Protein AF-0000000083312749 (afdb_homodimer)

Organism: NCBI:txid1204385

Radius of gyration: 30.64 Å; Cα contacts (8 Å, |Δi|>4): 2502; chains: 2; bounding box: 89×80×79 Å

pLDDT: mean 86.88, std 14.64, range [28.78, 98.94]

Solvent-accessible surface area (backbone atoms only — not comparable to full-atom values): 54660 Å² total; per-residue (Å²): 126,91,53,57,68,44,43,41,33,38,29,36,63,34,52,14,42,46,12,88,80,36,56,69,53,53,68,48,45,54,53,48,51,52,51,41,25,70,44,47,34,44,29,37,30,58,18,35,49,83,76,39,72,59,27,39,51,36,39,59,45,40,72,74,68,53,82,68,88,63,32,43,49,22,37,39,49,61,46,32,55,88,95,47,56,37,94,73,23,67,64,46,50,39,54,59,68,47,69,46,63,27,38,35,33,37,41,78,19,20,68,64,47,36,50,68,61,69,61,52,53,73,68,55,51,38,48,29,36,16,47,28,36,30,52,50,38,73,72,70,32,48,32,35,38,38,30,37,33,22,58,64,11,32,76,74,38,49,69,58,22,50,46,40,53,48,25,28,49,75,19,56,35,49,28,47,24,47,17,33,63,44,7,58,68,51,42,68,59,43,31,53,50,45,45,48,47,38,37,74,54,37,45,44,45,87,82,74,48,67,62,77,78,82,71,70,46,92,45,62,79,51,43,38,24,38,34,31,22,14,38,50,53,28,13,40,40,29,47,52,32,32,40,75,56,64,32,39,33,42,39,23,7,68,75,17,34,12,48,26,30,8,26,13,27,40,58,37,42,51,53,45,40,37,76,73,67,55,34,43,60,56,53,70,75,34,37,27,41,46,22,56,52,49,50,54,51,26,54,60,32,72,42,82,71,58,45,38,36,31,60,49,17,73,27,33,46,31,34,38,44,33,69,54,41,54,36,33,74,71,37,58,67,73,66,34,66,61,68,42,59,56,30,41,34,59,81,39,77,33,49,54,79,60,32,38,72,62,37,51,52,51,48,31,57,74,68,67,48,76,85,62,48,72,66,54,47,50,49,46,52,52,49,50,42,52,41,39,72,63,51,36,56,50,64,74,5,57,50,43,50,52,46,52,58,50,63,67,39,87,86,54,69,76,81,58,43,82,71,35,43,26,22,31,28,40,30,44,78,95,76,51,77,45,12,32,9,34,28,29,34,33,43,89,89,42,74,31,77,26,69,22,67,27,80,30,50,67,52,0,39,51,44,5,47,42,64,47,43,29,86,81,39,65,68,55,77,45,60,40,81,71,44,60,44,61,41,74,42,87,44,85,74,88,46,74,39,35,21,30,21,41,33,31,33,28,53,87,84,52,73,50,23,13,47,12,42,26,62,36,50,60,58,5,42,42,48,9,47,52,47,47,51,49,48,46,56,56,52,47,51,50,48,50,49,50,48,49,51,52,46,70,75,88,128,90,53,56,68,43,43,40,34,38,28,37,61,35,52,15,42,45,13,88,79,34,56,67,52,55,68,48,44,54,53,50,50,52,51,41,26,70,44,46,34,45,29,37,32,58,19,34,51,78,78,40,72,60,26,39,51,37,39,57,44,41,71,74,68,54,82,68,87,62,33,44,47,23,36,37,49,59,46,32,55,90,94,49,55,35,92,72,22,67,64,46,48,35,51,59,68,47,67,44,61,26,38,35,33,37,40,78,19,21,71,65,46,35,50,68,60,69,59,52,51,73,66,54,50,36,47,29,36,15,48,29,36,30,51,50,39,74,72,72,30,47,33,36,35,38,30,37,33,22,57,62,10,31,77,75,38,47,70,58,21,52,47,39,53,49,24,27,48,76,18,57,34,50,28,48,24,46,16,32,65,42,8,59,67,52,42,69,58,41,29,55,50,45,46,47,46,38,36,72,53,35,43,45,44,87,79,72,49,66,62,76,77,82,71,71,43,94,44,62,77,50,42,39,23,37,35,30,22,13,39,49,54,28,13,39,41,28,48,53,33,31,39,75,54,62,31,41,34,43,37,25,6,68,76,16,34,11,48,26,30,8,26,13,27,41,60,38,42,51,54,46,40,36,76,73,70,52,34,42,63,57,54,70,75,31,38,27,41,45,20,55,52,47,51,55,51,26,54,61,31,72,40,83,71,58,44,36,37,33,60,47,17,73,27,33,45,28,34,38,44,37,70,54,42,54,35,33,73,71,37,57,67,73,65,34,67,60,69,42,58,58,30,42,35,58,82,39,76,33,50,54,79,59,33,39,71,62,38,49,52,51,49,31,55,73,71,66,48,75,85,61,49,71,65,53,48,51,50,46,54,51,48,50,40,52,39,40,72,65,52,38,57,49,63,75,4,57,48,42,50,52,46,53,58,48,64,67,39,87,85,53,70,74,81,58,42,84,73,37,45,25,22,28,27,39,28,46,73,96,76,49,77,46,14,32,6,34,26,30,34,33,42,89,91,43,75,31,76,25,67,23,64,29,74,30,49,67,50,0,37,51,43,4,46,43,64,46,45,28,86,82,36,63,69,56,76,44,59,40,82,72,44,60,43,63,42,76,42,85,44,85,72,90,46,74,40,35,20,29,21,42,32,32,32,28,53,86,85,51,74,50,23,14,47,13,41,26,65,39,51,60,58,4,41,41,47,8,48,51,47,47,51,51,48,47,55,55,53,48,51,51,48,48,51,51,49,52,49,48,52,74,73,91

Secondary structure (DSSP, 8-state):
----B-EEEE-TTTTGGGSTT----HHHHHHHHHHHHHHT-SEEEEE-TTT-HHHHHHHHHHHHH---SS-EEEEEEEPPPTT--GGG-HHHHHHHHTT-SEEEEEEE-SHHIIIIIS---HHHHHHHHHHHHHHHHHTT-EEEEEEETHHHHHHH-HHHHHHHHHHHHHHT-SEEEEEETT----HHHHHHHHHHHHHHHH---TTS---SSS---TTTTPEEEEEEB-TTS-HHHHHHHHHHTT--EEEEBGGG-SSTT-B-BHHHHHHIIIIIS--B-S-HHHHTTHHHHHHHHHHHTT----TT-TTTSTTTTEE-SHHHHHHHHH-GGGS-SS-GGGGT---EE--STT--HHHHHHHHHHTT-TT--HHHHHHHHHHHHHHHHTT--GGG-HHHHHHHHHHTSTT---S-EEEEEEEEEEEETTTEEEEEEEEEEEETTEEEEEEEEESSHHHHHHHHHHHHHTTT-GGGGG-EEEEEEEEEE---SSS--EEEEEEEEE-SS-EEEEEEEESSHHHHHHHHHHHHHHHHHHHHHHHHHHHHHHHH--/----B-EEEE-TTTTGGGSTT----HHHHHHHHHHHHHHT-SEEEEE-TTT-HHHHHHHHHHHHH---SS-EEEEEEEPPPTT--GGG-HHHHHHHHTT-SEEEEEEE-SHHIIIIIS---HHHHHHHHHHHHHHHHHTT-EEEEEEETHHHHHHH-HHHHHHHHHHHHHHT-SEEEEEETT----HHHHHHHHHHHHHHHH---TTS---SSS---TTTTPEEEEEEB-TTS-HHHHHHHHHHTT--EEEEBGGG--STT-B-BHHHHHHIIIIIS--B-S-HHHHTTHHHHHHHHHHHTT----TT-TTTSTTTTEE-SHHHHHHHHH-GGGS-SS-GGGGT---EE--STT--HHHHHHHHHHTT-TT--HHHHHHHHHHHHHHHHTT--GGG-HHHHHHHHHHTSTT---S-EEEEEEEEEEEETTTEEEEEEEEEEEETTEEEEEEEEESSHHHHHHHHHHHHHTTT-GGGGG-EEEEEEEEEE---SSS--EEEEEEEEE-SS-EEEEEEEESSHHHHHHHHHHHHHHHHHHHHHHHHHHHHHHHH--

Foldseek 3Di:
DPFAAFAEAAECQAQLCQFPLFDFALVRLLVLVQLCLVLFHAEYENYQLPPDVRSLVNLVVCVVPPDRDHYFYEHEEEFAAQPDQLVPGPSSVSRVVSVTQEYEYEAELAVCCCCPPSNHDLVRSLVSLQRSLLVVVVSNHAYEYEHACLLVRCVVPVVSSLSSVVSNVNSPHQAYEDEQNVLPDAQVSLLVSLLVSCCPQQVPDPVNDDSPDPDGRSRNRHAYEYKHACQVPCQLSNRVSSVVNPHRYYYAHDVQGRPDRGIHHCLRNVCCCCVPVPHDYGDLVSQLCSLVSSVSSCVSRVHDDDQCPDLRHLCNQEDEAQVVLVVCVVPVVVPDVDASSSNNYHHHYFQALRHDLSSLVVLCVVLVVVPDDSVLSVVLNVVRHVVVVLVKDCRQFSLQSSVSSQVSDPPDDFQKAWDDKDWDWDADPPPGIWIKMWTWMDGPHDIFIFMATDPDRLRRVLVRVCVRCCVVPVLCVLKAWDDKDKDFADDPPPDQTKIKIKIWIDSPPDIGIFMAIDSDPVRRSVRRSSSSSRSCRVVVVVVVVCVVVVVVVD/DPFAAFAEAAACQAQLCQFPLFDFALVRLLVLVQLCLVLAHAEYENYQLPPDVRSLVNLVCCVVPPDRDHYFYEHEEEFAAQPDQLVPGPSSVSRVVSVTQEYEYEAELAVCCQCPPSNHDLVSSLVSLQRSLLVVVVSNHAYEYEHACLLVRCVVPVVSSLSSQVSNVNSPHQAYEDEQNVLPDAQVSLLVSLLVSCCPQQVPDPVNDDSPDPDGHSRNRHAYEYKHACQVPCQLVNRVSSVVNPHRYYYAHDVQGRPDRGIHHCLRNVCCCCVPVPHDYGDLVSQLCSLVSSVSSCVSRVHDDDQCPDLRHQCNQEDEAQVVLVVCVVPVVVPDVDASSSNNYHHHYFQALRHDLSSLVVLCVVLVVVPDDSVLSVVLNVVRHVVVVLVKDCRQFSLQSSVSSQVSDPPDDFQKAWDDKDWDWDQDPPPGIWIKMWTWMDGPHDIFIFMAIDPDRLRRVLVNVCVRCCVVPVLCVLKAWDDKDKDFADDPPPDQTKIKIKIWIGSPPDIGIFIAIDSDPVRRSCRRSSSSSRSCRVVVVVVVVVVVVVVVVD

Sequence (1108 aa):
MNKRQIQIFDTTLRDGTQGEGVSFSCDDKLRIARRLDEFGVDYIEGGWPGSNPKDMEFFDRAQRELKLRHARIAAFGSTCRAGLDPADDPQIQLLISANTPVVTIFGKSWDLHVREVLRTSMEENLRMIRESVRYIKSQGREVIYDAEHFFDGYKANPEYALATLQAAILGGADVVVLCDTNGGCLPWEIGQIVDAVRRDLLGHSLDGDEPSNGHQPPAADVVLGIHAHNDSETAVANTLEAVRRGCTHVQGTVNGYGERCGNANLMSVIPNLQLKMGYELVSPEQLAQLTELSRFVSELANLSPDTHQPFVGASAFAHKGGTHVNAVVKHAMSYQHIDPALVGNETRVLVSELSGKDNIAVKRREFGLDGLSREEERQVLRQIKELENAGFAFESAEASVELLLRRTRTDYTPPFELIDYTATVEHRAGRGMFSEATVKVRVGDKIFHEVAEGNGPVNAMNRALRKAIQQLYPRLQHHHLKDYKVRILDSESGTAAKVRVLIDSTDGERSWSTVGASTNIIEASWIALADSVEYFLLTDAERQARQQEGAVTAMNKRQIQIFDTTLRDGTQGEGVSFSCDDKLRIARRLDEFGVDYIEGGWPGSNPKDMEFFDRAQRELKLRHARIAAFGSTCRAGLDPADDPQIQLLISANTPVVTIFGKSWDLHVREVLRTSMEENLRMIRESVRYIKSQGREVIYDAEHFFDGYKANPEYALATLQAAILGGADVVVLCDTNGGCLPWEIGQIVDAVRRDLLGHSLDGDEPSNGHQPPAADVVLGIHAHNDSETAVANTLEAVRRGCTHVQGTVNGYGERCGNANLMSVIPNLQLKMGYELVSPEQLAQLTELSRFVSELANLSPDTHQPFVGASAFAHKGGTHVNAVVKHAMSYQHIDPALVGNETRVLVSELSGKDNIAVKRREFGLDGLSREEERQVLRQIKELENAGFAFESAEASVELLLRRTRTDYTPPFELIDYTATVEHRAGRGMFSEATVKVRVGDKIFHEVAEGNGPVNAMNRALRKAIQQLYPRLQHHHLKDYKVRILDSESGTAAKVRVLIDSTDGERSWSTVGASTNIIEASWIALADSVEYFLLTDAERQARQQEGAVTA

InterPro domains:
  IPR000891 Pyruvate carboxyltransferase [PF00682] (5-297)
  IPR000891 Pyruvate carboxyltransferase [PS50991] (6-288)
  IPR002034 Alpha-isopropylmalate/homocitrate synthase, conserved site [PS00815] (13-29)
  IPR005675 Citramalate synthase [PTHR43538] (3-545)
  IPR005675 Citramalate synthase [TIGR00977] (6-542)
  IPR013709 2-isopropylmalate synthase LeuA, allosteric (dimerisation) domain [PF08502] (397-536)
  IPR013709 2-isopropylmalate synthase LeuA, allosteric (dimerisation) domain [SM00917] (395-537)
  IPR013785 Aldolase-type TIM barrel [G3DSA:3.20.20.70] (1-303)
  IPR036230 2-isopropylmalate synthase LeuA, allosteric (dimerisation) domain superfamily [G3DSA:3.30.160.270] (415-536)
  IPR036230 2-isopropylmalate synthase LeuA, allosteric (dimerisation) domain superfamily [SSF110921] (425-533)
  IPR054691 2-isopropylmalate synthase/homocitrate synthase, post-catalytic domain [PF22617] (312-389)

Structure (mmCIF, N/CA/C/O backbone):
data_AF-0000000083312749-model_v1
#
loop_
_entity.id
_entity.type
_entity.pdbx_description
1 polymer 'Citramalate synthase'
#
loop_
_atom_site.group_PDB
_atom_site.id
_atom_site.type_symbol
_atom_site.label_atom_id
_atom_site.label_alt_id
_atom_site.label_comp_id
_atom_site.label_asym_id
_atom_site.label_entity_id
_atom_site.label_seq_id
_atom_site.pdbx_PDB_ins_code
_atom_site.Cartn_x
_atom_site.Cartn_y
_atom_site.Cartn_z
_atom_site.occupancy
_atom_site.B_iso_or_equiv
_atom_site.auth_seq_id
_atom_site.auth_comp_id
_atom_site.auth_asym_id
_atom_site.auth_atom_id
_atom_site.pdbx_PDB_model_num
ATOM 1 N N . MET A 1 1 ? -7.227 -17.125 33.031 1 32.44 1 MET A N 1
ATOM 2 C CA . MET A 1 1 ? -7.977 -17 31.781 1 32.44 1 MET A CA 1
ATOM 3 C C . MET A 1 1 ? -7.426 -17.953 30.719 1 32.44 1 MET A C 1
ATOM 5 O O . MET A 1 1 ? -6.223 -17.953 30.453 1 32.44 1 MET A O 1
ATOM 9 N N . ASN A 1 2 ? -7.777 -19.266 30.734 1 39.44 2 ASN A N 1
ATOM 10 C CA . ASN A 1 2 ? -7.301 -20.312 29.844 1 39.44 2 ASN A CA 1
ATOM 11 C C . ASN A 1 2 ? -7.051 -19.766 28.438 1 39.44 2 ASN A C 1
ATOM 13 O O . ASN A 1 2 ? -7.996 -19.484 27.703 1 39.44 2 ASN A O 1
ATOM 17 N N . LYS A 1 3 ? -5.934 -19.047 28.188 1 63.91 3 LYS A N 1
ATOM 18 C CA . LYS A 1 3 ? -5.641 -18.375 26.922 1 63.91 3 LYS A CA 1
ATOM 19 C C . LYS A 1 3 ? -5.555 -19.375 25.766 1 63.91 3 LYS A C 1
ATOM 21 O O . LYS A 1 3 ? -4.832 -20.359 25.859 1 63.91 3 LYS A O 1
ATOM 26 N N . ARG A 1 4 ? -6.492 -19.422 24.875 1 77.31 4 ARG A N 1
ATOM 27 C CA . ARG A 1 4 ? -6.633 -20.281 23.719 1 77.31 4 ARG A CA 1
ATOM 28 C C . ARG A 1 4 ? -5.391 -20.219 22.828 1 77.31 4 ARG A C 1
ATOM 30 O O . ARG A 1 4 ? -4.867 -19.141 22.562 1 77.31 4 ARG A O 1
ATOM 37 N N . GLN A 1 5 ? -4.898 -21.453 22.578 1 91.69 5 GLN A N 1
ATOM 38 C CA . GLN A 1 5 ? -3.723 -21.578 21.719 1 91.69 5 GLN A CA 1
ATOM 39 C C . GLN A 1 5 ? -4.094 -21.438 20.25 1 91.69 5 GLN A C 1
ATOM 41 O O . GLN A 1 5 ? -5.078 -22.016 19.797 1 91.69 5 GLN A O 1
ATOM 46 N N . ILE A 1 6 ? -3.463 -20.578 19.578 1 97.62 6 ILE A N 1
ATOM 47 C CA . ILE A 1 6 ? -3.627 -20.406 18.141 1 97.62 6 ILE A CA 1
ATOM 48 C C . ILE A 1 6 ? -2.42 -20.984 17.406 1 97.62 6 ILE A C 1
ATOM 50 O O . ILE A 1 6 ? -1.273 -20.703 17.766 1 97.62 6 ILE A O 1
ATOM 54 N N . GLN A 1 7 ? -2.613 -21.844 16.406 1 98.44 7 GLN A N 1
ATOM 55 C CA . GLN A 1 7 ? -1.548 -22.438 15.617 1 98.44 7 GLN A CA 1
ATOM 56 C C . GLN A 1 7 ? -1.126 -21.516 14.477 1 98.44 7 GLN A C 1
ATOM 58 O O . GLN A 1 7 ? -1.973 -20.969 13.766 1 98.44 7 GLN A O 1
ATOM 63 N N . ILE A 1 8 ? 0.181 -21.328 14.383 1 98.75 8 ILE A N 1
ATOM 64 C CA . ILE A 1 8 ? 0.737 -20.5 13.312 1 98.75 8 ILE A CA 1
ATOM 65 C C . ILE A 1 8 ? 1.235 -21.406 12.18 1 98.75 8 ILE A C 1
ATOM 67 O O . ILE A 1 8 ? 2.098 -22.266 12.398 1 98.75 8 ILE A O 1
ATOM 71 N N . PHE A 1 9 ? 0.685 -21.281 11.008 1 98.88 9 PHE A N 1
ATOM 72 C CA . PHE A 1 9 ? 1.109 -21.953 9.781 1 98.88 9 PHE A CA 1
ATOM 73 C C . PHE A 1 9 ? 1.756 -20.953 8.82 1 98.88 9 PHE A C 1
ATOM 75 O O . PHE A 1 9 ? 1.073 -20.109 8.25 1 98.88 9 PHE A O 1
ATOM 82 N N . ASP A 1 10 ? 3.064 -21.031 8.625 1 98.88 10 ASP A N 1
ATOM 83 C CA . ASP A 1 10 ? 3.795 -20.125 7.738 1 98.88 10 ASP A CA 1
ATOM 84 C C . ASP A 1 10 ? 3.947 -20.734 6.344 1 98.88 10 ASP A C 1
ATOM 86 O O . ASP A 1 10 ? 4.449 -21.844 6.195 1 98.88 10 ASP A O 1
ATOM 90 N N . THR A 1 11 ? 3.506 -20.016 5.34 1 98.62 11 THR A N 1
ATOM 91 C CA . THR A 1 11 ? 3.627 -20.484 3.965 1 98.62 11 THR A CA 1
ATOM 92 C C . THR A 1 11 ? 4.547 -19.578 3.16 1 98.62 11 THR A C 1
ATOM 94 O O . THR A 1 11 ? 4.371 -19.422 1.949 1 98.62 11 THR A O 1
ATOM 97 N N . THR A 1 12 ? 5.539 -18.922 3.74 1 98.44 12 THR A N 1
ATOM 98 C CA . THR A 1 12 ? 6.512 -18.047 3.104 1 98.44 12 THR A CA 1
ATOM 99 C C . THR A 1 12 ? 7.281 -18.781 2.014 1 98.44 12 THR A C 1
ATOM 101 O O . THR A 1 12 ? 7.492 -18.25 0.923 1 98.44 12 THR A O 1
ATOM 104 N N . LEU A 1 13 ? 7.664 -20.031 2.232 1 97.12 13 LEU A N 1
ATOM 105 C CA . LEU A 1 13 ? 8.547 -20.797 1.349 1 97.12 13 LEU A CA 1
ATOM 106 C C . LEU A 1 13 ? 7.785 -21.312 0.136 1 97.12 13 LEU A C 1
ATOM 108 O O . LEU A 1 13 ? 8.391 -21.797 -0.821 1 97.12 13 LEU A O 1
ATOM 112 N N . ARG A 1 14 ? 6.473 -21.203 0.157 1 94.69 14 ARG A N 1
ATOM 113 C CA . ARG A 1 14 ? 5.668 -21.688 -0.965 1 94.69 14 ARG A CA 1
ATOM 114 C C . ARG A 1 14 ? 4.836 -20.547 -1.56 1 94.69 14 ARG A C 1
ATOM 116 O O . ARG A 1 14 ? 5.172 -20.016 -2.615 1 94.69 14 ARG A O 1
ATOM 123 N N . ASP A 1 15 ? 3.76 -20.109 -0.824 1 94.62 15 ASP A N 1
ATOM 124 C CA . ASP A 1 15 ? 2.891 -19.031 -1.306 1 94.62 15 ASP A CA 1
ATOM 125 C C . ASP A 1 15 ? 3.641 -17.703 -1.383 1 94.62 15 ASP A C 1
ATOM 127 O O . ASP A 1 15 ? 3.418 -16.922 -2.301 1 94.62 15 ASP A O 1
ATOM 131 N N . GLY A 1 16 ? 4.484 -17.438 -0.385 1 95.44 16 GLY A N 1
ATOM 132 C CA . GLY A 1 16 ? 5.305 -16.234 -0.396 1 95.44 16 GLY A CA 1
ATOM 133 C C . GLY A 1 16 ? 6.137 -16.094 -1.656 1 95.44 16 GLY A C 1
ATOM 134 O O . GLY A 1 16 ? 6.293 -14.984 -2.18 1 95.44 16 GLY A O 1
ATOM 135 N N . THR A 1 17 ? 6.652 -17.234 -2.195 1 90.19 17 THR A N 1
ATOM 136 C CA . THR A 1 17 ? 7.547 -17.219 -3.348 1 90.19 17 THR A CA 1
ATOM 137 C C . THR A 1 17 ? 6.777 -16.906 -4.629 1 90.19 17 THR A C 1
ATOM 1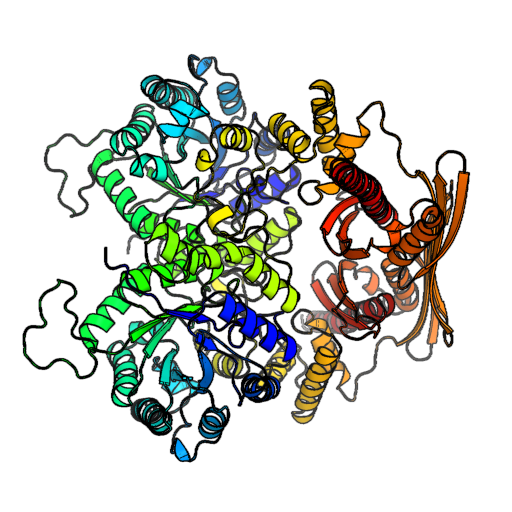39 O O . THR A 1 17 ? 7.375 -16.656 -5.676 1 90.19 17 THR A O 1
ATOM 142 N N . GLN A 1 18 ? 5.449 -16.844 -4.504 1 87.5 18 GLN A N 1
ATOM 143 C CA . GLN A 1 18 ? 4.629 -16.5 -5.656 1 87.5 18 GLN A CA 1
ATOM 144 C C . GLN A 1 18 ? 4.566 -14.984 -5.844 1 87.5 18 GLN A C 1
ATOM 146 O O . GLN A 1 18 ? 4.062 -14.5 -6.859 1 87.5 18 GLN A O 1
ATOM 151 N N . GLY A 1 19 ? 5.004 -14.281 -4.848 1 87.69 19 GLY A N 1
ATOM 152 C CA . GLY A 1 19 ? 5.086 -12.836 -4.984 1 87.69 19 GLY A CA 1
ATOM 153 C C . GLY A 1 19 ? 6.109 -12.391 -6.008 1 87.69 19 GLY A C 1
ATOM 154 O O . GLY A 1 19 ? 7.18 -12.992 -6.129 1 87.69 19 GLY A O 1
ATOM 155 N N . GLU A 1 20 ? 5.824 -11.352 -6.684 1 81.75 20 GLU A N 1
ATOM 156 C CA . GLU A 1 20 ? 6.758 -10.789 -7.652 1 81.75 20 GLU A CA 1
ATOM 157 C C . GLU A 1 20 ? 8.062 -10.359 -6.98 1 81.75 20 GLU A C 1
ATOM 159 O O . GLU A 1 20 ? 8.039 -9.695 -5.941 1 81.75 20 GLU A O 1
ATOM 164 N N . GLY A 1 21 ? 9.141 -10.828 -7.504 1 76 21 GLY A N 1
ATOM 165 C CA . GLY A 1 21 ? 10.453 -10.43 -7.016 1 76 21 GLY A CA 1
ATOM 166 C C . GLY A 1 21 ? 10.984 -11.328 -5.914 1 76 21 GLY A C 1
ATOM 167 O O . GLY A 1 21 ? 12.141 -11.211 -5.504 1 76 21 GLY A O 1
ATOM 168 N N . VAL A 1 22 ? 10.133 -12.297 -5.438 1 83.12 22 VAL A N 1
ATOM 169 C CA . VAL A 1 22 ? 10.547 -13.156 -4.332 1 83.12 22 VAL A CA 1
ATOM 170 C C . VAL A 1 22 ? 11.07 -14.477 -4.871 1 83.12 22 VAL A C 1
ATOM 172 O O . VAL A 1 22 ? 10.383 -15.172 -5.625 1 83.12 22 VAL A O 1
ATOM 175 N N . SER A 1 23 ? 12.289 -14.812 -4.59 1 78.81 23 SER A N 1
ATOM 176 C CA . SER A 1 23 ? 12.898 -16.094 -4.934 1 78.81 23 SER A CA 1
ATOM 177 C C . SER A 1 23 ? 13.891 -16.531 -3.861 1 78.81 23 SER A C 1
ATOM 179 O O . SER A 1 23 ? 14.68 -15.734 -3.363 1 78.81 23 SER A O 1
ATOM 181 N N . PHE A 1 24 ? 13.75 -17.797 -3.418 1 82.38 24 PHE A N 1
ATOM 182 C CA . PHE A 1 24 ? 14.648 -18.375 -2.426 1 82.38 24 PHE A CA 1
ATOM 183 C C . PHE A 1 24 ? 15.406 -19.562 -3.016 1 82.38 24 PHE A C 1
ATOM 185 O O . PHE A 1 24 ? 14.82 -20.406 -3.689 1 82.38 24 PHE A O 1
ATOM 192 N N . SER A 1 25 ? 16.703 -19.609 -2.832 1 79.81 25 SER A N 1
ATOM 193 C CA . SER A 1 25 ? 17.438 -20.844 -3.098 1 79.81 25 SER A CA 1
ATOM 194 C C . SER A 1 25 ? 17.078 -21.922 -2.092 1 79.81 25 SER A C 1
ATOM 196 O O . SER A 1 25 ? 16.422 -21.656 -1.08 1 79.81 25 SER A O 1
ATOM 198 N N . CYS A 1 26 ? 17.406 -23.172 -2.408 1 86.69 26 CYS A N 1
ATOM 199 C CA . CYS A 1 26 ? 17.156 -24.266 -1.465 1 86.69 26 CYS A CA 1
ATOM 200 C C . CYS A 1 26 ? 17.859 -23.984 -0.132 1 86.69 26 CYS A C 1
ATOM 202 O O . CYS A 1 26 ? 17.281 -24.234 0.93 1 86.69 26 CYS A O 1
ATOM 204 N N . ASP A 1 27 ? 19.078 -23.359 -0.233 1 86.94 27 ASP A N 1
ATOM 205 C CA . ASP A 1 27 ? 19.812 -23 0.979 1 86.94 27 ASP A CA 1
ATOM 206 C C . ASP A 1 27 ? 19.047 -21.969 1.79 1 86.94 27 ASP A C 1
ATOM 208 O O . ASP A 1 27 ? 18.922 -22.078 3.012 1 86.94 27 ASP A O 1
ATOM 212 N N . ASP A 1 28 ? 18.547 -21.016 1.083 1 88.69 28 ASP A N 1
ATOM 213 C CA . ASP A 1 28 ? 17.766 -19.969 1.737 1 88.69 28 ASP A CA 1
ATOM 214 C C . ASP A 1 28 ? 16.516 -20.547 2.404 1 88.69 28 ASP A C 1
ATOM 216 O O . ASP A 1 28 ? 16.172 -20.172 3.529 1 88.69 28 ASP A O 1
ATOM 220 N N . LYS A 1 29 ? 15.867 -21.469 1.714 1 94.31 29 LYS A N 1
ATOM 221 C CA . LYS A 1 29 ? 14.672 -22.094 2.26 1 94.31 29 LYS A CA 1
ATOM 222 C C . LYS A 1 29 ? 14.977 -22.844 3.557 1 94.31 29 LYS A C 1
ATOM 224 O O . LYS A 1 29 ? 14.227 -22.75 4.527 1 94.31 29 LYS A O 1
ATOM 229 N N . LEU A 1 30 ? 16.094 -23.562 3.594 1 95.81 30 LEU A N 1
ATOM 230 C CA . LEU A 1 30 ? 16.484 -24.312 4.785 1 95.81 30 LEU A CA 1
ATOM 231 C C . LEU A 1 30 ? 16.812 -23.359 5.938 1 95.81 30 LEU A C 1
ATOM 233 O O . LEU A 1 30 ? 16.422 -23.625 7.078 1 95.81 30 LEU A O 1
ATOM 237 N N . ARG A 1 31 ? 17.453 -22.234 5.609 1 95.12 31 ARG A N 1
ATOM 238 C CA . ARG A 1 31 ? 17.797 -21.25 6.629 1 95.12 31 ARG A CA 1
ATOM 239 C C . ARG A 1 31 ? 16.547 -20.594 7.207 1 95.12 31 ARG A C 1
ATOM 241 O O . ARG A 1 31 ? 16.438 -20.422 8.422 1 95.12 31 ARG A O 1
ATOM 248 N N . ILE A 1 32 ? 15.648 -20.297 6.367 1 97.62 32 ILE A N 1
ATOM 249 C CA . ILE A 1 32 ? 14.406 -19.672 6.801 1 97.62 32 ILE A CA 1
ATOM 250 C C . ILE A 1 32 ? 13.602 -20.672 7.648 1 97.62 32 ILE A C 1
ATOM 252 O O . ILE A 1 32 ? 13.055 -20.297 8.688 1 97.62 32 ILE A O 1
ATOM 256 N N . ALA A 1 33 ? 13.555 -21.953 7.238 1 98.31 33 ALA A N 1
ATOM 257 C CA . ALA A 1 33 ? 12.828 -22.969 7.992 1 98.31 33 ALA A CA 1
ATOM 258 C C . ALA A 1 33 ? 13.375 -23.094 9.414 1 98.31 33 ALA A C 1
ATOM 260 O O . ALA A 1 33 ? 12.609 -23.172 10.375 1 98.31 33 ALA A O 1
ATOM 261 N N . ARG A 1 34 ? 14.695 -23.062 9.516 1 97.69 34 ARG A N 1
ATOM 262 C CA . ARG A 1 34 ? 15.328 -23.141 10.828 1 97.69 34 ARG A CA 1
ATOM 263 C C . ARG A 1 34 ? 14.93 -21.953 11.695 1 97.69 34 ARG A C 1
ATOM 265 O O . ARG A 1 34 ? 14.586 -22.125 12.867 1 97.69 34 ARG A O 1
ATOM 272 N N . ARG A 1 35 ? 14.961 -20.797 11.102 1 97.88 35 ARG A N 1
ATOM 273 C CA . ARG A 1 35 ? 14.648 -19.578 11.836 1 97.88 35 ARG A CA 1
ATOM 274 C C . ARG A 1 35 ? 13.188 -19.547 12.258 1 97.88 35 ARG A C 1
ATOM 276 O O . ARG A 1 35 ? 12.859 -19.078 13.352 1 97.88 35 ARG A O 1
ATOM 283 N N . LEU A 1 36 ? 12.32 -20.016 11.406 1 98.69 36 LEU A N 1
ATOM 284 C CA . LEU A 1 36 ? 10.898 -20.078 11.727 1 98.69 36 LEU A CA 1
ATOM 285 C C . LEU A 1 36 ? 10.656 -21.047 12.891 1 98.69 36 LEU A C 1
ATOM 287 O O . LEU A 1 36 ? 9.828 -20.766 13.766 1 98.69 36 LEU A O 1
ATOM 291 N N . ASP A 1 37 ? 11.336 -22.156 12.898 1 98.5 37 ASP A N 1
ATOM 292 C CA . ASP A 1 37 ? 11.25 -23.109 14 1 98.5 37 ASP A CA 1
ATOM 293 C C . ASP A 1 37 ? 11.695 -22.469 15.312 1 98.5 37 ASP A C 1
ATOM 295 O O . ASP A 1 37 ? 11.008 -22.594 16.328 1 98.5 37 ASP A O 1
ATOM 299 N N . GLU A 1 38 ? 12.82 -21.781 15.25 1 98 38 GLU A N 1
ATOM 300 C CA . GLU A 1 38 ? 13.352 -21.109 16.438 1 98 38 GLU A CA 1
ATOM 301 C C . GLU A 1 38 ? 12.375 -20.047 16.953 1 98 38 GLU A C 1
ATOM 303 O O . GLU A 1 38 ? 12.266 -19.844 18.156 1 98 38 GLU A O 1
ATOM 308 N N . PHE A 1 39 ? 11.664 -19.438 16.062 1 98.44 39 PHE A N 1
ATOM 309 C CA . PHE A 1 39 ? 10.703 -18.406 16.422 1 98.44 39 PHE A CA 1
ATOM 310 C C . PHE A 1 39 ? 9.477 -19 17.094 1 98.44 39 PHE A C 1
ATOM 312 O O . PHE A 1 39 ? 8.828 -18.359 17.922 1 98.44 39 PHE A O 1
ATOM 319 N N . GLY A 1 40 ? 9.102 -20.219 16.688 1 98.12 40 GLY A N 1
ATOM 320 C CA . GLY A 1 40 ? 8.016 -20.906 17.375 1 98.12 40 GLY A CA 1
ATOM 321 C C . GLY A 1 40 ? 6.801 -21.125 16.484 1 98.12 40 GLY A C 1
ATOM 322 O O . GLY A 1 40 ? 5.688 -21.312 16.984 1 98.12 40 GLY A O 1
ATOM 323 N N . VAL A 1 41 ? 6.98 -21.156 15.195 1 98.06 41 VAL A N 1
ATOM 324 C CA . VAL A 1 41 ? 5.883 -21.453 14.281 1 98.06 41 VAL A CA 1
ATOM 325 C C . VAL A 1 41 ? 5.527 -22.938 14.375 1 98.06 41 VAL A C 1
ATOM 327 O O . VAL A 1 41 ? 6.41 -23.781 14.539 1 98.06 41 VAL A O 1
ATOM 330 N N . ASP A 1 42 ? 4.25 -23.266 14.227 1 98.56 42 ASP A N 1
ATOM 331 C CA . ASP A 1 42 ? 3.799 -24.641 14.422 1 98.56 42 ASP A CA 1
ATOM 332 C C . ASP A 1 42 ? 3.959 -25.453 13.141 1 98.56 42 ASP A C 1
ATOM 334 O O . ASP A 1 42 ? 4.273 -26.641 13.188 1 98.56 42 ASP A O 1
ATOM 338 N N . TYR A 1 43 ? 3.729 -24.812 12 1 98.75 43 TYR A N 1
ATOM 339 C CA . TYR A 1 43 ? 3.812 -25.469 10.703 1 98.75 43 TYR A CA 1
ATOM 340 C C . TYR A 1 43 ? 4.609 -24.625 9.711 1 98.75 43 TYR A C 1
ATOM 342 O O . TYR A 1 43 ? 4.48 -23.406 9.695 1 98.75 43 TYR A O 1
ATOM 350 N N . ILE A 1 44 ? 5.395 -25.234 8.875 1 98.75 44 ILE A N 1
ATOM 351 C CA . ILE A 1 44 ? 6.145 -24.594 7.805 1 98.75 44 ILE A CA 1
ATOM 352 C C . ILE A 1 44 ? 5.82 -25.281 6.473 1 98.75 44 ILE A C 1
ATOM 354 O O . ILE A 1 44 ? 6.125 -26.453 6.273 1 98.75 44 ILE A O 1
ATOM 358 N N . GLU A 1 45 ? 5.18 -24.578 5.621 1 98.62 45 GLU A N 1
ATOM 359 C CA . GLU A 1 45 ? 4.914 -25.109 4.285 1 98.62 45 GLU A CA 1
ATOM 360 C C . GLU A 1 45 ? 6.133 -24.953 3.379 1 98.62 45 GLU A C 1
ATOM 362 O O . GLU A 1 45 ? 6.426 -23.844 2.904 1 98.62 45 GLU A O 1
ATOM 367 N N . GLY A 1 46 ? 6.684 -26.062 3.027 1 96.44 46 GLY A N 1
ATOM 368 C CA . GLY A 1 46 ? 8.008 -26.062 2.424 1 96.44 46 GLY A CA 1
ATOM 369 C C . GLY A 1 46 ? 7.977 -25.891 0.917 1 96.44 46 GLY A C 1
ATOM 370 O O . GLY A 1 46 ? 8.984 -25.547 0.305 1 96.44 46 GLY A O 1
ATOM 371 N N . GLY A 1 47 ? 6.867 -26.141 0.334 1 94.19 47 GLY A N 1
ATOM 372 C CA . GLY A 1 47 ? 6.797 -26.047 -1.116 1 94.19 47 GLY A CA 1
ATOM 373 C C . GLY A 1 47 ? 5.805 -27.031 -1.726 1 94.19 47 GLY A C 1
ATOM 374 O O . GLY A 1 47 ? 5.004 -27.641 -1.011 1 94.19 47 GLY A O 1
ATOM 375 N N . TRP A 1 48 ? 5.922 -27.078 -3.105 1 92.75 48 TRP A N 1
ATOM 376 C CA . TRP A 1 48 ? 5.082 -27.953 -3.918 1 92.75 48 TRP A CA 1
ATOM 377 C C . TRP A 1 48 ? 5.934 -28.938 -4.723 1 92.75 48 TRP A C 1
ATOM 379 O O . TRP A 1 48 ? 6.359 -28.625 -5.84 1 92.75 48 TRP A O 1
ATOM 389 N N . PRO A 1 49 ? 6.391 -30.172 -4.129 1 88.25 49 PRO A N 1
ATOM 390 C CA . PRO A 1 49 ? 7.316 -31.125 -4.742 1 88.25 49 PRO A CA 1
ATOM 391 C C . PRO A 1 49 ? 7.004 -31.391 -6.211 1 88.25 49 PRO A C 1
ATOM 393 O O . PRO A 1 49 ? 7.918 -31.609 -7.008 1 88.25 49 PRO A O 1
ATOM 396 N N . GLY A 1 50 ? 5.793 -31.109 -6.887 1 78.19 50 GLY A N 1
ATOM 397 C CA . GLY A 1 50 ? 5.422 -31.375 -8.273 1 78.19 50 GLY A CA 1
ATOM 398 C C . GLY A 1 50 ? 5.469 -30.125 -9.141 1 78.19 50 GLY A C 1
ATOM 399 O O . GLY A 1 50 ? 5.441 -30.219 -10.367 1 78.19 50 GLY A O 1
ATOM 400 N N . SER A 1 51 ? 5.797 -29.062 -8.562 1 75.81 51 SER A N 1
ATOM 401 C CA . SER A 1 51 ? 5.715 -27.797 -9.297 1 75.81 51 SER A CA 1
ATOM 402 C C . SER A 1 51 ? 7.102 -27.281 -9.664 1 75.81 51 SER A C 1
ATOM 404 O O . SER A 1 51 ? 7.285 -26.688 -10.727 1 75.81 51 SER A O 1
ATOM 406 N N . ASN A 1 52 ? 8.086 -27.531 -8.812 1 73.06 52 ASN A N 1
ATOM 407 C CA . ASN A 1 52 ? 9.43 -27 -9 1 73.06 52 ASN A CA 1
ATOM 408 C C . ASN A 1 52 ? 10.492 -27.922 -8.43 1 73.06 52 ASN A C 1
ATOM 410 O O . ASN A 1 52 ? 10.352 -28.422 -7.309 1 73.06 52 ASN A O 1
ATOM 414 N N . PRO A 1 53 ? 11.547 -28.25 -9.164 1 76.31 53 PRO A N 1
ATOM 415 C CA . PRO A 1 53 ? 12.617 -29.125 -8.68 1 76.31 53 PRO A CA 1
ATOM 416 C C . PRO A 1 53 ? 13.25 -28.625 -7.383 1 76.31 53 PRO A C 1
ATOM 418 O O . PRO A 1 53 ? 13.664 -29.422 -6.539 1 76.31 53 PRO A O 1
ATOM 421 N N . LYS A 1 54 ? 13.25 -27.391 -7.23 1 79.44 54 LYS A N 1
ATOM 422 C CA . LYS A 1 54 ? 13.805 -26.797 -6.02 1 79.44 54 LYS A CA 1
ATOM 423 C C . LYS A 1 54 ? 13.031 -27.234 -4.781 1 79.44 54 LYS A C 1
ATOM 425 O O . LYS A 1 54 ? 13.617 -27.422 -3.713 1 79.44 54 LYS A O 1
ATOM 430 N N . ASP A 1 55 ? 11.766 -27.453 -4.914 1 87 55 ASP A N 1
ATOM 431 C CA . ASP A 1 55 ? 10.945 -27.844 -3.775 1 87 55 ASP A CA 1
ATOM 432 C C . ASP A 1 55 ? 11.195 -29.297 -3.398 1 87 55 ASP A C 1
ATOM 434 O O . ASP A 1 55 ? 11.203 -29.641 -2.217 1 87 55 ASP A O 1
ATOM 438 N N . MET A 1 56 ? 11.344 -30.156 -4.395 1 87.56 56 MET A N 1
ATOM 439 C CA . MET A 1 56 ? 11.672 -31.547 -4.09 1 87.56 56 MET A CA 1
ATOM 440 C C . MET A 1 56 ? 13.031 -31.656 -3.406 1 87.56 56 MET A C 1
ATOM 442 O O . MET A 1 56 ? 13.203 -32.438 -2.467 1 87.56 56 MET A O 1
ATOM 446 N N . GLU A 1 57 ? 14.023 -30.812 -3.912 1 89.69 57 GLU A N 1
ATOM 447 C CA . GLU A 1 57 ? 15.336 -30.766 -3.268 1 89.69 57 GLU A CA 1
ATOM 448 C C . GLU A 1 57 ? 15.211 -30.312 -1.816 1 89.69 57 GLU A C 1
ATOM 450 O O . GLU A 1 57 ? 15.875 -30.859 -0.933 1 89.69 57 GLU A O 1
ATOM 455 N N . PHE A 1 58 ? 14.398 -29.375 -1.566 1 94.56 58 PHE A N 1
ATOM 456 C CA . PHE A 1 58 ? 14.188 -28.875 -0.215 1 94.56 58 PHE A CA 1
ATOM 457 C C . PHE A 1 58 ? 13.719 -29.984 0.712 1 94.56 58 PHE A C 1
ATOM 459 O O . PHE A 1 58 ? 14.242 -30.141 1.815 1 94.56 58 PHE A O 1
ATOM 466 N N . PHE A 1 59 ? 12.742 -30.797 0.302 1 96.38 59 PHE A N 1
ATOM 467 C CA . PHE A 1 59 ? 12.188 -31.828 1.157 1 96.38 59 PHE A CA 1
ATOM 468 C C . PHE A 1 59 ? 13.227 -32.906 1.426 1 96.38 59 PHE A C 1
ATOM 470 O O . PHE A 1 59 ? 13.305 -33.438 2.537 1 96.38 59 PHE A O 1
ATOM 477 N N . ASP A 1 60 ? 13.969 -33.219 0.399 1 94.75 60 ASP A N 1
ATOM 478 C CA . ASP A 1 60 ? 15.039 -34.188 0.573 1 94.75 60 ASP A CA 1
ATOM 479 C C . ASP A 1 60 ? 16.078 -33.719 1.58 1 94.75 60 ASP A C 1
ATOM 481 O O . ASP A 1 60 ? 16.422 -34.438 2.518 1 94.75 60 ASP A O 1
ATOM 485 N N . ARG A 1 61 ? 16.469 -32.5 1.419 1 95.25 61 ARG A N 1
ATOM 486 C CA . ARG A 1 61 ? 17.5 -31.922 2.277 1 95.25 61 ARG A CA 1
ATOM 487 C C . ARG A 1 61 ? 16.953 -31.625 3.666 1 95.25 61 ARG A C 1
ATOM 489 O O . ARG A 1 61 ? 17.672 -31.75 4.664 1 95.25 61 ARG A O 1
ATOM 496 N N . ALA A 1 62 ? 15.734 -31.188 3.727 1 95.94 62 ALA A N 1
ATOM 497 C CA . ALA A 1 62 ? 15.117 -30.891 5.016 1 95.94 62 ALA A CA 1
ATOM 498 C C . ALA A 1 62 ? 15.117 -32.125 5.926 1 95.94 62 ALA A C 1
ATOM 500 O O . ALA A 1 62 ? 15.391 -32 7.125 1 95.94 62 ALA A O 1
ATOM 501 N N . GLN A 1 63 ? 14.828 -33.281 5.43 1 94 63 GLN A N 1
ATOM 502 C CA . GLN A 1 63 ? 14.797 -34.531 6.199 1 94 63 GLN A CA 1
ATOM 503 C C . GLN A 1 63 ? 16.172 -34.844 6.77 1 94 63 GLN A C 1
ATOM 505 O O . GLN A 1 63 ? 16.281 -35.344 7.887 1 94 63 GLN A O 1
ATOM 510 N N . ARG A 1 64 ? 17.156 -34.438 6.039 1 93.38 64 ARG A N 1
ATOM 511 C CA . ARG A 1 64 ? 18.531 -34.781 6.41 1 93.38 64 ARG A CA 1
ATOM 512 C C . ARG A 1 64 ? 19.172 -33.719 7.266 1 93.38 64 ARG A C 1
ATOM 514 O O . ARG A 1 64 ? 19.922 -34 8.195 1 93.38 64 ARG A O 1
ATOM 521 N N . GLU A 1 65 ? 18.797 -32.469 6.945 1 94.25 65 GLU A N 1
ATOM 522 C CA . GLU A 1 65 ? 19.609 -31.375 7.461 1 94.25 65 GLU A CA 1
ATOM 523 C C . GLU A 1 65 ? 18.875 -30.625 8.57 1 94.25 65 GLU A C 1
ATOM 525 O O . GLU A 1 65 ? 19.5 -29.969 9.406 1 94.25 65 GLU A O 1
ATOM 530 N N . LEU A 1 66 ? 17.594 -30.656 8.531 1 94.62 66 LEU A N 1
ATOM 531 C CA . LEU A 1 66 ? 16.859 -29.875 9.508 1 94.62 66 LEU A CA 1
ATOM 532 C C . LEU A 1 66 ? 16.547 -30.688 10.75 1 94.62 66 LEU A C 1
ATOM 534 O O . LEU A 1 66 ? 16.141 -31.859 10.648 1 94.62 66 LEU A O 1
ATOM 538 N N . LYS A 1 67 ? 16.891 -30.172 11.922 1 93.31 67 LYS A N 1
ATOM 539 C CA . LYS A 1 67 ? 16.484 -30.719 13.219 1 93.31 67 LYS A CA 1
ATOM 540 C C . LYS A 1 67 ? 15.508 -29.766 13.922 1 93.31 67 LYS A C 1
ATOM 542 O O . LYS A 1 67 ? 15.883 -29.078 14.867 1 93.31 67 LYS A O 1
ATOM 547 N N . LEU A 1 68 ? 14.328 -29.859 13.461 1 95.62 68 LEU A N 1
ATOM 548 C CA . LEU A 1 68 ? 13.297 -28.953 13.969 1 95.62 68 LEU A CA 1
ATOM 549 C C . LEU A 1 68 ? 12.836 -29.391 15.359 1 95.62 68 LEU A C 1
ATOM 551 O O . LEU A 1 68 ? 12.656 -30.594 15.609 1 95.62 68 LEU A O 1
ATOM 555 N N . ARG A 1 69 ? 12.719 -28.484 16.281 1 95.25 69 ARG A N 1
ATOM 556 C CA . ARG A 1 69 ? 12.359 -28.781 17.672 1 95.25 69 ARG A CA 1
ATOM 557 C C . ARG A 1 69 ? 10.867 -28.578 17.906 1 95.25 69 ARG A C 1
ATOM 559 O O . ARG A 1 69 ? 10.305 -29.125 18.844 1 95.25 69 ARG A O 1
ATOM 566 N N . HIS A 1 70 ? 10.242 -27.812 17.047 1 96.81 70 HIS A N 1
ATOM 567 C CA . HIS A 1 70 ? 8.867 -27.422 17.328 1 96.81 70 HIS A CA 1
ATOM 568 C C . HIS A 1 70 ? 8 -27.531 16.078 1 96.81 70 HIS A C 1
ATOM 570 O O . HIS A 1 70 ? 6.965 -28.203 16.094 1 96.81 70 HIS A O 1
ATOM 576 N N . ALA A 1 71 ? 8.414 -27.047 14.977 1 97.94 71 ALA A N 1
ATOM 577 C CA . ALA A 1 71 ? 7.598 -26.906 13.773 1 97.94 71 ALA A CA 1
ATOM 578 C C . ALA A 1 71 ? 7.465 -28.234 13.047 1 97.94 71 ALA A C 1
ATOM 580 O O . ALA A 1 71 ? 8.352 -29.094 13.141 1 97.94 71 ALA A O 1
ATOM 581 N N . ARG A 1 72 ? 6.41 -28.469 12.375 1 98.25 72 ARG A N 1
ATOM 582 C CA . ARG A 1 72 ? 6.191 -29.578 11.461 1 98.25 72 ARG A CA 1
ATOM 583 C C . ARG A 1 72 ? 6.18 -29.109 10.016 1 98.25 72 ARG A C 1
ATOM 585 O O . ARG A 1 72 ? 5.504 -28.125 9.68 1 98.25 72 ARG A O 1
ATOM 592 N N . ILE A 1 73 ? 6.918 -29.75 9.148 1 98.25 73 ILE A N 1
ATOM 593 C CA . ILE A 1 73 ? 7.027 -29.375 7.742 1 98.25 73 ILE A CA 1
ATOM 594 C C . ILE A 1 73 ? 5.84 -29.938 6.965 1 98.25 73 ILE A C 1
ATOM 596 O O . ILE A 1 73 ? 5.441 -31.078 7.172 1 98.25 73 ILE A O 1
ATOM 600 N N . ALA A 1 74 ? 5.285 -29.125 6.117 1 98.5 74 ALA A N 1
ATOM 601 C CA . ALA A 1 74 ? 4.145 -29.531 5.297 1 98.5 74 ALA A CA 1
ATOM 602 C C . ALA A 1 74 ? 4.484 -29.453 3.812 1 98.5 74 ALA A C 1
ATOM 604 O O . ALA A 1 74 ? 5.141 -28.516 3.367 1 98.5 74 ALA A O 1
ATOM 605 N N . ALA A 1 75 ? 4.117 -30.469 3.061 1 98.25 75 ALA A N 1
ATOM 606 C CA . ALA A 1 75 ? 4.145 -30.453 1.602 1 98.25 75 ALA A CA 1
ATOM 607 C C . ALA A 1 75 ? 2.785 -30.031 1.036 1 98.25 75 ALA A C 1
ATOM 609 O O . ALA A 1 75 ? 1.744 -30.469 1.53 1 98.25 75 ALA A O 1
ATOM 610 N N . PHE A 1 76 ? 2.873 -29.188 -0.016 1 97.06 76 PHE A N 1
ATOM 611 C CA . PHE A 1 76 ? 1.663 -28.609 -0.583 1 97.06 76 PHE A CA 1
ATOM 612 C C . PHE A 1 76 ? 1.346 -29.219 -1.939 1 97.06 76 PHE A C 1
ATOM 614 O O . PHE A 1 76 ? 2.25 -29.469 -2.74 1 97.06 76 PHE A O 1
ATOM 621 N N . GLY A 1 77 ? 0.062 -29.438 -2.182 1 96 77 GLY A N 1
ATOM 622 C CA . GLY A 1 77 ? -0.364 -29.891 -3.494 1 96 77 GLY A CA 1
ATOM 623 C C . GLY A 1 77 ? -1.868 -29.844 -3.684 1 96 77 GLY A C 1
ATOM 624 O O . GLY A 1 77 ? -2.578 -29.219 -2.895 1 96 77 GLY A O 1
ATOM 625 N N . SER A 1 78 ? -2.324 -30.422 -4.805 1 95.88 78 SER A N 1
ATOM 626 C CA . SER A 1 78 ? -3.742 -30.422 -5.145 1 95.88 78 SER A CA 1
ATOM 627 C C . SER A 1 78 ? -4.387 -31.766 -4.875 1 95.88 78 SER A C 1
ATOM 629 O O . SER A 1 78 ? -3.693 -32.75 -4.574 1 95.88 78 SER A O 1
ATOM 631 N N . THR A 1 79 ? -5.723 -31.859 -4.898 1 98 79 THR A N 1
ATOM 632 C CA . THR A 1 79 ? -6.434 -33.125 -4.953 1 98 79 THR A CA 1
ATOM 633 C C . THR A 1 79 ? -6.047 -33.906 -6.203 1 98 79 THR A C 1
ATOM 635 O O . THR A 1 79 ? -5.383 -33.375 -7.098 1 98 79 THR A O 1
ATOM 638 N N . CYS A 1 80 ? -6.418 -35.156 -6.188 1 98.06 80 CYS A N 1
ATOM 639 C CA . CYS A 1 80 ? -6.195 -35.969 -7.387 1 98.06 80 CYS A CA 1
ATOM 640 C C . CYS A 1 80 ? -6.93 -35.375 -8.586 1 98.06 80 CYS A C 1
ATOM 642 O O . CYS A 1 80 ? -7.852 -34.562 -8.414 1 98.06 80 CYS A O 1
ATOM 644 N N . ARG A 1 81 ? -6.566 -35.719 -9.789 1 96.44 81 ARG A N 1
ATOM 645 C CA . ARG A 1 81 ? -7.223 -35.281 -11.016 1 96.44 81 ARG A CA 1
ATOM 646 C C . ARG A 1 81 ? -8.586 -35.938 -11.18 1 96.44 81 ARG A C 1
ATOM 648 O O . ARG A 1 81 ? -8.812 -37.031 -10.656 1 96.44 81 ARG A O 1
ATOM 655 N N . ALA A 1 82 ? -9.422 -35.281 -11.93 1 96.94 82 ALA A N 1
ATOM 656 C CA . ALA A 1 82 ? -10.742 -35.844 -12.203 1 96.94 82 ALA A CA 1
ATOM 657 C C . ALA A 1 82 ? -10.633 -37.219 -12.867 1 96.94 82 ALA A C 1
ATOM 659 O O . ALA A 1 82 ? -9.836 -37.406 -13.789 1 96.94 82 ALA A O 1
ATOM 660 N N . GLY A 1 83 ? -11.336 -38.094 -12.312 1 96.62 83 GLY A N 1
ATOM 661 C CA . GLY A 1 83 ? -11.406 -39.438 -12.906 1 96.62 83 GLY A CA 1
ATOM 662 C C . GLY A 1 83 ? -10.281 -40.344 -12.445 1 96.62 83 GLY A C 1
ATOM 663 O O . GLY A 1 83 ? -10.281 -41.531 -12.766 1 96.62 83 GLY A O 1
ATOM 664 N N . LEU A 1 84 ? -9.352 -39.875 -11.68 1 97.44 84 LEU A N 1
ATOM 665 C CA . LEU A 1 84 ? -8.211 -40.656 -11.258 1 97.44 84 LEU A CA 1
ATOM 666 C C . LEU A 1 84 ? -8.336 -41.062 -9.789 1 97.44 84 LEU A C 1
ATOM 668 O O . LEU A 1 84 ? -8.773 -40.25 -8.961 1 97.44 84 LEU A O 1
ATOM 672 N N . ASP A 1 85 ? -7.977 -42.25 -9.531 1 97.62 85 ASP A N 1
ATOM 673 C CA . ASP A 1 85 ? -7.824 -42.688 -8.141 1 97.62 85 ASP A CA 1
ATOM 674 C C . ASP A 1 85 ? -6.617 -42 -7.492 1 97.62 85 ASP A C 1
ATOM 676 O O . ASP A 1 85 ? -5.535 -41.969 -8.078 1 97.62 85 ASP A O 1
ATOM 680 N N . PRO A 1 86 ? -6.781 -41.406 -6.301 1 98 86 PRO A N 1
ATOM 681 C CA . PRO A 1 86 ? -5.664 -40.75 -5.641 1 98 86 PRO A CA 1
ATOM 682 C C . PRO A 1 86 ? -4.406 -41.594 -5.574 1 98 86 PRO A C 1
ATOM 684 O O . PRO A 1 86 ? -3.291 -41.094 -5.691 1 98 86 PRO A O 1
ATOM 687 N N . ALA A 1 87 ? -4.527 -42.938 -5.355 1 97.31 87 ALA A N 1
ATOM 688 C CA . ALA A 1 87 ? -3.393 -43.844 -5.262 1 97.31 87 ALA A CA 1
ATOM 689 C C . ALA A 1 87 ? -2.615 -43.875 -6.574 1 97.31 87 ALA A C 1
ATOM 691 O O . ALA A 1 87 ? -1.434 -44.25 -6.594 1 97.31 87 ALA A O 1
ATOM 692 N N . ASP A 1 88 ? -3.311 -43.531 -7.664 1 97.44 88 ASP A N 1
ATOM 693 C CA . ASP A 1 88 ? -2.705 -43.625 -8.992 1 97.44 88 ASP A CA 1
ATOM 694 C C . ASP A 1 88 ? -2.293 -42.219 -9.484 1 97.44 88 ASP A C 1
ATOM 696 O O . ASP A 1 88 ? -1.729 -42.094 -10.57 1 97.44 88 ASP A O 1
ATOM 700 N N . ASP A 1 89 ? -2.561 -41.219 -8.789 1 97.19 89 ASP A N 1
ATOM 701 C CA . ASP A 1 89 ? -2.279 -39.844 -9.211 1 97.19 89 ASP A CA 1
ATOM 702 C C . ASP A 1 89 ? -0.82 -39.469 -8.945 1 97.19 89 ASP A C 1
ATOM 704 O O . ASP A 1 89 ? -0.361 -39.5 -7.801 1 97.19 89 ASP A O 1
ATOM 708 N N . PRO A 1 90 ? -0.099 -39.125 -9.977 1 95.5 90 PRO A N 1
ATOM 709 C CA . PRO A 1 90 ? 1.328 -38.844 -9.82 1 95.5 90 PRO A CA 1
ATOM 710 C C . PRO A 1 90 ? 1.596 -37.688 -8.852 1 95.5 90 PRO A C 1
ATOM 712 O O . PRO A 1 90 ? 2.586 -37.719 -8.117 1 95.5 90 PRO A O 1
ATOM 715 N N . GLN A 1 91 ? 0.812 -36.688 -8.891 1 93.06 91 GLN A N 1
ATOM 716 C CA . GLN A 1 91 ? 1.012 -35.562 -7.988 1 93.06 91 GLN A CA 1
ATOM 717 C C . GLN A 1 91 ? 0.826 -36 -6.531 1 93.06 91 GLN A C 1
ATOM 719 O O . GLN A 1 91 ? 1.587 -35.562 -5.656 1 93.06 91 GLN A O 1
ATOM 724 N N . ILE A 1 92 ? -0.204 -36.75 -6.238 1 97.38 92 ILE A N 1
ATOM 725 C CA . ILE A 1 92 ? -0.434 -37.281 -4.887 1 97.38 92 ILE A CA 1
ATOM 726 C C . ILE A 1 92 ? 0.744 -38.125 -4.457 1 97.38 92 ILE A C 1
ATOM 728 O O . ILE A 1 92 ? 1.192 -38.062 -3.309 1 97.38 92 ILE A O 1
ATOM 732 N N . GLN A 1 93 ? 1.233 -38.938 -5.379 1 96.88 93 GLN A N 1
ATOM 733 C CA . GLN A 1 93 ? 2.373 -39.781 -5.055 1 96.88 93 GLN A CA 1
ATOM 734 C C . GLN A 1 93 ? 3.605 -38.938 -4.719 1 96.88 93 GLN A C 1
ATOM 736 O O . GLN A 1 93 ? 4.41 -39.312 -3.867 1 96.88 93 GLN A O 1
ATOM 741 N N . LEU A 1 94 ? 3.803 -37.812 -5.363 1 95.5 94 LEU A N 1
ATOM 742 C CA . LEU A 1 94 ? 4.91 -36.938 -5.062 1 95.5 94 LEU A CA 1
ATOM 743 C C . LEU A 1 94 ? 4.766 -36.344 -3.664 1 95.5 94 LEU A C 1
ATOM 745 O O . LEU A 1 94 ? 5.758 -36.125 -2.963 1 95.5 94 LEU A O 1
ATOM 749 N N . LEU A 1 95 ? 3.535 -36 -3.262 1 97.19 95 LEU A N 1
ATOM 750 C CA . LEU A 1 95 ? 3.277 -35.531 -1.91 1 97.19 95 LEU A CA 1
ATOM 751 C C . LEU A 1 95 ? 3.689 -36.562 -0.871 1 97.19 95 LEU A C 1
ATOM 753 O O . LEU A 1 95 ? 4.316 -36.219 0.137 1 97.19 95 LEU A O 1
ATOM 757 N N . ILE A 1 96 ? 3.334 -37.844 -1.132 1 96.88 96 ILE A N 1
ATOM 758 C CA . ILE A 1 96 ? 3.674 -38.938 -0.219 1 96.88 96 ILE A CA 1
ATOM 759 C C . ILE A 1 96 ? 5.188 -39.125 -0.186 1 96.88 96 ILE A C 1
ATOM 761 O O . ILE A 1 96 ? 5.777 -39.281 0.884 1 96.88 96 ILE A O 1
ATOM 765 N N . SER A 1 97 ? 5.816 -38.969 -1.332 1 94.81 97 SER A N 1
ATOM 766 C CA . SER A 1 97 ? 7.25 -39.188 -1.465 1 94.81 97 SER A CA 1
ATOM 767 C C . SER A 1 97 ? 8.062 -38.094 -0.787 1 94.81 97 SER A C 1
ATOM 769 O O . SER A 1 97 ? 9.234 -38.281 -0.46 1 94.81 97 SER A O 1
ATOM 771 N N . ALA A 1 98 ? 7.445 -36.906 -0.616 1 95.19 98 ALA A N 1
ATOM 772 C CA . ALA A 1 98 ? 8.117 -35.812 0.082 1 95.19 98 ALA A CA 1
ATOM 773 C C . ALA A 1 98 ? 8.391 -36.188 1.537 1 95.19 98 ALA A C 1
ATOM 775 O O . ALA A 1 98 ? 9.203 -35.531 2.203 1 95.19 98 ALA A O 1
ATOM 776 N N . ASN A 1 99 ? 7.711 -37.219 2.113 1 95.56 99 ASN A N 1
ATOM 777 C CA . ASN A 1 99 ? 7.93 -37.812 3.428 1 95.56 99 ASN A CA 1
ATOM 778 C C . ASN A 1 99 ? 7.844 -36.781 4.539 1 95.56 99 ASN A C 1
ATOM 780 O O . ASN A 1 99 ? 8.68 -36.75 5.441 1 95.56 99 ASN A O 1
ATOM 784 N N . THR A 1 100 ? 6.918 -35.812 4.426 1 97.62 100 THR A N 1
ATOM 785 C CA . THR A 1 100 ? 6.641 -34.844 5.473 1 97.62 100 THR A CA 1
ATOM 786 C C . THR A 1 100 ? 5.566 -35.375 6.422 1 97.62 100 THR A C 1
ATOM 788 O O . THR A 1 100 ? 4.734 -36.188 6.035 1 97.62 100 THR A O 1
ATOM 791 N N . PRO A 1 101 ? 5.617 -34.969 7.699 1 97.81 101 PRO A N 1
ATOM 792 C CA . PRO A 1 101 ? 4.566 -35.375 8.633 1 97.81 101 PRO A CA 1
ATOM 793 C C . PRO A 1 101 ? 3.203 -34.781 8.297 1 97.81 101 PRO A C 1
ATOM 795 O O . PRO A 1 101 ? 2.17 -35.344 8.672 1 97.81 101 PRO A O 1
ATOM 798 N N . VAL A 1 102 ? 3.18 -33.656 7.59 1 98.56 102 VAL A N 1
ATOM 799 C CA . VAL A 1 102 ? 1.949 -32.938 7.262 1 98.56 102 VAL A CA 1
ATOM 800 C C . VAL A 1 102 ? 1.846 -32.75 5.75 1 98.56 102 VAL A C 1
ATOM 802 O O . VAL A 1 102 ? 2.844 -32.469 5.082 1 98.56 102 VAL A O 1
ATOM 805 N N . VAL A 1 103 ? 0.691 -32.969 5.246 1 98.69 103 VAL A N 1
ATOM 806 C CA . VAL A 1 103 ? 0.382 -32.656 3.852 1 98.69 103 VAL A CA 1
ATOM 807 C C . VAL A 1 103 ? -0.794 -31.688 3.781 1 98.69 103 VAL A C 1
ATOM 809 O O . VAL A 1 103 ? -1.82 -31.906 4.43 1 98.69 103 VAL A O 1
ATOM 812 N N . THR A 1 104 ? -0.571 -30.578 3.1 1 98.75 104 THR A N 1
ATOM 813 C CA . THR A 1 104 ? -1.627 -29.609 2.822 1 98.75 104 THR A CA 1
ATOM 814 C C . THR A 1 104 ? -2.096 -29.719 1.375 1 98.75 104 THR A C 1
ATOM 816 O O . THR A 1 104 ? -1.296 -29.609 0.446 1 98.75 104 THR A O 1
ATOM 819 N N . ILE A 1 105 ? -3.381 -30 1.168 1 98.44 105 ILE A N 1
ATOM 820 C CA . ILE A 1 105 ? -3.902 -30.047 -0.193 1 98.44 105 ILE A CA 1
ATOM 821 C C . ILE A 1 105 ? -5.027 -29.031 -0.36 1 98.44 105 ILE A C 1
ATOM 823 O O . ILE A 1 105 ? -5.809 -28.797 0.567 1 98.44 105 ILE A O 1
ATOM 827 N N . PHE A 1 106 ? -5.043 -28.422 -1.533 1 97.75 106 PHE A N 1
ATOM 828 C CA . PHE A 1 106 ? -6.145 -27.516 -1.826 1 97.75 106 PHE A CA 1
ATOM 829 C C . PHE A 1 106 ? -7.156 -28.172 -2.754 1 97.75 106 PHE A C 1
ATOM 831 O O . PHE A 1 106 ? -6.797 -29.016 -3.58 1 97.75 106 PHE A O 1
ATOM 838 N N . GLY A 1 107 ? -8.414 -27.938 -2.545 1 97.88 107 GLY A N 1
ATOM 839 C CA . GLY A 1 107 ? -9.539 -28.281 -3.398 1 97.88 107 GLY A CA 1
ATOM 840 C C . GLY A 1 107 ? -10.445 -27.109 -3.703 1 97.88 107 GLY A C 1
ATOM 841 O O . GLY A 1 107 ? -10.391 -26.078 -3.016 1 97.88 107 GLY A O 1
ATOM 842 N N . LYS A 1 108 ? -11.188 -27.203 -4.812 1 97.56 108 LYS A N 1
ATOM 843 C CA . LYS A 1 108 ? -12.023 -26.094 -5.258 1 97.56 108 LYS A CA 1
ATOM 844 C C . LYS A 1 108 ? -13.336 -26.047 -4.484 1 97.56 108 LYS A C 1
ATOM 846 O O . LYS A 1 108 ? -14.055 -27.047 -4.414 1 97.56 108 LYS A O 1
ATOM 851 N N . SER A 1 109 ? -13.656 -24.891 -3.898 1 98.25 109 SER A N 1
ATOM 852 C CA . SER A 1 109 ? -14.883 -24.734 -3.113 1 98.25 109 SER A CA 1
ATOM 853 C C . SER A 1 109 ? -15.883 -23.828 -3.812 1 98.25 109 SER A C 1
ATOM 855 O O . SER A 1 109 ? -16.969 -23.578 -3.291 1 98.25 109 SER A O 1
ATOM 857 N N . TRP A 1 110 ? -15.547 -23.281 -4.996 1 96.88 110 TRP A N 1
ATOM 858 C CA . TRP A 1 110 ? -16.391 -22.438 -5.816 1 96.88 110 TRP A CA 1
ATOM 859 C C . TRP A 1 110 ? -16.828 -23.156 -7.086 1 96.88 110 TRP A C 1
ATOM 861 O O . TRP A 1 110 ? -15.984 -23.609 -7.871 1 96.88 110 TRP A O 1
ATOM 871 N N . ASP A 1 111 ? -18.156 -23.266 -7.242 1 96.19 111 ASP A N 1
ATOM 872 C CA . ASP A 1 111 ? -18.688 -24.047 -8.367 1 96.19 111 ASP A CA 1
ATOM 873 C C . ASP A 1 111 ? -18.188 -23.484 -9.695 1 96.19 111 ASP A C 1
ATOM 875 O O . ASP A 1 111 ? -18.016 -24.219 -10.664 1 96.19 111 ASP A O 1
ATOM 879 N N . LEU A 1 112 ? -17.875 -22.188 -9.789 1 94.69 112 LEU A N 1
ATOM 880 C CA . LEU A 1 112 ? -17.266 -21.594 -10.977 1 94.69 112 LEU A CA 1
ATOM 881 C C . LEU A 1 112 ? -15.969 -22.297 -11.344 1 94.69 112 LEU A C 1
ATOM 883 O O . LEU A 1 112 ? -15.75 -22.641 -12.508 1 94.69 112 LEU A O 1
ATOM 887 N N . HIS A 1 113 ? -15.117 -22.547 -10.383 1 95.31 113 HIS A N 1
ATOM 888 C CA . HIS A 1 113 ? -13.836 -23.203 -10.609 1 95.31 113 HIS A CA 1
ATOM 889 C C . HIS A 1 113 ? -14.016 -24.656 -11.016 1 95.31 113 HIS A C 1
ATOM 891 O O . HIS A 1 113 ? -13.242 -25.188 -11.82 1 95.31 113 HIS A O 1
ATOM 897 N N . VAL A 1 114 ? -15.016 -25.312 -10.469 1 96.88 114 VAL A N 1
ATOM 898 C CA . VAL A 1 114 ? -15.281 -26.719 -10.773 1 96.88 114 VAL A CA 1
ATOM 899 C C . VAL A 1 114 ? -15.703 -26.844 -12.234 1 96.88 114 VAL A C 1
ATOM 901 O O . VAL A 1 114 ? -15.148 -27.672 -12.977 1 96.88 114 VAL A O 1
ATOM 904 N N . ARG A 1 115 ? -16.609 -25.953 -12.625 1 95.31 115 ARG A N 1
ATOM 905 C CA . ARG A 1 115 ? -17.219 -26.062 -13.945 1 95.31 115 ARG A CA 1
ATOM 906 C C . ARG A 1 115 ? -16.328 -25.453 -15.008 1 95.31 115 ARG A C 1
ATOM 908 O O . ARG A 1 115 ? -16.141 -26.031 -16.078 1 95.31 115 ARG A O 1
ATOM 915 N N . GLU A 1 116 ? -15.688 -24.297 -14.711 1 93.06 116 GLU A N 1
ATOM 916 C CA . GLU A 1 116 ? -15.039 -23.516 -15.758 1 93.06 116 GLU A CA 1
ATOM 917 C C . GLU A 1 116 ? -13.531 -23.75 -15.766 1 93.06 116 GLU A C 1
ATOM 919 O O . GLU A 1 116 ? -12.875 -23.578 -16.797 1 93.06 116 GLU A O 1
ATOM 924 N N . VAL A 1 117 ? -12.945 -24.078 -14.617 1 91 117 VAL A N 1
ATOM 925 C CA . VAL A 1 117 ? -11.492 -24.203 -14.523 1 91 117 VAL A CA 1
ATOM 926 C C . VAL A 1 117 ? -11.109 -25.688 -14.578 1 91 117 VAL A C 1
ATOM 928 O O . VAL A 1 117 ? -10.344 -26.109 -15.453 1 91 117 VAL A O 1
ATOM 931 N N . LEU A 1 118 ? -11.695 -26.531 -13.727 1 93.44 118 LEU A N 1
ATOM 932 C CA . LEU A 1 118 ? -11.391 -27.953 -13.688 1 93.44 118 LEU A CA 1
ATOM 933 C C . LEU A 1 118 ? -12.133 -28.703 -14.789 1 93.44 118 LEU A C 1
ATOM 935 O O . LEU A 1 118 ? -11.727 -29.797 -15.18 1 93.44 118 LEU A O 1
ATOM 939 N N . ARG A 1 119 ? -13.32 -28.062 -15.203 1 93.94 119 ARG A N 1
ATOM 940 C CA . ARG A 1 119 ? -14.156 -28.656 -16.234 1 93.94 119 ARG A CA 1
ATOM 941 C C . ARG A 1 119 ? -14.578 -30.078 -15.867 1 93.94 119 ARG A C 1
ATOM 943 O O . ARG A 1 119 ? -14.414 -31 -16.656 1 93.94 119 ARG A O 1
ATOM 950 N N . THR A 1 120 ? -15.148 -30.281 -14.672 1 96.81 120 THR A N 1
ATOM 951 C CA . THR A 1 120 ? -15.664 -31.547 -14.156 1 96.81 120 THR A CA 1
ATOM 952 C C . THR A 1 120 ? -16.984 -31.328 -13.422 1 96.81 120 THR A C 1
ATOM 954 O O . THR A 1 120 ? -17.5 -30.203 -13.375 1 96.81 120 THR A O 1
ATOM 957 N N . SER A 1 121 ? -17.625 -32.375 -12.914 1 97.69 121 SER A N 1
ATOM 958 C CA . SER A 1 121 ? -18.922 -32.25 -12.234 1 97.69 121 SER A CA 1
ATOM 959 C C . SER A 1 121 ? -18.734 -31.938 -10.75 1 97.69 121 SER A C 1
ATOM 961 O O . SER A 1 121 ? -17.672 -32.188 -10.18 1 97.69 121 SER A O 1
ATOM 963 N N . MET A 1 122 ? -19.75 -31.375 -10.211 1 98.06 122 MET A N 1
ATOM 964 C CA . MET A 1 122 ? -19.766 -31.047 -8.789 1 98.06 122 MET A CA 1
ATOM 965 C C . MET A 1 122 ? -19.531 -32.312 -7.941 1 98.06 122 MET A C 1
ATOM 967 O O . MET A 1 122 ? -18.766 -32.25 -6.969 1 98.06 122 MET A O 1
ATOM 971 N N . GLU A 1 123 ? -20.172 -33.375 -8.297 1 98.06 123 GLU A N 1
ATOM 972 C CA . GLU A 1 123 ? -20.047 -34.625 -7.582 1 98.06 123 GLU A CA 1
ATOM 973 C C . GLU A 1 123 ? -18.609 -35.188 -7.68 1 98.06 123 GLU A C 1
ATOM 975 O O . GLU A 1 123 ? -18.062 -35.656 -6.691 1 98.06 123 GLU A O 1
ATOM 980 N N . GLU A 1 124 ? -18.062 -35.062 -8.797 1 98.44 124 GLU A N 1
ATOM 981 C CA . GLU A 1 124 ? -16.703 -35.531 -9 1 98.44 124 GLU A CA 1
ATOM 982 C C . GLU A 1 124 ? -15.711 -34.719 -8.156 1 98.44 124 GLU A C 1
ATOM 984 O O . GLU A 1 124 ? -14.773 -35.281 -7.59 1 98.44 124 GLU A O 1
ATOM 989 N N . ASN A 1 125 ? -15.914 -33.438 -8.102 1 98.62 125 ASN A N 1
ATOM 990 C CA . ASN A 1 125 ? -15.047 -32.625 -7.27 1 98.62 125 ASN A CA 1
ATOM 991 C C . ASN A 1 125 ? -15.125 -33.031 -5.801 1 98.62 125 ASN A C 1
ATOM 993 O O . ASN A 1 125 ? -14.094 -33.094 -5.121 1 98.62 125 ASN A O 1
ATOM 997 N N . LEU A 1 126 ? -16.312 -33.312 -5.324 1 98.69 126 LEU A N 1
ATOM 998 C CA . LEU A 1 126 ? -16.484 -33.75 -3.949 1 98.69 126 LEU A CA 1
ATOM 999 C C . LEU A 1 126 ? -15.758 -35.094 -3.727 1 98.69 126 LEU A C 1
ATOM 1001 O O . LEU A 1 126 ? -15.125 -35.281 -2.689 1 98.69 126 LEU A O 1
ATOM 1005 N N . ARG A 1 127 ? -15.891 -35.969 -4.668 1 98.62 127 ARG A N 1
ATOM 1006 C CA . ARG A 1 127 ? -15.172 -37.219 -4.598 1 98.62 127 ARG A CA 1
ATOM 1007 C C . ARG A 1 127 ? -13.664 -37 -4.551 1 98.62 127 ARG A C 1
ATOM 1009 O O . ARG A 1 127 ? -12.961 -37.625 -3.752 1 98.62 127 ARG A O 1
ATOM 1016 N N . MET A 1 128 ? -13.148 -36.156 -5.461 1 98.75 128 MET A N 1
ATOM 1017 C CA . MET A 1 128 ? -11.727 -35.812 -5.512 1 98.75 128 MET A CA 1
ATOM 1018 C C . MET A 1 128 ? -11.227 -35.344 -4.145 1 98.75 128 MET A C 1
ATOM 1020 O O . MET A 1 128 ? -10.195 -35.844 -3.67 1 98.75 128 MET A O 1
ATOM 1024 N N . ILE A 1 129 ? -11.977 -34.438 -3.475 1 98.75 129 ILE A N 1
ATOM 1025 C CA . ILE A 1 129 ? -11.594 -33.906 -2.176 1 98.75 129 ILE A CA 1
ATOM 1026 C C . ILE A 1 129 ? -11.586 -35.031 -1.13 1 98.75 129 ILE A C 1
ATOM 1028 O O . ILE A 1 129 ? -10.578 -35.25 -0.464 1 98.75 129 ILE A O 1
ATOM 1032 N N . ARG A 1 130 ? -12.68 -35.781 -1.015 1 98.62 130 ARG A N 1
ATOM 1033 C CA . ARG A 1 130 ? -12.867 -36.812 0.004 1 98.62 130 ARG A CA 1
ATOM 1034 C C . ARG A 1 130 ? -11.828 -37.906 -0.14 1 98.62 130 ARG A C 1
ATOM 1036 O O . ARG A 1 130 ? -11.148 -38.281 0.828 1 98.62 130 ARG A O 1
ATOM 1043 N N . GLU A 1 131 ? -11.672 -38.375 -1.337 1 98.75 131 GLU A N 1
ATOM 1044 C CA . GLU A 1 131 ? -10.82 -39.562 -1.561 1 98.75 131 GLU A CA 1
ATOM 1045 C C . GLU A 1 131 ? -9.344 -39.188 -1.484 1 98.75 131 GLU A C 1
ATOM 1047 O O . GLU A 1 131 ? -8.516 -40 -1.059 1 98.75 131 GLU A O 1
ATOM 1052 N N . SER A 1 132 ? -8.969 -37.938 -1.978 1 98.88 132 SER A N 1
ATOM 1053 C CA . SER A 1 132 ? -7.586 -37.5 -1.824 1 98.88 132 SER A CA 1
ATOM 1054 C C . SER A 1 132 ? -7.195 -37.406 -0.353 1 98.88 132 SER A C 1
ATOM 1056 O O . SER A 1 132 ? -6.148 -37.906 0.054 1 98.88 132 SER A O 1
ATOM 1058 N N . VAL A 1 133 ? -8.062 -36.75 0.493 1 98.62 133 VAL A N 1
ATOM 1059 C CA . VAL A 1 133 ? -7.809 -36.625 1.922 1 98.62 133 VAL A CA 1
ATOM 1060 C C . VAL A 1 133 ? -7.707 -38 2.572 1 98.62 133 VAL A C 1
ATOM 1062 O O . VAL A 1 133 ? -6.773 -38.281 3.33 1 98.62 133 VAL A O 1
ATOM 1065 N N . ARG A 1 134 ? -8.641 -38.875 2.258 1 98.56 134 ARG A N 1
ATOM 1066 C CA . ARG A 1 134 ? -8.68 -40.188 2.836 1 98.56 134 ARG A CA 1
ATOM 1067 C C . ARG A 1 134 ? -7.41 -40.969 2.516 1 98.56 134 ARG A C 1
ATOM 1069 O O . ARG A 1 134 ? -6.832 -41.625 3.395 1 98.56 134 ARG A O 1
ATOM 1076 N N . TYR A 1 135 ? -7.004 -40.906 1.274 1 98.69 135 TYR A N 1
ATOM 1077 C CA . TYR A 1 135 ? -5.812 -41.656 0.858 1 98.69 135 TYR A CA 1
ATOM 1078 C C . TYR A 1 135 ? -4.578 -41.125 1.596 1 98.69 135 TYR A C 1
ATOM 1080 O O . TYR A 1 135 ? -3.809 -41.938 2.148 1 98.69 135 TYR A O 1
ATOM 1088 N N . ILE A 1 136 ? -4.375 -39.812 1.63 1 98.62 136 ILE A N 1
ATOM 1089 C CA . ILE A 1 136 ? -3.209 -39.219 2.279 1 98.62 136 ILE A CA 1
ATOM 1090 C C . ILE A 1 136 ? -3.223 -39.562 3.768 1 98.62 136 ILE A C 1
ATOM 1092 O O . ILE A 1 136 ? -2.184 -39.875 4.348 1 98.62 136 ILE A O 1
ATOM 1096 N N . LYS A 1 137 ? -4.41 -39.531 4.406 1 97.94 137 LYS A N 1
ATOM 1097 C CA . LYS A 1 137 ? -4.566 -39.906 5.805 1 97.94 137 LYS A CA 1
ATOM 1098 C C . LYS A 1 137 ? -4.16 -41.344 6.023 1 97.94 137 LYS A C 1
ATOM 1100 O O . LYS A 1 137 ? -3.492 -41.688 7.012 1 97.94 137 LYS A O 1
ATOM 1105 N N . SER A 1 138 ? -4.574 -42.188 5.129 1 98.12 138 SER A N 1
ATOM 1106 C CA . SER A 1 138 ? -4.273 -43.625 5.234 1 98.12 138 SER A CA 1
ATOM 1107 C C . SER A 1 138 ? -2.771 -43.875 5.152 1 98.12 138 SER A C 1
ATOM 1109 O O . SER A 1 138 ? -2.297 -44.938 5.559 1 98.12 138 SER A O 1
ATOM 1111 N N . GLN A 1 139 ? -2.059 -42.938 4.594 1 98.06 139 GLN A N 1
ATOM 1112 C CA . GLN A 1 139 ? -0.605 -43.031 4.516 1 98.06 139 GLN A CA 1
ATOM 1113 C C . GLN A 1 139 ? 0.057 -42.531 5.785 1 98.06 139 GLN A C 1
ATOM 1115 O O . GLN A 1 139 ? 1.275 -42.344 5.828 1 98.06 139 GLN A O 1
ATOM 1120 N N . GLY A 1 140 ? -0.709 -42.125 6.848 1 97.44 140 GLY A N 1
ATOM 1121 C CA . GLY A 1 140 ? -0.195 -41.75 8.164 1 97.44 140 GLY A CA 1
ATOM 1122 C C . GLY A 1 140 ? 0.173 -40.312 8.289 1 97.44 140 GLY A C 1
ATOM 1123 O O . GLY A 1 140 ? 0.972 -39.938 9.148 1 97.44 140 GLY A O 1
ATOM 1124 N N . ARG A 1 141 ? -0.349 -39.438 7.445 1 98.06 141 ARG A N 1
ATOM 1125 C CA . ARG A 1 141 ? -0.015 -38.031 7.473 1 98.06 141 ARG A CA 1
ATOM 1126 C C . ARG A 1 141 ? -1.108 -37.219 8.164 1 98.06 141 ARG A C 1
ATOM 1128 O O . ARG A 1 141 ? -2.273 -37.625 8.172 1 98.06 141 ARG A O 1
ATOM 1135 N N . GLU A 1 142 ? -0.718 -36.156 8.867 1 98.12 142 GLU A N 1
ATOM 1136 C CA . GLU A 1 142 ? -1.674 -35.094 9.188 1 98.12 142 GLU A CA 1
ATOM 1137 C C . GLU A 1 142 ? -2.094 -34.344 7.934 1 98.12 142 GLU A C 1
ATOM 1139 O O . GLU A 1 142 ? -1.249 -33.969 7.125 1 98.12 142 GLU A O 1
ATOM 1144 N N . VAL A 1 143 ? -3.412 -34.188 7.754 1 98.56 143 VAL A N 1
ATOM 1145 C CA . VAL A 1 143 ? -3.883 -33.562 6.512 1 98.56 143 VAL A CA 1
ATOM 1146 C C . VAL A 1 143 ? -4.559 -32.25 6.816 1 98.56 143 VAL A C 1
ATOM 1148 O O . VAL A 1 143 ? -5.492 -32.188 7.621 1 98.56 143 VAL A O 1
ATOM 1151 N N . ILE A 1 144 ? -4.062 -31.188 6.23 1 98.81 144 ILE A N 1
ATOM 1152 C CA . ILE A 1 144 ? -4.68 -29.875 6.227 1 98.81 144 ILE A CA 1
ATOM 1153 C C . ILE A 1 144 ? -5.336 -29.609 4.875 1 98.81 144 ILE A C 1
ATOM 1155 O O . ILE A 1 144 ? -4.688 -29.719 3.83 1 98.81 144 ILE A O 1
ATOM 1159 N N . TYR A 1 145 ? -6.664 -29.344 4.906 1 98.75 145 TYR A N 1
ATOM 1160 C CA . TYR A 1 145 ? -7.41 -29.062 3.684 1 98.75 145 TYR A CA 1
ATOM 1161 C C . TYR A 1 145 ? -7.625 -27.562 3.506 1 98.75 145 TYR A C 1
ATOM 1163 O O . TYR A 1 145 ? -8.297 -26.922 4.316 1 98.75 145 TYR A O 1
ATOM 1171 N N . ASP A 1 146 ? -6.949 -26.984 2.49 1 98.81 146 ASP A N 1
ATOM 1172 C CA . ASP A 1 146 ? -7.18 -25.594 2.096 1 98.81 146 ASP A CA 1
ATOM 1173 C C . ASP A 1 146 ? -8.359 -25.484 1.134 1 98.81 146 ASP A C 1
ATOM 1175 O O . ASP A 1 146 ? -8.25 -25.844 -0.042 1 98.81 146 ASP A O 1
ATOM 1179 N N . ALA A 1 147 ? -9.523 -25.016 1.681 1 98.75 147 ALA A N 1
ATOM 1180 C CA . ALA A 1 147 ? -10.711 -24.812 0.849 1 98.75 147 ALA A CA 1
ATOM 1181 C C . ALA A 1 147 ? -10.555 -23.578 -0.033 1 98.75 147 ALA A C 1
ATOM 1183 O O . ALA A 1 147 ? -11.016 -22.484 0.326 1 98.75 147 ALA A O 1
ATOM 1184 N N . GLU A 1 148 ? -9.883 -23.797 -1.199 1 98 148 GLU A N 1
ATOM 1185 C CA . GLU A 1 148 ? -9.57 -22.688 -2.096 1 98 148 GLU A CA 1
ATOM 1186 C C . GLU A 1 148 ? -10.836 -21.984 -2.561 1 98 148 GLU A C 1
ATOM 1188 O O . GLU A 1 148 ? -11.828 -22.625 -2.91 1 98 148 GLU A O 1
ATOM 1193 N N . HIS A 1 149 ? -10.883 -20.641 -2.553 1 97.75 149 HIS A N 1
ATOM 1194 C CA . HIS A 1 149 ? -11.977 -19.766 -2.953 1 97.75 149 HIS A CA 1
ATOM 1195 C C . HIS A 1 149 ? -13.219 -20.016 -2.104 1 97.75 149 HIS A C 1
ATOM 1197 O O . HIS A 1 149 ? -14.344 -19.938 -2.605 1 97.75 149 HIS A O 1
ATOM 1203 N N . PHE A 1 150 ? -13.031 -20.375 -0.889 1 98.69 150 PHE A N 1
ATOM 1204 C CA . PHE A 1 150 ? -14.156 -20.766 -0.051 1 98.69 150 PHE A CA 1
ATOM 1205 C C . PHE A 1 150 ? -15.148 -19.609 0.087 1 98.69 150 PHE A C 1
ATOM 1207 O O . PHE A 1 150 ? -16.344 -19.797 -0.118 1 98.69 150 PHE A O 1
ATOM 1214 N N . PHE A 1 151 ? -14.68 -18.422 0.416 1 98.62 151 PHE A N 1
ATOM 1215 C CA . PHE A 1 151 ? -15.57 -17.312 0.723 1 98.62 151 PHE A CA 1
ATOM 1216 C C . PHE A 1 151 ? -16.312 -16.859 -0.526 1 98.62 151 PHE A C 1
ATOM 1218 O O . PHE A 1 151 ? -17.516 -16.562 -0.469 1 98.62 151 PHE A O 1
ATOM 1225 N N . ASP A 1 152 ? -15.664 -16.797 -1.646 1 97.19 152 ASP A N 1
ATOM 1226 C CA . ASP A 1 152 ? -16.344 -16.531 -2.904 1 97.19 152 ASP A CA 1
ATOM 1227 C C . ASP A 1 152 ? -17.375 -17.609 -3.225 1 97.19 152 ASP A C 1
ATOM 1229 O O . ASP A 1 152 ? -18.5 -17.312 -3.637 1 97.19 152 ASP A O 1
ATOM 1233 N N . GLY A 1 153 ? -16.938 -18.875 -3.07 1 97.94 153 GLY A N 1
ATOM 1234 C CA . GLY A 1 153 ? -17.844 -19.984 -3.297 1 97.94 153 GLY A CA 1
ATOM 1235 C C . GLY A 1 153 ? -19.047 -19.969 -2.387 1 97.94 153 GLY A C 1
ATOM 1236 O O . GLY A 1 153 ? -20.172 -20.266 -2.828 1 97.94 153 GLY A O 1
ATOM 1237 N N . TYR A 1 154 ? -18.812 -19.656 -1.096 1 98.31 154 TYR A N 1
ATOM 1238 C CA . TYR A 1 154 ? -19.922 -19.609 -0.14 1 98.31 154 TYR A CA 1
ATOM 1239 C C . TYR A 1 154 ? -20.922 -18.516 -0.511 1 98.31 154 TYR A C 1
ATOM 1241 O O . TYR A 1 154 ? -22.125 -18.719 -0.418 1 98.31 154 TYR A O 1
ATOM 1249 N N . LYS A 1 155 ? -20.469 -17.328 -0.896 1 97.38 155 LYS A N 1
ATOM 1250 C CA . LYS A 1 155 ? -21.344 -16.234 -1.3 1 97.38 155 LYS A CA 1
ATOM 1251 C C . LYS A 1 155 ? -22.156 -16.609 -2.533 1 97.38 155 LYS A C 1
ATOM 1253 O O . LYS A 1 155 ? -23.312 -16.219 -2.664 1 97.38 155 LYS A O 1
ATOM 1258 N N . ALA A 1 156 ? -21.594 -17.422 -3.439 1 96.94 156 ALA A N 1
ATOM 1259 C CA . ALA A 1 156 ? -22.25 -17.812 -4.684 1 96.94 156 ALA A CA 1
ATOM 1260 C C . ALA A 1 156 ? -23.172 -19 -4.457 1 96.94 156 ALA A C 1
ATOM 1262 O O . ALA A 1 156 ? -24.281 -19.047 -5.008 1 96.94 156 ALA A O 1
ATOM 1263 N N . ASN A 1 157 ? -22.75 -20.047 -3.713 1 97.88 157 ASN A N 1
ATOM 1264 C CA . ASN A 1 157 ? -23.438 -21.312 -3.482 1 97.88 157 ASN A CA 1
ATOM 1265 C C . ASN A 1 157 ? -23.062 -21.906 -2.127 1 97.88 157 ASN A C 1
ATOM 1267 O O . ASN A 1 157 ? -22.234 -22.812 -2.049 1 97.88 157 ASN A O 1
ATOM 1271 N N . PRO A 1 158 ? -23.734 -21.328 -1.052 1 97.69 158 PRO A N 1
ATOM 1272 C CA . PRO A 1 158 ? -23.375 -21.734 0.308 1 97.69 158 PRO A CA 1
ATOM 1273 C C . PRO A 1 158 ? -23.469 -23.25 0.522 1 97.69 158 PRO A C 1
ATOM 1275 O O . PRO A 1 158 ? -22.625 -23.828 1.197 1 97.69 158 PRO A O 1
ATOM 1278 N N . GLU A 1 159 ? -24.469 -23.891 -0.013 1 96.75 159 GLU A N 1
ATOM 1279 C CA . GLU A 1 159 ? -24.672 -25.328 0.176 1 96.75 159 GLU A CA 1
ATOM 1280 C C . GLU A 1 159 ? -23.5 -26.125 -0.385 1 96.75 159 GLU A C 1
ATOM 1282 O O . GLU A 1 159 ? -22.969 -27.016 0.281 1 96.75 159 GLU A O 1
ATOM 1287 N N . TYR A 1 160 ? -23.078 -25.781 -1.529 1 97.94 160 TYR A N 1
ATOM 1288 C CA . TYR A 1 160 ? -22 -26.516 -2.156 1 97.94 160 TYR A CA 1
ATOM 1289 C C . TYR A 1 160 ? -20.672 -26.25 -1.439 1 97.94 160 TYR A C 1
ATOM 1291 O O . TYR A 1 160 ? -19.875 -27.172 -1.248 1 97.94 160 TYR A O 1
ATOM 1299 N N . ALA A 1 161 ? -20.406 -24.938 -1.138 1 98.19 161 ALA A N 1
ATOM 1300 C CA . ALA A 1 161 ? -19.188 -24.594 -0.407 1 98.19 161 ALA A CA 1
ATOM 1301 C C . ALA A 1 161 ? -19.062 -25.422 0.875 1 98.19 161 ALA A C 1
ATOM 1303 O O . ALA A 1 161 ? -18 -25.969 1.173 1 98.19 161 ALA A O 1
ATOM 1304 N N . LEU A 1 162 ? -20.156 -25.562 1.593 1 97.25 162 LEU A N 1
ATOM 1305 C CA . LEU A 1 162 ? -20.172 -26.344 2.826 1 97.25 162 LEU A CA 1
ATOM 1306 C C . LEU A 1 162 ? -19.969 -27.828 2.537 1 97.25 162 LEU A C 1
ATOM 1308 O O . LEU A 1 162 ? -19.312 -28.531 3.305 1 97.25 162 LEU A O 1
ATOM 1312 N N . ALA A 1 163 ? -20.531 -28.281 1.432 1 97.56 163 ALA A N 1
ATOM 1313 C CA . ALA A 1 163 ? -20.375 -29.672 1.042 1 97.56 163 ALA A CA 1
ATOM 1314 C C . ALA A 1 163 ? -18.922 -30.031 0.804 1 97.56 163 ALA A C 1
ATOM 1316 O O . ALA A 1 163 ? -18.484 -31.156 1.067 1 97.56 163 ALA A O 1
ATOM 1317 N N . THR A 1 164 ? -18.125 -29.094 0.277 1 98.31 164 THR A N 1
ATOM 1318 C CA . THR A 1 164 ? -16.703 -29.344 0.043 1 98.31 164 THR A CA 1
ATOM 1319 C C . THR A 1 164 ? -15.969 -29.531 1.363 1 98.31 164 THR A C 1
ATOM 1321 O O . THR A 1 164 ? -15.07 -30.375 1.465 1 98.31 164 THR A O 1
ATOM 1324 N N . LEU A 1 165 ? -16.328 -28.734 2.393 1 97.75 165 LEU A N 1
ATOM 1325 C CA . LEU A 1 165 ? -15.734 -28.906 3.715 1 97.75 165 LEU A CA 1
ATOM 1326 C C . LEU A 1 165 ? -16.109 -30.266 4.305 1 97.75 165 LEU A C 1
ATOM 1328 O O . LEU A 1 165 ? -15.266 -30.953 4.867 1 97.75 165 LEU A O 1
ATOM 1332 N N . GLN A 1 166 ? -17.375 -30.609 4.152 1 96.25 166 GLN A N 1
ATOM 1333 C CA . GLN A 1 166 ? -17.859 -31.891 4.652 1 96.25 166 GLN A CA 1
ATOM 1334 C C . GLN A 1 166 ? -17.125 -33.062 3.992 1 96.25 166 GLN A C 1
ATOM 1336 O O . GLN A 1 166 ? -16.781 -34.031 4.652 1 96.25 166 GLN A O 1
ATOM 1341 N N . ALA A 1 167 ? -16.891 -32.938 2.705 1 97.69 167 ALA A N 1
ATOM 1342 C CA . ALA A 1 167 ? -16.156 -33.969 1.979 1 97.69 167 ALA A CA 1
ATOM 1343 C C . ALA A 1 167 ? -14.758 -34.156 2.561 1 97.69 167 ALA A C 1
ATOM 1345 O O . ALA A 1 167 ? -14.305 -35.281 2.746 1 97.69 167 ALA A O 1
ATOM 1346 N N . ALA A 1 168 ? -14.062 -33.062 2.832 1 98.06 168 ALA A N 1
ATOM 1347 C CA . ALA A 1 168 ? -12.727 -33.125 3.416 1 98.06 168 ALA A CA 1
ATOM 1348 C C . ALA A 1 168 ? -12.766 -33.75 4.801 1 98.06 168 ALA A C 1
ATOM 1350 O O . ALA A 1 168 ? -11.922 -34.594 5.129 1 98.06 168 ALA A O 1
ATOM 1351 N N . ILE A 1 169 ? -13.758 -33.375 5.645 1 96.06 169 ILE A N 1
ATOM 1352 C CA . ILE A 1 169 ? -13.906 -33.906 7 1 96.06 169 ILE A CA 1
ATOM 1353 C C . ILE A 1 169 ? -14.195 -35.406 6.953 1 96.06 169 ILE A C 1
ATOM 1355 O O . ILE A 1 169 ? -13.609 -36.188 7.707 1 96.06 169 ILE A O 1
ATOM 1359 N N . LEU A 1 170 ? -15.109 -35.781 6.031 1 95.5 170 LEU A N 1
ATOM 1360 C CA . LEU A 1 170 ? -15.445 -37.188 5.863 1 95.5 170 LEU A CA 1
ATOM 1361 C C . LEU A 1 170 ? -14.227 -38 5.41 1 95.5 170 LEU A C 1
ATOM 1363 O O . LEU A 1 170 ? -14.102 -39.188 5.742 1 95.5 170 LEU A O 1
ATOM 1367 N N . GLY A 1 171 ? -13.352 -37.312 4.68 1 97.38 171 GLY A N 1
ATOM 1368 C CA . GLY A 1 171 ? -12.109 -37.938 4.266 1 97.38 171 GLY A CA 1
ATOM 1369 C C . GLY A 1 171 ? -11.102 -38.062 5.395 1 97.38 171 GLY A C 1
ATOM 1370 O O . GLY A 1 171 ? -10.141 -38.844 5.285 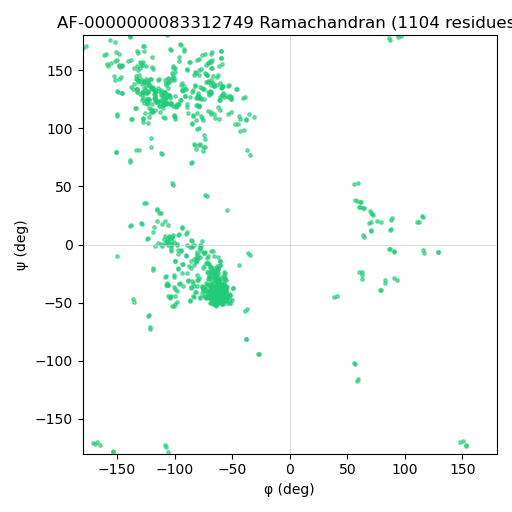1 97.38 171 GLY A O 1
ATOM 1371 N N . GLY A 1 172 ? -11.281 -37.281 6.469 1 96.62 172 GLY A N 1
ATOM 1372 C CA . GLY A 1 172 ? -10.422 -37.406 7.633 1 96.62 172 GLY A CA 1
ATOM 1373 C C . GLY A 1 172 ? -9.5 -36.219 7.828 1 96.62 172 GLY A C 1
ATOM 1374 O O . GLY A 1 172 ? -8.484 -36.344 8.523 1 96.62 172 GLY A O 1
ATOM 1375 N N . ALA A 1 173 ? -9.773 -35.094 7.262 1 97.5 173 ALA A N 1
ATOM 1376 C CA . ALA A 1 173 ? -8.93 -33.906 7.406 1 97.5 173 ALA A CA 1
ATOM 1377 C C . ALA A 1 173 ? -8.789 -33.5 8.875 1 97.5 173 ALA A C 1
ATOM 1379 O O . ALA A 1 173 ? -9.75 -33.562 9.641 1 97.5 173 ALA A O 1
ATOM 1380 N N . ASP A 1 174 ? -7.582 -33.188 9.289 1 97.25 174 ASP A N 1
ATOM 1381 C CA . ASP A 1 174 ? -7.312 -32.75 10.656 1 97.25 174 ASP A CA 1
ATOM 1382 C C . ASP A 1 174 ? -7.645 -31.266 10.836 1 97.25 174 ASP A C 1
ATOM 1384 O O . ASP A 1 174 ? -8.062 -30.844 11.922 1 97.25 174 ASP A O 1
ATOM 1388 N N . VAL A 1 175 ? -7.426 -30.484 9.859 1 97.69 175 VAL A N 1
ATOM 1389 C CA . VAL A 1 175 ? -7.707 -29.062 9.812 1 97.69 175 VAL A CA 1
ATOM 1390 C C . VAL A 1 175 ? -8.414 -28.703 8.508 1 97.69 175 VAL A C 1
ATOM 1392 O O . VAL A 1 175 ? -8.047 -29.203 7.441 1 97.69 175 VAL A O 1
ATOM 1395 N N . VAL A 1 176 ? -9.445 -27.953 8.547 1 98.06 176 VAL A N 1
ATOM 1396 C CA . VAL A 1 176 ? -10.102 -27.375 7.383 1 98.06 176 VAL A CA 1
ATOM 1397 C C . VAL A 1 176 ? -9.922 -25.859 7.387 1 98.06 176 VAL A C 1
ATOM 1399 O O . VAL A 1 176 ? -10.328 -25.172 8.336 1 98.06 176 VAL A O 1
ATOM 1402 N N . VAL A 1 177 ? -9.289 -25.344 6.383 1 98.81 177 VAL A N 1
ATOM 1403 C CA . VAL A 1 177 ? -8.914 -23.938 6.324 1 98.81 177 VAL A CA 1
ATOM 1404 C C . VAL A 1 177 ? -9.789 -23.219 5.309 1 98.81 177 VAL A C 1
ATOM 1406 O O . VAL A 1 177 ? -9.875 -23.609 4.145 1 98.81 177 VAL A O 1
ATOM 1409 N N . LEU A 1 178 ? -10.508 -22.203 5.734 1 98.88 178 LEU A N 1
ATOM 1410 C CA . LEU A 1 178 ? -11.289 -21.328 4.863 1 98.88 178 LEU A CA 1
ATOM 1411 C C . LEU A 1 178 ? -10.398 -20.312 4.172 1 98.88 178 LEU A C 1
ATOM 1413 O O . LEU A 1 178 ? -9.758 -19.484 4.836 1 98.88 178 LEU A O 1
ATOM 1417 N N . CYS A 1 179 ? -10.359 -20.328 2.822 1 98.81 179 CYS A N 1
ATOM 1418 C CA . CYS A 1 179 ? -9.398 -19.5 2.096 1 98.81 179 CYS A CA 1
ATOM 1419 C C . CYS A 1 179 ? -10.102 -18.344 1.401 1 98.81 179 CYS A C 1
ATOM 1421 O O . CYS A 1 179 ? -11.039 -18.547 0.626 1 98.81 179 CYS A O 1
ATOM 1423 N N . ASP A 1 180 ? -9.719 -17.125 1.738 1 98.44 180 ASP A N 1
ATOM 1424 C CA . ASP A 1 180 ? -10.055 -15.945 0.961 1 98.44 180 ASP A CA 1
ATOM 1425 C C . ASP A 1 180 ? -9.062 -15.727 -0.178 1 98.44 180 ASP A C 1
ATOM 1427 O O . ASP A 1 180 ? -8.352 -14.719 -0.205 1 98.44 180 ASP A O 1
ATOM 1431 N N . THR A 1 181 ? -9.133 -16.594 -1.164 1 97.06 181 THR A N 1
ATOM 1432 C CA . THR A 1 181 ? -8.125 -16.75 -2.203 1 97.06 181 THR A CA 1
ATOM 1433 C C . THR A 1 181 ? -8.008 -15.492 -3.055 1 97.06 181 THR A C 1
ATOM 1435 O O . THR A 1 181 ? -6.902 -15.07 -3.398 1 97.06 181 THR A O 1
ATOM 1438 N N . ASN A 1 182 ? -9.117 -14.844 -3.363 1 95.12 182 ASN A N 1
ATOM 1439 C CA . ASN A 1 182 ? -9.102 -13.633 -4.172 1 95.12 182 ASN A CA 1
ATOM 1440 C C . ASN A 1 182 ? -8.758 -12.398 -3.334 1 95.12 182 ASN A C 1
ATOM 1442 O O . ASN A 1 182 ? -8.5 -11.328 -3.877 1 95.12 182 ASN A O 1
ATOM 1446 N N . GLY A 1 183 ? -8.828 -12.539 -1.948 1 97.25 183 GLY A N 1
ATOM 1447 C CA . GLY A 1 183 ? -8.484 -11.445 -1.056 1 97.25 183 GLY A CA 1
ATOM 1448 C C . GLY A 1 183 ? -9.5 -10.312 -1.083 1 97.25 183 GLY A C 1
ATOM 1449 O O . GLY A 1 183 ? -9.18 -9.18 -0.719 1 97.25 183 GLY A O 1
ATOM 1450 N N . GLY A 1 184 ? -10.703 -10.617 -1.564 1 97 184 GLY A N 1
ATOM 1451 C CA . GLY A 1 184 ? -11.688 -9.578 -1.803 1 97 184 GLY A CA 1
ATOM 1452 C C . GLY A 1 184 ? -12.68 -9.422 -0.666 1 97 184 GLY A C 1
ATOM 1453 O O . GLY A 1 184 ? -13.477 -8.477 -0.65 1 97 184 GLY A O 1
ATOM 1454 N N . CYS A 1 185 ? -12.68 -10.242 0.375 1 98.06 185 CYS A N 1
ATOM 1455 C CA . CYS A 1 185 ? -13.672 -10.211 1.444 1 98.06 185 CYS A CA 1
ATOM 1456 C C . CYS A 1 185 ? -13.32 -9.148 2.482 1 98.06 185 CYS A C 1
ATOM 1458 O O . CYS A 1 185 ? -12.148 -8.875 2.719 1 98.06 185 CYS A O 1
ATOM 1460 N N . LEU A 1 186 ? -14.336 -8.57 3.025 1 98.69 186 LEU A N 1
ATOM 1461 C CA . LEU A 1 186 ? -14.172 -7.629 4.125 1 98.69 186 LEU A CA 1
ATOM 1462 C C . LEU A 1 186 ? -14.383 -8.32 5.469 1 98.69 186 LEU A C 1
ATOM 1464 O O . LEU A 1 186 ? -15 -9.383 5.531 1 98.69 186 LEU A O 1
ATOM 1468 N N . PRO A 1 187 ? -13.922 -7.75 6.578 1 98.56 187 PRO A N 1
ATOM 1469 C CA . PRO A 1 187 ? -13.82 -8.453 7.855 1 98.56 187 PRO A CA 1
ATOM 1470 C C . PRO A 1 187 ? -15.172 -8.961 8.359 1 98.56 187 PRO A C 1
ATOM 1472 O O . PRO A 1 187 ? -15.273 -10.086 8.852 1 98.56 187 PRO A O 1
ATOM 1475 N N . TRP A 1 188 ? -16.25 -8.188 8.234 1 98.06 188 TRP A N 1
ATOM 1476 C CA . TRP A 1 188 ? -17.547 -8.633 8.766 1 98.06 188 TRP A CA 1
ATOM 1477 C C . TRP A 1 188 ? -18.094 -9.789 7.945 1 98.06 188 TRP A C 1
ATOM 1479 O O . TRP A 1 188 ? -18.797 -10.656 8.477 1 98.06 188 TRP A O 1
ATOM 1489 N N . GLU A 1 189 ? -17.766 -9.852 6.617 1 98.31 189 GLU A N 1
ATOM 1490 C CA . GLU A 1 189 ? -18.156 -10.992 5.789 1 98.31 189 GLU A CA 1
ATOM 1491 C C . GLU A 1 189 ? -17.469 -12.266 6.258 1 98.31 189 GLU A C 1
ATOM 1493 O O . GLU A 1 189 ? -18.094 -13.32 6.355 1 98.31 189 GLU A O 1
ATOM 1498 N N . ILE A 1 190 ? -16.188 -12.109 6.578 1 98.62 190 ILE A N 1
ATOM 1499 C CA . ILE A 1 190 ? -15.406 -13.227 7.109 1 98.62 190 ILE A CA 1
ATOM 1500 C C . ILE A 1 190 ? -16.062 -13.75 8.391 1 98.62 190 ILE A C 1
ATOM 1502 O O . ILE A 1 190 ? -16.297 -14.953 8.523 1 98.62 190 ILE A O 1
ATOM 1506 N N . GLY A 1 191 ? -16.359 -12.789 9.352 1 98.31 191 GLY A N 1
ATOM 1507 C CA . GLY A 1 191 ? -16.953 -13.18 10.617 1 98.31 191 GLY A CA 1
ATOM 1508 C C . GLY A 1 191 ? -18.266 -13.898 10.461 1 98.31 191 GLY A C 1
ATOM 1509 O O . GLY A 1 191 ? -18.484 -14.953 11.062 1 98.31 191 GLY A O 1
ATOM 1510 N N . GLN A 1 192 ? -19.141 -13.414 9.625 1 98 192 GLN A N 1
ATOM 1511 C CA . GLN A 1 192 ? -20.469 -13.977 9.414 1 98 192 GLN A CA 1
ATOM 1512 C C . GLN A 1 192 ? -20.391 -15.383 8.82 1 98 192 GLN A C 1
ATOM 1514 O O . GLN A 1 192 ? -21.109 -16.281 9.242 1 98 192 GLN A O 1
ATOM 1519 N N . ILE A 1 193 ? -19.484 -15.562 7.883 1 98.5 193 ILE A N 1
ATOM 1520 C CA . ILE A 1 193 ? -19.375 -16.844 7.188 1 98.5 193 ILE A CA 1
ATOM 1521 C C . ILE A 1 193 ? -18.703 -17.875 8.094 1 98.5 193 ILE A C 1
ATOM 1523 O O . ILE A 1 193 ? -19.094 -19.031 8.109 1 98.5 193 ILE A O 1
ATOM 1527 N N . VAL A 1 194 ? -17.688 -17.453 8.898 1 98.06 194 VAL A N 1
ATOM 1528 C CA . VAL A 1 194 ? -17.078 -18.359 9.859 1 98.06 194 VAL A CA 1
ATOM 1529 C C . VAL A 1 194 ? -18.125 -18.828 10.867 1 98.06 194 VAL A C 1
ATOM 1531 O O . VAL A 1 194 ? -18.188 -20.016 11.195 1 98.06 194 VAL A O 1
ATOM 1534 N N . ASP A 1 195 ? -19.016 -17.922 11.359 1 96.88 195 ASP A N 1
ATOM 1535 C CA . ASP A 1 195 ? -20.094 -18.281 12.266 1 96.88 195 ASP A CA 1
ATOM 1536 C C . ASP A 1 195 ? -21.031 -19.297 11.633 1 96.88 195 ASP A C 1
ATOM 1538 O O . ASP A 1 195 ? -21.438 -20.266 12.281 1 96.88 195 ASP A O 1
ATOM 1542 N N . ALA A 1 196 ? -21.281 -19.078 10.398 1 96.06 196 ALA A N 1
ATOM 1543 C CA . ALA A 1 196 ? -22.172 -19.984 9.672 1 96.06 196 ALA A CA 1
ATOM 1544 C C . ALA A 1 196 ? -21.547 -21.375 9.539 1 96.06 196 ALA A C 1
ATOM 1546 O O . ALA A 1 196 ? -22.234 -22.375 9.711 1 96.06 196 ALA A O 1
ATOM 1547 N N . VAL A 1 197 ? -20.281 -21.406 9.211 1 96.19 197 VAL A N 1
ATOM 1548 C CA . VAL A 1 197 ? -19.562 -22.672 9.07 1 96.19 197 VAL A CA 1
ATOM 1549 C C . VAL A 1 197 ? -19.578 -23.422 10.406 1 96.19 197 VAL A C 1
ATOM 1551 O O . VAL A 1 197 ? -19.844 -24.625 10.445 1 96.19 197 VAL A O 1
ATOM 1554 N N . ARG A 1 198 ? -19.297 -22.734 11.516 1 93.69 198 ARG A N 1
ATOM 1555 C CA . ARG A 1 198 ? -19.266 -23.359 12.836 1 93.69 198 ARG A CA 1
ATOM 1556 C C . ARG A 1 198 ? -20.641 -23.891 13.219 1 93.69 198 ARG A C 1
ATOM 1558 O O . ARG A 1 198 ? -20.75 -24.984 13.789 1 93.69 198 ARG A O 1
ATOM 1565 N N . ARG A 1 199 ? -21.656 -23.156 12.875 1 90.12 199 ARG A N 1
ATOM 1566 C CA . ARG A 1 199 ? -23.016 -23.547 13.18 1 90.12 199 ARG A CA 1
ATOM 1567 C C . ARG A 1 199 ? -23.438 -24.766 12.352 1 90.12 199 ARG A C 1
ATOM 1569 O O . ARG A 1 199 ? -23.906 -25.75 12.891 1 90.12 199 ARG A O 1
ATOM 1576 N N . ASP A 1 200 ? -23.141 -24.719 11.117 1 87.56 200 ASP A N 1
ATOM 1577 C CA . ASP A 1 200 ? -23.719 -25.688 10.188 1 87.56 200 ASP A CA 1
ATOM 1578 C C . ASP A 1 200 ? -22.859 -26.953 10.109 1 87.56 200 ASP A C 1
ATOM 1580 O O . ASP A 1 200 ? -23.375 -28.031 9.844 1 87.56 200 ASP A O 1
ATOM 1584 N N . LEU A 1 201 ? -21.641 -26.812 10.289 1 83.19 201 LEU A N 1
ATOM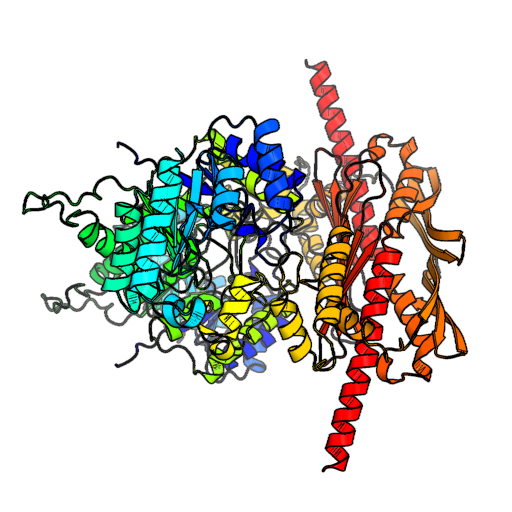 1585 C CA . LEU A 1 201 ? -20.734 -27.953 10.133 1 83.19 201 LEU A CA 1
ATOM 1586 C C . LEU A 1 201 ? -20.359 -28.531 11.492 1 83.19 201 LEU A C 1
ATOM 1588 O O . LEU A 1 201 ? -20.25 -29.75 11.648 1 83.19 201 LEU A O 1
ATOM 1592 N N . LEU A 1 202 ? -20.203 -27.672 12.5 1 74.88 202 LEU A N 1
ATOM 1593 C CA . LEU A 1 202 ? -19.625 -28.141 13.758 1 74.88 202 LEU A CA 1
ATOM 1594 C C . LEU A 1 202 ? -20.703 -28.203 14.844 1 74.88 202 LEU A C 1
ATOM 1596 O O . LEU A 1 202 ? -20.469 -28.781 15.914 1 74.88 202 LEU A O 1
ATOM 1600 N N . GLY A 1 203 ? -21.922 -27.875 14.516 1 69.19 203 GLY A N 1
ATOM 1601 C CA . GLY A 1 203 ? -23.031 -27.922 15.461 1 69.19 203 GLY A CA 1
ATOM 1602 C C . GLY A 1 203 ? -22.859 -26.953 16.625 1 69.19 203 GLY A C 1
ATOM 1603 O O . GLY A 1 203 ? -23.5 -27.109 17.656 1 69.19 203 GLY A O 1
ATOM 1604 N N . HIS A 1 204 ? -21.828 -26.078 16.531 1 59.41 204 HIS A N 1
ATOM 1605 C CA . HIS A 1 204 ? -21.578 -25.141 17.609 1 59.41 204 HIS A CA 1
ATOM 1606 C C . HIS A 1 204 ? -22.609 -24.016 17.625 1 59.41 204 HIS A C 1
ATOM 1608 O O . HIS A 1 204 ? -22.938 -23.453 16.578 1 59.41 204 HIS A O 1
ATOM 1614 N N . SER A 1 205 ? -23.719 -24.156 18.453 1 47.41 205 SER A N 1
ATOM 1615 C CA . SER A 1 205 ? -24.672 -23.062 18.625 1 47.41 205 SER A CA 1
ATOM 1616 C C . SER A 1 205 ? -23.953 -21.781 19.062 1 47.41 205 SER A C 1
ATOM 1618 O O . SER A 1 205 ? -23.031 -21.828 19.875 1 47.41 205 SER A O 1
ATOM 1620 N N . LEU A 1 206 ? -23.906 -20.75 18.234 1 45.28 206 LEU A N 1
ATOM 1621 C CA . LEU A 1 206 ? -23.328 -19.469 18.641 1 45.28 206 LEU A CA 1
ATOM 1622 C C . LEU A 1 206 ? -23.656 -19.156 20.094 1 45.28 206 LEU A C 1
ATOM 1624 O O . LEU A 1 206 ? -22.875 -18.469 20.766 1 45.28 206 LEU A O 1
ATOM 1628 N N . ASP A 1 207 ? -24.875 -19.125 20.547 1 37.84 207 ASP A N 1
ATOM 1629 C CA . ASP A 1 207 ? -25.422 -18.75 21.844 1 37.84 207 ASP A CA 1
ATOM 1630 C C . ASP A 1 207 ? -25.125 -19.812 22.891 1 37.84 207 ASP A C 1
ATOM 1632 O O . ASP A 1 207 ? -25.75 -19.828 23.953 1 37.84 207 ASP A O 1
ATOM 1636 N N . GLY A 1 208 ? -23.984 -20.375 22.969 1 38.34 208 GLY A N 1
ATOM 1637 C CA . GLY A 1 208 ? -23.641 -21.281 24.062 1 38.34 208 GLY A CA 1
ATOM 1638 C C . GLY A 1 208 ? -24.516 -22.531 24.094 1 38.34 208 GLY A C 1
ATOM 1639 O O . GLY A 1 208 ? -24.438 -23.328 25.031 1 38.34 208 GLY A O 1
ATOM 1640 N N . ASP A 1 209 ? -25.688 -22.406 23.641 1 35.88 209 ASP A N 1
ATOM 1641 C CA . ASP A 1 209 ? -26.641 -23.484 23.906 1 35.88 209 ASP A CA 1
ATOM 1642 C C . ASP A 1 209 ? -26.156 -24.797 23.297 1 35.88 209 ASP A C 1
ATOM 1644 O O . ASP A 1 209 ? -25.562 -24.812 22.219 1 35.88 209 ASP A O 1
ATOM 1648 N N . GLU A 1 210 ? -25.891 -25.75 24.188 1 37.41 210 GLU A N 1
ATOM 1649 C CA . GLU A 1 210 ? -25.641 -27.156 23.891 1 37.41 210 GLU A CA 1
ATOM 1650 C C . GLU A 1 210 ? -26.406 -27.609 22.672 1 37.41 210 GLU A C 1
ATOM 1652 O O . GLU A 1 210 ? -27.594 -27.297 22.516 1 37.41 210 GLU A O 1
ATOM 1657 N N . PRO A 1 211 ? -25.766 -27.859 21.625 1 39.78 211 PRO A N 1
ATOM 1658 C CA . PRO A 1 211 ? -26.562 -28.391 20.516 1 39.78 211 PRO A CA 1
ATOM 1659 C C . PRO A 1 211 ? -27.656 -29.359 21 1 39.78 211 PRO A C 1
ATOM 1661 O O . PRO A 1 211 ? -27.438 -30.109 21.953 1 39.78 211 PRO A O 1
ATOM 1664 N N . SER A 1 212 ? -28.875 -28.891 20.922 1 35.44 212 SER A N 1
ATOM 1665 C CA . SER A 1 212 ? -30.016 -29.688 21.406 1 35.44 212 SER A CA 1
ATOM 1666 C C . SER A 1 212 ? -29.828 -31.156 21.094 1 35.44 212 SER A C 1
ATOM 1668 O O . SER A 1 212 ? -30.078 -32.031 21.938 1 35.44 212 SER A O 1
ATOM 1670 N N . ASN A 1 213 ? -30.188 -31.547 19.734 1 33.25 213 ASN A N 1
ATOM 1671 C CA . ASN A 1 213 ? -30.688 -32.875 19.453 1 33.25 213 ASN A CA 1
ATOM 1672 C C . ASN A 1 213 ? -29.531 -33.875 19.281 1 33.25 213 ASN A C 1
ATOM 1674 O O . ASN A 1 213 ? -28.719 -33.719 18.375 1 33.25 213 ASN A O 1
ATOM 1678 N N . GLY A 1 214 ? -28.859 -34.594 20.172 1 37.5 214 GLY A N 1
ATOM 1679 C CA . GLY A 1 214 ? -28.016 -35.75 20.406 1 37.5 214 GLY A CA 1
ATOM 1680 C C . GLY A 1 214 ? -26.953 -35.969 19.328 1 37.5 214 GLY A C 1
ATOM 1681 O O . GLY A 1 214 ? -26.141 -36.875 19.422 1 37.5 214 GLY A O 1
ATOM 1682 N N . HIS A 1 215 ? -27.172 -35.875 18.062 1 36.44 215 HIS A N 1
ATOM 1683 C CA . HIS A 1 215 ? -26.203 -36.375 17.094 1 36.44 215 HIS A CA 1
ATOM 1684 C C . HIS A 1 215 ? -25.078 -35.375 16.859 1 36.44 215 HIS A C 1
ATOM 1686 O O . HIS A 1 215 ? -25.344 -34.25 16.391 1 36.44 215 HIS A O 1
ATOM 1692 N N . GLN A 1 216 ? -24.047 -35.312 17.703 1 42.28 216 GLN A N 1
ATOM 1693 C CA . GLN A 1 216 ? -22.812 -34.562 17.438 1 42.28 216 GLN A CA 1
ATOM 1694 C C . GLN A 1 216 ? -22.328 -34.75 16.016 1 42.28 216 GLN A C 1
ATOM 1696 O O . GLN A 1 216 ? -22.156 -35.906 15.562 1 42.28 216 GLN A O 1
ATOM 1701 N N . PRO A 1 217 ? -22.453 -33.75 15.195 1 50.25 217 PRO A N 1
ATOM 1702 C CA . PRO A 1 217 ? -21.906 -34.062 13.867 1 50.25 217 PRO A CA 1
ATOM 1703 C C . PRO A 1 217 ? -20.484 -34.625 13.922 1 50.25 217 PRO A C 1
ATOM 1705 O O . PRO A 1 217 ? -19.75 -34.344 14.867 1 50.25 217 PRO A O 1
ATOM 1708 N N . PRO A 1 218 ? -20.203 -35.75 13.32 1 49.19 218 PRO A N 1
ATOM 1709 C CA . PRO A 1 218 ? -18.891 -36.375 13.242 1 49.19 218 PRO A CA 1
ATOM 1710 C C . PRO A 1 218 ? -17.75 -35.375 13.156 1 49.19 218 PRO A C 1
ATOM 1712 O O . PRO A 1 218 ? -16.578 -35.719 13.258 1 49.19 218 PRO A O 1
ATOM 1715 N N . ALA A 1 219 ? -18.062 -34.031 12.969 1 57.47 219 ALA A N 1
ATOM 1716 C CA . ALA A 1 219 ? -17.031 -33.062 12.609 1 57.47 219 ALA A CA 1
ATOM 1717 C C . ALA A 1 219 ? -16.688 -32.188 13.797 1 57.47 219 ALA A C 1
ATOM 1719 O O . ALA A 1 219 ? -16.078 -31.109 13.625 1 57.47 219 ALA A O 1
ATOM 1720 N N . ALA A 1 220 ? -17.016 -32.531 15.062 1 57.94 220 ALA A N 1
ATOM 1721 C CA . ALA A 1 220 ? -16.906 -31.609 16.203 1 57.94 220 ALA A CA 1
ATOM 1722 C C . ALA A 1 220 ? -15.453 -31.344 16.562 1 57.94 220 ALA A C 1
ATOM 1724 O O . ALA A 1 220 ? -15.133 -30.312 17.172 1 57.94 220 ALA A O 1
ATOM 1725 N N . ASP A 1 221 ? -14.516 -32.188 16.062 1 75.56 221 ASP A N 1
ATOM 1726 C CA . ASP A 1 221 ? -13.156 -32.031 16.562 1 75.56 221 ASP A CA 1
ATOM 1727 C C . ASP A 1 221 ? -12.234 -31.438 15.5 1 75.56 221 ASP A C 1
ATOM 1729 O O . ASP A 1 221 ? -11.023 -31.344 15.703 1 75.56 221 ASP A O 1
ATOM 1733 N N . VAL A 1 222 ? -12.805 -31.047 14.414 1 88.12 222 VAL A N 1
ATOM 1734 C CA . VAL A 1 222 ? -11.93 -30.547 13.359 1 88.12 222 VAL A CA 1
ATOM 1735 C C . VAL A 1 222 ? -11.484 -29.125 13.688 1 88.12 222 VAL A C 1
ATOM 1737 O O . VAL A 1 222 ? -12.273 -28.328 14.188 1 88.12 222 VAL A O 1
ATOM 1740 N N . VAL A 1 223 ? -10.203 -28.828 13.508 1 95.19 223 VAL A N 1
ATOM 1741 C CA . VAL A 1 223 ? -9.648 -27.5 13.695 1 95.19 223 VAL A CA 1
ATOM 1742 C C . VAL A 1 223 ? -10.008 -26.625 12.5 1 95.19 223 VAL A C 1
ATOM 1744 O O . VAL A 1 223 ? -9.867 -27.031 11.352 1 95.19 223 VAL A O 1
ATOM 1747 N N . LEU A 1 224 ? -10.625 -25.5 12.758 1 97 224 LEU A N 1
ATOM 1748 C CA . LEU A 1 224 ? -10.977 -24.531 11.719 1 97 224 LEU A CA 1
ATOM 1749 C C . LEU A 1 224 ? -9.883 -23.484 11.555 1 97 224 LEU A C 1
ATOM 1751 O O . LEU A 1 224 ? -9.359 -22.969 12.539 1 97 224 LEU A O 1
ATOM 1755 N N . GLY A 1 225 ? -9.5 -23.25 10.289 1 98.56 225 GLY A N 1
ATOM 1756 C CA . GLY A 1 225 ? -8.43 -22.297 10.023 1 98.56 225 GLY A CA 1
ATOM 1757 C C . GLY A 1 225 ? -8.82 -21.219 9.023 1 98.56 225 GLY A C 1
ATOM 1758 O O . GLY A 1 225 ? -9.914 -21.266 8.453 1 98.56 225 GLY A O 1
ATOM 1759 N N . ILE A 1 226 ? -7.984 -20.219 8.875 1 98.94 226 ILE A N 1
ATOM 1760 C CA . ILE A 1 226 ? -8.188 -19.078 7.977 1 98.94 226 ILE A CA 1
ATOM 1761 C C . ILE A 1 226 ? -6.922 -18.828 7.16 1 98.94 226 ILE A C 1
ATOM 1763 O O . ILE A 1 226 ? -5.809 -18.922 7.688 1 98.94 226 ILE A O 1
ATOM 1767 N N . HIS A 1 227 ? -7.02 -18.656 5.898 1 98.94 227 HIS A N 1
ATOM 1768 C CA . HIS A 1 227 ? -6.012 -18.234 4.934 1 98.94 227 HIS A CA 1
ATOM 1769 C C . HIS A 1 227 ? -6.508 -17.047 4.109 1 98.94 227 HIS A C 1
ATOM 1771 O O . HIS A 1 227 ? -7.348 -17.219 3.225 1 98.94 227 HIS A O 1
ATOM 1777 N N . ALA A 1 228 ? -5.953 -15.867 4.375 1 98.81 228 ALA A N 1
ATOM 1778 C CA . ALA A 1 228 ? -6.492 -14.672 3.732 1 98.81 228 ALA A CA 1
ATOM 1779 C C . ALA A 1 228 ? -5.438 -14 2.861 1 98.81 228 ALA A C 1
ATOM 1781 O O . ALA A 1 228 ? -4.27 -13.898 3.252 1 98.81 228 ALA A O 1
ATOM 1782 N N . HIS A 1 229 ? -5.777 -13.609 1.649 1 98.56 229 HIS A N 1
ATOM 1783 C CA . HIS A 1 229 ? -4.973 -12.734 0.806 1 98.56 229 HIS A CA 1
ATOM 1784 C C . HIS A 1 229 ? -5.363 -11.273 0.999 1 98.56 229 HIS A C 1
ATOM 1786 O O . HIS A 1 229 ? -6.406 -10.977 1.583 1 98.56 229 HIS A O 1
ATOM 1792 N N . ASN A 1 230 ? -4.551 -10.352 0.522 1 98.69 230 ASN A N 1
ATOM 1793 C CA . ASN A 1 230 ? -4.609 -8.969 0.98 1 98.69 230 ASN A CA 1
ATOM 1794 C C . ASN A 1 230 ? -5.105 -8.031 -0.12 1 98.69 230 ASN A C 1
ATOM 1796 O O . ASN A 1 230 ? -4.867 -6.828 -0.07 1 98.69 230 ASN A O 1
ATOM 1800 N N . ASP A 1 231 ? -5.895 -8.477 -1.083 1 98.38 231 ASP A N 1
ATOM 1801 C CA . ASP A 1 231 ? -6.277 -7.715 -2.268 1 98.38 231 ASP A CA 1
ATOM 1802 C C . ASP A 1 231 ? -7.188 -6.547 -1.898 1 98.38 231 ASP A C 1
ATOM 1804 O O . ASP A 1 231 ? -7.246 -5.547 -2.619 1 98.38 231 ASP A O 1
ATOM 1808 N N . SER A 1 232 ? -7.875 -6.625 -0.771 1 98.69 232 SER A N 1
ATOM 1809 C CA . SER A 1 232 ? -8.695 -5.52 -0.281 1 98.69 232 SER A CA 1
ATOM 1810 C C . SER A 1 232 ? -7.992 -4.77 0.846 1 98.69 232 SER A C 1
ATOM 1812 O O . SER A 1 232 ? -8.602 -3.932 1.516 1 98.69 232 SER A O 1
ATOM 1814 N N . GLU A 1 233 ? -6.738 -5.082 1.164 1 98.75 233 GLU A N 1
ATOM 1815 C CA . GLU A 1 233 ? -5.91 -4.523 2.227 1 98.75 233 GLU A CA 1
ATOM 1816 C C . GLU A 1 233 ? -6.5 -4.816 3.602 1 98.75 233 GLU A C 1
ATOM 1818 O O . GLU A 1 233 ? -6.453 -3.971 4.5 1 98.75 233 GLU A O 1
ATOM 1823 N N . THR A 1 234 ? -7.219 -6.008 3.758 1 98.81 234 THR A N 1
ATOM 1824 C CA . THR A 1 234 ? -7.848 -6.348 5.027 1 98.81 234 THR A CA 1
ATOM 1825 C C . THR A 1 234 ? -7.461 -7.758 5.465 1 98.81 234 THR A C 1
ATOM 1827 O O . THR A 1 234 ? -8.141 -8.367 6.297 1 98.81 234 THR A O 1
ATOM 1830 N N . ALA A 1 235 ? -6.359 -8.32 4.898 1 98.88 235 ALA A N 1
ATOM 1831 C CA . ALA A 1 235 ? -5.992 -9.703 5.191 1 98.88 235 ALA A CA 1
ATOM 1832 C C . ALA A 1 235 ? -5.723 -9.891 6.684 1 98.88 235 ALA A C 1
ATOM 1834 O O . ALA A 1 235 ? -6.117 -10.898 7.27 1 98.88 235 ALA A O 1
ATOM 1835 N N . VAL A 1 236 ? -5 -8.898 7.316 1 98.94 236 VAL A N 1
ATOM 1836 C CA . VAL A 1 236 ? -4.707 -8.984 8.742 1 98.94 236 VAL A CA 1
ATOM 1837 C C . VAL A 1 236 ? -6.004 -8.906 9.547 1 98.94 236 VAL A C 1
ATOM 1839 O O . VAL A 1 236 ? -6.27 -9.773 10.383 1 98.94 236 VAL A O 1
ATOM 1842 N N . ALA A 1 237 ? -6.867 -7.938 9.227 1 98.94 237 ALA A N 1
ATOM 1843 C CA . ALA A 1 237 ? -8.141 -7.777 9.922 1 98.94 237 ALA A CA 1
ATOM 1844 C C . ALA A 1 237 ? -9.039 -9 9.711 1 98.94 237 ALA A C 1
ATOM 1846 O O . ALA A 1 237 ? -9.727 -9.43 10.641 1 98.94 237 ALA A O 1
ATOM 1847 N N . ASN A 1 238 ? -9.031 -9.539 8.461 1 98.94 238 ASN A N 1
ATOM 1848 C CA . ASN A 1 238 ? -9.797 -10.75 8.164 1 98.94 238 ASN A CA 1
ATOM 1849 C C . ASN A 1 238 ? -9.352 -11.93 9.016 1 98.94 238 ASN A C 1
ATOM 1851 O O . ASN A 1 238 ? -10.18 -12.656 9.562 1 98.94 238 ASN A O 1
ATOM 1855 N N . THR A 1 239 ? -8.078 -12.07 9.148 1 98.94 239 THR A N 1
ATOM 1856 C CA . THR A 1 239 ? -7.504 -13.148 9.938 1 98.94 239 THR A CA 1
ATOM 1857 C C . THR A 1 239 ? -7.859 -12.992 11.414 1 98.94 239 THR A C 1
ATOM 1859 O O . THR A 1 239 ? -8.289 -13.953 12.062 1 98.94 239 THR A O 1
ATOM 1862 N N . LEU A 1 240 ? -7.715 -11.75 11.961 1 98.88 240 LEU A N 1
ATOM 1863 C CA . LEU A 1 240 ? -8.047 -11.484 13.359 1 98.88 240 LEU A CA 1
ATOM 1864 C C . LEU A 1 240 ? -9.531 -11.75 13.625 1 98.88 240 LEU A C 1
ATOM 1866 O O . LEU A 1 240 ? -9.883 -12.32 14.656 1 98.88 240 LEU A O 1
ATOM 1870 N N . GLU A 1 241 ? -10.391 -11.344 12.688 1 98.75 241 GLU A N 1
ATOM 1871 C CA . GLU A 1 241 ? -11.828 -11.555 12.828 1 98.75 241 GLU A CA 1
ATOM 1872 C C . GLU A 1 241 ? -12.172 -13.039 12.812 1 98.75 241 GLU A C 1
ATOM 1874 O O . GLU A 1 241 ? -13.016 -13.5 13.578 1 98.75 241 GLU A O 1
ATOM 1879 N N . ALA A 1 242 ? -11.523 -13.789 11.898 1 98.75 242 ALA A N 1
ATOM 1880 C CA . ALA A 1 242 ? -11.75 -15.234 11.844 1 98.75 242 ALA A CA 1
ATOM 1881 C C . ALA A 1 242 ? -11.398 -15.898 13.172 1 98.75 242 ALA A C 1
ATOM 1883 O O . ALA A 1 242 ? -12.125 -16.766 13.656 1 98.75 242 ALA A O 1
ATOM 1884 N N . VAL A 1 243 ? -10.273 -15.484 13.781 1 98.56 243 VAL A N 1
ATOM 1885 C CA . VAL A 1 243 ? -9.844 -16.031 15.062 1 98.56 243 VAL A CA 1
ATOM 1886 C C . VAL A 1 243 ? -10.844 -15.656 16.156 1 98.56 243 VAL A C 1
ATOM 1888 O O . VAL A 1 243 ? -11.227 -16.5 16.969 1 98.56 243 VAL A O 1
ATOM 1891 N N . ARG A 1 244 ? -11.266 -14.375 16.109 1 97.5 244 ARG A N 1
ATOM 1892 C CA . ARG A 1 244 ? -12.273 -13.914 17.062 1 97.5 244 ARG A CA 1
ATOM 1893 C C . ARG A 1 244 ? -13.531 -14.766 17 1 97.5 244 ARG A C 1
ATOM 1895 O O . ARG A 1 244 ? -14.211 -14.969 18 1 97.5 244 ARG A O 1
ATOM 1902 N N . ARG A 1 245 ? -13.82 -15.344 15.828 1 97.06 245 ARG A N 1
ATOM 1903 C CA . ARG A 1 245 ? -15.047 -16.094 15.602 1 97.06 245 ARG A CA 1
ATOM 1904 C C . ARG A 1 245 ? -14.805 -17.594 15.75 1 97.06 245 ARG A C 1
ATOM 1906 O O . ARG A 1 245 ? -15.711 -18.406 15.531 1 97.06 245 ARG A O 1
ATOM 1913 N N . GLY A 1 246 ? -13.594 -18.016 16.047 1 95 246 GLY A N 1
ATOM 1914 C CA . GLY A 1 246 ? -13.445 -19.391 16.453 1 95 246 GLY A CA 1
ATOM 1915 C C . GLY A 1 246 ? -12.367 -20.141 15.688 1 95 246 GLY A C 1
ATOM 1916 O O . GLY A 1 246 ? -12.039 -21.281 16.016 1 95 246 GLY A O 1
ATOM 1917 N N . CYS A 1 247 ? -11.734 -19.578 14.633 1 97.56 247 CYS A N 1
ATOM 1918 C CA . CYS A 1 247 ? -10.602 -20.219 13.969 1 97.56 247 CYS A CA 1
ATOM 1919 C C . CYS A 1 247 ? -9.398 -20.297 14.906 1 97.56 247 CYS A C 1
ATOM 1921 O O . CYS A 1 247 ? -9.102 -19.328 15.617 1 97.56 247 CYS A O 1
ATOM 1923 N N . THR A 1 248 ? -8.75 -21.406 14.922 1 97.5 248 THR A N 1
ATOM 1924 C CA . THR A 1 248 ? -7.605 -21.562 15.812 1 97.5 248 THR A CA 1
ATOM 1925 C C . THR A 1 248 ? -6.352 -21.938 15.023 1 97.5 248 THR A C 1
ATOM 1927 O O . THR A 1 248 ? -5.309 -22.234 15.609 1 97.5 248 THR A O 1
ATOM 1930 N N . HIS A 1 249 ? -6.406 -21.969 13.711 1 98.56 249 HIS A N 1
ATOM 1931 C CA . HIS A 1 249 ? -5.309 -22.172 12.773 1 98.56 249 HIS A CA 1
ATOM 1932 C C . HIS A 1 249 ? -5.18 -21.016 11.805 1 98.56 249 HIS A C 1
ATOM 1934 O O . HIS A 1 249 ? -6.105 -20.719 11.039 1 98.56 249 HIS A O 1
ATOM 1940 N N . VAL A 1 250 ? -4.031 -20.328 11.867 1 98.81 250 VAL A N 1
ATOM 1941 C CA . VAL A 1 250 ? -3.844 -19.141 11.062 1 98.81 250 VAL A CA 1
ATOM 1942 C C . VAL A 1 250 ? -2.705 -19.344 10.062 1 98.81 250 VAL A C 1
ATOM 1944 O O . VAL A 1 250 ? -1.604 -19.75 10.453 1 98.81 250 VAL A O 1
ATOM 1947 N N . GLN A 1 251 ? -3.018 -19.141 8.797 1 98.94 251 GLN A N 1
ATOM 1948 C CA . GLN A 1 251 ? -1.997 -19.234 7.758 1 98.94 251 GLN A CA 1
ATOM 1949 C C . GLN A 1 251 ? -1.602 -17.859 7.234 1 98.94 251 GLN A C 1
ATOM 1951 O O . GLN A 1 251 ? -2.459 -17 7.023 1 98.94 251 GLN A O 1
ATOM 1956 N N . GLY A 1 252 ? -0.373 -17.578 7.086 1 98.75 252 GLY A N 1
ATOM 1957 C CA . GLY A 1 252 ? 0.169 -16.344 6.551 1 98.75 252 GLY A CA 1
ATOM 1958 C C . GLY A 1 252 ? 1.633 -16.438 6.164 1 98.75 252 GLY A C 1
ATOM 1959 O O . GLY A 1 252 ? 2.178 -17.547 6.078 1 98.75 252 GLY A O 1
ATOM 1960 N N . THR A 1 253 ? 2.242 -15.344 5.824 1 98.81 253 THR A N 1
ATOM 1961 C CA . THR A 1 253 ? 3.648 -15.312 5.438 1 98.81 253 THR A CA 1
ATOM 1962 C C . THR A 1 253 ? 4.395 -14.219 6.199 1 98.81 253 THR A C 1
ATOM 1964 O O . THR A 1 253 ? 3.787 -13.242 6.648 1 98.81 253 THR A O 1
ATOM 1967 N N . VAL A 1 254 ? 5.664 -14.453 6.375 1 98.69 254 VAL A N 1
ATOM 1968 C CA . VAL A 1 254 ? 6.527 -13.391 6.883 1 98.69 254 VAL A CA 1
ATOM 1969 C C . VAL A 1 254 ? 6.504 -12.203 5.922 1 98.69 254 VAL A C 1
ATOM 1971 O O . VAL A 1 254 ? 6.672 -12.367 4.715 1 98.69 254 VAL A O 1
ATOM 1974 N N . ASN A 1 255 ? 6.156 -11.039 6.469 1 97.94 255 ASN A N 1
ATOM 1975 C CA . ASN A 1 255 ? 6.145 -9.766 5.762 1 97.94 255 ASN A CA 1
ATOM 1976 C C . ASN A 1 255 ? 5.016 -9.703 4.738 1 97.94 255 ASN A C 1
ATOM 1978 O O . ASN A 1 255 ? 5.012 -8.836 3.859 1 97.94 255 ASN A O 1
ATOM 1982 N N . G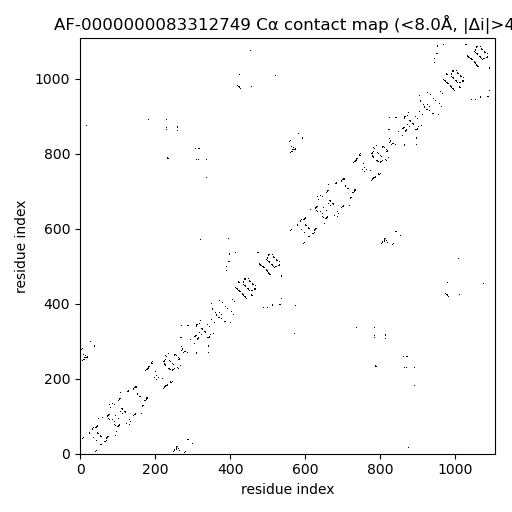LY A 1 256 ? 4.09 -10.633 4.781 1 98.25 256 GLY A N 1
ATOM 1983 C CA . GLY A 1 256 ? 2.91 -10.594 3.93 1 98.25 256 GLY A CA 1
ATOM 1984 C C . GLY A 1 256 ? 3.217 -10.906 2.477 1 98.25 256 GLY A C 1
ATOM 1985 O O . GLY A 1 256 ? 2.492 -10.469 1.578 1 98.25 256 GLY A O 1
ATOM 1986 N N . TYR A 1 257 ? 4.289 -11.656 2.152 1 96.88 257 TYR A N 1
ATOM 1987 C CA . TYR A 1 257 ? 4.66 -11.977 0.778 1 96.88 257 TYR A CA 1
ATOM 1988 C C . TYR A 1 257 ? 3.633 -12.891 0.13 1 96.88 257 TYR A C 1
ATOM 1990 O O . TYR A 1 257 ? 2.967 -13.672 0.815 1 96.88 257 TYR A O 1
ATOM 1998 N N . GLY A 1 258 ? 3.523 -12.797 -1.176 1 95.25 258 GLY A N 1
ATOM 1999 C CA . GLY A 1 258 ? 2.662 -13.711 -1.905 1 95.25 258 GLY A CA 1
ATOM 2000 C C . GLY A 1 258 ? 2.137 -13.133 -3.205 1 95.25 258 GLY A C 1
ATOM 2001 O O . GLY A 1 258 ? 2.557 -12.055 -3.623 1 95.25 258 GLY A O 1
ATOM 2002 N N . GLU A 1 259 ? 1.294 -13.828 -3.799 1 91.31 259 GLU A N 1
ATOM 2003 C CA . GLU A 1 259 ? 0.722 -13.445 -5.086 1 91.31 259 GLU A CA 1
ATOM 2004 C C . GLU A 1 259 ? -0.06 -12.141 -4.977 1 91.31 259 GLU A C 1
ATOM 2006 O O . GLU A 1 259 ? -0.709 -11.883 -3.961 1 91.31 259 GLU A O 1
ATOM 2011 N N . ARG A 1 260 ? 0.018 -11.32 -6.168 1 94.75 260 ARG A N 1
ATOM 2012 C CA . ARG A 1 260 ? -0.737 -10.078 -6.262 1 94.75 260 ARG A CA 1
ATOM 2013 C C . ARG A 1 260 ? -0.412 -9.148 -5.098 1 94.75 260 ARG A C 1
ATOM 2015 O O . ARG A 1 260 ? 0.65 -8.523 -5.07 1 94.75 260 ARG A O 1
ATOM 2022 N N . CYS A 1 261 ? -1.283 -9.031 -4.047 1 97.06 261 CYS A N 1
ATOM 2023 C CA . CYS A 1 261 ? -1.095 -8.094 -2.945 1 97.06 261 CYS A CA 1
ATOM 2024 C C . CYS A 1 261 ? -0.558 -8.812 -1.711 1 97.06 261 CYS A C 1
ATOM 2026 O O . CYS A 1 261 ? -0.394 -8.195 -0.655 1 97.06 261 CYS A O 1
ATOM 2028 N N . GLY A 1 262 ? -0.35 -10.156 -1.842 1 96.94 262 GLY A N 1
ATOM 2029 C CA . GLY A 1 262 ? 0.273 -10.906 -0.764 1 96.94 262 GLY A CA 1
ATOM 2030 C C . GLY A 1 262 ? -0.731 -11.586 0.146 1 96.94 262 GLY A C 1
ATOM 2031 O O . GLY A 1 262 ? -1.932 -11.594 -0.136 1 96.94 262 GLY A O 1
ATOM 2032 N N . ASN A 1 263 ? -0.188 -12.336 1.21 1 98.44 263 ASN A N 1
ATOM 2033 C CA . ASN A 1 263 ? -0.941 -13.07 2.227 1 98.44 263 ASN A CA 1
ATOM 2034 C C . ASN A 1 263 ? -1.133 -12.234 3.488 1 98.44 263 ASN A C 1
ATOM 2036 O O . ASN A 1 263 ? -0.627 -11.109 3.578 1 98.44 263 ASN A O 1
ATOM 2040 N N . ALA A 1 264 ? -1.919 -12.711 4.406 1 98.81 264 ALA A N 1
ATOM 2041 C CA . ALA A 1 264 ? -1.945 -12.141 5.746 1 98.81 264 ALA A CA 1
ATOM 2042 C C . ALA A 1 264 ? -0.537 -12.031 6.324 1 98.81 264 ALA A C 1
ATOM 2044 O O . ALA A 1 264 ? 0.201 -13.016 6.363 1 98.81 264 ALA A O 1
ATOM 2045 N N . ASN A 1 265 ? -0.177 -10.859 6.738 1 98.81 265 ASN A N 1
ATOM 2046 C CA . ASN A 1 265 ? 1.149 -10.555 7.266 1 98.81 265 ASN A CA 1
ATOM 2047 C C . ASN A 1 265 ? 1.318 -11.078 8.688 1 98.81 265 ASN A C 1
ATOM 2049 O O . ASN A 1 265 ? 0.754 -10.523 9.633 1 98.81 265 ASN A O 1
ATOM 2053 N N . LEU A 1 266 ? 2.143 -12.141 8.859 1 98.94 266 LEU A N 1
ATOM 2054 C CA . LEU A 1 266 ? 2.324 -12.766 10.172 1 98.94 266 LEU A CA 1
ATOM 2055 C C . LEU A 1 266 ? 3.018 -11.812 11.133 1 98.94 266 LEU A C 1
ATOM 2057 O O . LEU A 1 266 ? 2.865 -11.93 12.352 1 98.94 266 LEU A O 1
ATOM 2061 N N . MET A 1 267 ? 3.766 -10.781 10.555 1 98.81 267 MET A N 1
ATOM 2062 C CA . MET A 1 267 ? 4.465 -9.82 11.406 1 98.81 267 MET A CA 1
ATOM 2063 C C . MET A 1 267 ? 3.477 -8.875 12.086 1 98.81 267 MET A C 1
ATOM 2065 O O . MET A 1 267 ? 3.83 -8.188 13.039 1 98.81 267 MET A O 1
ATOM 2069 N N . SER A 1 268 ? 2.281 -8.805 11.633 1 98.88 268 SER A N 1
ATOM 2070 C CA . SER A 1 268 ? 1.228 -8.008 12.258 1 98.88 268 SER A CA 1
ATOM 2071 C C . SER A 1 268 ? 0.218 -8.906 12.969 1 98.88 268 SER A C 1
ATOM 2073 O O . SER A 1 268 ? -0.27 -8.562 14.047 1 98.88 268 SER A O 1
ATOM 2075 N N . VAL A 1 269 ? -0.061 -10.109 12.406 1 98.94 269 VAL A N 1
ATOM 2076 C CA . VAL A 1 269 ? -1.064 -11.016 12.945 1 98.94 269 VAL A CA 1
ATOM 2077 C C . VAL A 1 269 ? -0.625 -11.516 14.32 1 98.94 269 VAL A C 1
ATOM 2079 O O . VAL A 1 269 ? -1.398 -11.469 15.281 1 98.94 269 VAL A O 1
ATOM 2082 N N . ILE A 1 270 ? 0.637 -11.906 14.477 1 98.88 270 ILE A N 1
ATOM 2083 C CA . ILE A 1 270 ? 1.121 -12.562 15.688 1 98.88 270 ILE A CA 1
ATOM 2084 C C . ILE A 1 270 ? 1.099 -11.57 16.859 1 98.88 270 ILE A C 1
ATOM 2086 O O . ILE A 1 270 ? 0.502 -11.844 17.891 1 98.88 270 ILE A O 1
ATOM 2090 N N . PRO A 1 271 ? 1.68 -10.344 16.672 1 98.81 271 PRO A N 1
ATOM 2091 C CA . PRO A 1 271 ? 1.632 -9.43 17.828 1 98.81 271 PRO A CA 1
ATOM 2092 C C . PRO A 1 271 ? 0.216 -8.953 18.141 1 98.81 271 PRO A C 1
ATOM 2094 O O . PRO A 1 271 ? -0.116 -8.703 19.297 1 98.81 271 PRO A O 1
ATOM 2097 N N . ASN A 1 272 ? -0.666 -8.773 17.156 1 98.81 272 ASN A N 1
ATOM 2098 C CA . ASN A 1 272 ? -2.045 -8.398 17.453 1 98.81 272 ASN A CA 1
ATOM 2099 C C . ASN A 1 272 ? -2.764 -9.484 18.25 1 98.81 272 ASN A C 1
ATOM 2101 O O . ASN A 1 272 ? -3.453 -9.18 19.219 1 98.81 272 ASN A O 1
ATOM 2105 N N . LEU A 1 273 ? -2.611 -10.75 17.875 1 98.69 273 LEU A N 1
ATOM 2106 C CA . LEU A 1 273 ? -3.256 -11.859 18.562 1 98.69 273 LEU A CA 1
ATOM 2107 C C . LEU A 1 273 ? -2.715 -12 19.984 1 98.69 273 LEU A C 1
ATOM 2109 O O . LEU A 1 273 ? -3.48 -12.234 20.922 1 98.69 273 LEU A O 1
ATOM 2113 N N . GLN A 1 274 ? -1.382 -11.852 20.141 1 98.25 274 GLN A N 1
ATOM 2114 C CA . GLN A 1 274 ? -0.749 -12.172 21.406 1 98.25 274 GLN A CA 1
ATOM 2115 C C . GLN A 1 274 ? -0.776 -10.977 22.359 1 98.25 274 GLN A C 1
ATOM 2117 O O . GLN A 1 274 ? -1.166 -11.102 23.516 1 98.25 274 GLN A O 1
ATOM 2122 N N . LEU A 1 275 ? -0.404 -9.789 21.922 1 98.12 275 LEU A N 1
ATOM 2123 C CA . LEU A 1 275 ? -0.253 -8.625 22.797 1 98.12 275 LEU A CA 1
ATOM 2124 C C . LEU A 1 275 ? -1.591 -7.926 23 1 98.12 275 LEU A C 1
ATOM 2126 O O . LEU A 1 275 ? -1.85 -7.383 24.078 1 98.12 275 LEU A O 1
ATOM 2130 N N . LYS A 1 276 ? -2.514 -7.949 22.016 1 97.62 276 LYS A N 1
ATOM 2131 C CA . LYS A 1 276 ? -3.723 -7.133 22.094 1 97.62 276 LYS A CA 1
ATOM 2132 C C . LYS A 1 276 ? -4.949 -7.996 22.375 1 97.62 276 LYS A C 1
ATOM 2134 O O . LYS A 1 276 ? -5.852 -7.582 23.109 1 97.62 276 LYS A O 1
ATOM 2139 N N . MET A 1 277 ? -4.977 -9.242 21.828 1 97.75 277 MET A N 1
ATOM 2140 C CA . MET A 1 277 ? -6.156 -10.086 22 1 97.75 277 MET A CA 1
ATOM 2141 C C . MET A 1 277 ? -5.934 -11.109 23.109 1 97.75 277 MET A C 1
ATOM 2143 O O . MET A 1 277 ? -6.879 -11.758 23.562 1 97.75 277 MET A O 1
ATOM 2147 N N . GLY A 1 278 ? -4.676 -11.328 23.562 1 96.62 278 GLY A N 1
ATOM 2148 C CA . GLY A 1 278 ? -4.398 -12.117 24.75 1 96.62 278 GLY A CA 1
ATOM 2149 C C . GLY A 1 278 ? -4.258 -13.602 24.453 1 96.62 278 GLY A C 1
ATOM 2150 O O . GLY A 1 278 ? -4.266 -14.422 25.375 1 96.62 278 GLY A O 1
ATOM 2151 N N . TYR A 1 279 ? -4.121 -14.008 23.141 1 97.44 279 TYR A N 1
ATOM 2152 C CA . TYR A 1 279 ? -3.936 -15.406 22.797 1 97.44 279 TYR A CA 1
ATOM 2153 C C . TYR A 1 279 ? -2.486 -15.836 22.984 1 97.44 279 TYR A C 1
ATOM 2155 O O . TYR A 1 279 ? -1.599 -14.984 23.125 1 97.44 279 TYR A O 1
ATOM 2163 N N . GLU A 1 280 ? -2.291 -17.078 23.125 1 96.19 280 GLU A N 1
ATOM 2164 C CA . GLU A 1 280 ? -0.948 -17.641 23.219 1 96.19 280 GLU A CA 1
ATOM 2165 C C . GLU A 1 280 ? -0.477 -18.188 21.875 1 96.19 280 GLU A C 1
ATOM 2167 O O . GLU A 1 280 ? -1.133 -19.062 21.281 1 96.19 280 GLU A O 1
ATOM 2172 N N . LEU A 1 281 ? 0.561 -17.656 21.391 1 97.5 281 LEU A N 1
ATOM 2173 C CA . LEU A 1 281 ? 1.144 -18.125 20.141 1 97.5 281 LEU A CA 1
ATOM 2174 C C . LEU A 1 281 ? 2.598 -18.547 20.344 1 97.5 281 LEU A C 1
ATOM 2176 O O . LEU A 1 281 ? 2.93 -19.719 20.234 1 97.5 281 LEU A O 1
ATOM 2180 N N . VAL A 1 282 ? 3.475 -17.609 20.781 1 98 282 VAL A N 1
ATOM 2181 C CA . VAL A 1 282 ? 4.891 -17.859 21.031 1 98 282 VAL A CA 1
ATOM 2182 C C . VAL A 1 282 ? 5.285 -17.281 22.391 1 98 282 VAL A C 1
ATOM 2184 O O . VAL A 1 282 ? 4.52 -16.516 23 1 98 282 VAL A O 1
ATOM 2187 N N . SER A 1 283 ? 6.5 -17.656 22.938 1 97.5 283 SER A N 1
ATOM 2188 C CA . SER A 1 283 ? 6.969 -17.078 24.188 1 97.5 283 SER A CA 1
ATOM 2189 C C . SER A 1 283 ? 7.324 -15.602 24.031 1 97.5 283 SER A C 1
ATOM 2191 O O . SER A 1 283 ? 7.547 -15.133 22.906 1 97.5 283 SER A O 1
ATOM 2193 N N . PRO A 1 284 ? 7.312 -14.852 25.078 1 97.69 284 PRO A N 1
ATOM 2194 C CA . PRO A 1 284 ? 7.711 -13.445 25 1 97.69 284 PRO A CA 1
ATOM 2195 C C . PRO A 1 284 ? 9.109 -13.25 24.422 1 97.69 284 PRO A C 1
ATOM 2197 O O . PRO A 1 284 ? 9.359 -12.289 23.703 1 97.69 284 PRO A O 1
ATOM 2200 N N . GLU A 1 285 ? 10.047 -14.172 24.75 1 97.56 285 GLU A N 1
ATOM 2201 C CA . GLU A 1 285 ? 11.406 -14.094 24.219 1 97.56 285 GLU A CA 1
ATOM 2202 C C . GLU A 1 285 ? 11.43 -14.297 22.719 1 97.56 285 GLU A C 1
ATOM 2204 O O . GLU A 1 285 ? 12.195 -13.641 22 1 97.56 285 GLU A O 1
ATOM 2209 N N . GLN A 1 286 ? 10.57 -15.172 22.344 1 98.38 286 GLN A N 1
ATOM 2210 C CA . GLN A 1 286 ? 10.453 -15.43 20.906 1 98.38 286 GLN A CA 1
ATOM 2211 C C . GLN A 1 286 ? 9.812 -14.242 20.188 1 98.38 286 GLN A C 1
ATOM 2213 O O . GLN A 1 286 ? 10.273 -13.836 19.109 1 98.38 286 GLN A O 1
ATOM 2218 N N . LEU A 1 287 ? 8.797 -13.688 20.766 1 98.62 287 LEU A N 1
ATOM 2219 C CA . LEU A 1 287 ? 8.125 -12.539 20.172 1 98.62 287 LEU A CA 1
ATOM 2220 C C . LEU A 1 287 ? 9.094 -11.375 20 1 98.62 287 LEU A C 1
ATOM 2222 O O . LEU A 1 287 ? 9.008 -10.633 19.016 1 98.62 287 LEU A O 1
ATOM 2226 N N . ALA A 1 288 ? 10.031 -11.211 20.891 1 98.38 288 ALA A N 1
ATOM 2227 C CA . ALA A 1 288 ? 11.023 -10.133 20.859 1 98.38 288 ALA A CA 1
ATOM 2228 C C . ALA A 1 288 ? 11.984 -10.312 19.688 1 98.38 288 ALA A C 1
ATOM 2230 O O . ALA A 1 288 ? 12.797 -9.43 19.406 1 98.38 288 ALA A O 1
ATOM 2231 N N . GLN A 1 289 ? 11.883 -11.461 18.938 1 98.06 289 GLN A N 1
ATOM 2232 C CA . GLN A 1 289 ? 12.719 -11.711 17.781 1 98.06 289 GLN A CA 1
ATOM 2233 C C . GLN A 1 289 ? 11.961 -11.445 16.484 1 98.06 289 GLN A C 1
ATOM 2235 O O . GLN A 1 289 ? 12.461 -11.727 15.391 1 98.06 289 GLN A O 1
ATOM 2240 N N . LEU A 1 290 ? 10.781 -10.883 16.609 1 98.75 290 LEU A N 1
ATOM 2241 C CA . LEU A 1 290 ? 9.898 -10.688 15.469 1 98.75 290 LEU A CA 1
ATOM 2242 C C . LEU A 1 290 ? 10.555 -9.797 14.414 1 98.75 290 LEU A C 1
ATOM 2244 O O . LEU A 1 290 ? 10.539 -10.125 13.227 1 98.75 290 LEU A O 1
ATOM 2248 N N . THR A 1 291 ? 11.133 -8.672 14.859 1 97.94 291 THR A N 1
ATOM 2249 C CA . THR A 1 291 ? 11.766 -7.715 13.953 1 97.94 291 THR A CA 1
ATOM 2250 C C . THR A 1 291 ? 12.953 -8.352 13.242 1 97.94 291 THR A C 1
ATOM 2252 O O . THR A 1 291 ? 13.125 -8.195 12.031 1 97.94 291 THR A O 1
ATOM 2255 N N . GLU A 1 292 ? 13.766 -9.086 13.969 1 95 292 GLU A N 1
ATOM 2256 C CA . GLU A 1 292 ? 14.914 -9.766 13.391 1 95 292 GLU A CA 1
ATOM 2257 C C . GLU A 1 292 ? 14.484 -10.805 12.352 1 95 292 GLU A C 1
ATOM 2259 O O . GLU A 1 292 ? 15.109 -10.938 11.297 1 95 292 GLU A O 1
ATOM 2264 N N . LEU A 1 293 ? 13.406 -11.57 12.641 1 98.12 293 LEU A N 1
ATOM 2265 C CA . LEU A 1 293 ? 12.883 -12.555 11.703 1 98.12 293 LEU A CA 1
ATOM 2266 C C . LEU A 1 293 ? 12.445 -11.883 10.406 1 98.12 293 LEU A C 1
ATOM 2268 O O . LEU A 1 293 ? 12.758 -12.359 9.312 1 98.12 293 LEU A O 1
ATOM 2272 N N . SER A 1 294 ? 11.734 -10.75 10.523 1 97.94 294 SER A N 1
ATOM 2273 C CA . SER A 1 294 ? 11.266 -9.984 9.367 1 97.94 294 SER A CA 1
ATOM 2274 C C . SER A 1 294 ? 12.438 -9.562 8.477 1 97.94 294 SER A C 1
ATOM 2276 O O . SER A 1 294 ? 12.414 -9.789 7.27 1 97.94 294 SER A O 1
ATOM 2278 N N . ARG A 1 295 ? 13.469 -9.023 9.086 1 91.25 295 ARG A N 1
ATOM 2279 C CA . ARG A 1 295 ? 14.633 -8.523 8.359 1 91.25 295 ARG A CA 1
ATOM 2280 C C . ARG A 1 295 ? 15.414 -9.68 7.734 1 91.25 295 ARG A C 1
ATOM 2282 O O . ARG A 1 295 ? 15.898 -9.57 6.605 1 91.25 295 ARG A O 1
ATOM 2289 N N . PHE A 1 296 ? 15.57 -10.773 8.516 1 91.5 296 PHE A N 1
ATOM 2290 C CA . PHE A 1 296 ? 16.281 -11.961 8.055 1 91.5 296 PHE A CA 1
ATOM 2291 C C . PHE A 1 296 ? 15.672 -12.492 6.766 1 91.5 296 PHE A C 1
ATOM 2293 O O . PHE A 1 296 ? 16.391 -12.734 5.793 1 91.5 296 PHE A O 1
ATOM 2300 N N . VAL A 1 297 ? 14.32 -12.609 6.652 1 95.88 297 VAL A N 1
ATOM 2301 C CA . VAL A 1 297 ? 13.625 -13.156 5.492 1 95.88 297 VAL A CA 1
ATOM 2302 C C . VAL A 1 297 ? 13.711 -12.18 4.324 1 95.88 297 VAL A C 1
ATOM 2304 O O . VAL A 1 297 ? 13.906 -12.586 3.178 1 95.88 297 VAL A O 1
ATOM 2307 N N . SER A 1 298 ? 13.539 -10.836 4.617 1 90.25 298 SER A N 1
ATOM 2308 C CA . SER A 1 298 ? 13.664 -9.828 3.564 1 90.25 298 SER A CA 1
ATOM 2309 C C . SER A 1 298 ? 15.039 -9.891 2.914 1 90.25 298 SER A C 1
ATOM 2311 O O . SER A 1 298 ? 15.164 -9.789 1.691 1 90.25 298 SER A O 1
ATOM 2313 N N . GLU A 1 299 ? 16.047 -10.055 3.715 1 81.31 299 GLU A N 1
ATOM 2314 C CA . GLU A 1 299 ? 17.406 -10.133 3.213 1 81.31 299 GLU A CA 1
ATOM 2315 C C . GLU A 1 299 ? 17.594 -11.336 2.295 1 81.31 299 GLU A C 1
ATOM 2317 O O . GLU A 1 299 ? 18.141 -11.219 1.201 1 81.31 299 GLU A O 1
ATOM 2322 N N . LEU A 1 300 ? 17.094 -12.477 2.73 1 84.44 300 LEU A N 1
ATOM 2323 C CA . LEU A 1 300 ? 17.25 -13.703 1.947 1 84.44 300 LEU A CA 1
ATOM 2324 C C . LEU A 1 300 ? 16.406 -13.641 0.68 1 84.44 300 LEU A C 1
ATOM 2326 O O . LEU A 1 300 ? 16.734 -14.266 -0.328 1 84.44 300 LEU A O 1
ATOM 2330 N N . ALA A 1 301 ? 15.266 -12.859 0.715 1 86.19 301 ALA A N 1
ATOM 2331 C CA . ALA A 1 301 ? 14.414 -12.672 -0.456 1 86.19 301 ALA A CA 1
ATOM 2332 C C . ALA A 1 301 ? 14.992 -11.617 -1.393 1 86.19 301 ALA A C 1
ATOM 2334 O O . ALA A 1 301 ? 14.445 -11.359 -2.465 1 86.19 301 ALA A O 1
ATOM 2335 N N . ASN A 1 302 ? 16.094 -10.906 -0.929 1 74.19 302 ASN A N 1
ATOM 2336 C CA . ASN A 1 302 ? 16.719 -9.812 -1.662 1 74.19 302 ASN A CA 1
ATOM 2337 C C . ASN A 1 302 ? 15.75 -8.656 -1.881 1 74.19 302 ASN A C 1
ATOM 2339 O O . ASN A 1 302 ? 15.68 -8.102 -2.979 1 74.19 302 ASN A O 1
ATOM 2343 N N . LEU A 1 303 ? 14.984 -8.461 -0.936 1 78.19 303 LEU A N 1
ATOM 2344 C CA . LEU A 1 303 ? 14.055 -7.336 -0.922 1 78.19 303 LEU A CA 1
ATOM 2345 C C . LEU A 1 303 ? 14.422 -6.34 0.17 1 78.19 303 LEU A C 1
ATOM 2347 O O . LEU A 1 303 ? 14.891 -6.73 1.242 1 78.19 303 LEU A O 1
ATOM 2351 N N . SER A 1 304 ? 14.25 -5.066 -0.146 1 74.62 304 SER A N 1
ATOM 2352 C CA . SER A 1 304 ? 14.391 -4.062 0.903 1 74.62 304 SER A CA 1
ATOM 2353 C C . SER A 1 304 ? 13.227 -4.121 1.884 1 74.62 304 SER A C 1
ATOM 2355 O O . SER A 1 304 ? 12.062 -4.172 1.474 1 74.62 304 SER A O 1
ATOM 2357 N N . PRO A 1 305 ? 13.547 -4.145 3.113 1 84.88 305 PRO A N 1
ATOM 2358 C CA . PRO A 1 305 ? 12.461 -4.133 4.102 1 84.88 305 PRO A CA 1
ATOM 2359 C C . PRO A 1 305 ? 11.586 -2.887 4.004 1 84.88 305 PRO A C 1
ATOM 2361 O O . PRO A 1 305 ? 12.086 -1.799 3.703 1 84.88 305 PRO A O 1
ATOM 2364 N N . ASP A 1 306 ? 10.344 -3.076 4.125 1 90.06 306 ASP A N 1
ATOM 2365 C CA . ASP A 1 306 ? 9.43 -1.943 4.25 1 90.06 306 ASP A CA 1
ATOM 2366 C C . ASP A 1 306 ? 9.625 -1.222 5.578 1 90.06 306 ASP A C 1
ATOM 2368 O O . ASP A 1 306 ? 9.273 -1.752 6.637 1 90.06 306 ASP A O 1
ATOM 2372 N N . THR A 1 307 ? 10.117 -0.011 5.535 1 88.38 307 THR A N 1
ATOM 2373 C CA . THR A 1 307 ? 10.492 0.714 6.746 1 88.38 307 THR A CA 1
ATOM 2374 C C . THR A 1 307 ? 9.25 1.086 7.555 1 88.38 307 THR A C 1
ATOM 2376 O O . THR A 1 307 ? 9.344 1.369 8.75 1 88.38 307 THR A O 1
ATOM 2379 N N . HIS A 1 308 ? 8.094 1.1 6.938 1 94.56 308 HIS A N 1
ATOM 2380 C CA . HIS A 1 308 ? 6.883 1.542 7.613 1 94.56 308 HIS A CA 1
ATOM 2381 C C . HIS A 1 308 ? 5.996 0.359 7.988 1 94.56 308 HIS A C 1
ATOM 2383 O O . HIS A 1 308 ? 4.863 0.543 8.438 1 94.56 308 HIS A O 1
ATOM 2389 N N . GLN A 1 309 ? 6.535 -0.848 7.773 1 96.88 309 GLN A N 1
ATOM 2390 C CA . GLN A 1 309 ? 5.738 -2.025 8.109 1 96.88 309 GLN A CA 1
ATOM 2391 C C . GLN A 1 309 ? 5.355 -2.027 9.586 1 96.88 309 GLN A C 1
ATOM 2393 O O . GLN A 1 309 ? 6.219 -1.893 10.461 1 96.88 309 GLN A O 1
ATOM 2398 N N . PRO A 1 310 ? 4.102 -2.188 9.945 1 98.56 310 PRO A N 1
ATOM 2399 C CA . PRO A 1 310 ? 3.666 -2.191 11.344 1 98.56 310 PRO A CA 1
ATOM 2400 C C . PRO A 1 310 ? 4.449 -3.184 12.203 1 98.56 310 PRO A C 1
ATOM 2402 O O . PRO A 1 310 ? 4.746 -4.293 11.75 1 98.56 310 PRO A O 1
ATOM 2405 N N . PHE A 1 311 ? 4.852 -2.791 13.422 1 98.56 311 PHE A N 1
ATOM 2406 C CA . PHE A 1 311 ? 5.523 -3.549 14.469 1 98.56 311 PHE A CA 1
ATOM 2407 C C . PHE A 1 311 ? 7.012 -3.691 14.164 1 98.56 311 PHE A C 1
ATOM 2409 O O . PHE A 1 311 ? 7.852 -3.482 15.047 1 98.56 311 PHE A O 1
ATOM 2416 N N . VAL A 1 312 ? 7.391 -3.92 12.844 1 98.12 312 VAL A N 1
ATOM 2417 C CA . VAL A 1 312 ? 8.75 -4.406 12.625 1 98.12 312 VAL A CA 1
ATOM 2418 C C . VAL A 1 312 ? 9.523 -3.4 11.781 1 98.12 312 VAL A C 1
ATOM 2420 O O . VAL A 1 312 ? 10.758 -3.453 11.719 1 98.12 312 VAL A O 1
ATOM 2423 N N . GLY A 1 313 ? 8.828 -2.514 11.055 1 95.75 313 GLY A N 1
ATOM 2424 C CA . GLY A 1 313 ? 9.539 -1.536 10.25 1 95.75 313 GLY A CA 1
ATOM 2425 C C . GLY A 1 313 ? 10.422 -0.608 11.07 1 95.75 313 GLY A C 1
ATOM 2426 O O . GLY A 1 313 ? 10.086 -0.274 12.203 1 95.75 313 GLY A O 1
ATOM 2427 N N . ALA A 1 314 ? 11.461 -0.113 10.406 1 89.56 314 ALA A N 1
ATOM 2428 C CA . ALA A 1 314 ? 12.398 0.783 11.086 1 89.56 314 ALA A CA 1
ATOM 2429 C C . ALA A 1 314 ? 11.703 2.07 11.516 1 89.56 314 ALA A C 1
ATOM 2431 O O . ALA A 1 314 ? 12.094 2.693 12.508 1 89.56 314 ALA A O 1
ATOM 2432 N N . SER A 1 315 ? 10.586 2.408 10.859 1 92.5 315 SER A N 1
ATOM 2433 C CA . SER A 1 315 ? 9.891 3.656 11.148 1 92.5 315 SER A CA 1
ATOM 2434 C C . SER A 1 315 ? 8.617 3.402 11.945 1 92.5 315 SER A C 1
ATOM 2436 O O . SER A 1 315 ? 7.871 4.336 12.25 1 92.5 315 SER A O 1
ATOM 2438 N N . ALA A 1 316 ? 8.391 2.145 12.297 1 96 316 ALA A N 1
ATOM 2439 C CA . ALA A 1 316 ? 7.137 1.802 12.969 1 96 316 ALA A CA 1
ATOM 2440 C C . ALA A 1 316 ? 7.004 2.543 14.297 1 96 316 ALA A C 1
ATOM 2442 O O . ALA A 1 316 ? 5.895 2.83 14.742 1 96 316 ALA A O 1
ATOM 2443 N N . PHE A 1 317 ? 8.133 2.834 14.953 1 94.38 317 PHE A N 1
ATOM 2444 C CA . PHE A 1 317 ? 8.172 3.557 16.219 1 94.38 317 PHE A CA 1
ATOM 2445 C C . PHE A 1 317 ? 9.078 4.777 16.125 1 94.38 317 PHE A C 1
ATOM 2447 O O . PHE A 1 317 ? 9.805 5.098 17.062 1 94.38 317 PHE A O 1
ATOM 2454 N N . ALA A 1 318 ? 9.016 5.398 14.852 1 89.31 318 ALA A N 1
ATOM 2455 C CA . ALA A 1 318 ? 9.82 6.594 14.602 1 89.31 318 ALA A CA 1
ATOM 2456 C C . ALA A 1 318 ? 8.969 7.859 14.711 1 89.31 318 ALA A C 1
ATOM 2458 O O . ALA A 1 318 ? 7.816 7.879 14.273 1 89.31 318 ALA A O 1
ATOM 2459 N N . HIS A 1 319 ? 9.531 8.844 15.242 1 86.38 319 HIS A N 1
ATOM 2460 C CA . HIS A 1 319 ? 8.844 10.125 15.406 1 86.38 319 HIS A CA 1
ATOM 2461 C C . HIS A 1 319 ? 9.633 11.258 14.766 1 86.38 319 HIS A C 1
ATOM 2463 O O . HIS A 1 319 ? 10.805 11.461 15.086 1 86.38 319 HIS A O 1
ATOM 2469 N N . LYS A 1 320 ? 9.008 11.93 13.883 1 81.25 320 LYS A N 1
ATOM 2470 C CA . LYS A 1 320 ? 9.633 12.969 13.07 1 81.25 320 LYS A CA 1
ATOM 2471 C C . LYS A 1 320 ? 9.203 14.359 13.523 1 81.25 320 LYS A C 1
ATOM 2473 O O . LYS A 1 320 ? 10.039 15.266 13.648 1 81.25 320 LYS A O 1
ATOM 2478 N N . GLY A 1 321 ? 7.965 14.562 13.773 1 78.88 321 GLY A N 1
ATOM 2479 C CA . GLY A 1 321 ? 7.426 15.867 14.141 1 78.88 321 GLY A CA 1
ATOM 2480 C C . GLY A 1 321 ? 7.855 16.328 15.516 1 78.88 321 GLY A C 1
ATOM 2481 O O . GLY A 1 321 ? 7.918 15.523 16.453 1 78.88 321 GLY A O 1
ATOM 2482 N N . GLY A 1 322 ? 8.148 17.562 15.602 1 77.75 322 GLY A N 1
ATOM 2483 C CA . GLY A 1 322 ? 8.625 18.141 16.859 1 77.75 322 GLY A CA 1
ATOM 2484 C C . GLY A 1 322 ? 7.664 17.938 18.016 1 77.75 322 GLY A C 1
ATOM 2485 O O . GLY A 1 322 ? 8.078 17.547 19.109 1 77.75 322 GLY A O 1
ATOM 2486 N N . THR A 1 323 ? 6.402 18.078 17.812 1 77.88 323 THR A N 1
ATOM 2487 C CA . THR A 1 323 ? 5.387 17.906 18.844 1 77.88 323 THR A CA 1
ATOM 2488 C C . THR A 1 323 ? 5.324 16.453 19.312 1 77.88 323 THR A C 1
ATOM 2490 O O . THR A 1 323 ? 5.188 16.203 20.516 1 77.88 323 THR A O 1
ATOM 2493 N N . HIS A 1 324 ? 5.484 15.594 18.359 1 82.62 324 HIS A N 1
ATOM 2494 C CA . HIS A 1 324 ? 5.457 14.172 18.703 1 82.62 324 HIS A CA 1
ATOM 2495 C C . HIS A 1 324 ? 6.688 13.781 19.516 1 82.62 324 HIS A C 1
ATOM 2497 O O . HIS A 1 324 ? 6.574 13.07 20.531 1 82.62 324 HIS A O 1
ATOM 2503 N N . VAL A 1 325 ? 7.781 14.273 19.156 1 82.19 325 VAL A N 1
ATOM 2504 C CA . VAL A 1 325 ? 9.023 13.969 19.859 1 82.19 325 VAL A CA 1
ATOM 2505 C C . VAL A 1 325 ? 8.969 14.555 21.266 1 82.19 325 VAL A C 1
ATOM 2507 O O . VAL A 1 325 ? 9.367 13.891 22.234 1 82.19 325 VAL A O 1
ATOM 2510 N N . ASN A 1 326 ? 8.492 15.742 21.344 1 82.25 326 ASN A N 1
ATOM 2511 C CA . ASN A 1 326 ? 8.312 16.359 22.656 1 82.25 326 ASN A CA 1
ATOM 2512 C C . ASN A 1 326 ? 7.441 15.5 23.578 1 82.25 326 ASN A C 1
ATOM 2514 O O . ASN A 1 326 ? 7.77 15.305 24.75 1 82.25 326 ASN A O 1
ATOM 2518 N N . ALA A 1 327 ? 6.41 14.938 23.047 1 85.88 327 ALA A N 1
ATOM 2519 C CA . ALA A 1 327 ? 5.484 14.109 23.812 1 85.88 327 ALA A CA 1
ATOM 2520 C C . ALA A 1 327 ? 6.125 12.773 24.203 1 85.88 327 ALA A C 1
ATOM 2522 O O . ALA A 1 327 ? 6.012 12.336 25.344 1 85.88 327 ALA A O 1
ATOM 2523 N N . VAL A 1 328 ? 6.793 12.164 23.297 1 84.56 328 VAL A N 1
ATOM 2524 C CA . VAL A 1 328 ? 7.383 10.844 23.5 1 84.56 328 VAL A CA 1
ATOM 2525 C C . VAL A 1 328 ? 8.5 10.93 24.547 1 84.56 328 VAL A C 1
ATOM 2527 O O . VAL A 1 328 ? 8.688 10.008 25.344 1 84.56 328 VAL A O 1
ATOM 2530 N N . VAL A 1 329 ? 9.25 12.031 24.5 1 79.88 329 VAL A N 1
ATOM 2531 C CA . VAL A 1 329 ? 10.312 12.25 25.469 1 79.88 329 VAL A CA 1
ATOM 2532 C C . VAL A 1 329 ? 9.711 12.336 26.875 1 79.88 329 VAL A C 1
ATOM 2534 O O . VAL A 1 329 ? 10.305 11.852 27.844 1 79.88 329 VAL A O 1
ATOM 2537 N N . LYS A 1 330 ? 8.523 12.891 26.969 1 81.56 330 LYS A N 1
ATOM 2538 C CA . LYS A 1 330 ? 7.836 13.031 28.25 1 81.56 330 LYS A CA 1
ATOM 2539 C C . LYS A 1 330 ? 7.203 11.711 28.688 1 81.56 330 LYS A C 1
ATOM 2541 O O . LYS A 1 330 ? 7.277 11.336 29.859 1 81.56 330 LYS A O 1
ATOM 2546 N N . HIS A 1 331 ? 6.547 11.086 27.734 1 86.81 331 HIS A N 1
ATOM 2547 C CA . HIS A 1 331 ? 5.875 9.812 27.969 1 86.81 331 HIS A CA 1
ATOM 2548 C C . HIS A 1 331 ? 5.836 8.961 26.703 1 86.81 331 HIS A C 1
ATOM 2550 O O . HIS A 1 331 ? 5.02 9.211 25.812 1 86.81 331 HIS A O 1
ATOM 2556 N N . ALA A 1 332 ? 6.551 7.867 26.703 1 80.38 332 ALA A N 1
ATOM 2557 C CA . ALA A 1 332 ? 6.723 7.066 25.484 1 80.38 332 ALA A CA 1
ATOM 2558 C C . ALA A 1 332 ? 5.379 6.562 24.969 1 80.38 332 ALA A C 1
ATOM 2560 O O . ALA A 1 332 ? 5.145 6.535 23.766 1 80.38 332 ALA A O 1
ATOM 2561 N N . MET A 1 333 ? 4.484 6.262 25.859 1 84.44 333 MET A N 1
ATOM 2562 C CA . MET A 1 333 ? 3.207 5.66 25.469 1 84.44 333 MET A CA 1
ATOM 2563 C C . MET A 1 333 ? 2.262 6.711 24.906 1 84.44 333 MET A C 1
ATOM 2565 O O . MET A 1 333 ? 1.18 6.375 24.422 1 84.44 333 MET A O 1
ATOM 2569 N N . SER A 1 334 ? 2.689 7.93 24.906 1 88.56 334 SER A N 1
ATOM 2570 C CA . SER A 1 334 ? 1.86 8.984 24.328 1 88.56 334 SER A CA 1
ATOM 2571 C C . SER A 1 334 ? 1.671 8.797 22.828 1 88.56 334 SER A C 1
ATOM 2573 O O . SER A 1 334 ? 0.639 9.18 22.281 1 88.56 334 SER A O 1
ATOM 2575 N N . TYR A 1 335 ? 2.619 8.195 22.156 1 90.44 335 TYR A N 1
ATOM 2576 C CA . TYR A 1 335 ? 2.465 8.047 20.719 1 90.44 335 TYR A CA 1
ATOM 2577 C C . TYR A 1 335 ? 2.9 6.66 20.266 1 90.44 335 TYR A C 1
ATOM 2579 O O . TYR A 1 335 ? 3.213 6.457 19.094 1 90.44 335 TYR A O 1
ATOM 2587 N N . GLN A 1 336 ? 3.025 5.719 21.141 1 92.31 336 GLN A N 1
ATOM 2588 C CA . GLN A 1 336 ? 3.326 4.324 20.828 1 92.31 336 GLN A CA 1
ATOM 2589 C C . GLN A 1 336 ? 2.258 3.391 21.391 1 92.31 336 GLN A C 1
ATOM 2591 O O . GLN A 1 336 ? 1.917 3.467 22.562 1 92.31 336 GLN A O 1
ATOM 2596 N N . HIS A 1 337 ? 1.789 2.498 20.531 1 94.62 337 HIS A N 1
ATOM 2597 C CA . HIS A 1 337 ? 0.667 1.651 20.922 1 94.62 337 HIS A CA 1
ATOM 2598 C C . HIS A 1 337 ? 1.143 0.44 21.719 1 94.62 337 HIS A C 1
ATOM 2600 O O . HIS A 1 337 ? 0.343 -0.227 22.375 1 94.62 337 HIS A O 1
ATOM 2606 N N . ILE A 1 338 ? 2.408 0.124 21.656 1 96.69 338 ILE A N 1
ATOM 2607 C CA . ILE A 1 338 ? 3.061 -0.897 22.469 1 96.69 338 ILE A CA 1
ATOM 2608 C C . ILE A 1 338 ? 4.508 -0.489 22.734 1 96.69 338 ILE A C 1
ATOM 2610 O O . ILE A 1 338 ? 5.016 0.46 22.141 1 96.69 338 ILE A O 1
ATOM 2614 N N . ASP A 1 339 ? 5.082 -1.173 23.734 1 96 339 ASP A N 1
ATOM 2615 C CA . ASP A 1 339 ? 6.531 -1.103 23.891 1 96 339 ASP A CA 1
ATOM 2616 C C . ASP A 1 339 ? 7.25 -1.811 22.75 1 96 339 ASP A C 1
ATOM 2618 O O . ASP A 1 339 ? 7.129 -3.027 22.594 1 96 339 ASP A O 1
ATOM 2622 N N . PRO A 1 340 ? 8.008 -1.02 21.906 1 96.5 340 PRO A N 1
ATOM 2623 C CA . PRO A 1 340 ? 8.641 -1.63 20.734 1 96.5 340 PRO A CA 1
ATOM 2624 C C . PRO A 1 340 ? 9.555 -2.799 21.109 1 96.5 340 PRO A C 1
ATOM 2626 O O . PRO A 1 340 ? 9.758 -3.703 20.297 1 96.5 340 PRO A O 1
ATOM 2629 N N . ALA A 1 341 ? 10.102 -2.9 22.297 1 96.06 341 ALA A N 1
ATOM 2630 C CA . ALA A 1 341 ? 11 -3.967 22.734 1 96.06 341 ALA A CA 1
ATOM 2631 C C . ALA A 1 341 ? 10.289 -5.316 22.734 1 96.06 341 ALA A C 1
ATOM 2633 O O . ALA A 1 341 ? 10.922 -6.359 22.594 1 96.06 341 ALA A O 1
ATOM 2634 N N . LEU A 1 342 ? 8.992 -5.289 22.891 1 98.06 342 LEU A N 1
ATOM 2635 C CA . LEU A 1 342 ? 8.203 -6.516 22.953 1 98.06 342 LEU A CA 1
ATOM 2636 C C . LEU A 1 342 ? 8.273 -7.273 21.641 1 98.06 342 LEU A C 1
ATOM 2638 O O . LEU A 1 342 ? 8.062 -8.484 21.609 1 98.06 342 LEU A O 1
ATOM 2642 N N . VAL A 1 343 ? 8.562 -6.555 20.531 1 98.62 343 VAL A N 1
ATOM 2643 C CA . VAL A 1 343 ? 8.625 -7.191 19.219 1 98.62 343 VAL A CA 1
ATOM 2644 C C . VAL A 1 343 ? 10.031 -7.059 18.641 1 98.62 343 VAL A C 1
ATOM 2646 O O . VAL A 1 343 ? 10.234 -7.215 17.438 1 98.62 343 VAL A O 1
ATOM 2649 N N . GLY A 1 344 ? 10.969 -6.707 19.469 1 97.75 344 GLY A N 1
ATOM 2650 C CA . GLY A 1 344 ? 12.367 -6.621 19.062 1 97.75 344 GLY A CA 1
ATOM 2651 C C . GLY A 1 344 ? 12.672 -5.383 18.234 1 97.75 344 GLY A C 1
ATOM 2652 O O . GLY A 1 344 ? 13.609 -5.375 17.438 1 97.75 344 GLY A O 1
ATOM 2653 N N . ASN A 1 345 ? 11.828 -4.355 18.312 1 96.62 345 ASN A N 1
ATOM 2654 C CA . ASN A 1 345 ? 12.039 -3.064 17.672 1 96.62 345 ASN A CA 1
ATOM 2655 C C . ASN A 1 345 ? 12.406 -1.986 18.688 1 96.62 345 ASN A C 1
ATOM 2657 O O . ASN A 1 345 ? 12.609 -2.281 19.859 1 96.62 345 ASN A O 1
ATOM 2661 N N . GLU A 1 346 ? 12.633 -0.731 18.234 1 92.31 346 GLU A N 1
ATOM 2662 C CA . GLU A 1 346 ? 13.039 0.335 19.156 1 92.31 346 GLU A CA 1
ATOM 2663 C C . GLU A 1 346 ? 12.453 1.678 18.734 1 92.31 346 GLU A C 1
ATOM 2665 O O . GLU A 1 346 ? 12.078 1.858 17.562 1 92.31 346 GLU A O 1
ATOM 2670 N N . THR A 1 347 ? 12.258 2.588 19.703 1 91.19 347 THR A N 1
ATOM 2671 C CA . THR A 1 347 ? 11.852 3.963 19.438 1 91.19 347 THR A CA 1
ATOM 2672 C C . THR A 1 347 ? 12.969 4.73 18.75 1 91.19 347 THR A C 1
ATOM 2674 O O . THR A 1 347 ? 14.141 4.609 19.125 1 91.19 347 THR A O 1
ATOM 2677 N N . ARG A 1 348 ? 12.578 5.438 17.641 1 86.88 348 ARG A N 1
ATOM 2678 C CA . ARG A 1 348 ? 13.555 6.234 16.906 1 86.88 348 ARG A CA 1
ATOM 2679 C C . ARG A 1 348 ? 13.078 7.672 16.75 1 86.88 348 ARG A C 1
ATOM 2681 O O . ARG A 1 348 ? 11.883 7.918 16.547 1 86.88 348 ARG A O 1
ATOM 2688 N N . VAL A 1 349 ? 13.992 8.555 16.891 1 86.06 349 VAL A N 1
ATOM 2689 C CA . VAL A 1 349 ? 13.734 9.969 16.609 1 86.06 349 VAL A CA 1
ATOM 2690 C C . VAL A 1 349 ? 14.414 10.367 15.297 1 86.06 349 VAL A C 1
ATOM 2692 O O . VAL A 1 349 ? 15.594 10.07 15.094 1 86.06 349 VAL A O 1
ATOM 2695 N N . LEU A 1 350 ? 13.664 10.961 14.391 1 81.69 350 LEU A N 1
ATOM 2696 C CA . LEU A 1 350 ? 14.188 11.367 13.086 1 81.69 350 LEU A CA 1
ATOM 2697 C C . LEU A 1 350 ? 14.477 12.867 13.055 1 81.69 350 LEU A C 1
ATOM 2699 O O . LEU A 1 350 ? 13.875 13.633 13.812 1 81.69 350 LEU A O 1
ATOM 2703 N N . VAL A 1 351 ? 15.453 13.125 12.188 1 82.12 351 VAL A N 1
ATOM 2704 C CA . VAL A 1 351 ? 15.797 14.531 11.992 1 82.12 351 VAL A CA 1
ATOM 2705 C C . VAL A 1 351 ? 15.461 14.953 10.562 1 82.12 351 VAL A C 1
ATOM 2707 O O . VAL A 1 351 ? 15.828 14.266 9.602 1 82.12 351 VAL A O 1
ATOM 2710 N N . SER A 1 352 ? 14.672 15.953 10.43 1 80.62 352 SER A N 1
ATOM 2711 C CA . SER A 1 352 ? 14.25 16.516 9.148 1 80.62 352 SER A CA 1
ATOM 2712 C C . SER A 1 352 ? 13.891 17.984 9.273 1 80.62 352 SER A C 1
ATOM 2714 O O . SER A 1 352 ? 14.086 18.594 10.328 1 80.62 352 SER A O 1
ATOM 2716 N N . GLU A 1 353 ? 13.453 18.531 8.141 1 75.69 353 GLU A N 1
ATOM 2717 C CA . GLU A 1 353 ? 13.023 19.922 8.133 1 75.69 353 GLU A CA 1
ATOM 2718 C C . GLU A 1 353 ? 11.852 20.156 9.078 1 75.69 353 GLU A C 1
ATOM 2720 O O . GLU A 1 353 ? 11.578 21.281 9.477 1 75.69 353 GLU A O 1
ATOM 2725 N N . LEU A 1 354 ? 11.258 19.109 9.5 1 71.06 354 LEU A N 1
ATOM 2726 C CA . LEU A 1 354 ? 10.109 19.188 10.398 1 71.06 354 LEU A CA 1
ATOM 2727 C C . LEU A 1 354 ? 10.547 19.062 11.852 1 71.06 354 LEU A C 1
ATOM 2729 O O . LEU A 1 354 ? 9.719 19.172 12.766 1 71.06 354 LEU A O 1
ATOM 2733 N N . SER A 1 355 ? 11.852 18.797 11.984 1 79.81 355 SER A N 1
ATOM 2734 C CA . SER A 1 355 ? 12.398 18.562 13.312 1 79.81 355 SER A CA 1
ATOM 2735 C C . SER A 1 355 ? 12.477 19.859 14.117 1 79.81 355 SER A C 1
ATOM 2737 O O . SER A 1 355 ? 12.578 20.938 13.547 1 79.81 355 SER A O 1
ATOM 2739 N N . GLY A 1 356 ? 12.289 19.734 15.383 1 78.5 356 GLY A N 1
ATOM 2740 C CA . GLY A 1 356 ? 12.539 20.812 16.328 1 78.5 356 GLY A CA 1
ATOM 2741 C C . GLY A 1 356 ? 13.781 20.594 17.172 1 78.5 356 GLY A C 1
ATOM 2742 O O . GLY A 1 356 ? 14.586 19.703 16.891 1 78.5 356 GLY A O 1
ATOM 2743 N N . LYS A 1 357 ? 13.93 21.469 18.078 1 82.19 357 LYS A N 1
ATOM 2744 C CA . LYS A 1 357 ? 15.094 21.453 18.969 1 82.19 357 LYS A CA 1
ATOM 2745 C C . LYS A 1 357 ? 15.203 20.125 19.719 1 82.19 357 LYS A C 1
ATOM 2747 O O . LYS A 1 357 ? 16.297 19.609 19.938 1 82.19 357 LYS A O 1
ATOM 2752 N N . ASP A 1 358 ? 14.023 19.578 20.016 1 82.12 358 ASP A N 1
ATOM 2753 C CA . ASP A 1 358 ? 14.023 18.328 20.797 1 82.12 358 ASP A CA 1
ATOM 2754 C C . ASP A 1 358 ? 14.539 17.172 19.953 1 82.12 358 ASP A C 1
ATOM 2756 O O . ASP A 1 358 ? 15.156 16.234 20.484 1 82.12 358 ASP A O 1
ATOM 2760 N N . ASN A 1 359 ? 14.367 17.172 18.641 1 85.94 359 ASN A N 1
ATOM 2761 C CA . ASN A 1 359 ? 14.906 16.156 17.75 1 85.94 359 ASN A CA 1
ATOM 2762 C C . ASN A 1 359 ? 16.438 16.109 17.812 1 85.94 359 ASN A C 1
ATOM 2764 O O . ASN A 1 359 ? 17.016 15.031 17.953 1 85.94 359 ASN A O 1
ATOM 2768 N N . ILE A 1 360 ? 16.984 17.266 17.781 1 85.81 360 ILE A N 1
ATOM 2769 C CA . ILE A 1 360 ? 18.438 17.391 17.781 1 85.81 360 ILE A CA 1
ATOM 2770 C C . ILE A 1 360 ? 19 17 19.156 1 85.81 360 ILE A C 1
ATOM 2772 O O . ILE A 1 360 ? 20.016 16.312 19.234 1 85.81 360 ILE A O 1
ATOM 2776 N N . ALA A 1 361 ? 18.297 17.406 20.188 1 85.38 361 ALA A N 1
ATOM 2777 C CA . ALA A 1 361 ? 18.734 17.094 21.547 1 85.38 361 ALA A CA 1
ATOM 2778 C C . ALA A 1 361 ? 18.75 15.594 21.797 1 85.38 361 ALA A C 1
ATOM 2780 O O . ALA A 1 361 ? 19.703 15.062 22.391 1 85.38 361 ALA A O 1
ATOM 2781 N N . VAL A 1 362 ? 17.734 14.977 21.359 1 84.12 362 VAL A N 1
ATOM 2782 C CA . VAL A 1 362 ? 17.656 13.531 21.516 1 84.12 362 VAL A CA 1
ATOM 2783 C C . VAL A 1 362 ? 18.781 12.852 20.75 1 84.12 362 VAL A C 1
ATOM 2785 O O . VAL A 1 362 ? 19.453 11.953 21.266 1 84.12 362 VAL A O 1
ATOM 2788 N N . LYS A 1 363 ? 18.969 13.281 19.531 1 86.5 363 LYS A N 1
ATOM 2789 C CA . LYS A 1 363 ? 20.016 12.688 18.719 1 86.5 363 LYS A CA 1
ATOM 2790 C C . LYS A 1 363 ? 21.391 12.938 19.344 1 86.5 363 LYS A C 1
ATOM 2792 O O . LYS A 1 363 ? 22.25 12.047 19.344 1 86.5 363 LYS A O 1
ATOM 2797 N N . ARG A 1 364 ? 21.609 14.086 19.797 1 85.94 364 ARG A N 1
ATOM 2798 C CA . ARG A 1 364 ? 22.859 14.422 20.469 1 85.94 364 ARG A CA 1
ATOM 2799 C C . ARG A 1 364 ? 23.125 13.461 21.625 1 85.94 364 ARG A C 1
ATOM 2801 O O . ARG A 1 364 ? 24.25 12.961 21.766 1 85.94 364 ARG A O 1
ATOM 2808 N N . ARG A 1 365 ? 22.062 13.227 22.453 1 84.12 365 ARG A N 1
ATOM 2809 C CA . ARG A 1 365 ? 22.188 12.312 23.578 1 84.12 365 ARG A CA 1
ATOM 2810 C C . ARG A 1 365 ? 22.453 10.883 23.094 1 84.12 365 ARG A C 1
ATOM 2812 O O . ARG A 1 365 ? 23.312 10.188 23.625 1 84.12 365 ARG A O 1
ATOM 2819 N N . GLU A 1 366 ? 21.781 10.562 22.047 1 84.5 366 GLU A N 1
ATOM 2820 C CA . GLU A 1 366 ? 21.922 9.234 21.469 1 84.5 366 GLU A CA 1
ATOM 2821 C C . GLU A 1 366 ? 23.359 9 20.984 1 84.5 366 GLU A C 1
ATOM 2823 O O . GLU A 1 366 ? 23.891 7.895 21.109 1 84.5 366 GLU A O 1
ATOM 2828 N N . PHE A 1 367 ? 23.891 10.07 20.438 1 85 367 PHE A N 1
ATOM 2829 C CA . PHE A 1 367 ? 25.219 9.953 19.844 1 85 367 PHE A CA 1
ATOM 2830 C C . PHE A 1 367 ? 26.297 10.172 20.891 1 85 367 PHE A C 1
ATOM 2832 O O . PHE A 1 367 ? 27.5 10.07 20.609 1 85 367 PHE A O 1
ATOM 2839 N N . GLY A 1 368 ? 25.969 10.469 22.125 1 83.12 368 GLY A N 1
ATOM 2840 C CA . GLY A 1 368 ? 26.922 10.727 23.188 1 83.12 368 GLY A CA 1
ATOM 2841 C C . GLY A 1 368 ? 27.688 12.031 23.016 1 83.12 368 GLY A C 1
ATOM 2842 O O . GLY A 1 368 ? 28.859 12.117 23.344 1 83.12 368 GLY A O 1
ATOM 2843 N N . LEU A 1 369 ? 27.016 12.977 22.359 1 84.19 369 LEU A N 1
ATOM 2844 C CA . LEU A 1 369 ? 27.641 14.266 22.094 1 84.19 369 LEU A CA 1
ATOM 2845 C C . LEU A 1 369 ? 27.141 15.328 23.062 1 84.19 369 LEU A C 1
ATOM 2847 O O . LEU A 1 369 ? 26.688 16.391 22.641 1 84.19 369 LEU A O 1
ATOM 2851 N N . ASP A 1 370 ? 27.188 15.148 24.344 1 77.88 370 ASP A N 1
ATOM 2852 C CA . ASP A 1 370 ? 26.609 15.977 25.391 1 77.88 370 ASP A CA 1
ATOM 2853 C C . ASP A 1 370 ? 27.281 17.344 25.438 1 77.88 370 ASP A C 1
ATOM 2855 O O . ASP A 1 370 ? 26.703 18.312 25.953 1 77.88 370 ASP A O 1
ATOM 2859 N N . GLY A 1 371 ? 28.328 17.672 24.797 1 75.31 371 GLY A N 1
ATOM 2860 C CA . GLY A 1 371 ? 29.047 18.922 24.938 1 75.31 371 GLY A CA 1
ATOM 2861 C C . GLY A 1 371 ? 28.562 20.016 24 1 75.31 371 GLY A C 1
ATOM 2862 O O . GLY A 1 371 ? 29.047 21.141 24.047 1 75.31 371 GLY A O 1
ATOM 2863 N N . LEU A 1 372 ? 27.469 19.766 23.344 1 80.94 372 LEU A N 1
ATOM 2864 C CA . LEU A 1 372 ? 27.016 20.781 22.391 1 80.94 372 LEU A CA 1
ATOM 2865 C C . LEU A 1 372 ? 26.062 21.766 23.062 1 80.94 372 LEU A C 1
ATOM 2867 O O . LEU A 1 372 ? 25.203 21.375 23.859 1 80.94 372 LEU A O 1
ATOM 2871 N N . SER A 1 373 ? 26.281 23.031 22.828 1 82.06 373 SER A N 1
ATOM 2872 C CA . SER A 1 373 ? 25.406 24.094 23.344 1 82.06 373 SER A CA 1
ATOM 2873 C C . SER A 1 373 ? 24.094 24.141 22.578 1 82.06 373 SER A C 1
ATOM 2875 O O . SER A 1 373 ? 23.969 23.547 21.5 1 82.06 373 SER A O 1
ATOM 2877 N N . ARG A 1 374 ? 23.141 24.797 23.141 1 82.38 374 ARG A N 1
ATOM 2878 C CA . ARG A 1 374 ? 21.844 25 22.484 1 82.38 374 ARG A CA 1
ATOM 2879 C C . ARG A 1 374 ? 22.016 25.75 21.172 1 82.38 374 ARG A C 1
ATOM 2881 O O . ARG A 1 374 ? 21.281 25.484 20.203 1 82.38 374 ARG A O 1
ATOM 2888 N N . GLU A 1 375 ? 22.844 26.625 21.203 1 84.19 375 GLU A N 1
ATOM 2889 C CA . GLU A 1 375 ? 23.109 27.391 20 1 84.19 375 GLU A CA 1
ATOM 2890 C C . GLU A 1 375 ? 23.688 26.516 18.906 1 84.19 375 GLU A C 1
ATOM 2892 O O . GLU A 1 375 ? 23.328 26.656 17.734 1 84.19 375 GLU A O 1
ATOM 2897 N N . GLU A 1 376 ? 24.547 25.656 19.344 1 85.5 376 GLU A N 1
ATOM 2898 C CA . GLU A 1 376 ? 25.141 24.734 18.375 1 85.5 376 GLU A CA 1
ATOM 2899 C C . GLU A 1 376 ? 24.078 23.797 17.797 1 85.5 376 GLU A C 1
ATOM 2901 O O . GLU A 1 376 ? 24.094 23.5 16.609 1 85.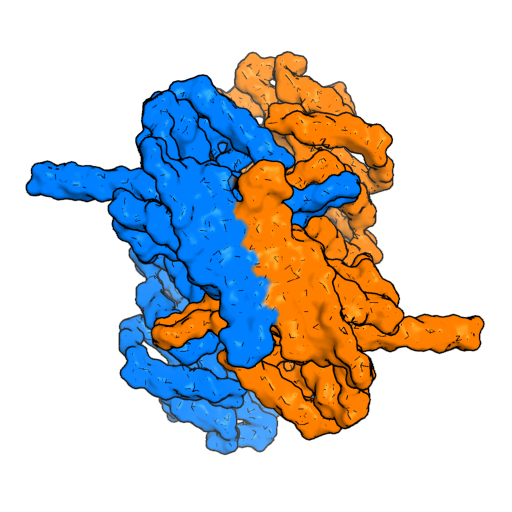5 376 GLU A O 1
ATOM 2906 N N . GLU A 1 377 ? 23.203 23.438 18.688 1 86.06 377 GLU A N 1
ATOM 2907 C CA . GLU A 1 377 ? 22.094 22.594 18.234 1 86.06 377 GLU A CA 1
ATOM 2908 C C . GLU A 1 377 ? 21.234 23.312 17.219 1 86.06 377 GLU A C 1
ATOM 2910 O O . GLU A 1 377 ? 20.812 22.734 16.219 1 86.06 377 GLU A O 1
ATOM 2915 N N . ARG A 1 378 ? 21 24.578 17.469 1 86.31 378 ARG A N 1
ATOM 2916 C CA . ARG A 1 378 ? 20.219 25.391 16.547 1 86.31 378 ARG A CA 1
ATOM 2917 C C . ARG A 1 378 ? 20.922 25.531 15.195 1 86.31 378 ARG A C 1
ATOM 2919 O O . ARG A 1 378 ? 20.281 25.547 14.148 1 86.31 378 ARG A O 1
ATOM 2926 N N . GLN A 1 379 ? 22.141 25.656 15.273 1 87.31 379 GLN A N 1
ATOM 2927 C CA . GLN A 1 379 ? 22.938 25.781 14.055 1 87.31 379 GLN A CA 1
ATOM 2928 C C . GLN A 1 379 ? 22.844 24.516 13.203 1 87.31 379 GLN A C 1
ATOM 2930 O O . GLN A 1 379 ? 22.703 24.594 11.977 1 87.31 379 GLN A O 1
ATOM 2935 N N . VAL A 1 380 ? 22.922 23.453 13.852 1 88.56 380 VAL A N 1
ATOM 2936 C CA . VAL A 1 380 ? 22.828 22.188 13.148 1 88.56 380 VAL A CA 1
ATOM 2937 C C . VAL A 1 380 ? 21.453 22.047 12.508 1 88.56 380 VAL A C 1
ATOM 2939 O O . VAL A 1 380 ? 21.328 21.609 11.359 1 88.56 380 VAL A O 1
ATOM 2942 N N . LEU A 1 381 ? 20.453 22.422 13.32 1 86.38 381 LEU A N 1
ATOM 2943 C CA . LEU A 1 381 ? 19.094 22.359 12.797 1 86.38 381 LEU A CA 1
ATOM 2944 C C . LEU A 1 381 ? 18.953 23.219 11.539 1 86.38 381 LEU A C 1
ATOM 2946 O O . LEU A 1 381 ? 18.359 22.797 10.555 1 86.38 381 LEU A O 1
ATOM 2950 N N . ARG A 1 382 ? 19.531 24.375 11.539 1 85.12 382 ARG A N 1
ATOM 2951 C CA . ARG A 1 382 ? 19.516 25.25 10.383 1 85.12 382 ARG A CA 1
ATOM 2952 C C . ARG A 1 382 ? 20.25 24.625 9.203 1 85.12 382 ARG A C 1
ATOM 2954 O O . ARG A 1 382 ? 19.781 24.703 8.062 1 85.12 382 ARG A O 1
ATOM 2961 N N . GLN A 1 383 ? 21.328 24.078 9.453 1 88.12 383 GLN A N 1
ATOM 2962 C CA . GLN A 1 383 ? 22.125 23.438 8.414 1 88.12 383 GLN A CA 1
ATOM 2963 C C . GLN A 1 383 ? 21.359 22.297 7.762 1 88.12 383 GLN A C 1
ATOM 2965 O O . GLN A 1 383 ? 21.391 22.141 6.539 1 88.12 383 GLN A O 1
ATOM 2970 N N . ILE A 1 384 ? 20.766 21.531 8.594 1 86 384 ILE A N 1
ATOM 2971 C CA . ILE A 1 384 ? 19.984 20.406 8.094 1 86 384 ILE A CA 1
ATOM 2972 C C . ILE A 1 384 ? 18.891 20.906 7.156 1 86 384 ILE A C 1
ATOM 2974 O O . ILE A 1 384 ? 18.688 20.359 6.07 1 86 384 ILE A O 1
ATOM 2978 N N . LYS A 1 385 ? 18.188 21.922 7.574 1 79.62 385 LYS A N 1
ATOM 2979 C CA . LYS A 1 385 ? 17.125 22.484 6.746 1 79.62 385 LYS A CA 1
ATOM 2980 C C . LYS A 1 385 ? 17.672 22.984 5.414 1 79.62 385 LYS A C 1
ATOM 2982 O O . LYS A 1 385 ? 17.078 22.766 4.363 1 79.62 385 LYS A O 1
ATOM 2987 N N . GLU A 1 386 ? 18.844 23.578 5.398 1 82.62 386 GLU A N 1
ATOM 2988 C CA . GLU A 1 386 ? 19.484 24.078 4.191 1 82.62 386 GLU A CA 1
ATOM 2989 C C . GLU A 1 386 ? 19.906 22.938 3.271 1 82.62 386 GLU A C 1
ATOM 2991 O O . GLU A 1 386 ? 19.688 22.984 2.061 1 82.62 386 GLU A O 1
ATOM 2996 N N . LEU A 1 387 ? 20.469 22 3.791 1 85.62 387 LEU A N 1
ATOM 2997 C CA . LEU A 1 387 ? 20.953 20.875 3.006 1 85.62 387 LEU A CA 1
ATOM 2998 C C . LEU A 1 387 ? 19.797 20.078 2.418 1 85.62 387 LEU A C 1
ATOM 3000 O O . LEU A 1 387 ? 19.891 19.578 1.288 1 85.62 387 LEU A O 1
ATOM 3004 N N . GLU A 1 388 ? 18.797 19.891 3.17 1 81 388 GLU A N 1
ATOM 3005 C CA . GLU A 1 388 ? 17.641 19.203 2.627 1 81 388 GLU A CA 1
ATOM 3006 C C . GLU A 1 388 ? 17.031 19.984 1.465 1 81 388 GLU A C 1
ATOM 3008 O O . GLU A 1 388 ? 16.547 19.391 0.497 1 81 388 GLU A O 1
ATOM 3013 N N . ASN A 1 389 ? 17.109 21.234 1.65 1 75.62 389 ASN A N 1
ATOM 3014 C CA . ASN A 1 389 ? 16.688 22.062 0.521 1 75.62 389 ASN A CA 1
ATOM 3015 C C . ASN A 1 389 ? 17.578 21.828 -0.698 1 75.62 389 ASN A C 1
ATOM 3017 O O . ASN A 1 389 ? 17.109 21.922 -1.836 1 75.62 389 ASN A O 1
ATOM 3021 N N . ALA A 1 390 ? 18.844 21.469 -0.499 1 78.5 390 ALA A N 1
ATOM 3022 C CA . ALA A 1 390 ? 19.812 21.234 -1.568 1 78.5 390 ALA A CA 1
ATOM 3023 C C . ALA A 1 390 ? 19.703 19.797 -2.088 1 78.5 390 ALA A C 1
ATOM 3025 O O . ALA A 1 390 ? 20.469 19.391 -2.969 1 78.5 390 ALA A O 1
ATOM 3026 N N . GLY A 1 391 ? 18.797 19.078 -1.467 1 76.25 391 GLY A N 1
ATOM 3027 C CA . GLY A 1 391 ? 18.531 17.766 -2.037 1 76.25 391 GLY A CA 1
ATOM 3028 C C . GLY A 1 391 ? 18.891 16.625 -1.104 1 76.25 391 GLY A C 1
ATOM 3029 O O . GLY A 1 391 ? 18.625 15.461 -1.411 1 76.25 391 GLY A O 1
ATOM 3030 N N . PHE A 1 392 ? 19.516 17.016 -0.015 1 83.75 392 PHE A N 1
ATOM 3031 C CA . PHE A 1 392 ? 19.859 15.984 0.965 1 83.75 392 PHE A CA 1
ATOM 3032 C C . PHE A 1 392 ? 18.594 15.438 1.634 1 83.75 392 PHE A C 1
ATOM 3034 O O . PHE A 1 392 ? 17.531 16.062 1.575 1 83.75 392 PHE A O 1
ATOM 3041 N N . ALA A 1 393 ? 18.766 14.297 2.133 1 79.19 393 ALA A N 1
ATOM 3042 C CA . ALA A 1 393 ? 17.734 13.664 2.947 1 79.19 393 ALA A CA 1
ATOM 3043 C C . ALA A 1 393 ? 18.344 12.977 4.168 1 79.19 393 ALA A C 1
ATOM 3045 O O . ALA A 1 393 ? 18.875 11.875 4.062 1 79.19 393 ALA A O 1
ATOM 3046 N N . PHE A 1 394 ? 18.125 13.547 5.281 1 85.5 394 PHE A N 1
ATOM 3047 C CA . PHE A 1 394 ? 18.875 13.109 6.445 1 85.5 394 PHE A CA 1
ATOM 3048 C C . PHE A 1 394 ? 18.109 12.047 7.219 1 85.5 394 PHE A C 1
ATOM 3050 O O . PHE A 1 394 ? 18.703 11.32 8.031 1 85.5 394 PHE A O 1
ATOM 3057 N N . GLU A 1 395 ? 16.906 11.977 6.957 1 78.81 395 GLU A N 1
ATOM 3058 C CA . GLU A 1 395 ? 16.109 11 7.676 1 78.81 395 GLU A CA 1
ATOM 3059 C C . GLU A 1 395 ? 16.625 9.586 7.461 1 78.81 395 GLU A C 1
ATOM 3061 O O . GLU A 1 395 ? 16.5 8.727 8.344 1 78.81 395 GLU A O 1
ATOM 3066 N N . SER A 1 396 ? 17.125 9.344 6.309 1 74.69 396 SER A N 1
ATOM 3067 C CA . SER A 1 396 ? 17.625 8.008 5.977 1 74.69 396 SER A CA 1
ATOM 3068 C C . SER A 1 396 ? 19.125 7.914 6.168 1 74.69 396 SER A C 1
ATOM 3070 O O . SER A 1 396 ? 19.75 6.918 5.781 1 74.69 396 SER A O 1
ATOM 3072 N N . ALA A 1 397 ? 19.734 8.898 6.719 1 86 397 ALA A N 1
ATOM 3073 C CA . ALA A 1 397 ? 21.188 8.953 6.824 1 86 397 ALA A CA 1
ATOM 3074 C C . ALA A 1 397 ? 21.609 9.477 8.195 1 86 397 ALA A C 1
ATOM 3076 O O . ALA A 1 397 ? 22.234 10.539 8.289 1 86 397 ALA A O 1
ATOM 3077 N N . GLU A 1 398 ? 21.406 8.602 9.117 1 86.25 398 GLU A N 1
ATOM 3078 C CA . GLU A 1 398 ? 21.656 8.992 10.508 1 86.25 398 GLU A CA 1
ATOM 3079 C C . GLU A 1 398 ? 23.141 9.305 10.719 1 86.25 398 GLU A C 1
ATOM 3081 O O . GLU A 1 398 ? 23.484 10.195 11.508 1 86.25 398 GLU A O 1
ATOM 3086 N N . ALA A 1 399 ? 23.938 8.547 10.023 1 91.06 399 ALA A N 1
ATOM 3087 C CA . ALA A 1 399 ? 25.375 8.797 10.156 1 91.06 399 ALA A CA 1
ATOM 3088 C C . ALA A 1 399 ? 25.75 10.195 9.672 1 91.06 399 ALA A C 1
ATOM 3090 O O . ALA A 1 399 ? 26.625 10.852 10.242 1 91.06 399 ALA A O 1
ATOM 3091 N N . SER A 1 400 ? 25.078 10.625 8.648 1 92.31 400 SER A N 1
ATOM 3092 C CA . SER A 1 400 ? 25.328 11.984 8.172 1 92.31 400 SER A CA 1
ATOM 3093 C C . SER A 1 400 ? 24.891 13.016 9.211 1 92.31 400 SER A C 1
ATOM 3095 O O . SER A 1 400 ? 25.562 14.039 9.391 1 92.31 400 SER A O 1
ATOM 3097 N N . VAL A 1 401 ? 23.875 12.773 9.906 1 90.06 401 VAL A N 1
ATOM 3098 C CA . VAL A 1 401 ? 23.406 13.672 10.953 1 90.06 401 VAL A CA 1
ATOM 3099 C C . VAL A 1 401 ? 24.422 13.727 12.094 1 90.06 401 VAL A C 1
ATOM 3101 O O . VAL A 1 401 ? 24.766 14.805 12.586 1 90.06 401 VAL A O 1
ATOM 3104 N N . GLU A 1 402 ? 24.781 12.531 12.492 1 91.5 402 GLU A N 1
ATOM 3105 C CA . GLU A 1 402 ? 25.781 12.477 13.555 1 91.5 402 GLU A CA 1
ATOM 3106 C C . GLU A 1 402 ? 27.031 13.258 13.172 1 91.5 402 GLU A C 1
ATOM 3108 O O . GLU A 1 402 ? 27.609 13.977 14 1 91.5 402 GLU A O 1
ATOM 3113 N N . LEU A 1 403 ? 27.438 13.125 11.969 1 92.12 403 LEU A N 1
ATOM 3114 C CA . LEU A 1 403 ? 28.625 13.836 11.508 1 92.12 403 LEU A CA 1
ATOM 3115 C C . LEU A 1 403 ? 28.406 15.344 11.547 1 92.12 403 LEU A C 1
ATOM 3117 O O . LEU A 1 403 ? 29.328 16.109 11.898 1 92.12 403 LEU A O 1
ATOM 3121 N N . LEU A 1 404 ? 27.281 15.758 11.156 1 91.25 404 LEU A N 1
ATOM 3122 C CA . LEU A 1 404 ? 26.969 17.188 11.227 1 91.25 404 LEU A CA 1
ATOM 3123 C C . LEU A 1 404 ? 27.109 17.703 12.656 1 91.25 404 LEU A C 1
ATOM 3125 O O . LEU A 1 404 ? 27.641 18.781 12.875 1 91.25 404 LEU A O 1
ATOM 3129 N N . LEU A 1 405 ? 26.609 16.938 13.594 1 90 405 LEU A N 1
ATOM 3130 C CA . LEU A 1 405 ? 26.688 17.312 15 1 90 405 LEU A CA 1
ATOM 3131 C C . LEU A 1 405 ? 28.141 17.312 15.477 1 90 405 LEU A C 1
ATOM 3133 O O . LEU A 1 405 ? 28.578 18.234 16.156 1 90 405 LEU A O 1
ATOM 3137 N N . ARG A 1 406 ? 28.906 16.328 15.078 1 90.06 406 ARG A N 1
ATOM 3138 C CA . ARG A 1 406 ? 30.312 16.234 15.469 1 90.06 406 ARG A CA 1
ATOM 3139 C C . ARG A 1 406 ? 31.125 17.391 14.891 1 90.06 406 ARG A C 1
ATOM 3141 O O . ARG A 1 406 ? 31.984 17.938 15.57 1 90.06 406 ARG A O 1
ATOM 3148 N N . ARG A 1 407 ? 30.828 17.75 13.664 1 90.94 407 ARG A N 1
ATOM 3149 C CA . ARG A 1 407 ? 31.594 18.766 12.953 1 90.94 407 ARG A CA 1
ATOM 3150 C C . ARG A 1 407 ? 31.359 20.156 13.562 1 90.94 407 ARG A C 1
ATOM 3152 O O . ARG A 1 407 ? 32.125 21.078 13.328 1 90.94 407 ARG A O 1
ATOM 3159 N N . THR A 1 408 ? 30.375 20.297 14.258 1 87 408 THR A N 1
ATOM 3160 C CA . THR A 1 408 ? 30.062 21.594 14.867 1 87 408 THR A CA 1
ATOM 3161 C C . THR A 1 408 ? 30.875 21.797 16.141 1 87 408 THR A C 1
ATOM 3163 O O . THR A 1 408 ? 30.969 22.906 16.656 1 87 408 THR A O 1
ATOM 3166 N N . ARG A 1 409 ? 31.422 20.75 16.578 1 83.06 409 ARG A N 1
ATOM 3167 C CA . ARG A 1 409 ? 32.281 20.859 17.766 1 83.06 409 ARG A CA 1
ATOM 3168 C C . ARG A 1 409 ? 33.531 21.672 17.469 1 83.06 409 ARG A C 1
ATOM 3170 O O . ARG A 1 409 ? 34.094 21.547 16.391 1 83.06 409 ARG A O 1
ATOM 3177 N N . THR A 1 410 ? 33.906 22.5 18.359 1 81.31 410 THR A N 1
ATOM 3178 C CA . THR A 1 410 ? 35.062 23.359 18.203 1 81.31 410 THR A CA 1
ATOM 3179 C C . THR A 1 410 ? 36.344 22.531 18.109 1 81.31 410 THR A C 1
ATOM 3181 O O . THR A 1 410 ? 37.312 22.938 17.453 1 81.31 410 THR A O 1
ATOM 3184 N N . ASP A 1 411 ? 36.375 21.406 18.766 1 82.56 411 ASP A N 1
ATOM 3185 C CA . ASP A 1 411 ? 37.562 20.594 18.797 1 82.56 411 ASP A CA 1
ATOM 3186 C C . ASP A 1 411 ? 37.531 19.531 17.703 1 82.56 411 ASP A C 1
ATOM 3188 O O . ASP A 1 411 ? 38.375 18.609 17.688 1 82.56 411 ASP A O 1
ATOM 3192 N N . TYR A 1 412 ? 36.625 19.75 16.766 1 87.5 412 TYR A N 1
ATOM 3193 C CA . TYR A 1 412 ? 36.531 18.734 15.727 1 87.5 412 TYR A CA 1
ATOM 3194 C C . TYR A 1 412 ? 37.625 18.891 14.68 1 87.5 412 TYR A C 1
ATOM 3196 O O . TYR A 1 412 ? 37.906 20 14.227 1 87.5 412 TYR A O 1
ATOM 3204 N N . THR A 1 413 ? 38.312 17.781 14.422 1 87.62 413 THR A N 1
ATOM 3205 C CA . THR A 1 413 ? 39.281 17.672 13.328 1 87.62 413 THR A CA 1
ATOM 3206 C C . THR A 1 413 ? 38.938 16.516 12.406 1 87.62 413 THR A C 1
ATOM 3208 O O . THR A 1 413 ? 38.812 15.367 12.859 1 87.62 413 THR A O 1
ATOM 3211 N N . PRO A 1 414 ? 38.719 16.781 11.195 1 88.75 414 PRO A N 1
ATOM 3212 C CA . PRO A 1 414 ? 38.406 15.672 10.281 1 88.75 414 PRO A CA 1
ATOM 3213 C C . PRO A 1 414 ? 39.562 14.68 10.156 1 88.75 414 PRO A C 1
ATOM 3215 O O . PRO A 1 414 ? 40.75 15.094 10.148 1 88.75 414 PRO A O 1
ATOM 3218 N N . PRO A 1 415 ? 39.312 13.414 10.164 1 90.56 415 PRO A N 1
ATOM 3219 C CA . PRO A 1 415 ? 40.375 12.414 10.008 1 90.56 415 PRO A CA 1
ATOM 3220 C C . PRO A 1 415 ? 41.094 12.516 8.656 1 90.56 415 PRO A C 1
ATOM 3222 O O . PRO A 1 415 ? 42.25 12.109 8.539 1 90.56 415 PRO A O 1
ATOM 3225 N N . PHE A 1 416 ? 40.406 12.961 7.684 1 89.94 416 PHE A N 1
ATOM 3226 C CA . PHE A 1 416 ? 41 13.227 6.379 1 89.94 416 PHE A CA 1
ATOM 3227 C C . PHE A 1 416 ? 40.25 14.32 5.645 1 89.94 416 PHE A C 1
ATOM 3229 O O . PHE A 1 416 ? 39.094 14.625 5.988 1 89.94 416 PHE A O 1
ATOM 3236 N N . GLU A 1 417 ? 40.906 14.906 4.742 1 86.56 417 GLU A N 1
ATOM 3237 C CA . GLU A 1 417 ? 40.344 15.938 3.875 1 86.56 417 GLU A CA 1
ATOM 3238 C C . GLU A 1 417 ? 40.594 15.609 2.402 1 86.56 417 GLU A C 1
ATOM 3240 O O . GLU A 1 417 ? 41.719 15.336 1.997 1 86.56 417 GLU A O 1
ATOM 3245 N N . LEU A 1 418 ? 39.625 15.688 1.684 1 77.75 418 LEU A N 1
ATOM 3246 C CA . LEU A 1 418 ? 39.75 15.445 0.251 1 77.75 418 LEU A CA 1
ATOM 3247 C C . LEU A 1 418 ? 40.312 16.672 -0.461 1 77.75 418 LEU A C 1
ATOM 3249 O O . LEU A 1 418 ? 39.781 17.781 -0.306 1 77.75 418 LEU A O 1
ATOM 3253 N N . ILE A 1 419 ? 41.312 16.391 -1.186 1 78.56 419 ILE A N 1
ATOM 3254 C CA . ILE A 1 419 ? 41.938 17.453 -1.989 1 78.56 419 ILE A CA 1
ATOM 3255 C C . ILE A 1 419 ? 41.438 17.344 -3.436 1 78.56 419 ILE A C 1
ATOM 3257 O O . ILE A 1 419 ? 40.938 18.297 -4 1 78.56 419 ILE A O 1
ATOM 3261 N N . ASP A 1 420 ? 41.562 16.078 -3.965 1 76.81 420 ASP A N 1
ATOM 3262 C CA . ASP A 1 420 ? 41.188 15.844 -5.363 1 76.81 420 ASP A CA 1
ATOM 3263 C C . ASP A 1 420 ? 40.875 14.375 -5.609 1 76.81 420 ASP A C 1
ATOM 3265 O O . ASP A 1 420 ? 41.344 13.5 -4.863 1 76.81 420 ASP A O 1
ATOM 3269 N N . TYR A 1 421 ? 40.062 14.18 -6.594 1 73.94 421 TYR A N 1
ATOM 3270 C CA . TYR A 1 421 ? 39.844 12.805 -7.027 1 73.94 421 TYR A CA 1
ATOM 3271 C C . TYR A 1 421 ? 39.562 12.742 -8.523 1 73.94 421 TYR A C 1
ATOM 3273 O O . TYR A 1 421 ? 39.125 13.727 -9.125 1 73.94 421 TYR A O 1
ATOM 3281 N N . THR A 1 422 ? 40.156 11.594 -9.164 1 70.69 422 THR A N 1
ATOM 3282 C CA . THR A 1 422 ? 39.844 11.258 -10.547 1 70.69 422 THR A CA 1
ATOM 3283 C C . THR A 1 422 ? 39.406 9.805 -10.664 1 70.69 422 THR A C 1
ATOM 3285 O O . THR A 1 422 ? 39.906 8.93 -9.969 1 70.69 422 THR A O 1
ATOM 3288 N N . ALA A 1 423 ? 38.344 9.531 -11.305 1 70.94 423 ALA A N 1
ATOM 3289 C CA . ALA A 1 423 ? 37.938 8.156 -11.562 1 70.94 423 ALA A CA 1
ATOM 3290 C C . ALA A 1 423 ? 37.75 7.91 -13.055 1 70.94 423 ALA A C 1
ATOM 3292 O O . ALA A 1 423 ? 37.188 8.758 -13.758 1 70.94 423 ALA A O 1
ATOM 3293 N N . THR A 1 424 ? 38.5 6.82 -13.594 1 64.94 424 THR A N 1
ATOM 3294 C CA . THR A 1 424 ? 38.438 6.422 -15 1 64.94 424 THR A CA 1
ATOM 3295 C C . THR A 1 424 ? 37.875 5.008 -15.133 1 64.94 424 THR A C 1
ATOM 3297 O O . THR A 1 424 ? 38.188 4.137 -14.312 1 64.94 424 THR A O 1
ATOM 3300 N N . VAL A 1 425 ? 36.938 4.734 -15.891 1 61.28 425 VAL A N 1
ATOM 3301 C CA . VAL A 1 425 ? 36.438 3.41 -16.234 1 61.28 425 VAL A CA 1
ATOM 3302 C C . VAL A 1 425 ? 36.719 3.111 -17.703 1 61.28 425 VAL A C 1
ATOM 3304 O O . VAL A 1 425 ? 36.438 3.928 -18.578 1 61.28 425 VAL A O 1
ATOM 3307 N N . GLU A 1 426 ? 37.688 1.991 -18.016 1 57.34 426 GLU A N 1
ATOM 3308 C CA . GLU A 1 426 ? 38.062 1.658 -19.375 1 57.34 426 GLU A CA 1
ATOM 3309 C C . GLU A 1 426 ? 37.688 0.213 -19.719 1 57.34 426 GLU A C 1
ATOM 3311 O O . GLU A 1 426 ? 37.812 -0.675 -18.875 1 57.34 426 GLU A O 1
ATOM 3316 N N . HIS A 1 427 ? 36.938 -0.098 -20.641 1 56.66 427 HIS A N 1
ATOM 3317 C CA . HIS A 1 427 ? 36.75 -1.431 -21.219 1 56.66 427 HIS A CA 1
ATOM 3318 C C . HIS A 1 427 ? 37.562 -1.573 -22.516 1 56.66 427 HIS A C 1
ATOM 3320 O O . HIS A 1 427 ? 37.375 -0.783 -23.438 1 56.66 427 HIS A O 1
ATOM 3326 N N . ARG A 1 428 ? 38.656 -2.301 -22.688 1 51.66 428 ARG A N 1
ATOM 3327 C CA . ARG A 1 428 ? 39.406 -2.582 -23.922 1 51.66 428 ARG A CA 1
ATOM 3328 C C . ARG A 1 428 ? 39.125 -3.996 -24.422 1 51.66 428 ARG A C 1
ATOM 3330 O O . ARG A 1 428 ? 39.094 -4.941 -23.625 1 51.66 428 ARG A O 1
ATOM 3337 N N . ALA A 1 429 ? 38.75 -3.922 -25.609 1 49.19 429 ALA A N 1
ATOM 3338 C CA . ALA A 1 429 ? 38.594 -5.219 -26.266 1 49.19 429 ALA A CA 1
ATOM 3339 C C . ALA A 1 429 ? 39.781 -6.133 -25.984 1 49.19 429 ALA A C 1
ATOM 3341 O O . ALA A 1 429 ? 40.938 -5.73 -26.156 1 49.19 429 ALA A O 1
ATOM 3342 N N . GLY A 1 430 ? 39.594 -7.332 -25.641 1 48.53 430 GLY A N 1
ATOM 3343 C CA . GLY A 1 430 ? 40.562 -8.375 -25.359 1 48.53 430 GLY A CA 1
ATOM 3344 C C . GLY A 1 430 ? 41.125 -8.32 -23.953 1 48.53 430 GLY A C 1
ATOM 3345 O O . GLY A 1 430 ? 41.688 -9.297 -23.469 1 48.53 430 GLY A O 1
ATOM 3346 N N . ARG A 1 431 ? 41.25 -7.008 -23.266 1 48.41 431 ARG A N 1
ATOM 3347 C CA . ARG A 1 431 ? 41.938 -6.973 -21.984 1 48.41 431 ARG A CA 1
ATOM 3348 C C . ARG A 1 431 ? 40.969 -6.805 -20.844 1 48.41 431 ARG A C 1
ATOM 3350 O O . ARG A 1 431 ? 41.344 -6.828 -19.672 1 48.41 431 ARG A O 1
ATOM 3357 N N . GLY A 1 432 ? 39.594 -6.684 -21.047 1 53.94 432 GLY A N 1
ATOM 3358 C CA . GLY A 1 432 ? 38.625 -6.645 -19.984 1 53.94 432 GLY A CA 1
ATOM 3359 C C . GLY A 1 432 ? 38.375 -5.254 -19.438 1 53.94 432 GLY A C 1
ATOM 3360 O O . GLY A 1 432 ? 38.781 -4.262 -20.047 1 53.94 432 GLY A O 1
ATOM 3361 N N . MET A 1 433 ? 37.406 -5.008 -18.469 1 49.97 433 MET A N 1
ATOM 3362 C CA . MET A 1 433 ? 36.906 -3.752 -17.906 1 49.97 433 MET A CA 1
ATOM 3363 C C . MET A 1 433 ? 37.75 -3.361 -16.688 1 49.97 433 MET A C 1
ATOM 3365 O O . MET A 1 433 ? 38.031 -4.199 -15.82 1 49.97 433 MET A O 1
ATOM 3369 N N . PHE A 1 434 ? 38.406 -2.182 -16.812 1 61.97 434 PHE A N 1
ATOM 3370 C CA . PHE A 1 434 ? 39.219 -1.72 -15.703 1 61.97 434 PHE A CA 1
ATOM 3371 C C . PHE A 1 434 ? 38.719 -0.394 -15.156 1 61.97 434 PHE A C 1
ATOM 3373 O O . PHE A 1 434 ? 38.312 0.489 -15.922 1 61.97 434 PHE A O 1
ATOM 3380 N N . SER A 1 435 ? 38.188 -0.165 -13.945 1 69.81 435 SER A N 1
ATOM 3381 C CA . SER A 1 435 ? 37.969 1.105 -13.266 1 69.81 435 SER A CA 1
ATOM 3382 C C . SER A 1 435 ? 39.156 1.506 -12.422 1 69.81 435 SER A C 1
ATOM 3384 O O . SER A 1 435 ? 39.75 0.665 -11.75 1 69.81 435 SER A O 1
ATOM 3386 N N . GLU A 1 436 ? 39.438 2.689 -12.617 1 76.56 436 GLU A N 1
ATOM 3387 C CA . GLU A 1 436 ? 40.594 3.207 -11.844 1 76.56 436 GLU A CA 1
ATOM 3388 C C . GLU A 1 436 ? 40.25 4.574 -11.25 1 76.56 436 GLU A C 1
ATOM 3390 O O . GLU A 1 436 ? 39.594 5.398 -11.891 1 76.56 436 GLU A O 1
ATOM 3395 N N . ALA A 1 437 ? 40.594 4.836 -10.102 1 80.44 437 ALA A N 1
ATOM 3396 C CA . ALA A 1 437 ? 40.406 6.121 -9.43 1 80.44 437 ALA A CA 1
ATOM 3397 C C . ALA A 1 437 ? 41.656 6.586 -8.734 1 80.44 437 ALA A C 1
ATOM 3399 O O . ALA A 1 437 ? 42.469 5.766 -8.273 1 80.44 437 ALA A O 1
ATOM 3400 N N . THR A 1 438 ? 41.812 7.871 -8.82 1 81.81 438 THR A N 1
ATOM 3401 C CA . THR A 1 438 ? 42.875 8.531 -8.078 1 81.81 438 THR A CA 1
ATOM 3402 C C . THR A 1 438 ? 42.281 9.469 -7.016 1 81.81 438 THR A C 1
ATOM 3404 O O . THR A 1 438 ? 41.375 10.25 -7.297 1 81.81 438 THR A O 1
ATOM 3407 N N . VAL A 1 439 ? 42.812 9.375 -5.926 1 84.62 439 VAL A N 1
ATOM 3408 C CA . VAL A 1 439 ? 42.344 10.203 -4.812 1 84.62 439 VAL A CA 1
ATOM 3409 C C . VAL A 1 439 ? 43.531 10.883 -4.148 1 84.62 439 VAL A C 1
ATOM 3411 O O . VAL A 1 439 ? 44.562 10.25 -3.885 1 84.62 439 VAL A O 1
ATOM 3414 N N . LYS A 1 440 ? 43.406 12.156 -3.982 1 85.94 440 LYS A N 1
ATOM 3415 C CA . LYS A 1 440 ? 44.344 12.953 -3.207 1 85.94 440 LYS A CA 1
ATOM 3416 C C . LYS A 1 440 ? 43.719 13.438 -1.903 1 85.94 440 LYS A C 1
ATOM 3418 O O . LYS A 1 440 ? 42.719 14.156 -1.921 1 85.94 440 LYS A O 1
ATOM 3423 N N . VAL A 1 441 ? 44.344 13.039 -0.847 1 89.94 441 VAL A N 1
ATOM 3424 C CA . VAL A 1 441 ? 43.75 13.367 0.452 1 89.94 441 VAL A CA 1
ATOM 3425 C C . VAL A 1 441 ? 44.844 13.867 1.396 1 89.94 441 VAL A C 1
ATOM 3427 O O . VAL A 1 441 ? 46.031 13.484 1.263 1 89.94 441 VAL A O 1
ATOM 3430 N N . ARG A 1 442 ? 44.406 14.711 2.314 1 88.69 442 ARG A N 1
ATOM 3431 C CA . ARG A 1 442 ? 45.281 15.234 3.361 1 88.69 442 ARG A CA 1
ATOM 3432 C C . ARG A 1 442 ? 44.906 14.633 4.719 1 88.69 442 ARG A C 1
ATOM 3434 O O . ARG A 1 442 ? 43.75 14.555 5.078 1 88.69 442 ARG A O 1
ATOM 3441 N N . VAL A 1 443 ? 45.938 14.102 5.273 1 89.06 443 VAL A N 1
ATOM 3442 C CA . VAL A 1 443 ? 45.844 13.648 6.656 1 89.06 443 VAL A CA 1
ATOM 3443 C C . VAL A 1 443 ? 46.875 14.367 7.52 1 89.06 443 VAL A C 1
ATOM 3445 O O . VAL A 1 443 ? 48.062 14.133 7.387 1 89.06 443 VAL A O 1
ATOM 3448 N N . GLY A 1 444 ? 46.312 15.203 8.445 1 83.62 444 GLY A N 1
ATOM 3449 C CA . GLY A 1 444 ? 47.25 16.062 9.133 1 83.62 444 GLY A CA 1
ATOM 3450 C C . GLY A 1 444 ? 48.031 16.969 8.188 1 83.62 444 GLY A C 1
ATOM 3451 O O . GLY A 1 444 ? 47.438 17.734 7.426 1 83.62 444 GLY A O 1
ATOM 3452 N N . ASP A 1 445 ? 49.25 16.719 8.188 1 84.88 445 ASP A N 1
ATOM 3453 C CA . ASP A 1 445 ? 50.125 17.547 7.344 1 84.88 445 ASP A CA 1
ATOM 3454 C C . ASP A 1 445 ? 50.594 16.766 6.129 1 84.88 445 ASP A C 1
ATOM 3456 O O . ASP A 1 445 ? 51.344 17.297 5.297 1 84.88 445 ASP A O 1
ATOM 3460 N N . LYS A 1 446 ? 50.125 15.562 5.973 1 86.69 446 LYS A N 1
ATOM 3461 C CA . LYS A 1 446 ? 50.594 14.695 4.883 1 86.69 446 LYS A CA 1
ATOM 3462 C C . LYS A 1 446 ? 49.53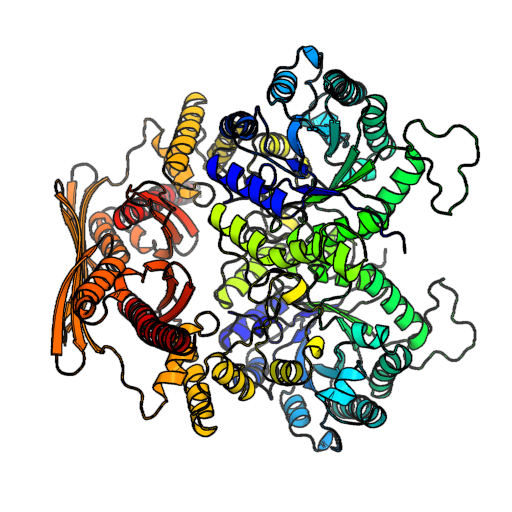1 14.602 3.781 1 86.69 446 LYS A C 1
ATOM 3464 O O . LYS A 1 446 ? 48.312 14.555 4.062 1 86.69 446 LYS A O 1
ATOM 3469 N N . ILE A 1 447 ? 50.031 14.625 2.625 1 87.88 447 ILE A N 1
ATOM 3470 C CA . ILE A 1 447 ? 49.188 14.477 1.448 1 87.88 447 ILE A CA 1
ATOM 3471 C C . ILE A 1 447 ? 49.406 13.109 0.816 1 87.88 447 ILE A C 1
ATOM 3473 O O . ILE A 1 447 ? 50.562 12.711 0.581 1 87.88 447 ILE A O 1
ATOM 3477 N N . PHE A 1 448 ? 48.438 12.375 0.603 1 89.25 448 PHE A N 1
ATOM 3478 C CA . PHE A 1 448 ? 48.469 11.055 -0.029 1 89.25 448 PHE A CA 1
ATOM 3479 C C . PHE A 1 448 ? 47.781 11.102 -1.393 1 89.25 448 PHE A C 1
ATOM 3481 O O . PHE A 1 448 ? 46.719 11.719 -1.546 1 89.25 448 PHE A O 1
ATOM 3488 N N . HIS A 1 449 ? 48.438 10.633 -2.33 1 83.56 449 HIS A N 1
ATOM 3489 C CA . HIS A 1 449 ? 47.938 10.516 -3.693 1 83.56 449 HIS A CA 1
ATOM 3490 C C . HIS A 1 449 ? 48 9.078 -4.188 1 83.56 449 HIS A C 1
ATOM 3492 O O . HIS A 1 449 ? 49.062 8.562 -4.484 1 83.56 449 HIS A O 1
ATOM 3498 N N . GLU A 1 450 ? 46.844 8.391 -4.238 1 87.88 450 GLU A N 1
ATOM 3499 C CA . GLU A 1 450 ? 46.781 6.965 -4.531 1 87.88 450 GLU A CA 1
ATOM 3500 C C . GLU A 1 450 ? 45.812 6.664 -5.668 1 87.88 450 GLU A C 1
ATOM 3502 O O . GLU A 1 450 ? 44.906 7.441 -5.934 1 87.88 450 GLU A O 1
ATOM 3507 N N . VAL A 1 451 ? 46.094 5.602 -6.281 1 83.56 451 VAL A N 1
ATOM 3508 C CA . VAL A 1 451 ? 45.281 5.105 -7.387 1 83.56 451 VAL A CA 1
ATOM 3509 C C . VAL A 1 451 ? 44.875 3.668 -7.109 1 83.56 451 VAL A C 1
ATOM 3511 O O . VAL A 1 451 ? 45.656 2.875 -6.574 1 83.56 451 VAL A O 1
ATOM 3514 N N . ALA A 1 452 ? 43.719 3.422 -7.445 1 83.69 452 ALA A N 1
ATOM 3515 C CA . ALA A 1 452 ? 43.25 2.045 -7.297 1 83.69 452 ALA A CA 1
ATOM 3516 C C . ALA A 1 452 ? 42.281 1.674 -8.414 1 83.69 452 ALA A C 1
ATOM 3518 O O . ALA A 1 452 ? 41.625 2.547 -9 1 83.69 452 ALA A O 1
ATOM 3519 N N . GLU A 1 453 ? 42.312 0.287 -8.602 1 75.38 453 GLU A N 1
ATOM 3520 C CA . GLU A 1 453 ? 41.344 -0.283 -9.539 1 75.38 453 GLU A CA 1
ATOM 3521 C C . GLU A 1 453 ? 40.125 -0.881 -8.805 1 75.38 453 GLU A C 1
ATOM 3523 O O . GLU A 1 453 ? 40.25 -1.229 -7.629 1 75.38 453 GLU A O 1
ATOM 3528 N N . GLY A 1 454 ? 39.125 -0.791 -9.438 1 72.31 454 GLY A N 1
ATOM 3529 C CA . GLY A 1 454 ? 37.938 -1.361 -8.844 1 72.31 454 GLY A CA 1
ATOM 3530 C C . GLY A 1 454 ? 36.906 -1.829 -9.867 1 72.31 454 GLY A C 1
ATOM 3531 O O . GLY A 1 454 ? 37.125 -1.671 -11.07 1 72.31 454 GLY A O 1
ATOM 3532 N N . ASN A 1 455 ? 35.812 -2.502 -9.297 1 65.38 455 ASN A N 1
ATOM 3533 C CA . ASN A 1 455 ? 34.75 -3.027 -10.125 1 65.38 455 ASN A CA 1
ATOM 3534 C C . ASN A 1 455 ? 33.812 -1.919 -10.609 1 65.38 455 ASN A C 1
ATOM 3536 O O . ASN A 1 455 ? 32.906 -2.164 -11.414 1 65.38 455 ASN A O 1
ATOM 3540 N N . GLY A 1 456 ? 34.156 -0.602 -10.234 1 68.88 456 GLY A N 1
ATOM 3541 C CA . GLY A 1 456 ? 33.438 0.623 -10.586 1 68.88 456 GLY A CA 1
ATOM 3542 C C . GLY A 1 456 ? 34.094 1.868 -10.016 1 68.88 456 GLY A C 1
ATOM 3543 O O . GLY A 1 456 ? 35 1.775 -9.18 1 68.88 456 GLY A O 1
ATOM 3544 N N . PRO A 1 457 ? 33.562 3.004 -10.531 1 67.94 457 PRO A N 1
ATOM 3545 C CA . PRO A 1 457 ? 34.219 4.238 -10.086 1 67.94 457 PRO A CA 1
ATOM 3546 C C . PRO A 1 457 ? 34.125 4.441 -8.578 1 67.94 457 PRO A C 1
ATOM 3548 O O . PRO A 1 457 ? 35.094 4.848 -7.953 1 67.94 457 PRO A O 1
ATOM 3551 N N . VAL A 1 458 ? 32.938 4.18 -8.047 1 74.88 458 VAL A N 1
ATOM 3552 C CA . VAL A 1 458 ? 32.781 4.391 -6.613 1 74.88 458 VAL A CA 1
ATOM 3553 C C . VAL A 1 458 ? 33.625 3.381 -5.848 1 74.88 458 VAL A C 1
ATOM 3555 O O . VAL A 1 458 ? 34.25 3.725 -4.844 1 74.88 458 VAL A O 1
ATOM 3558 N N . ASN A 1 459 ? 33.594 2.146 -6.289 1 75.44 459 ASN A N 1
ATOM 3559 C CA . ASN A 1 459 ? 34.469 1.137 -5.695 1 75.44 459 ASN A CA 1
ATOM 3560 C C . ASN A 1 459 ? 35.938 1.517 -5.828 1 75.44 459 ASN A C 1
ATOM 3562 O O . ASN A 1 459 ? 36.719 1.366 -4.879 1 75.44 459 ASN A O 1
ATOM 3566 N N . ALA A 1 460 ? 36.344 1.953 -7.012 1 78.62 460 ALA A N 1
ATOM 3567 C CA . ALA A 1 460 ? 37.719 2.396 -7.242 1 78.62 460 ALA A CA 1
ATOM 3568 C C . ALA A 1 460 ? 38.094 3.555 -6.316 1 78.62 460 ALA A C 1
ATOM 3570 O O . ALA A 1 460 ? 39.188 3.586 -5.75 1 78.62 460 ALA A O 1
ATOM 3571 N N . MET A 1 461 ? 37.156 4.469 -6.16 1 81.69 461 MET A N 1
ATOM 3572 C CA . MET A 1 461 ? 37.375 5.605 -5.273 1 81.69 461 MET A CA 1
ATOM 3573 C C . MET A 1 461 ? 37.531 5.145 -3.828 1 81.69 461 MET A C 1
ATOM 3575 O O . MET A 1 461 ? 38.438 5.609 -3.119 1 81.69 461 MET A O 1
ATOM 3579 N N . ASN A 1 462 ? 36.625 4.309 -3.471 1 83 462 ASN A N 1
ATOM 3580 C CA . ASN A 1 462 ? 36.719 3.756 -2.123 1 83 462 ASN A CA 1
ATOM 3581 C C . ASN A 1 462 ? 38.062 3.057 -1.882 1 83 462 ASN A C 1
ATOM 3583 O O . ASN A 1 462 ? 38.688 3.258 -0.845 1 83 462 ASN A O 1
ATOM 3587 N N . ARG A 1 463 ? 38.469 2.316 -2.828 1 83.44 463 ARG A N 1
ATOM 3588 C CA . ARG A 1 463 ? 39.75 1.611 -2.713 1 83.44 463 ARG A CA 1
ATOM 3589 C C . ARG A 1 463 ? 40.906 2.59 -2.682 1 83.44 463 ARG A C 1
ATOM 3591 O O . ARG A 1 463 ? 41.875 2.4 -1.928 1 83.44 463 ARG A O 1
ATOM 3598 N N . ALA A 1 464 ? 40.844 3.555 -3.508 1 86.44 464 ALA A N 1
ATOM 3599 C CA . ALA A 1 464 ? 41.906 4.559 -3.535 1 86.44 464 ALA A CA 1
ATOM 3600 C C . ALA A 1 464 ? 41.969 5.312 -2.209 1 86.44 464 ALA A C 1
ATOM 3602 O O . ALA A 1 464 ? 43.062 5.535 -1.677 1 86.44 464 ALA A O 1
ATOM 3603 N N . LEU A 1 465 ? 40.844 5.703 -1.793 1 88.56 465 LEU A N 1
ATOM 3604 C CA . LEU A 1 465 ? 40.812 6.391 -0.507 1 88.56 465 LEU A CA 1
ATOM 3605 C C . LEU A 1 465 ? 41.375 5.504 0.603 1 88.56 465 LEU A C 1
ATOM 3607 O O . LEU A 1 465 ? 42.188 5.953 1.404 1 88.56 465 LEU A O 1
ATOM 3611 N N . ARG A 1 466 ? 40.906 4.348 0.649 1 87.81 466 ARG A N 1
ATOM 3612 C CA . ARG A 1 466 ? 41.406 3.398 1.648 1 87.81 466 ARG A CA 1
ATOM 3613 C C . ARG A 1 466 ? 42.906 3.223 1.561 1 87.81 466 ARG A C 1
ATOM 3615 O O . ARG A 1 466 ? 43.594 3.215 2.582 1 87.81 466 ARG A O 1
ATOM 3622 N N . LYS A 1 467 ? 43.344 3.006 0.332 1 86 467 LYS A N 1
ATOM 3623 C CA . LYS A 1 467 ? 44.781 2.869 0.111 1 86 467 LYS A CA 1
ATOM 3624 C C . LYS A 1 467 ? 45.562 4.082 0.647 1 86 467 LYS A C 1
ATOM 3626 O O . LYS A 1 467 ? 46.625 3.938 1.228 1 86 467 LYS A O 1
ATOM 3631 N N . ALA A 1 468 ? 45.031 5.148 0.476 1 87.56 468 ALA A N 1
ATOM 3632 C CA . ALA A 1 468 ? 45.688 6.395 0.87 1 87.56 468 ALA A CA 1
ATOM 3633 C C . ALA A 1 468 ? 45.781 6.5 2.389 1 87.56 468 ALA A C 1
ATOM 3635 O O . ALA A 1 468 ? 46.812 6.93 2.918 1 87.56 468 ALA A O 1
ATOM 3636 N N . ILE A 1 469 ? 44.781 6.051 3.037 1 88.06 469 ILE A N 1
ATOM 3637 C CA . ILE A 1 469 ? 44.75 6.418 4.449 1 88.06 469 ILE A CA 1
ATOM 3638 C C . ILE A 1 469 ? 44.844 5.16 5.309 1 88.06 469 ILE A C 1
ATOM 3640 O O . ILE A 1 469 ? 44.938 5.242 6.535 1 88.06 469 ILE A O 1
ATOM 3644 N N . GLN A 1 470 ? 44.906 4.047 4.789 1 85.19 470 GLN A N 1
ATOM 3645 C CA . GLN A 1 470 ? 44.875 2.787 5.523 1 85.19 470 GLN A CA 1
ATOM 3646 C C . GLN A 1 470 ? 46.062 2.658 6.465 1 85.19 470 GLN A C 1
ATOM 3648 O O . GLN A 1 470 ? 45.938 2.072 7.547 1 85.19 470 GLN A O 1
ATOM 3653 N N . GLN A 1 471 ? 47.188 3.189 5.977 1 82.38 471 GLN A N 1
ATOM 3654 C CA . GLN A 1 471 ? 48.344 3.088 6.82 1 82.38 471 GLN A CA 1
ATOM 3655 C C . GLN A 1 471 ? 48.156 3.834 8.141 1 82.38 471 GLN A C 1
ATOM 3657 O O . GLN A 1 471 ? 48.656 3.414 9.18 1 82.38 471 GLN A O 1
ATOM 3662 N N . LEU A 1 472 ? 47.406 4.719 8.062 1 84.81 472 LEU A N 1
ATOM 3663 C CA . LEU A 1 472 ? 47.188 5.523 9.258 1 84.81 472 LEU A CA 1
ATOM 3664 C C . LEU A 1 472 ? 45.969 4.996 10.039 1 84.81 472 LEU A C 1
ATOM 3666 O O . LEU A 1 472 ? 45.906 5.18 11.258 1 84.81 472 LEU A O 1
ATOM 3670 N N . TYR A 1 473 ? 45.094 4.324 9.297 1 88.69 473 TYR A N 1
ATOM 3671 C CA . TYR A 1 473 ? 43.875 3.781 9.898 1 88.69 473 TYR A CA 1
ATOM 3672 C C . TYR A 1 473 ? 43.688 2.324 9.5 1 88.69 473 TYR A C 1
ATOM 3674 O O . TYR A 1 473 ? 42.812 2.016 8.672 1 88.69 473 TYR A O 1
ATOM 3682 N N . PRO A 1 474 ? 44.25 1.481 10.047 1 84.44 474 PRO A N 1
ATOM 3683 C CA . PRO A 1 474 ? 44.25 0.081 9.617 1 84.44 474 PRO A CA 1
ATOM 3684 C C . PRO A 1 474 ? 42.875 -0.574 9.719 1 84.44 474 PRO A C 1
ATOM 3686 O O . PRO A 1 474 ? 42.562 -1.506 8.969 1 84.44 474 PRO A O 1
ATOM 3689 N N . ARG A 1 475 ? 42.062 -0.068 10.5 1 85 475 ARG A N 1
ATOM 3690 C CA . ARG A 1 475 ? 40.75 -0.688 10.719 1 85 475 ARG A CA 1
ATOM 3691 C C . ARG A 1 475 ? 39.812 -0.389 9.562 1 85 475 ARG A C 1
ATOM 3693 O O . ARG A 1 475 ? 38.719 -0.963 9.477 1 85 475 ARG A O 1
ATOM 3700 N N . LEU A 1 476 ? 40.188 0.375 8.695 1 87.31 476 LEU A N 1
ATOM 3701 C CA . LEU A 1 476 ? 39.406 0.696 7.516 1 87.31 476 LEU A CA 1
ATOM 3702 C C . LEU A 1 476 ? 39.125 -0.551 6.676 1 87.31 476 LEU A C 1
ATOM 3704 O O . LEU A 1 476 ? 38.25 -0.56 5.82 1 87.31 476 LEU A O 1
ATOM 3708 N N . GLN A 1 477 ? 39.906 -1.553 6.938 1 82.88 477 GLN A N 1
ATOM 3709 C CA . GLN A 1 477 ? 39.75 -2.811 6.215 1 82.88 477 GLN A CA 1
ATOM 3710 C C . GLN A 1 477 ? 38.375 -3.447 6.496 1 82.88 477 GLN A C 1
ATOM 3712 O O . GLN A 1 477 ? 37.906 -4.254 5.699 1 82.88 477 GLN A O 1
ATOM 3717 N N . HIS A 1 478 ? 37.812 -3.035 7.559 1 82.38 478 HIS A N 1
ATOM 3718 C CA . HIS A 1 478 ? 36.531 -3.625 7.957 1 82.38 478 HIS A CA 1
ATOM 3719 C C . HIS A 1 478 ? 35.344 -2.857 7.363 1 82.38 478 HIS A C 1
ATOM 3721 O O . HIS A 1 478 ? 34.219 -3.299 7.457 1 82.38 478 HIS A O 1
ATOM 3727 N N . HIS A 1 479 ? 35.625 -1.755 6.785 1 87 479 HIS A N 1
ATOM 3728 C CA . HIS A 1 479 ? 34.594 -0.925 6.18 1 87 479 HIS A CA 1
ATOM 3729 C C . HIS A 1 479 ? 34.188 -1.455 4.805 1 87 479 HIS A C 1
ATOM 3731 O O . HIS A 1 479 ? 35.031 -1.617 3.928 1 87 479 HIS A O 1
ATOM 3737 N N . HIS A 1 480 ? 32.938 -1.804 4.621 1 81.75 480 HIS A N 1
ATOM 3738 C CA . HIS A 1 480 ? 32.438 -2.307 3.346 1 81.75 480 HIS A CA 1
ATOM 3739 C C . HIS A 1 480 ? 31.156 -1.578 2.926 1 81.75 480 HIS A C 1
ATOM 3741 O O . HIS A 1 480 ? 30.312 -1.263 3.768 1 81.75 480 HIS A O 1
ATOM 3747 N N . LEU A 1 481 ? 31.047 -1.415 1.627 1 79.88 481 LEU A N 1
ATOM 3748 C CA . LEU A 1 481 ? 29.844 -0.837 1.054 1 79.88 481 LEU A CA 1
ATOM 3749 C C . LEU A 1 481 ? 28.781 -1.913 0.807 1 79.88 481 LEU A C 1
ATOM 3751 O O . LEU A 1 481 ? 29.078 -2.938 0.185 1 79.88 481 LEU A O 1
ATOM 3755 N N . LYS A 1 482 ? 27.609 -1.722 1.307 1 73.06 482 LYS A N 1
ATOM 3756 C CA . LYS A 1 482 ? 26.531 -2.693 1.192 1 73.06 482 LYS A CA 1
ATOM 3757 C C . LYS A 1 482 ? 25.562 -2.318 0.065 1 73.06 482 LYS A C 1
ATOM 3759 O O . LYS A 1 482 ? 25.094 -3.188 -0.674 1 73.06 482 LYS A O 1
ATOM 3764 N N . ASP A 1 483 ? 25.203 -1.068 -0.016 1 72.62 483 ASP A N 1
ATOM 3765 C CA . ASP A 1 483 ? 24.219 -0.61 -0.993 1 72.62 483 ASP A CA 1
ATOM 3766 C C . ASP A 1 483 ? 24.531 0.807 -1.466 1 72.62 483 ASP A C 1
ATOM 3768 O O . ASP A 1 483 ? 25.125 1.599 -0.724 1 72.62 483 ASP A O 1
ATOM 3772 N N . TYR A 1 484 ? 24.266 1.049 -2.715 1 76.5 484 TYR A N 1
ATOM 3773 C CA . TYR A 1 484 ? 24.453 2.322 -3.404 1 76.5 484 TYR A CA 1
ATOM 3774 C C . TYR A 1 484 ? 23.219 2.674 -4.234 1 76.5 484 TYR A C 1
ATOM 3776 O O . TYR A 1 484 ? 22.875 1.956 -5.176 1 76.5 484 TYR A O 1
ATOM 3784 N N . LYS A 1 485 ? 22.656 3.744 -3.855 1 72.62 485 LYS A N 1
ATOM 3785 C CA . LYS A 1 485 ? 21.422 4.172 -4.523 1 72.62 485 LYS A CA 1
ATOM 3786 C C . LYS A 1 485 ? 21.562 5.602 -5.043 1 72.62 485 LYS A C 1
ATOM 3788 O O . LYS A 1 485 ? 22.016 6.488 -4.324 1 72.62 485 LYS A O 1
ATOM 3793 N N . VAL A 1 486 ? 21.156 5.77 -6.266 1 73.31 486 VAL A N 1
ATOM 3794 C CA . VAL A 1 486 ? 21.172 7.09 -6.883 1 73.31 486 VAL A CA 1
ATOM 3795 C C . VAL A 1 486 ? 19.766 7.492 -7.297 1 73.31 486 VAL A C 1
ATOM 3797 O O . VAL A 1 486 ? 19.047 6.699 -7.906 1 73.31 486 VAL A O 1
ATOM 3800 N N . ARG A 1 487 ? 19.5 8.633 -6.973 1 69.94 487 ARG A N 1
ATOM 3801 C CA . ARG A 1 487 ? 18.203 9.195 -7.359 1 69.94 487 ARG A CA 1
ATOM 3802 C C . ARG A 1 487 ? 18.375 10.539 -8.055 1 69.94 487 ARG A C 1
ATOM 3804 O O . ARG A 1 487 ? 19.078 11.414 -7.547 1 69.94 487 ARG A O 1
ATOM 3811 N N . ILE A 1 488 ? 17.734 10.648 -9.242 1 62.06 488 ILE A N 1
ATOM 3812 C CA . ILE A 1 488 ? 17.719 11.93 -9.945 1 62.06 488 ILE A CA 1
ATOM 3813 C C . ILE A 1 488 ? 16.531 12.773 -9.484 1 62.06 488 ILE A C 1
ATOM 3815 O O . ILE A 1 488 ? 15.383 12.328 -9.57 1 62.06 488 ILE A O 1
ATOM 3819 N N . LEU A 1 489 ? 17 13.875 -8.805 1 65.06 489 LEU A N 1
ATOM 3820 C CA . LEU A 1 489 ? 15.984 14.766 -8.266 1 65.06 489 LEU A CA 1
ATOM 3821 C C . LEU A 1 489 ? 15.508 15.75 -9.328 1 65.06 489 LEU A C 1
ATOM 3823 O O . LEU A 1 489 ? 16.297 16.203 -10.148 1 65.06 489 LEU A O 1
ATOM 3827 N N . ASP A 1 490 ? 14.141 15.633 -9.883 1 55.31 490 ASP A N 1
ATOM 3828 C CA . ASP A 1 490 ? 13.547 16.391 -10.969 1 55.31 490 ASP A CA 1
ATOM 3829 C C . ASP A 1 490 ? 13.891 17.875 -10.852 1 55.31 490 ASP A C 1
ATOM 3831 O O . ASP A 1 490 ? 13.797 18.453 -9.766 1 55.31 490 ASP A O 1
ATOM 3835 N N . SER A 1 491 ? 15.055 18.344 -11.711 1 49.03 491 SER A N 1
ATOM 3836 C CA . SER A 1 491 ? 15.211 19.797 -11.805 1 49.03 491 SER A CA 1
ATOM 3837 C C . SER A 1 491 ? 14.25 20.391 -12.828 1 49.03 491 SER A C 1
ATOM 3839 O O . SER A 1 491 ? 14.008 19.797 -13.883 1 49.03 491 SER A O 1
ATOM 3841 N N . GLU A 1 492 ? 13.086 20.953 -12.281 1 40.88 492 GLU A N 1
ATOM 3842 C CA . GLU A 1 492 ? 12.367 21.672 -13.328 1 40.88 492 GLU A CA 1
ATOM 3843 C C . GLU A 1 492 ? 13.312 22.156 -14.43 1 40.88 492 GLU A C 1
ATOM 3845 O O . GLU A 1 492 ? 13.039 21.969 -15.617 1 40.88 492 GLU A O 1
ATOM 3850 N N . SER A 1 493 ? 13.727 23.469 -14.203 1 36.41 493 SER A N 1
ATOM 3851 C CA . SER A 1 493 ? 14.195 24.594 -15 1 36.41 493 SER A CA 1
ATOM 3852 C C . SER A 1 493 ? 15.641 24.391 -15.445 1 36.41 493 SER A C 1
ATOM 3854 O O . SER A 1 493 ? 16.562 24.906 -14.797 1 36.41 493 SER A O 1
ATOM 3856 N N . GLY A 1 494 ? 15.789 23.656 -16.438 1 42.34 494 GLY A N 1
ATOM 3857 C CA . GLY A 1 494 ? 16.984 23.828 -17.25 1 42.34 494 GLY A CA 1
ATOM 3858 C C . GLY A 1 494 ? 18.266 23.531 -16.5 1 42.34 494 GLY A C 1
ATOM 3859 O O . GLY A 1 494 ? 19.359 23.625 -17.078 1 42.34 494 GLY A O 1
ATOM 3860 N N . THR A 1 495 ? 18.141 23.656 -15.148 1 43.97 495 THR A N 1
ATOM 3861 C CA . THR A 1 495 ? 19.391 23.484 -14.43 1 43.97 495 THR A CA 1
ATOM 3862 C C . THR A 1 495 ? 19.703 22.016 -14.219 1 43.97 495 THR A C 1
ATOM 3864 O O . THR A 1 495 ? 18.812 21.156 -14.297 1 43.97 495 THR A O 1
ATOM 3867 N N . ALA A 1 496 ? 20.75 21.703 -14.188 1 53.09 496 ALA A N 1
ATOM 3868 C CA . ALA A 1 496 ? 21.328 20.359 -14.008 1 53.09 496 ALA A CA 1
ATOM 3869 C C . ALA A 1 496 ? 20.672 19.641 -12.828 1 53.09 496 ALA A C 1
ATOM 3871 O O . ALA A 1 496 ? 20.594 20.188 -11.727 1 53.09 496 ALA A O 1
ATOM 3872 N N . ALA A 1 497 ? 19.75 18.656 -13.109 1 63.16 497 ALA A N 1
ATOM 3873 C CA . ALA A 1 497 ? 19.094 17.812 -12.117 1 63.16 497 ALA A CA 1
ATOM 3874 C C . ALA A 1 497 ? 20.047 17.406 -11 1 63.16 497 ALA A C 1
ATOM 3876 O O . ALA A 1 497 ? 21.219 17.109 -11.258 1 63.16 497 ALA A O 1
ATOM 3877 N N . LYS A 1 498 ? 19.516 17.719 -9.75 1 73.5 498 LYS A N 1
ATOM 3878 C CA . LYS A 1 498 ? 20.281 17.25 -8.594 1 73.5 498 LYS A CA 1
ATOM 3879 C C . LYS A 1 498 ? 20.156 15.742 -8.43 1 73.5 498 LYS A C 1
ATOM 3881 O O . LYS A 1 498 ? 19.156 15.148 -8.852 1 73.5 498 LYS A O 1
ATOM 3886 N N . VAL A 1 499 ? 21.203 15.195 -8.117 1 74.69 499 VAL A N 1
ATOM 3887 C CA . VAL A 1 499 ? 21.266 13.766 -7.871 1 74.69 499 VAL A CA 1
ATOM 3888 C C . VAL A 1 499 ? 21.531 13.508 -6.391 1 74.69 499 VAL A C 1
ATOM 3890 O O . VAL A 1 499 ? 22.359 14.195 -5.777 1 74.69 499 VAL A O 1
ATOM 3893 N N . ARG A 1 500 ? 20.781 12.641 -5.77 1 82.19 500 ARG A N 1
ATOM 3894 C CA . ARG A 1 500 ? 21 12.211 -4.391 1 82.19 500 ARG A CA 1
ATOM 3895 C C . ARG A 1 500 ? 21.516 10.773 -4.34 1 82.19 500 ARG A C 1
ATOM 3897 O O . ARG A 1 500 ? 21 9.898 -5.043 1 82.19 500 ARG A O 1
ATOM 3904 N N . VAL A 1 501 ? 22.547 10.602 -3.584 1 83.25 501 VAL A N 1
ATOM 3905 C CA . VAL A 1 501 ? 23.172 9.297 -3.432 1 83.25 501 VAL A CA 1
ATOM 3906 C C . VAL A 1 501 ? 23.062 8.836 -1.98 1 83.25 501 VAL A C 1
ATOM 3908 O O . VAL A 1 501 ? 23.359 9.602 -1.057 1 83.25 501 VAL A O 1
ATOM 3911 N N . LEU A 1 502 ? 22.516 7.672 -1.759 1 84.5 502 LEU A N 1
ATOM 3912 C CA . LEU A 1 502 ? 22.516 7.016 -0.456 1 84.5 502 LEU A CA 1
ATOM 3913 C C . LEU A 1 502 ? 23.438 5.805 -0.449 1 84.5 502 LEU A C 1
ATOM 3915 O O . LEU A 1 502 ? 23.359 4.949 -1.334 1 84.5 502 LEU A O 1
ATOM 3919 N N . ILE A 1 503 ? 24.406 5.812 0.469 1 86.44 503 ILE A N 1
ATOM 3920 C CA . ILE A 1 503 ? 25.328 4.695 0.608 1 86.44 503 ILE A CA 1
ATOM 3921 C C . ILE A 1 503 ? 25.078 3.979 1.933 1 86.44 503 ILE A C 1
ATOM 3923 O O . ILE A 1 503 ? 24.984 4.617 2.984 1 86.44 503 ILE A O 1
ATOM 3927 N N . ASP A 1 504 ? 24.812 2.729 1.87 1 85.12 504 ASP A N 1
ATOM 3928 C CA . ASP A 1 504 ? 24.781 1.871 3.051 1 85.12 504 ASP A CA 1
ATOM 3929 C C . ASP A 1 504 ? 26.094 1.112 3.219 1 85.12 504 ASP A C 1
ATOM 3931 O O . ASP A 1 504 ? 26.562 0.446 2.289 1 85.12 504 ASP A O 1
ATOM 3935 N N . SER A 1 505 ? 26.797 1.284 4.367 1 87 505 SER A N 1
ATOM 3936 C CA . SER A 1 505 ? 28.062 0.652 4.672 1 87 505 SER A CA 1
ATOM 3937 C C . SER A 1 505 ? 27.969 -0.215 5.926 1 87 505 SER A C 1
ATOM 3939 O O . SER A 1 505 ? 26.984 -0.141 6.664 1 87 505 SER A O 1
ATOM 3941 N N . THR A 1 506 ? 28.891 -1.088 6.066 1 83.75 506 THR A N 1
ATOM 3942 C CA . THR A 1 506 ? 28.938 -1.971 7.227 1 83.75 506 THR A CA 1
ATOM 3943 C C . THR A 1 506 ? 30.375 -2.324 7.578 1 83.75 506 THR A C 1
ATOM 3945 O O . THR A 1 506 ? 31.266 -2.232 6.73 1 83.75 506 THR A O 1
ATOM 3948 N N . ASP A 1 507 ? 30.656 -2.633 8.836 1 83.94 507 ASP A N 1
ATOM 3949 C CA . ASP A 1 507 ? 31.922 -3.197 9.281 1 83.94 507 ASP A CA 1
ATOM 3950 C C . ASP A 1 507 ? 31.75 -4.641 9.742 1 83.94 507 ASP A C 1
ATOM 3952 O O . ASP A 1 507 ? 32.594 -5.172 10.469 1 83.94 507 ASP A O 1
ATOM 3956 N N . GLY A 1 508 ? 30.609 -5.133 9.273 1 71.69 508 GLY A N 1
ATOM 3957 C CA . GLY A 1 508 ? 30.328 -6.508 9.656 1 71.69 508 GLY A CA 1
ATOM 3958 C C . GLY A 1 508 ? 29.484 -6.617 10.906 1 71.69 508 GLY A C 1
ATOM 3959 O O . GLY A 1 508 ? 28.797 -7.621 11.117 1 71.69 508 GLY A O 1
ATOM 3960 N N . GLU A 1 509 ? 29.641 -5.605 11.828 1 69.75 509 GLU A N 1
ATOM 3961 C CA . GLU A 1 509 ? 28.891 -5.578 13.078 1 69.75 509 GLU A CA 1
ATOM 3962 C C . GLU A 1 509 ? 27.75 -4.574 13.023 1 69.75 509 GLU A C 1
ATOM 3964 O O . GLU A 1 509 ? 26.609 -4.895 13.383 1 69.75 509 GLU A O 1
ATOM 3969 N N . ARG A 1 510 ? 28.141 -3.439 12.484 1 79.69 510 ARG A N 1
ATOM 3970 C CA . ARG A 1 510 ? 27.188 -2.34 12.367 1 79.69 510 ARG A CA 1
ATOM 3971 C C . ARG A 1 510 ? 26.984 -1.942 10.906 1 79.69 510 ARG A C 1
ATOM 3973 O O . ARG A 1 510 ? 27.828 -2.217 10.062 1 79.69 510 ARG A O 1
ATOM 3980 N N . SER A 1 511 ? 25.766 -1.388 10.664 1 83.88 511 SER A N 1
ATOM 3981 C CA . SER A 1 511 ? 25.469 -0.77 9.375 1 83.88 511 SER A CA 1
ATOM 3982 C C . SER A 1 511 ? 25.031 0.681 9.547 1 83.88 511 SER A C 1
ATOM 3984 O O . SER A 1 511 ? 24.391 1.029 10.539 1 83.88 511 SER A O 1
ATOM 3986 N N . TRP A 1 512 ? 25.469 1.562 8.68 1 87.38 512 TRP A N 1
ATOM 3987 C CA . TRP A 1 512 ? 25.078 2.971 8.711 1 87.38 512 TRP A CA 1
ATOM 3988 C C . TRP A 1 512 ? 24.859 3.51 7.305 1 87.38 512 TRP A C 1
ATOM 3990 O O . TRP A 1 512 ? 25.312 2.916 6.324 1 87.38 512 TRP A O 1
ATOM 4000 N N . SER A 1 513 ? 24.094 4.559 7.285 1 88.88 513 SER A N 1
ATOM 4001 C CA . SER A 1 513 ? 23.75 5.176 6.008 1 88.88 513 SER A CA 1
ATOM 4002 C C . SER A 1 513 ? 24.188 6.637 5.969 1 88.88 513 SER A C 1
ATOM 4004 O O . SER A 1 513 ? 24.047 7.352 6.965 1 88.88 513 SER A O 1
ATOM 4006 N N . THR A 1 514 ? 24.781 7.039 4.84 1 92.88 514 THR A N 1
ATOM 4007 C CA . THR A 1 514 ? 25.156 8.422 4.578 1 92.88 514 THR A CA 1
ATOM 4008 C C . THR A 1 514 ? 24.547 8.914 3.264 1 92.88 514 THR A C 1
ATOM 4010 O O . THR A 1 514 ? 24.203 8.109 2.4 1 92.88 514 THR A O 1
ATOM 4013 N N . VAL A 1 515 ? 24.375 10.172 3.238 1 91.19 515 VAL A N 1
ATOM 4014 C CA . VAL A 1 515 ? 23.688 10.734 2.08 1 91.19 515 VAL A CA 1
ATOM 4015 C C . VAL A 1 515 ? 24.516 11.883 1.499 1 91.19 515 VAL A C 1
ATOM 4017 O O . VAL A 1 515 ? 25.188 12.609 2.236 1 91.19 515 VAL A O 1
ATOM 4020 N N . GLY A 1 516 ? 24.609 11.961 0.13 1 90.81 516 GLY A N 1
ATOM 4021 C CA . GLY A 1 516 ? 25.172 13.062 -0.631 1 90.81 516 GLY A CA 1
ATOM 4022 C C . GLY A 1 516 ? 24.25 13.555 -1.74 1 90.81 516 GLY A C 1
ATOM 4023 O O . GLY A 1 516 ? 23.5 12.766 -2.314 1 90.81 516 GLY A O 1
ATOM 4024 N N . ALA A 1 517 ? 24.266 14.797 -1.907 1 86.56 517 ALA A N 1
ATOM 4025 C CA . ALA A 1 517 ? 23.5 15.375 -2.998 1 86.56 517 ALA A CA 1
ATOM 4026 C C . ALA A 1 517 ? 24.297 16.438 -3.75 1 86.56 517 ALA A C 1
ATOM 4028 O O . ALA A 1 517 ? 25.078 17.172 -3.146 1 86.56 517 ALA A O 1
ATOM 4029 N N . SER A 1 518 ? 24.266 16.359 -5.086 1 82.81 518 SER A N 1
ATOM 4030 C CA . SER A 1 518 ? 24.953 17.297 -5.977 1 82.81 518 SER A CA 1
ATOM 4031 C C . SER A 1 518 ? 24.344 17.266 -7.379 1 82.81 518 SER A C 1
ATOM 4033 O O . SER A 1 518 ? 23.516 16.391 -7.684 1 82.81 518 SER A O 1
ATOM 4035 N N . THR A 1 519 ? 24.609 18.125 -8.047 1 75.06 519 THR A N 1
ATOM 4036 C CA . THR A 1 519 ? 24.234 18.094 -9.461 1 75.06 519 THR A CA 1
ATOM 4037 C C . THR A 1 519 ? 25.094 17.094 -10.234 1 75.06 519 THR A C 1
ATOM 4039 O O . THR A 1 519 ? 24.766 16.766 -11.375 1 75.06 519 THR A O 1
ATOM 4042 N N . ASN A 1 520 ? 26.078 16.672 -9.578 1 71.81 520 ASN A N 1
ATOM 4043 C CA . ASN A 1 520 ? 26.969 15.672 -10.133 1 71.81 520 ASN A CA 1
ATOM 4044 C C . ASN A 1 520 ? 26.953 14.375 -9.32 1 71.81 520 ASN A C 1
ATOM 4046 O O . ASN A 1 520 ? 27.172 14.398 -8.109 1 71.81 520 ASN A O 1
ATOM 4050 N N . ILE A 1 521 ? 26.719 13.203 -10.062 1 73.06 521 ILE A N 1
ATOM 4051 C CA . ILE A 1 521 ? 26.531 11.922 -9.398 1 73.06 521 ILE A CA 1
ATOM 4052 C C . ILE A 1 521 ? 27.812 11.508 -8.672 1 73.06 521 ILE A C 1
ATOM 4054 O O . ILE A 1 521 ? 27.75 10.898 -7.609 1 73.06 521 ILE A O 1
ATOM 4058 N N . ILE A 1 522 ? 28.906 11.758 -9.203 1 73.69 522 ILE A N 1
ATOM 4059 C CA . ILE A 1 522 ? 30.172 11.344 -8.594 1 73.69 522 ILE A CA 1
ATOM 4060 C C . ILE A 1 522 ? 30.422 12.156 -7.324 1 73.69 522 ILE A C 1
ATOM 4062 O O . ILE A 1 522 ? 30.875 11.617 -6.312 1 73.69 522 ILE A O 1
ATOM 4066 N N . GLU A 1 523 ? 30.141 13.469 -7.457 1 76.5 523 GLU A N 1
ATOM 4067 C CA . GLU A 1 523 ? 30.281 14.312 -6.27 1 76.5 523 GLU A CA 1
ATOM 4068 C C . GLU A 1 523 ? 29.328 13.867 -5.16 1 76.5 523 GLU A C 1
ATOM 4070 O O . GLU A 1 523 ? 29.734 13.758 -4 1 76.5 523 GLU A O 1
ATOM 4075 N N . ALA A 1 524 ? 28.172 13.703 -5.57 1 83.69 524 ALA A N 1
ATOM 4076 C CA . ALA A 1 524 ? 27.203 13.195 -4.602 1 83.69 524 ALA A CA 1
ATOM 4077 C C . ALA A 1 524 ? 27.688 11.891 -3.98 1 83.69 524 ALA A C 1
ATOM 4079 O O . ALA A 1 524 ? 27.562 11.688 -2.77 1 83.69 524 ALA A O 1
ATOM 4080 N N . SER A 1 525 ? 28.188 10.984 -4.828 1 82.94 525 SER A N 1
ATOM 4081 C CA . SER A 1 525 ? 28.719 9.711 -4.371 1 82.94 525 SER A CA 1
ATOM 4082 C C . SER A 1 525 ? 29.891 9.906 -3.414 1 82.94 525 SER A C 1
ATOM 4084 O O . SER A 1 525 ? 30 9.211 -2.4 1 82.94 525 SER A O 1
ATOM 4086 N N . TRP A 1 526 ? 30.672 10.844 -3.764 1 82.38 526 TRP A N 1
ATOM 4087 C CA . TRP A 1 526 ? 31.844 11.109 -2.922 1 82.38 526 TRP A CA 1
ATOM 4088 C C . TRP A 1 526 ? 31.406 11.609 -1.545 1 82.38 526 TRP A C 1
ATOM 4090 O O . TRP A 1 526 ? 31.938 11.164 -0.524 1 82.38 526 TRP A O 1
ATOM 4100 N N . ILE A 1 527 ? 30.594 12.555 -1.547 1 88.06 527 ILE A N 1
ATOM 4101 C CA . ILE A 1 527 ? 30.125 13.109 -0.283 1 88.06 527 ILE A CA 1
ATOM 4102 C C . ILE A 1 527 ? 29.609 11.992 0.615 1 88.06 527 ILE A C 1
ATOM 4104 O O . ILE A 1 527 ? 30 11.883 1.776 1 88.06 527 ILE A O 1
ATOM 4108 N N . ALA A 1 528 ? 28.734 11.148 0.042 1 90.88 528 ALA A N 1
ATOM 4109 C CA . ALA A 1 528 ? 28.172 10.039 0.804 1 90.88 528 ALA A CA 1
ATOM 4110 C C . ALA A 1 528 ? 29.266 9.07 1.246 1 90.88 528 ALA A C 1
ATOM 4112 O O . ALA A 1 528 ? 29.25 8.578 2.379 1 90.88 528 ALA A O 1
ATOM 4113 N N . LEU A 1 529 ? 30.234 8.828 0.372 1 89.44 529 LEU A N 1
ATOM 4114 C CA . LEU A 1 529 ? 31.328 7.895 0.655 1 89.44 529 LEU A CA 1
ATOM 4115 C C . LEU A 1 529 ? 32.25 8.453 1.729 1 89.44 529 LEU A C 1
ATOM 4117 O O . LEU A 1 529 ? 32.594 7.746 2.678 1 89.44 529 LEU A O 1
ATOM 4121 N N . ALA A 1 530 ? 32.656 9.664 1.509 1 89.69 530 ALA A N 1
ATOM 4122 C CA . ALA A 1 530 ? 33.562 10.305 2.471 1 89.69 530 ALA A CA 1
ATOM 4123 C C . ALA A 1 530 ? 32.938 10.336 3.863 1 89.69 530 ALA A C 1
ATOM 4125 O O . ALA A 1 530 ? 33.594 10.055 4.855 1 89.69 530 ALA A O 1
ATOM 4126 N N . ASP A 1 531 ? 31.688 10.695 3.908 1 92.56 531 ASP A N 1
ATOM 4127 C CA . ASP A 1 531 ? 30.969 10.695 5.184 1 92.56 531 ASP A CA 1
ATOM 4128 C C . ASP A 1 531 ? 30.953 9.297 5.801 1 92.56 531 ASP A C 1
ATOM 4130 O O . ASP A 1 531 ? 31.094 9.141 7.016 1 92.56 531 ASP A O 1
ATOM 4134 N N . SER A 1 532 ? 30.719 8.297 4.93 1 92.56 532 SER A N 1
ATOM 4135 C CA . SER A 1 532 ? 30.656 6.922 5.41 1 92.56 532 SER A CA 1
ATOM 4136 C C . SER A 1 532 ? 31.969 6.504 6.055 1 92.56 532 SER A C 1
ATOM 4138 O O . SER A 1 532 ? 31.984 5.934 7.145 1 92.56 532 SER A O 1
ATOM 4140 N N . VAL A 1 533 ? 33.094 6.852 5.453 1 91.31 533 VAL A N 1
ATOM 4141 C CA . VAL A 1 533 ? 34.406 6.508 5.945 1 91.31 533 VAL A CA 1
ATOM 4142 C C . VAL A 1 533 ? 34.75 7.332 7.188 1 91.31 533 VAL A C 1
ATOM 4144 O O . VAL A 1 533 ? 35.25 6.805 8.18 1 91.31 533 VAL A O 1
ATOM 4147 N N . GLU A 1 534 ? 34.469 8.594 7.09 1 91.88 534 GLU A N 1
ATOM 4148 C CA . GLU A 1 534 ? 34.719 9.461 8.234 1 91.88 534 GLU A CA 1
ATOM 4149 C C . GLU A 1 534 ? 33.938 8.984 9.469 1 91.88 534 GLU A C 1
ATOM 4151 O O . GLU A 1 534 ? 34.5 8.93 10.57 1 91.88 534 GLU A O 1
ATOM 4156 N N . TYR A 1 535 ? 32.719 8.719 9.227 1 92.94 535 TYR A N 1
ATOM 4157 C CA . TYR A 1 535 ? 31.906 8.203 10.312 1 92.94 535 TYR A CA 1
ATOM 4158 C C . TYR A 1 535 ? 32.5 6.949 10.922 1 92.94 535 TYR A C 1
ATOM 4160 O O . TYR A 1 535 ? 32.594 6.832 12.148 1 92.94 535 TYR A O 1
ATOM 4168 N N . PHE A 1 536 ? 32.906 6.047 10.109 1 91.5 536 PHE A N 1
ATOM 4169 C CA . PHE A 1 536 ? 33.531 4.812 10.578 1 91.5 536 PHE A CA 1
ATOM 4170 C C . PHE A 1 536 ? 34.781 5.113 11.414 1 91.5 536 PHE A C 1
ATOM 4172 O O . PHE A 1 536 ? 34.938 4.57 12.508 1 91.5 536 PHE A O 1
ATOM 4179 N N . LEU A 1 537 ? 35.656 5.984 10.969 1 91.19 537 LEU A N 1
ATOM 4180 C CA . LEU A 1 537 ? 36.906 6.277 11.633 1 91.19 537 LEU A CA 1
ATOM 4181 C C . LEU A 1 537 ? 36.656 6.918 13 1 91.19 537 LEU A C 1
ATOM 4183 O O . LEU A 1 537 ? 37.344 6.578 13.977 1 91.19 537 LEU A O 1
ATOM 4187 N N . LEU A 1 538 ? 35.719 7.719 13.023 1 89.56 538 LEU A N 1
ATOM 4188 C CA . LEU A 1 538 ? 35.438 8.43 14.266 1 89.56 538 LEU A CA 1
ATOM 4189 C C . LEU A 1 538 ? 34.781 7.496 15.289 1 89.56 538 LEU A C 1
ATOM 4191 O O . LEU A 1 538 ? 35.188 7.477 16.453 1 89.56 538 LEU A O 1
ATOM 4195 N N . THR A 1 539 ? 33.844 6.77 14.805 1 89 539 THR A N 1
ATOM 4196 C CA . THR A 1 539 ? 33.094 5.953 15.742 1 89 539 THR A CA 1
ATOM 4197 C C . THR A 1 539 ? 33.844 4.688 16.109 1 89 539 THR A C 1
ATOM 4199 O O . THR A 1 539 ? 33.688 4.16 17.203 1 89 539 THR A O 1
ATOM 4202 N N . ASP A 1 540 ? 34.656 4.207 15.148 1 84.62 540 ASP A N 1
ATOM 4203 C CA . ASP A 1 540 ? 35.5 3.057 15.438 1 84.62 540 ASP A CA 1
ATOM 4204 C C . ASP A 1 540 ? 36.531 3.396 16.5 1 84.62 540 ASP A C 1
ATOM 4206 O O . ASP A 1 540 ? 36.812 2.592 17.391 1 84.62 540 ASP A O 1
ATOM 4210 N N . ALA A 1 541 ? 37.188 4.535 16.391 1 81.5 541 ALA A N 1
ATOM 4211 C CA . ALA A 1 541 ? 38.156 4.996 17.359 1 81.5 541 ALA A CA 1
ATOM 4212 C C . ALA A 1 541 ? 37.531 5.105 18.75 1 81.5 541 ALA A C 1
ATOM 4214 O O . ALA A 1 541 ? 38.156 4.738 19.75 1 81.5 541 ALA A O 1
ATOM 4215 N N . GLU A 1 542 ? 36.406 5.578 18.75 1 82.44 542 GLU A N 1
ATOM 4216 C CA . GLU A 1 542 ? 35.719 5.734 20.031 1 82.44 542 GLU A CA 1
ATOM 4217 C C . GLU A 1 542 ? 35.375 4.379 20.641 1 82.44 542 GLU A C 1
ATOM 4219 O O . GLU A 1 542 ? 35.469 4.191 21.859 1 82.44 542 GLU A O 1
ATOM 4224 N N . ARG A 1 543 ? 34.969 3.547 19.766 1 79.69 543 ARG A N 1
ATOM 4225 C CA . ARG A 1 543 ? 34.656 2.201 20.234 1 79.69 543 ARG A CA 1
ATOM 4226 C C . ARG A 1 543 ? 35.875 1.493 20.781 1 79.69 543 ARG A C 1
ATOM 4228 O O . ARG A 1 543 ? 35.812 0.796 21.781 1 79.69 543 ARG A O 1
ATOM 4235 N N . GLN A 1 544 ? 37.031 1.646 20.078 1 76.19 544 GLN A N 1
ATOM 4236 C CA . GLN A 1 544 ? 38.281 1.062 20.547 1 76.19 544 GLN A CA 1
ATOM 4237 C C . GLN A 1 544 ? 38.719 1.679 21.859 1 76.19 544 GLN A C 1
ATOM 4239 O O . GLN A 1 544 ? 39.219 0.976 22.75 1 76.19 544 GLN A O 1
ATOM 4244 N N . ALA A 1 545 ? 38.562 2.941 21.938 1 72.5 545 ALA A N 1
ATOM 4245 C CA . ALA A 1 545 ? 38.938 3.613 23.188 1 72.5 545 ALA A CA 1
ATOM 4246 C C . ALA A 1 545 ? 38.062 3.129 24.344 1 72.5 545 ALA A C 1
ATOM 4248 O O . ALA A 1 545 ? 38.562 2.916 25.453 1 72.5 545 ALA A O 1
ATOM 4249 N N . ARG A 1 546 ? 36.812 2.908 24.031 1 69.44 546 ARG A N 1
ATOM 4250 C CA . ARG A 1 546 ? 35.906 2.428 25.078 1 69.44 546 ARG A CA 1
ATOM 4251 C C . ARG A 1 546 ? 36.219 0.993 25.469 1 69.44 546 ARG A C 1
ATOM 4253 O O . ARG A 1 546 ? 36.125 0.628 26.641 1 69.44 546 ARG A O 1
ATOM 4260 N N . GLN A 1 547 ? 36.594 0.286 24.453 1 65.5 547 GLN A N 1
ATOM 4261 C CA . GLN A 1 547 ? 36.969 -1.096 24.734 1 65.5 547 GLN A CA 1
ATOM 4262 C C . GLN A 1 547 ? 38.281 -1.162 25.531 1 65.5 547 GLN A C 1
ATOM 4264 O O . GLN A 1 547 ? 38.438 -2 26.422 1 65.5 547 GLN A O 1
ATOM 4269 N N . GLN A 1 548 ? 39.281 -0.291 25.125 1 67.44 548 GLN A N 1
ATOM 4270 C CA . GLN A 1 548 ? 40.562 -0.238 25.844 1 67.44 548 GLN A CA 1
ATOM 4271 C C . GLN A 1 548 ? 40.375 0.256 27.266 1 67.44 548 GLN A C 1
ATOM 4273 O O . GLN A 1 548 ? 41.031 -0.224 28.203 1 67.44 548 GLN A O 1
ATOM 4278 N N . GLU A 1 549 ? 39.594 1.344 27.281 1 58.69 549 GLU A N 1
ATOM 4279 C CA . GLU A 1 549 ? 39.344 1.812 28.641 1 58.69 549 GLU A CA 1
ATOM 4280 C C . GLU A 1 549 ? 38.594 0.753 29.453 1 58.69 549 GLU A C 1
ATOM 4282 O O . GLU A 1 549 ? 38.812 0.599 30.656 1 58.69 549 GLU A O 1
ATOM 4287 N N . GLY A 1 550 ? 37.719 0.248 28.766 1 48.62 550 GLY A N 1
ATOM 4288 C CA . GLY A 1 550 ? 37.031 -0.822 29.453 1 48.62 550 GLY A CA 1
ATOM 4289 C C . GLY A 1 550 ? 37.906 -2.008 29.781 1 48.62 550 GLY A C 1
ATOM 4290 O O . GLY A 1 550 ? 37.719 -2.688 30.797 1 48.62 550 GLY A O 1
ATOM 4291 N N . ALA A 1 551 ? 38.875 -2.213 28.953 1 47.25 551 ALA A N 1
ATOM 4292 C CA . ALA A 1 551 ? 39.781 -3.299 29.25 1 47.25 551 ALA A CA 1
ATOM 4293 C C . ALA A 1 551 ? 40.719 -2.924 30.391 1 47.25 551 ALA A C 1
ATOM 4295 O O . ALA A 1 551 ? 41.156 -3.789 31.141 1 47.25 551 ALA A O 1
ATOM 4296 N N . VAL A 1 552 ? 41.281 -1.659 30.547 1 45.69 552 VAL A N 1
ATOM 4297 C CA . VAL A 1 552 ? 42.125 -1.222 31.641 1 45.69 552 VAL A CA 1
ATOM 4298 C C . VAL A 1 552 ? 41.344 -1.226 32.938 1 45.69 552 VAL A C 1
ATOM 4300 O O . VAL A 1 552 ? 41.906 -1.334 34.031 1 45.69 552 VAL A O 1
ATOM 4303 N N . THR A 1 553 ? 40.156 -0.896 32.875 1 29.77 553 THR A N 1
ATOM 4304 C CA . THR A 1 553 ? 39.406 -0.962 34.125 1 29.77 553 THR A CA 1
ATOM 4305 C C . THR A 1 553 ? 39.031 -2.402 34.469 1 29.77 553 THR A C 1
ATOM 4307 O O . THR A 1 553 ? 38.562 -2.693 35.562 1 29.77 553 THR A O 1
ATOM 4310 N N . ALA A 1 554 ? 39.469 -3.117 33.531 1 29.81 554 ALA A N 1
ATOM 4311 C CA . ALA A 1 554 ? 39.188 -4.492 33.906 1 29.81 554 ALA A CA 1
ATOM 4312 C C . ALA A 1 554 ? 40.438 -5.227 34.375 1 29.81 554 ALA A C 1
ATOM 4314 O O . ALA A 1 554 ? 41.5 -5.09 33.75 1 29.81 554 ALA A O 1
ATOM 4315 N N . MET B 1 1 ? -31.797 2.135 -3.986 1 32.38 1 MET B N 1
ATOM 4316 C CA . MET B 1 1 ? -31.109 1.992 -2.703 1 32.38 1 MET B CA 1
ATOM 4317 C C . MET B 1 1 ? -30.312 3.244 -2.369 1 32.38 1 MET B C 1
ATOM 4319 O O . MET B 1 1 ? -29.5 3.701 -3.18 1 32.38 1 MET B O 1
ATOM 4323 N N . ASN B 1 2 ? -30.953 4.363 -1.807 1 39 2 ASN B N 1
ATOM 4324 C CA . ASN B 1 2 ? -30.359 5.664 -1.491 1 39 2 ASN B CA 1
ATOM 4325 C C . ASN B 1 2 ? -28.938 5.523 -0.97 1 39 2 ASN B C 1
ATOM 4327 O O . ASN B 1 2 ? -28.719 5.109 0.171 1 39 2 ASN B O 1
ATOM 4331 N N . LYS B 1 3 ? -27.938 5.371 -1.787 1 64.69 3 LYS B N 1
ATOM 4332 C CA . LYS B 1 3 ? -26.547 5.117 -1.391 1 64.69 3 LYS B CA 1
ATOM 4333 C C . LYS B 1 3 ? -25.969 6.301 -0.619 1 64.69 3 LYS B C 1
ATOM 4335 O O . LYS B 1 3 ? -26.047 7.445 -1.08 1 64.69 3 LYS B O 1
ATOM 4340 N N . ARG B 1 4 ? -25.734 6.211 0.681 1 79.06 4 ARG B N 1
ATOM 4341 C CA . ARG B 1 4 ? -25.172 7.195 1.609 1 79.06 4 ARG B CA 1
ATOM 4342 C C . ARG B 1 4 ? -23.859 7.75 1.099 1 79.06 4 ARG B C 1
ATOM 4344 O O . ARG B 1 4 ? -23 7 0.61 1 79.06 4 ARG B O 1
ATOM 4351 N N . GLN B 1 5 ? -23.828 9.094 1.071 1 92 5 GLN B N 1
ATOM 4352 C CA . GLN B 1 5 ? -22.625 9.789 0.635 1 92 5 GLN B CA 1
ATOM 4353 C C . GLN B 1 5 ? -21.562 9.805 1.735 1 92 5 GLN B C 1
ATOM 4355 O O . GLN B 1 5 ? -21.875 10.078 2.898 1 92 5 GLN B O 1
ATOM 4360 N N . ILE B 1 6 ? -20.453 9.391 1.48 1 97.69 6 ILE B N 1
ATOM 4361 C CA . ILE B 1 6 ? -19.297 9.445 2.387 1 97.69 6 ILE B CA 1
ATOM 4362 C C . ILE B 1 6 ? -18.344 10.539 1.936 1 97.69 6 ILE B C 1
ATOM 4364 O O . ILE B 1 6 ? -17.984 10.609 0.758 1 97.69 6 ILE B O 1
ATOM 4368 N N . GLN B 1 7 ? -17.938 11.414 2.779 1 98.44 7 GLN B N 1
ATOM 4369 C CA . GLN B 1 7 ? -16.984 12.484 2.49 1 98.44 7 GLN B CA 1
ATOM 4370 C C . GLN B 1 7 ? -15.547 12 2.607 1 98.44 7 GLN B C 1
ATOM 4372 O O . GLN B 1 7 ? -15.188 11.336 3.586 1 98.44 7 GLN B O 1
ATOM 4377 N N . ILE B 1 8 ? -14.781 12.352 1.608 1 98.75 8 ILE B N 1
ATOM 4378 C CA . ILE B 1 8 ? -13.367 12 1.605 1 98.75 8 ILE B CA 1
ATOM 4379 C C . ILE B 1 8 ? -12.531 13.219 2.012 1 98.75 8 ILE B C 1
ATOM 4381 O O . ILE B 1 8 ? -12.594 14.266 1.362 1 98.75 8 ILE B O 1
ATOM 4385 N N . PHE B 1 9 ? -11.812 13.102 3.064 1 98.88 9 PHE B N 1
ATOM 4386 C CA . PHE B 1 9 ? -10.859 14.094 3.541 1 98.88 9 PHE B CA 1
ATOM 4387 C C . PHE B 1 9 ? -9.43 13.602 3.369 1 98.88 9 PHE B C 1
ATOM 4389 O O . PHE B 1 9 ? -8.992 12.688 4.074 1 98.88 9 PHE B O 1
ATOM 4396 N N . ASP B 1 10 ? -8.688 14.18 2.451 1 98.88 10 ASP B N 1
ATOM 4397 C CA . ASP B 1 10 ? -7.305 13.781 2.188 1 98.88 10 ASP B CA 1
ATOM 4398 C C . ASP B 1 10 ? -6.32 14.656 2.961 1 98.88 10 ASP B C 1
ATOM 4400 O O . ASP B 1 10 ? -6.352 15.883 2.85 1 98.88 10 ASP B O 1
ATOM 4404 N N . THR B 1 11 ? -5.449 14.039 3.77 1 98.69 11 THR B N 1
ATOM 4405 C CA . THR B 1 11 ? -4.449 14.773 4.535 1 98.69 11 THR B CA 1
ATOM 4406 C C . THR B 1 11 ? -3.041 14.414 4.07 1 98.69 11 THR B C 1
ATOM 4408 O O . THR B 1 11 ? -2.094 14.445 4.859 1 98.69 11 THR B O 1
ATOM 4411 N N . THR B 1 12 ? -2.844 14.062 2.791 1 98.44 12 THR B N 1
ATOM 4412 C CA . THR B 1 12 ? -1.556 13.719 2.197 1 98.44 12 THR B CA 1
ATOM 4413 C C . THR B 1 12 ? -0.572 14.875 2.326 1 98.44 12 THR B C 1
ATOM 4415 O O . THR B 1 12 ? 0.596 14.672 2.662 1 98.44 12 THR B O 1
ATOM 4418 N N . LEU B 1 13 ? -0.978 16.094 2.17 1 97.12 13 LEU B N 1
ATOM 4419 C CA . LEU B 1 13 ? -0.114 17.266 2.102 1 97.12 13 LEU B CA 1
ATOM 4420 C C . LEU B 1 13 ? 0.303 17.719 3.498 1 97.12 13 LEU B C 1
ATOM 4422 O O . LEU B 1 13 ? 1.183 18.578 3.643 1 97.12 13 LEU B O 1
ATOM 4426 N N . ARG B 1 14 ? -0.299 17.156 4.512 1 94.62 14 ARG B N 1
ATOM 4427 C CA . ARG B 1 14 ? 0.05 17.531 5.879 1 94.62 14 ARG B CA 1
ATOM 4428 C C . ARG B 1 14 ? 0.524 16.312 6.672 1 94.62 14 ARG B C 1
ATOM 4430 O O . ARG B 1 14 ? 1.725 16.141 6.891 1 94.62 14 ARG B O 1
ATOM 4437 N N . ASP B 1 15 ? -0.458 15.375 7.008 1 94.62 15 ASP B N 1
ATOM 4438 C CA . ASP B 1 15 ? -0.114 14.188 7.773 1 94.62 15 ASP B CA 1
ATOM 4439 C C . ASP B 1 15 ? 0.775 13.25 6.957 1 94.62 15 ASP B C 1
ATOM 4441 O O . ASP B 1 15 ? 1.688 12.617 7.5 1 94.62 15 ASP B O 1
ATOM 4445 N N . GLY B 1 16 ? 0.511 13.117 5.676 1 95.44 16 GLY B N 1
ATOM 4446 C CA . GLY B 1 16 ? 1.334 12.312 4.789 1 95.44 16 GLY B CA 1
ATOM 4447 C C . GLY B 1 16 ? 2.795 12.719 4.801 1 95.44 16 GLY B C 1
ATOM 4448 O O . GLY B 1 16 ? 3.682 11.859 4.746 1 95.44 16 GLY B O 1
ATOM 4449 N N . THR B 1 17 ? 3.082 14.031 4.91 1 90.38 17 THR B N 1
ATOM 4450 C CA . THR B 1 17 ? 4.438 14.555 4.828 1 90.38 17 THR B CA 1
ATOM 4451 C C . THR B 1 17 ? 5.215 14.25 6.105 1 90.38 17 THR B C 1
ATOM 4453 O O . THR B 1 17 ? 6.434 14.43 6.156 1 90.38 17 THR B O 1
ATOM 4456 N N . GLN B 1 18 ? 4.492 13.711 7.121 1 87.38 18 GLN B N 1
ATOM 4457 C CA . GLN B 1 18 ? 5.148 13.32 8.367 1 87.38 18 GLN B CA 1
ATOM 4458 C C . GLN B 1 18 ? 5.812 11.953 8.242 1 87.38 18 GLN B C 1
ATOM 4460 O O . GLN B 1 18 ? 6.559 11.539 9.125 1 87.38 18 GLN B O 1
ATOM 4465 N N . GLY B 1 19 ? 5.461 11.266 7.109 1 87.69 19 GLY B N 1
ATOM 4466 C CA . GLY B 1 19 ? 6.121 10 6.848 1 87.69 19 GLY B CA 1
ATOM 4467 C C . GLY B 1 19 ? 7.594 10.148 6.508 1 87.69 19 GLY B C 1
ATOM 4468 O O . GLY B 1 19 ? 7.984 11.109 5.836 1 87.69 19 GLY B O 1
ATOM 4469 N N . GLU B 1 20 ? 8.367 9.219 7.008 1 81.75 20 GLU B N 1
ATOM 4470 C CA . GLU B 1 20 ? 9.789 9.219 6.688 1 81.75 20 GLU B CA 1
ATOM 4471 C C . GLU B 1 20 ? 10.016 9.164 5.18 1 81.75 20 GLU B C 1
ATOM 4473 O O . GLU B 1 20 ? 9.406 8.344 4.484 1 81.75 20 GLU B O 1
ATOM 4478 N N . GLY B 1 21 ? 10.781 10.086 4.691 1 76.06 21 GLY B N 1
ATOM 4479 C CA . GLY B 1 21 ? 11.164 10.086 3.289 1 76.06 21 GLY B CA 1
ATOM 4480 C C . GLY B 1 21 ? 10.203 10.875 2.416 1 76.06 21 GLY B C 1
ATOM 4481 O O . GLY B 1 21 ? 10.477 11.102 1.233 1 76.06 21 GLY B O 1
ATOM 4482 N N . VAL B 1 22 ? 9.078 11.359 2.98 1 83.38 22 VAL B N 1
ATOM 4483 C CA . VAL B 1 22 ? 8.078 12.078 2.191 1 83.38 22 VAL B CA 1
ATOM 4484 C C . VAL B 1 22 ? 8.305 13.586 2.32 1 83.38 22 VAL B C 1
ATOM 4486 O O . VAL B 1 22 ? 8.344 14.117 3.43 1 83.38 22 VAL B O 1
ATOM 4489 N N . SER B 1 23 ? 8.531 14.258 1.289 1 78.62 23 SER B N 1
ATOM 4490 C CA . SER B 1 23 ? 8.656 15.711 1.226 1 78.62 23 SER B CA 1
ATOM 4491 C C . SER B 1 23 ? 8.109 16.25 -0.09 1 78.62 23 SER B C 1
ATOM 4493 O O . SER B 1 23 ? 8.367 15.695 -1.155 1 78.62 23 SER B O 1
ATOM 4495 N N . PHE B 1 24 ? 7.25 17.266 -0.001 1 82.56 24 PHE B N 1
ATOM 4496 C CA . PHE B 1 24 ? 6.664 17.922 -1.158 1 82.56 24 PHE B CA 1
ATOM 4497 C C . PHE B 1 24 ? 7.094 19.391 -1.213 1 82.56 24 PHE B C 1
ATOM 4499 O O . PHE B 1 24 ? 7.062 20.094 -0.198 1 82.56 24 PHE B O 1
ATOM 4506 N N . SER B 1 25 ? 7.551 19.859 -2.326 1 80.06 25 SER B N 1
ATOM 4507 C CA . SER B 1 25 ? 7.68 21.297 -2.541 1 80.06 25 SER B CA 1
ATOM 4508 C C . SER B 1 25 ? 6.312 21.969 -2.602 1 80.06 25 SER B C 1
ATOM 4510 O O . SER B 1 25 ? 5.285 21.297 -2.689 1 80.06 25 SER B O 1
ATOM 4512 N N . CYS B 1 26 ? 6.305 23.266 -2.496 1 86.81 26 CYS B N 1
ATOM 4513 C CA . CYS B 1 26 ? 5.051 23.984 -2.625 1 86.81 26 CYS B CA 1
ATOM 4514 C C . CYS B 1 26 ? 4.402 23.734 -3.979 1 86.81 26 CYS B C 1
ATOM 4516 O O . CYS B 1 26 ? 3.186 23.562 -4.066 1 86.81 26 CYS B O 1
ATOM 4518 N N . ASP B 1 27 ? 5.281 23.625 -5.004 1 87.12 27 ASP B N 1
ATOM 4519 C CA . ASP B 1 27 ? 4.781 23.312 -6.34 1 87.12 27 ASP B CA 1
ATOM 4520 C C . ASP B 1 27 ? 4.133 21.938 -6.375 1 87.12 27 ASP B C 1
ATOM 4522 O O . ASP B 1 27 ? 3.049 21.766 -6.941 1 87.12 27 ASP B O 1
ATOM 4526 N N . ASP B 1 28 ? 4.789 21.047 -5.781 1 88.75 28 ASP B N 1
ATOM 4527 C CA . ASP B 1 28 ? 4.258 19.688 -5.723 1 88.75 28 ASP B CA 1
ATOM 4528 C C . ASP B 1 28 ? 2.924 19.641 -4.98 1 88.75 28 ASP B C 1
ATOM 4530 O O . ASP B 1 28 ? 1.986 18.969 -5.41 1 88.75 28 ASP B O 1
ATOM 4534 N N . LYS B 1 29 ? 2.85 20.375 -3.904 1 94.31 29 LYS B N 1
ATOM 4535 C CA . LYS B 1 29 ? 1.616 20.422 -3.127 1 94.31 29 LYS B CA 1
ATOM 4536 C C . LYS B 1 29 ? 0.459 20.953 -3.963 1 94.31 29 LYS B C 1
ATOM 4538 O O . LYS B 1 29 ? -0.649 20.422 -3.92 1 94.31 29 LYS B O 1
ATOM 4543 N N . LEU B 1 30 ? 0.706 22.016 -4.723 1 95.94 30 LEU B N 1
ATOM 4544 C CA . LEU B 1 30 ? -0.325 22.609 -5.566 1 95.94 30 LEU B CA 1
ATOM 4545 C C . LEU B 1 30 ? -0.77 21.625 -6.648 1 95.94 30 LEU B C 1
ATOM 4547 O O . LEU B 1 30 ? -1.965 21.516 -6.93 1 95.94 30 LEU B O 1
ATOM 4551 N N . ARG B 1 31 ? 0.209 20.891 -7.203 1 95.12 31 ARG B N 1
ATOM 4552 C CA . ARG B 1 31 ? -0.098 19.906 -8.234 1 95.12 31 ARG B CA 1
ATOM 4553 C C . ARG B 1 31 ? -0.938 18.766 -7.672 1 95.12 31 ARG B C 1
ATOM 4555 O O . ARG B 1 31 ? -1.906 18.328 -8.297 1 95.12 31 ARG B O 1
ATOM 4562 N N . ILE B 1 32 ? -0.6 18.344 -6.547 1 97.69 32 ILE B N 1
ATOM 4563 C CA . ILE B 1 32 ? -1.327 17.266 -5.902 1 97.69 32 ILE B CA 1
ATOM 4564 C C . ILE B 1 32 ? -2.738 17.719 -5.543 1 97.69 32 ILE B C 1
ATOM 4566 O O . ILE B 1 32 ? -3.709 17 -5.758 1 97.69 32 ILE B O 1
ATOM 4570 N N . ALA B 1 33 ? -2.844 18.953 -5.059 1 98.25 33 ALA B N 1
ATOM 4571 C CA . ALA B 1 33 ? -4.156 19.484 -4.703 1 98.25 33 ALA B CA 1
ATOM 4572 C C . ALA B 1 33 ? -5.082 19.516 -5.914 1 98.25 33 ALA B C 1
ATOM 4574 O O . ALA B 1 33 ? -6.25 19.125 -5.82 1 98.25 33 ALA B O 1
ATOM 4575 N N . ARG B 1 34 ? -4.586 19.922 -6.992 1 97.81 34 ARG B N 1
ATOM 4576 C CA . ARG B 1 34 ? -5.363 19.969 -8.227 1 97.81 34 ARG B CA 1
ATOM 4577 C C . ARG B 1 34 ? -5.832 18.578 -8.625 1 97.81 34 ARG B C 1
ATOM 4579 O O . ARG B 1 34 ? -7 18.375 -8.969 1 97.81 34 ARG B O 1
ATOM 4586 N N . ARG B 1 35 ? -4.906 17.672 -8.555 1 97.88 35 ARG B N 1
ATOM 4587 C CA . ARG B 1 35 ? -5.219 16.297 -8.945 1 97.88 35 ARG B CA 1
ATOM 4588 C C . ARG B 1 35 ? -6.254 15.68 -8.008 1 97.88 35 ARG B C 1
ATOM 4590 O O . ARG B 1 35 ? -7.125 14.93 -8.453 1 97.88 35 ARG B O 1
ATOM 4597 N N . LEU B 1 36 ? -6.141 15.953 -6.746 1 98.75 36 LEU B N 1
ATOM 4598 C CA . LEU B 1 36 ? -7.105 15.469 -5.766 1 98.75 36 LEU B CA 1
ATOM 4599 C C . LEU B 1 36 ? -8.492 16.031 -6.039 1 98.75 36 LEU B C 1
ATOM 4601 O O . LEU B 1 36 ? -9.492 15.32 -5.918 1 98.75 36 LEU B O 1
ATOM 4605 N N . ASP B 1 37 ? -8.547 17.297 -6.391 1 98.5 37 ASP B N 1
ATOM 4606 C CA . ASP B 1 37 ? -9.812 17.922 -6.758 1 98.5 37 ASP B CA 1
ATOM 4607 C C . ASP B 1 37 ? -10.438 17.234 -7.973 1 98.5 37 ASP B C 1
ATOM 4609 O O . ASP B 1 37 ? -11.625 16.906 -7.965 1 98.5 37 ASP B O 1
ATOM 4613 N N . GLU B 1 38 ? -9.617 17.016 -8.953 1 98.06 38 GLU B N 1
ATOM 4614 C CA . GLU B 1 38 ? -10.07 16.344 -10.172 1 98.06 38 GLU B CA 1
ATOM 4615 C C . GLU B 1 38 ? -10.578 14.938 -9.875 1 98.06 38 GLU B C 1
ATOM 4617 O O . GLU B 1 38 ? -11.531 14.477 -10.508 1 98.06 38 GLU B O 1
ATOM 4622 N N . PHE B 1 39 ? -9.984 14.305 -8.945 1 98.38 39 PHE B N 1
ATOM 4623 C CA . PHE B 1 39 ? -10.367 12.945 -8.57 1 98.38 39 PHE B CA 1
ATOM 4624 C C . PHE B 1 39 ? -11.711 12.945 -7.844 1 98.38 39 PHE B C 1
ATOM 4626 O O . PHE B 1 39 ? -12.453 11.969 -7.902 1 98.38 39 PHE B O 1
ATOM 4633 N N . GLY B 1 40 ? -11.977 14.008 -7.066 1 98.12 40 GLY B N 1
ATOM 4634 C CA . GLY B 1 40 ? -13.281 14.125 -6.441 1 98.12 40 GLY B CA 1
ATOM 4635 C C . GLY B 1 40 ? -13.234 14.07 -4.93 1 98.12 40 GLY B C 1
ATOM 4636 O O . GLY B 1 40 ? -14.234 13.758 -4.277 1 98.12 40 GLY B O 1
ATOM 4637 N N . VAL B 1 41 ? -12.141 14.398 -4.359 1 98.12 41 VAL B N 1
ATOM 4638 C CA . VAL B 1 41 ? -12.031 14.477 -2.906 1 98.12 41 VAL B CA 1
ATOM 4639 C C . VAL B 1 41 ? -12.797 15.688 -2.393 1 98.12 41 VAL B C 1
ATOM 4641 O O . VAL B 1 41 ? -12.805 16.75 -3.031 1 98.12 41 VAL B O 1
ATOM 4644 N N . ASP B 1 42 ? -13.391 15.57 -1.225 1 98.56 42 ASP B N 1
ATOM 4645 C CA . ASP B 1 42 ? -14.242 16.625 -0.705 1 98.56 42 ASP B CA 1
ATOM 4646 C C . ASP B 1 42 ? -13.422 17.672 0.041 1 98.56 42 ASP B C 1
ATOM 4648 O O . ASP B 1 42 ? -13.734 18.875 -0.008 1 98.56 42 ASP B O 1
ATOM 4652 N N . TYR B 1 43 ? -12.406 17.234 0.758 1 98.81 43 TYR B N 1
ATOM 4653 C CA . TYR B 1 43 ? -11.547 18.109 1.547 1 98.81 43 TYR B CA 1
ATOM 4654 C C . TYR B 1 43 ? -10.078 17.812 1.298 1 98.81 43 TYR B C 1
ATOM 4656 O O . TYR B 1 43 ? -9.688 16.656 1.179 1 98.81 43 TYR B O 1
ATOM 4664 N N . ILE B 1 44 ? -9.227 18.797 1.205 1 98.69 44 ILE B N 1
ATOM 4665 C CA . ILE B 1 44 ? -7.781 18.688 1.086 1 98.69 44 ILE B CA 1
ATOM 4666 C C . ILE B 1 44 ? -7.102 19.438 2.223 1 98.69 44 ILE B C 1
ATOM 4668 O O . ILE B 1 44 ? -7.211 20.672 2.307 1 98.69 44 ILE B O 1
ATOM 4672 N N . GLU B 1 45 ? -6.508 18.766 3.141 1 98.62 45 GLU B N 1
ATOM 4673 C CA . GLU B 1 45 ? -5.746 19.406 4.203 1 98.62 45 GLU B CA 1
ATOM 4674 C C . GLU B 1 45 ? -4.379 19.875 3.699 1 98.62 45 GLU B C 1
ATOM 4676 O O . GLU B 1 45 ? -3.469 19.062 3.527 1 98.62 45 GLU B O 1
ATOM 4681 N N . GLY B 1 46 ? -4.211 21.109 3.611 1 96.5 46 GLY B N 1
ATOM 4682 C CA . GLY B 1 46 ? -3.092 21.688 2.887 1 96.5 46 GLY B CA 1
ATOM 4683 C C . GLY B 1 46 ? -1.834 21.812 3.727 1 96.5 46 GLY B C 1
ATOM 4684 O O . GLY B 1 46 ? -0.735 21.969 3.189 1 96.5 46 GLY B O 1
ATOM 4685 N N . GLY B 1 47 ? -2.004 21.797 5.02 1 94.25 47 GLY B N 1
ATOM 4686 C CA . GLY B 1 47 ? -0.841 21.969 5.875 1 94.25 47 GLY B CA 1
ATOM 4687 C C . GLY B 1 47 ? -1.172 22.625 7.203 1 94.25 47 GLY B C 1
ATOM 4688 O O . GLY B 1 47 ? -2.344 22.75 7.562 1 94.25 47 GLY B O 1
ATOM 4689 N N . TRP B 1 48 ? -0.107 22.984 7.887 1 92.81 48 TRP B N 1
ATOM 4690 C CA . TRP B 1 48 ? -0.172 23.656 9.188 1 92.81 48 TRP B CA 1
ATOM 4691 C C . TRP B 1 48 ? 0.523 25 9.141 1 92.81 48 TRP B C 1
ATOM 4693 O O . TRP B 1 48 ? 1.729 25.109 9.375 1 92.81 48 TRP B O 1
ATOM 4703 N N . PRO B 1 49 ? -0.309 26.234 8.797 1 88.69 49 PRO B N 1
ATOM 4704 C CA . PRO B 1 49 ? 0.239 27.578 8.625 1 88.69 49 PRO B CA 1
ATOM 4705 C C . PRO B 1 49 ? 1.062 28.047 9.828 1 88.69 49 PRO B C 1
ATOM 4707 O O . PRO B 1 49 ? 1.947 28.891 9.688 1 88.69 49 PRO B O 1
ATOM 4710 N N . GLY B 1 50 ? 1.777 27.406 10.711 1 78.31 50 GLY B N 1
ATOM 4711 C CA . GLY B 1 50 ? 2.605 27.766 11.852 1 78.31 50 GLY B CA 1
ATOM 4712 C C . GLY B 1 50 ? 3.746 26.797 12.094 1 78.31 50 GLY B C 1
ATOM 4713 O O . GLY B 1 50 ? 4.691 27.109 12.82 1 78.31 50 GLY B O 1
ATOM 4714 N N . SER B 1 51 ? 3.635 25.766 11.391 1 75.19 51 SER B N 1
ATOM 4715 C CA . SER B 1 51 ? 4.629 24.719 11.633 1 75.19 51 SER B CA 1
ATOM 4716 C C . SER B 1 51 ? 5.777 24.812 10.633 1 75.19 51 SER B C 1
ATOM 4718 O O . SER B 1 51 ? 6.93 24.547 10.977 1 75.19 51 SER B O 1
ATOM 4720 N N . ASN B 1 52 ? 5.473 25.219 9.422 1 72.69 52 ASN B N 1
ATOM 4721 C CA . ASN B 1 52 ? 6.469 25.25 8.352 1 72.69 52 ASN B CA 1
ATOM 4722 C C . ASN B 1 52 ? 6.172 26.359 7.348 1 72.69 52 ASN B C 1
ATOM 4724 O O . ASN B 1 52 ? 5.023 26.547 6.938 1 72.69 52 ASN B O 1
ATOM 4728 N N . PRO B 1 53 ? 7.145 27.188 6.965 1 76.12 53 PRO B N 1
ATOM 4729 C CA . PRO B 1 53 ? 6.953 28.281 5.992 1 76.12 53 PRO B CA 1
ATOM 4730 C C . PRO B 1 53 ? 6.387 27.781 4.664 1 76.12 53 PRO B C 1
ATOM 4732 O O . PRO B 1 53 ? 5.617 28.484 4.012 1 76.12 53 PRO B O 1
ATOM 4735 N N . LYS B 1 54 ? 6.711 26.609 4.355 1 79.38 54 LYS B N 1
ATOM 4736 C CA . LYS B 1 54 ? 6.215 26.016 3.115 1 79.38 54 LYS B CA 1
ATOM 4737 C C . LYS B 1 54 ? 4.695 25.906 3.125 1 79.38 54 LYS B C 1
ATOM 4739 O O . LYS B 1 54 ? 4.047 26.078 2.09 1 79.38 54 LYS B O 1
ATOM 4744 N N . ASP B 1 55 ? 4.086 25.703 4.25 1 86.88 55 ASP B N 1
ATOM 4745 C CA . ASP B 1 55 ? 2.637 25.562 4.348 1 86.88 55 ASP B CA 1
ATOM 4746 C C . ASP B 1 55 ? 1.938 26.906 4.207 1 86.88 55 ASP B C 1
ATOM 4748 O O . ASP B 1 55 ? 0.875 27 3.59 1 86.88 55 ASP B O 1
ATOM 4752 N N . MET B 1 56 ? 2.557 27.922 4.816 1 87.5 56 MET B N 1
ATOM 4753 C CA . MET B 1 56 ? 1.978 29.25 4.641 1 87.5 56 MET B CA 1
ATOM 4754 C C . MET B 1 56 ? 2.041 29.688 3.178 1 87.5 56 MET B C 1
ATOM 4756 O O . MET B 1 56 ? 1.092 30.266 2.658 1 87.5 56 MET B O 1
ATOM 4760 N N . GLU B 1 57 ? 3.184 29.406 2.547 1 89.81 57 GLU B N 1
ATOM 4761 C CA . GLU B 1 57 ? 3.312 29.688 1.12 1 89.81 57 GLU B CA 1
ATOM 4762 C C . GLU B 1 57 ? 2.248 28.938 0.316 1 89.81 57 GLU B C 1
ATOM 4764 O O . GLU B 1 57 ? 1.664 29.5 -0.614 1 89.81 57 GLU B O 1
ATOM 4769 N N . PHE B 1 58 ? 1.997 27.75 0.605 1 94.19 58 PHE B N 1
ATOM 4770 C CA . PHE B 1 58 ? 0.983 26.953 -0.073 1 94.19 58 PHE B CA 1
ATOM 4771 C C . PHE B 1 58 ? -0.379 27.625 -0.004 1 94.19 58 PHE B C 1
ATOM 4773 O O . PHE B 1 58 ? -1.072 27.75 -1.017 1 94.19 58 PHE B O 1
ATOM 4780 N N . PHE B 1 59 ? -0.826 28.109 1.206 1 96.31 59 PHE B N 1
ATOM 4781 C CA . PHE B 1 59 ? -2.145 28.703 1.369 1 96.31 59 PHE B CA 1
ATOM 4782 C C . PHE B 1 59 ? -2.246 30.016 0.582 1 96.31 59 PHE B C 1
ATOM 4784 O O . PHE B 1 59 ? -3.285 30.297 -0.013 1 96.31 59 PHE B O 1
ATOM 4791 N N . ASP B 1 60 ? -1.126 30.734 0.596 1 94.69 60 ASP B N 1
ATOM 4792 C CA . ASP B 1 60 ? -1.104 31.969 -0.181 1 94.69 60 ASP B CA 1
ATOM 4793 C C . ASP B 1 60 ? -1.249 31.688 -1.674 1 94.69 60 ASP B C 1
ATOM 4795 O O . ASP B 1 60 ? -2.092 32.281 -2.348 1 94.69 60 ASP B O 1
ATOM 4799 N N . ARG B 1 61 ? -0.542 30.75 -2.111 1 95.56 61 ARG B N 1
ATOM 4800 C CA . ARG B 1 61 ? -0.537 30.422 -3.531 1 95.56 61 ARG B CA 1
ATOM 4801 C C . ARG B 1 61 ? -1.812 29.688 -3.924 1 95.56 61 ARG B C 1
ATOM 4803 O O . ARG B 1 61 ? -2.314 29.844 -5.039 1 95.56 61 ARG B O 1
ATOM 4810 N N . ALA B 1 62 ? -2.277 28.859 -3.09 1 96.06 62 ALA B N 1
ATOM 4811 C CA . ALA B 1 62 ? -3.502 28.109 -3.367 1 96.06 62 ALA B CA 1
ATOM 4812 C C . ALA B 1 62 ? -4.668 29.047 -3.65 1 96.06 62 ALA B C 1
ATOM 4814 O O . ALA B 1 62 ? -5.461 28.812 -4.562 1 96.06 62 ALA B O 1
ATOM 4815 N N . GLN B 1 63 ? -4.816 30.141 -2.873 1 94 63 GLN B N 1
ATOM 4816 C CA . GLN B 1 63 ? -5.883 31.109 -3.049 1 94 63 GLN B CA 1
ATOM 4817 C C . GLN B 1 63 ? -5.793 31.781 -4.418 1 94 63 GLN B C 1
ATOM 4819 O O . GLN B 1 63 ? -6.816 32.062 -5.039 1 94 63 GLN B O 1
ATOM 4824 N N . ARG B 1 64 ? -4.562 31.875 -4.91 1 93.69 64 ARG B N 1
ATOM 4825 C CA . ARG B 1 64 ? -4.34 32.625 -6.148 1 93.69 64 ARG B CA 1
ATOM 4826 C C . ARG B 1 64 ? -4.348 31.688 -7.352 1 93.69 64 ARG B C 1
ATOM 4828 O O . ARG B 1 64 ? -4.84 32.031 -8.422 1 93.69 64 ARG B O 1
ATOM 4835 N N . GLU B 1 65 ? -3.867 30.5 -7.09 1 94.56 65 GLU B N 1
ATOM 4836 C CA . GLU B 1 65 ? -3.512 29.672 -8.242 1 94.56 65 GLU B CA 1
ATOM 4837 C C . GLU B 1 65 ? -4.492 28.516 -8.414 1 94.56 65 GLU B C 1
ATOM 4839 O O . GLU B 1 65 ? -4.637 27.969 -9.516 1 94.56 65 GLU B O 1
ATOM 4844 N N . LEU B 1 66 ? -5.059 28.109 -7.379 1 94.56 66 LEU B N 1
ATOM 4845 C CA . LEU B 1 66 ? -5.922 26.938 -7.469 1 94.56 66 LEU B CA 1
ATOM 4846 C C . LEU B 1 66 ? -7.363 27.344 -7.758 1 94.56 66 LEU B C 1
ATOM 4848 O O . LEU B 1 66 ? -7.879 28.281 -7.156 1 94.56 66 LEU B O 1
ATOM 4852 N N . LYS B 1 67 ? -7.965 26.766 -8.773 1 93.75 67 LYS B N 1
ATOM 4853 C CA . LYS B 1 67 ? -9.391 26.859 -9.07 1 93.75 67 LYS B CA 1
ATOM 4854 C C . LYS B 1 67 ? -10.086 25.516 -8.852 1 93.75 67 LYS B C 1
ATOM 4856 O O . LYS B 1 67 ? -10.438 24.828 -9.82 1 93.75 67 LYS B O 1
ATOM 4861 N N . LEU B 1 68 ? -10.297 25.266 -7.629 1 95.62 68 LEU B N 1
ATOM 4862 C CA . LEU B 1 68 ? -10.883 23.984 -7.258 1 95.62 68 LEU B CA 1
ATOM 4863 C C . LEU B 1 68 ? -12.375 23.953 -7.578 1 95.62 68 LEU B C 1
ATOM 4865 O O . LEU B 1 68 ? -13.078 24.953 -7.352 1 95.62 68 LEU B O 1
ATOM 4869 N N . ARG B 1 69 ? -12.883 22.938 -8.164 1 95.31 69 ARG B N 1
ATOM 4870 C CA . ARG B 1 69 ? -14.273 22.812 -8.594 1 95.31 69 ARG B CA 1
ATOM 4871 C C . ARG B 1 69 ? -15.102 22.047 -7.562 1 95.31 69 ARG B C 1
ATOM 4873 O O . ARG B 1 69 ? -16.328 22.172 -7.527 1 95.31 69 ARG B O 1
ATOM 4880 N N . HIS B 1 70 ? -14.398 21.297 -6.75 1 96.81 70 HIS B N 1
ATOM 4881 C CA . HIS B 1 70 ? -15.133 20.391 -5.871 1 96.81 70 HIS B CA 1
ATOM 4882 C C . HIS B 1 70 ? -14.586 20.438 -4.449 1 96.81 70 HIS B C 1
ATOM 4884 O O . HIS B 1 70 ? -15.336 20.656 -3.496 1 96.81 70 HIS B O 1
ATOM 4890 N N . ALA B 1 71 ? -13.359 20.328 -4.254 1 98.12 71 ALA B N 1
ATOM 4891 C CA . ALA B 1 71 ? -12.727 20.156 -2.949 1 98.12 71 ALA B CA 1
ATOM 4892 C C . ALA B 1 71 ? -12.672 21.469 -2.18 1 98.12 71 ALA B C 1
ATOM 4894 O O . ALA B 1 71 ? -12.633 22.547 -2.781 1 98.12 71 ALA B O 1
ATOM 4895 N N . ARG B 1 72 ? -12.695 21.453 -0.928 1 98.19 72 ARG B N 1
ATOM 4896 C CA . ARG B 1 72 ? -12.453 22.578 -0.02 1 98.19 72 ARG B CA 1
ATOM 4897 C C . ARG B 1 72 ? -11.125 22.406 0.711 1 98.19 72 ARG B C 1
ATOM 4899 O O . ARG B 1 72 ? -10.836 21.344 1.247 1 98.19 72 ARG B O 1
ATOM 4906 N N . ILE B 1 73 ? -10.336 23.406 0.725 1 98.19 73 ILE B N 1
ATOM 4907 C CA . ILE B 1 73 ? -9.023 23.375 1.354 1 98.19 73 ILE B CA 1
ATOM 4908 C C . ILE B 1 73 ? -9.164 23.609 2.855 1 98.19 73 ILE B C 1
ATOM 4910 O O . ILE B 1 73 ? -9.922 24.484 3.279 1 98.19 73 ILE B O 1
ATOM 4914 N N . ALA B 1 74 ? -8.453 22.859 3.619 1 98.5 74 ALA B N 1
ATOM 4915 C CA . ALA B 1 74 ? -8.477 22.984 5.074 1 98.5 74 ALA B CA 1
ATOM 4916 C C . ALA B 1 74 ? -7.094 23.312 5.621 1 98.5 74 ALA B C 1
ATOM 4918 O O . ALA B 1 74 ? -6.09 22.781 5.156 1 98.5 74 ALA B O 1
ATOM 4919 N N . ALA B 1 75 ? -7.012 24.25 6.527 1 98.19 75 ALA B N 1
ATOM 4920 C CA . ALA B 1 75 ? -5.812 24.516 7.324 1 98.19 75 ALA B CA 1
ATOM 4921 C C . ALA B 1 75 ? -5.867 23.781 8.656 1 98.19 75 ALA B C 1
ATOM 4923 O O . ALA B 1 75 ? -6.918 23.719 9.297 1 98.19 75 ALA B O 1
ATOM 4924 N N . PHE B 1 76 ? -4.703 23.219 8.984 1 97.38 76 PHE B N 1
ATOM 4925 C CA . PHE B 1 76 ? -4.617 22.375 10.164 1 97.38 76 PHE B CA 1
ATOM 4926 C C . PHE B 1 76 ? -3.896 23.094 11.297 1 97.38 76 PHE B C 1
ATOM 4928 O O . PHE B 1 76 ? -2.924 23.812 11.07 1 97.38 76 PHE B O 1
ATOM 4935 N N . GLY B 1 77 ? -4.367 22.875 12.516 1 96 77 GLY B N 1
ATOM 4936 C CA . GLY B 1 77 ? -3.676 23.406 13.68 1 96 77 GLY B CA 1
ATOM 4937 C C . GLY B 1 77 ? -4.223 22.875 14.992 1 96 77 GLY B C 1
ATOM 4938 O O . GLY B 1 77 ? -4.965 21.891 15.008 1 96 77 GLY B O 1
ATOM 4939 N N . SER B 1 78 ? -3.771 23.453 16.078 1 96 78 SER B N 1
ATOM 4940 C CA . SER B 1 78 ? -4.168 23.031 17.406 1 96 78 SER B CA 1
ATOM 4941 C C . SER B 1 78 ? -5.172 23.984 18.031 1 96 78 SER B C 1
ATOM 4943 O O . SER B 1 78 ? -5.438 25.062 17.484 1 96 78 SER B O 1
ATOM 4945 N N . THR B 1 79 ? -5.812 23.625 19.125 1 98 79 THR B N 1
ATOM 4946 C CA . THR B 1 79 ? -6.555 24.547 19.969 1 98 79 THR B CA 1
ATOM 4947 C C . THR B 1 79 ? -5.641 25.641 20.516 1 98 79 THR B C 1
ATOM 4949 O O . THR B 1 79 ? -4.418 25.562 20.375 1 98 79 THR B O 1
ATOM 4952 N N . CYS B 1 80 ? -6.258 26.641 21.047 1 98.06 80 CYS B N 1
ATOM 4953 C CA . CYS B 1 80 ? -5.473 27.672 21.703 1 98.06 80 CYS B CA 1
ATOM 4954 C C . CYS B 1 80 ? -4.648 27.109 22.844 1 98.06 80 CYS B C 1
ATOM 4956 O O . CYS B 1 80 ? -4.941 26.016 23.344 1 98.06 80 CYS B O 1
ATOM 4958 N N . ARG B 1 81 ? -3.637 27.797 23.266 1 96.38 81 ARG B N 1
ATOM 4959 C CA . ARG B 1 81 ? -2.809 27.391 24.406 1 96.38 81 ARG B CA 1
ATOM 4960 C C . ARG B 1 81 ? -3.559 27.578 25.719 1 96.38 81 ARG B C 1
ATOM 4962 O O . ARG B 1 81 ? -4.465 28.406 25.812 1 96.38 81 ARG B O 1
ATOM 4969 N N . ALA B 1 82 ? -3.129 26.781 26.672 1 96.94 82 ALA B N 1
ATOM 4970 C CA . ALA B 1 82 ? -3.729 26.891 28 1 96.94 82 ALA B CA 1
ATOM 4971 C C . ALA B 1 82 ? -3.623 28.312 28.547 1 96.94 82 ALA B C 1
ATOM 4973 O O . ALA B 1 82 ? -2.568 28.953 28.453 1 96.94 82 ALA B O 1
ATOM 4974 N N . GLY B 1 83 ? -4.695 28.781 28.953 1 96.56 83 GLY B N 1
ATOM 4975 C CA . GLY B 1 83 ? -4.715 30.094 29.594 1 96.56 83 GLY B CA 1
ATOM 4976 C C . GLY B 1 83 ? -4.867 31.234 28.594 1 96.56 83 GLY B C 1
ATOM 4977 O O . GLY B 1 83 ? -5.031 32.406 29 1 96.56 83 GLY B O 1
ATOM 4978 N N . LEU B 1 84 ? -4.891 30.984 27.359 1 97.44 84 LEU B N 1
ATOM 4979 C CA . LEU B 1 84 ? -4.969 32.031 26.344 1 97.44 84 LEU B CA 1
ATOM 4980 C C . LEU B 1 84 ? -6.348 32.062 25.688 1 97.44 84 LEU B C 1
ATOM 4982 O O . LEU B 1 84 ? -6.941 31 25.438 1 97.44 84 LEU B O 1
ATOM 4986 N N . ASP B 1 85 ? -6.816 33.25 25.484 1 97.62 85 ASP B N 1
ATOM 4987 C CA . ASP B 1 85 ? -8.008 33.406 24.656 1 97.62 85 ASP B CA 1
ATOM 4988 C C . ASP B 1 85 ? -7.719 33.094 23.188 1 97.62 85 ASP B C 1
ATOM 4990 O O . ASP B 1 85 ? -6.707 33.531 22.641 1 97.62 85 ASP B O 1
ATOM 4994 N N . PRO B 1 86 ? -8.57 32.25 22.578 1 98.06 86 PRO B N 1
ATOM 4995 C CA . PRO B 1 86 ? -8.336 31.906 21.172 1 98.06 86 PRO B CA 1
ATOM 4996 C C . PRO B 1 86 ? -8.094 33.125 20.281 1 98.06 86 PRO B C 1
ATOM 4998 O O . PRO B 1 86 ? -7.285 33.062 19.359 1 98.06 86 PRO B O 1
ATOM 5001 N N . ALA B 1 87 ? -8.781 34.25 20.516 1 97.31 87 ALA B N 1
ATOM 5002 C CA . ALA B 1 87 ? -8.641 35.469 19.719 1 97.31 87 ALA B CA 1
ATOM 5003 C C . ALA B 1 87 ? -7.223 36.031 19.828 1 97.31 87 ALA B C 1
ATOM 5005 O O . ALA B 1 87 ? -6.766 36.75 18.953 1 97.31 87 ALA B O 1
ATOM 5006 N N . ASP B 1 88 ? -6.559 35.656 20.922 1 97.5 88 ASP B N 1
ATOM 5007 C CA . ASP B 1 88 ? -5.227 36.188 21.188 1 97.5 88 ASP B CA 1
ATOM 5008 C C . ASP B 1 88 ? -4.148 35.156 20.859 1 97.5 88 ASP B C 1
ATOM 5010 O O . ASP B 1 88 ? -2.955 35.438 21 1 97.5 88 ASP B O 1
ATOM 5014 N N . ASP B 1 89 ? -4.496 34 20.531 1 97.19 89 ASP B N 1
ATOM 5015 C CA . ASP B 1 89 ? -3.539 32.938 20.266 1 97.19 89 ASP B CA 1
ATOM 5016 C C . ASP B 1 89 ? -2.926 33.062 18.875 1 97.19 89 ASP B C 1
ATOM 5018 O O . ASP B 1 89 ? -3.645 33.031 17.875 1 97.19 89 ASP B O 1
ATOM 5022 N N . PRO B 1 90 ? -1.603 33.219 18.828 1 95.56 90 PRO B N 1
ATOM 5023 C CA . PRO B 1 90 ? -0.944 33.406 17.531 1 95.56 90 PRO B CA 1
ATOM 5024 C C . PRO B 1 90 ? -1.195 32.281 16.562 1 95.56 90 PRO B C 1
ATOM 5026 O O . PRO B 1 90 ? -1.32 32.5 15.352 1 95.56 90 PRO B O 1
ATOM 5029 N N . GLN B 1 91 ? -1.173 31.078 17.016 1 92.94 91 GLN B N 1
ATOM 5030 C CA . GLN B 1 91 ? -1.41 29.938 16.141 1 92.94 91 GLN B CA 1
ATOM 5031 C C . GLN B 1 91 ? -2.818 29.984 15.555 1 92.94 91 GLN B C 1
ATOM 5033 O O . GLN B 1 91 ? -3.014 29.688 14.375 1 92.94 91 GLN B O 1
ATOM 5038 N N . ILE B 1 92 ? -3.844 30.266 16.375 1 97.38 92 ILE B N 1
ATOM 5039 C CA . ILE B 1 92 ? -5.215 30.406 15.898 1 97.38 92 ILE B CA 1
ATOM 5040 C C . ILE B 1 92 ? -5.301 31.531 14.867 1 97.38 92 ILE B C 1
ATOM 5042 O O . ILE B 1 92 ? -5.977 31.391 13.852 1 97.38 92 ILE B O 1
ATOM 5046 N N . GLN B 1 93 ? -4.59 32.594 15.148 1 96.94 93 GLN B N 1
ATOM 5047 C CA . GLN B 1 93 ? -4.602 33.719 14.211 1 96.94 93 GLN B CA 1
ATOM 5048 C C . GLN B 1 93 ? -3.992 33.312 12.867 1 96.94 93 GLN B C 1
ATOM 5050 O O . GLN B 1 93 ? -4.43 33.781 11.812 1 96.94 93 GLN B O 1
ATOM 5055 N N . LEU B 1 94 ? -3.002 32.5 12.859 1 95.75 94 LEU B N 1
ATOM 5056 C CA . LEU B 1 94 ? -2.398 32 11.633 1 95.75 94 LEU B CA 1
ATOM 5057 C C . LEU B 1 94 ? -3.387 31.125 10.852 1 95.75 94 LEU B C 1
ATOM 5059 O O . LEU B 1 94 ? -3.404 31.156 9.625 1 95.75 94 LEU B O 1
ATOM 5063 N N . LEU B 1 95 ? -4.18 30.328 11.555 1 97.19 95 LEU B N 1
ATOM 5064 C CA . LEU B 1 95 ? -5.219 29.531 10.906 1 97.19 95 LEU B CA 1
ATOM 5065 C C . LEU B 1 95 ? -6.219 30.422 10.188 1 97.19 95 LEU B C 1
ATOM 5067 O O . LEU B 1 95 ? -6.605 30.141 9.055 1 97.19 95 LEU B O 1
ATOM 5071 N N . ILE B 1 96 ? -6.621 31.547 10.883 1 96.81 96 ILE B N 1
ATOM 5072 C CA . ILE B 1 96 ? -7.57 32.469 10.305 1 96.81 96 ILE B CA 1
ATOM 5073 C C . ILE B 1 96 ? -6.934 33.156 9.094 1 96.81 96 ILE B C 1
ATOM 5075 O O . ILE B 1 96 ? -7.574 33.312 8.055 1 96.81 96 ILE B O 1
ATOM 5079 N N . SER B 1 97 ? -5.676 33.469 9.219 1 95.06 97 SER B N 1
ATOM 5080 C CA . SER B 1 97 ? -4.965 34.219 8.188 1 95.06 97 SER B CA 1
ATOM 5081 C C . SER B 1 97 ? -4.738 33.344 6.945 1 95.06 97 SER B C 1
ATOM 5083 O O . SER B 1 97 ? -4.496 33.875 5.855 1 95.06 97 SER B O 1
ATOM 5085 N N . ALA B 1 98 ? -4.742 32.031 7.098 1 94.88 98 ALA B N 1
ATOM 5086 C CA . ALA B 1 98 ? -4.602 31.109 5.957 1 94.88 98 ALA B CA 1
ATOM 5087 C C . ALA B 1 98 ? -5.766 31.281 4.988 1 94.88 98 ALA B C 1
ATOM 5089 O O . ALA B 1 98 ? -5.688 30.844 3.836 1 94.88 98 ALA B O 1
ATOM 5090 N N . ASN B 1 99 ? -6.93 31.844 5.434 1 95.56 99 ASN B N 1
ATOM 5091 C CA . ASN B 1 99 ? -8.086 32.219 4.629 1 95.56 99 ASN B CA 1
ATOM 5092 C C . ASN B 1 99 ? -8.656 31.016 3.879 1 95.56 99 ASN B C 1
ATOM 5094 O O . ASN B 1 99 ? -8.977 31.109 2.693 1 95.56 99 ASN B O 1
ATOM 5098 N N . THR B 1 100 ? -8.672 29.875 4.465 1 97.5 100 THR B N 1
ATOM 5099 C CA . THR B 1 100 ? -9.312 28.688 3.926 1 97.5 100 THR B CA 1
ATOM 5100 C C . THR B 1 100 ? -10.773 28.594 4.363 1 97.5 100 THR B C 1
ATOM 5102 O O . THR B 1 100 ? -11.141 29.141 5.402 1 97.5 100 THR B O 1
ATOM 5105 N N . PRO B 1 101 ? -11.609 28 3.586 1 97.75 101 PRO B N 1
ATOM 5106 C CA . PRO B 1 101 ? -13.008 27.844 3.986 1 97.75 101 PRO B CA 1
ATOM 5107 C C . PRO B 1 101 ? -13.18 26.875 5.16 1 97.75 101 PRO B C 1
ATOM 5109 O O . PRO B 1 101 ? -14.18 26.953 5.883 1 97.75 101 PRO B O 1
ATOM 5112 N N . VAL B 1 102 ? -12.242 25.953 5.32 1 98.62 102 VAL B N 1
ATOM 5113 C CA . VAL B 1 102 ? -12.312 24.938 6.355 1 98.62 102 VAL B CA 1
ATOM 5114 C C . VAL B 1 102 ? -11.078 25.016 7.254 1 98.62 102 VAL B C 1
ATOM 5116 O O . VAL B 1 102 ? -9.969 25.25 6.773 1 98.62 102 VAL B O 1
ATOM 5119 N N . VAL B 1 103 ? -11.289 24.906 8.531 1 98.69 103 VAL B N 1
ATOM 5120 C CA . VAL B 1 103 ? -10.211 24.797 9.5 1 98.69 103 VAL B CA 1
ATOM 5121 C C . VAL B 1 103 ? -10.375 23.5 10.305 1 98.69 103 VAL B C 1
ATOM 5123 O O . VAL B 1 103 ? -11.461 23.203 10.805 1 98.69 103 VAL B O 1
ATOM 5126 N N . THR B 1 104 ? -9.336 22.703 10.281 1 98.75 104 THR B N 1
ATOM 5127 C CA . THR B 1 104 ? -9.273 21.484 11.102 1 98.75 104 THR B CA 1
ATOM 5128 C C . THR B 1 104 ? -8.375 21.703 12.312 1 98.75 104 THR B C 1
ATOM 5130 O O . THR B 1 104 ? -7.203 22.062 12.172 1 98.75 104 THR B O 1
ATOM 5133 N N . ILE B 1 105 ? -8.906 21.547 13.508 1 98.44 105 ILE B N 1
ATOM 5134 C CA . ILE B 1 105 ? -8.078 21.688 14.711 1 98.44 105 ILE B CA 1
ATOM 5135 C C . ILE B 1 105 ? -8.125 20.391 15.508 1 98.44 105 ILE B C 1
ATOM 5137 O O . ILE B 1 105 ? -9.156 19.719 15.57 1 98.44 105 ILE B O 1
ATOM 5141 N N . PHE B 1 106 ? -7.004 20.031 16.078 1 97.81 106 PHE B N 1
ATOM 5142 C CA . PHE B 1 106 ? -6.973 18.875 16.953 1 97.81 106 PHE B CA 1
ATOM 5143 C C . PHE B 1 106 ? -6.949 19.297 18.406 1 97.81 106 PHE B C 1
ATOM 5145 O O . PHE B 1 106 ? -6.406 20.359 18.75 1 97.81 106 PHE B O 1
ATOM 5152 N N . GLY B 1 107 ? -7.605 18.594 19.25 1 97.88 107 GLY B N 1
ATOM 5153 C CA . GLY B 1 107 ? -7.582 18.688 20.703 1 97.88 107 GLY B CA 1
ATOM 5154 C C . GLY B 1 107 ? -7.348 17.344 21.375 1 97.88 107 GLY B C 1
ATOM 5155 O O . GLY B 1 107 ? -7.523 16.297 20.75 1 97.88 107 GLY B O 1
ATOM 5156 N N . LYS B 1 108 ? -6.84 17.406 22.578 1 97.5 108 LYS B N 1
ATOM 5157 C CA . LYS B 1 108 ? -6.488 16.188 23.297 1 97.5 108 LYS B CA 1
ATOM 5158 C C . LYS B 1 108 ? -7.723 15.539 23.906 1 97.5 108 LYS B C 1
ATOM 5160 O O . LYS B 1 108 ? -8.469 16.188 24.656 1 97.5 108 LYS B O 1
ATOM 5165 N N . SER B 1 109 ? -7.934 14.219 23.625 1 98.25 109 SER B N 1
ATOM 5166 C CA . SER B 1 109 ? -9.094 13.508 24.141 1 98.25 109 SER B CA 1
ATOM 5167 C C . SER B 1 109 ? -8.688 12.453 25.172 1 98.25 109 SER B C 1
ATOM 5169 O O . SER B 1 109 ? -9.531 11.75 25.703 1 98.25 109 SER B O 1
ATOM 5171 N N . TRP B 1 110 ? -7.387 12.328 25.453 1 96.88 110 TRP B N 1
ATOM 5172 C CA . TRP B 1 110 ? -6.828 11.414 26.438 1 96.88 110 TRP B CA 1
ATOM 5173 C C . TRP B 1 110 ? -6.27 12.172 27.641 1 96.88 110 TRP B C 1
ATOM 5175 O O . TRP B 1 110 ? -5.395 13.031 27.484 1 96.88 110 TRP B O 1
ATOM 5185 N N . ASP B 1 111 ? -6.832 11.844 28.828 1 96 111 ASP B N 1
ATOM 5186 C CA . ASP B 1 111 ? -6.445 12.578 30.031 1 96 111 ASP B CA 1
ATOM 5187 C C . ASP B 1 111 ? -4.941 12.492 30.266 1 96 111 ASP B C 1
ATOM 5189 O O . ASP B 1 111 ? -4.34 13.414 30.812 1 96 111 ASP B O 1
ATOM 5193 N N . LEU B 1 112 ? -4.242 11.438 29.797 1 94.69 112 LEU B N 1
ATOM 5194 C CA . LEU B 1 112 ? -2.789 11.328 29.875 1 94.69 112 LEU B CA 1
ATOM 5195 C C . LEU B 1 112 ? -2.123 12.5 29.156 1 94.69 112 LEU B C 1
ATOM 5197 O O . LEU B 1 112 ? -1.201 13.117 29.703 1 94.69 112 LEU B O 1
ATOM 5201 N N . HIS B 1 113 ? -2.617 12.844 27.984 1 95.38 113 HIS B N 1
ATOM 5202 C CA . HIS B 1 113 ? -2.045 13.938 27.203 1 95.38 113 HIS B CA 1
ATOM 5203 C C . HIS B 1 113 ? -2.322 15.289 27.859 1 95.38 113 HIS B C 1
ATOM 5205 O O . HIS B 1 113 ? -1.493 16.203 27.781 1 95.38 113 HIS B O 1
ATOM 5211 N N . VAL B 1 114 ? -3.426 15.445 28.469 1 96.88 114 VAL B N 1
ATOM 5212 C CA . VAL B 1 114 ? -3.797 16.703 29.125 1 96.88 114 VAL B CA 1
ATOM 5213 C C . VAL B 1 114 ? -2.877 16.953 30.312 1 96.88 114 VAL B C 1
ATOM 5215 O O . VAL B 1 114 ? -2.307 18.047 30.438 1 96.88 114 VAL B O 1
ATOM 5218 N N . ARG B 1 115 ? -2.711 15.867 31.109 1 95.25 115 ARG B N 1
ATOM 5219 C CA . ARG B 1 115 ? -1.972 16.016 32.344 1 95.25 115 ARG B CA 1
ATOM 5220 C C . ARG B 1 115 ? -0.467 15.969 32.094 1 95.25 115 ARG B C 1
ATOM 5222 O O . ARG B 1 115 ? 0.279 16.781 32.656 1 95.25 115 ARG B O 1
ATOM 5229 N N . GLU B 1 116 ? 0.043 15.078 31.203 1 93.06 116 GLU B N 1
ATOM 5230 C CA . GLU B 1 116 ? 1.472 14.797 31.109 1 93.06 116 GLU B CA 1
ATOM 5231 C C . GLU B 1 116 ? 2.113 15.531 29.938 1 93.06 116 GLU B C 1
ATOM 5233 O O . GLU B 1 116 ? 3.311 15.82 29.969 1 93.06 116 GLU B O 1
ATOM 5238 N N . VAL B 1 117 ? 1.296 15.828 28.906 1 91 117 VAL B N 1
ATOM 5239 C CA . VAL B 1 117 ? 1.867 16.438 27.703 1 91 117 VAL B CA 1
ATOM 5240 C C . VAL B 1 117 ? 1.573 17.938 27.703 1 91 117 VAL B C 1
ATOM 5242 O O . VAL B 1 117 ? 2.494 18.766 27.656 1 91 117 VAL B O 1
ATOM 5245 N N . LEU B 1 118 ? 0.377 18.328 27.844 1 93.5 118 LEU B N 1
ATOM 5246 C CA . LEU B 1 118 ? -0.016 19.734 27.859 1 93.5 118 LEU B CA 1
ATOM 5247 C C . LEU B 1 118 ? 0.263 20.375 29.219 1 93.5 118 LEU B C 1
ATOM 5249 O O . LEU B 1 118 ? 0.383 21.594 29.328 1 93.5 118 LEU B O 1
ATOM 5253 N N . ARG B 1 119 ? 0.199 19.484 30.281 1 93.88 119 ARG B N 1
ATOM 5254 C CA . ARG B 1 119 ? 0.421 19.938 31.641 1 93.88 119 ARG B CA 1
ATOM 5255 C C . ARG B 1 119 ? -0.583 21.016 32.031 1 93.88 119 ARG B C 1
ATOM 5257 O O . ARG B 1 119 ? -0.199 22.078 32.531 1 93.88 119 ARG B O 1
ATOM 5264 N N . THR B 1 120 ? -1.856 20.734 31.859 1 96.81 120 THR B N 1
ATOM 5265 C CA . THR B 1 120 ? -2.965 21.609 32.219 1 96.81 120 THR B CA 1
ATOM 5266 C C . THR B 1 120 ? -4.109 20.812 32.844 1 96.81 120 THR B C 1
ATOM 5268 O O . THR B 1 120 ? -3.994 19.594 33.031 1 96.81 120 THR B O 1
ATOM 5271 N N . SER B 1 121 ? -5.199 21.438 33.25 1 97.62 121 SER B N 1
ATOM 5272 C CA . SER B 1 121 ? -6.316 20.766 33.906 1 97.62 121 SER B CA 1
ATOM 5273 C C . SER B 1 121 ? -7.312 20.234 32.875 1 97.62 121 SER B C 1
ATOM 5275 O O . SER B 1 121 ? -7.352 20.734 31.734 1 97.62 121 SER B O 1
ATOM 5277 N N . MET B 1 122 ? -8.047 19.266 33.281 1 98 122 MET B N 1
ATOM 5278 C CA . MET B 1 122 ? -9.086 18.688 32.438 1 98 122 MET B CA 1
ATOM 5279 C C . MET B 1 122 ? -10.094 19.75 32 1 98 122 MET B C 1
ATOM 5281 O O . MET B 1 122 ? -10.5 19.797 30.844 1 98 122 MET B O 1
ATOM 5285 N N . GLU B 1 123 ? -10.492 20.578 32.938 1 98 123 GLU B N 1
ATOM 5286 C CA . GLU B 1 123 ? -11.438 21.656 32.656 1 98 123 GLU B CA 1
ATOM 5287 C C . GLU B 1 123 ? -10.867 22.656 31.672 1 98 123 GLU B C 1
ATOM 5289 O O . GLU B 1 123 ? -11.57 23.109 30.766 1 98 123 GLU B O 1
ATOM 5294 N N . GLU B 1 124 ? -9.672 22.969 31.828 1 98.44 124 GLU B N 1
ATOM 5295 C CA . GLU B 1 124 ? -9.016 23.906 30.938 1 98.44 124 GLU B CA 1
ATOM 5296 C C . GLU B 1 124 ? -8.945 23.359 29.516 1 98.44 124 GLU B C 1
ATOM 5298 O O . GLU B 1 124 ? -9.156 24.094 28.547 1 98.44 124 GLU B O 1
ATOM 5303 N N . ASN B 1 125 ? -8.633 22.094 29.406 1 98.56 125 ASN B N 1
ATOM 5304 C CA . ASN B 1 125 ? -8.602 21.469 28.094 1 98.56 125 ASN B CA 1
ATOM 5305 C C . ASN B 1 125 ? -9.969 21.547 27.406 1 98.56 125 ASN B C 1
ATOM 5307 O O . ASN B 1 125 ? -10.047 21.844 26.203 1 98.56 125 ASN B O 1
ATOM 5311 N N . LEU B 1 126 ? -11.023 21.281 28.156 1 98.69 126 LEU B N 1
ATOM 5312 C CA . LEU B 1 126 ? -12.367 21.391 27.594 1 98.69 126 LEU B CA 1
ATOM 5313 C C . LEU B 1 126 ? -12.664 22.812 27.141 1 98.69 126 LEU B C 1
ATOM 5315 O O . LEU B 1 126 ? -13.266 23.016 26.078 1 98.69 126 LEU B O 1
ATOM 5319 N N . ARG B 1 127 ? -12.289 23.766 27.953 1 98.62 127 ARG B N 1
ATOM 5320 C CA . ARG B 1 127 ? -12.445 25.156 27.562 1 98.62 127 ARG B CA 1
ATOM 5321 C C . ARG B 1 127 ? -11.68 25.453 26.281 1 98.62 127 ARG B C 1
ATOM 5323 O O . ARG B 1 127 ? -12.203 26.109 25.375 1 98.62 127 ARG B O 1
ATOM 5330 N N . MET B 1 128 ? -10.391 25.047 26.219 1 98.81 128 MET B N 1
ATOM 5331 C CA . MET B 1 128 ? -9.555 25.234 25.031 1 98.81 128 MET B CA 1
ATOM 5332 C C . MET B 1 128 ? -10.266 24.734 23.781 1 98.81 128 MET B C 1
ATOM 5334 O O . MET B 1 128 ? -10.32 25.438 22.766 1 98.81 128 MET B O 1
ATOM 5338 N N . ILE B 1 129 ? -10.836 23.5 23.844 1 98.75 129 ILE B N 1
ATOM 5339 C CA . ILE B 1 129 ? -11.516 22.875 22.703 1 98.75 129 ILE B CA 1
ATOM 5340 C C . ILE B 1 129 ? -12.742 23.703 22.328 1 98.75 129 ILE B C 1
ATOM 5342 O O . ILE B 1 129 ? -12.883 24.141 21.188 1 98.75 129 ILE B O 1
ATOM 5346 N N . ARG B 1 130 ? -13.625 24.016 23.297 1 98.62 130 ARG B N 1
ATOM 5347 C CA . ARG B 1 130 ? -14.891 24.703 23.062 1 98.62 130 ARG B CA 1
ATOM 5348 C C . ARG B 1 130 ? -14.664 26.109 22.516 1 98.62 130 ARG B C 1
ATOM 5350 O O . ARG B 1 130 ? -15.242 26.484 21.5 1 98.62 130 ARG B O 1
ATOM 5357 N N . GLU B 1 131 ? -13.797 26.828 23.156 1 98.81 131 GLU B N 1
ATOM 5358 C CA . GLU B 1 131 ? -13.617 28.234 22.812 1 98.81 131 GLU B CA 1
ATOM 5359 C C . GLU B 1 131 ? -12.844 28.391 21.5 1 98.81 131 GLU B C 1
ATOM 5361 O O . GLU B 1 131 ? -13.078 29.328 20.75 1 98.81 131 GLU B O 1
ATOM 5366 N N . SER B 1 132 ? -11.828 27.484 21.25 1 98.88 132 SER B N 1
ATOM 5367 C CA . SER B 1 132 ? -11.141 27.531 19.969 1 98.88 132 SER B CA 1
ATOM 5368 C C . SER B 1 132 ? -12.109 27.297 18.812 1 98.88 132 SER B C 1
ATOM 5370 O O . SER B 1 132 ? -12.117 28.047 17.828 1 98.88 132 SER B O 1
ATOM 5372 N N . VAL B 1 133 ? -12.992 26.234 18.922 1 98.62 133 VAL B N 1
ATOM 5373 C CA . VAL B 1 133 ? -13.969 25.906 17.891 1 98.62 133 VAL B CA 1
ATOM 5374 C C . VAL B 1 133 ? -14.922 27.094 17.703 1 98.62 133 VAL B C 1
ATOM 5376 O O . VAL B 1 133 ? -15.18 27.516 16.578 1 98.62 133 VAL B O 1
ATOM 5379 N N . ARG B 1 134 ? -15.438 27.625 18.797 1 98.56 134 ARG B N 1
ATOM 5380 C CA . ARG B 1 134 ? -16.391 28.734 18.766 1 98.56 134 ARG B CA 1
ATOM 5381 C C . ARG B 1 134 ? -15.789 29.953 18.062 1 98.56 134 ARG B C 1
ATOM 5383 O O . ARG B 1 134 ? -16.438 30.562 17.219 1 98.56 134 ARG B O 1
ATOM 5390 N N . TYR B 1 135 ? -14.57 30.266 18.406 1 98.75 135 TYR B N 1
ATOM 5391 C CA . TYR B 1 135 ? -13.914 31.422 17.812 1 98.75 135 TYR B CA 1
ATOM 5392 C C . TYR B 1 135 ? -13.75 31.25 16.312 1 98.75 135 TYR B C 1
ATOM 5394 O O . TYR B 1 135 ? -14.102 32.125 15.531 1 98.75 135 TYR B O 1
ATOM 5402 N N . ILE B 1 136 ? -13.203 30.109 15.883 1 98.62 136 ILE B N 1
ATOM 5403 C CA . ILE B 1 136 ? -12.969 29.844 14.469 1 98.62 136 ILE B CA 1
ATOM 5404 C C . ILE B 1 136 ? -14.289 29.859 13.711 1 98.62 136 ILE B C 1
ATOM 5406 O O . ILE B 1 136 ? -14.375 30.406 12.602 1 98.62 136 ILE B O 1
ATOM 5410 N N . LYS B 1 137 ? -15.367 29.281 14.32 1 98 137 LYS B N 1
ATOM 5411 C CA . LYS B 1 137 ? -16.703 29.312 13.734 1 98 137 LYS B CA 1
ATOM 5412 C C . LYS B 1 137 ? -17.188 30.75 13.555 1 98 137 LYS B C 1
ATOM 5414 O O . LYS B 1 137 ? -17.781 31.078 12.523 1 98 137 LYS B O 1
ATOM 5419 N N . SER B 1 138 ? -16.969 31.562 14.555 1 98.12 138 SER B N 1
ATOM 5420 C CA . SER B 1 138 ? -17.406 32.938 14.523 1 98.12 138 SER B CA 1
ATOM 5421 C C .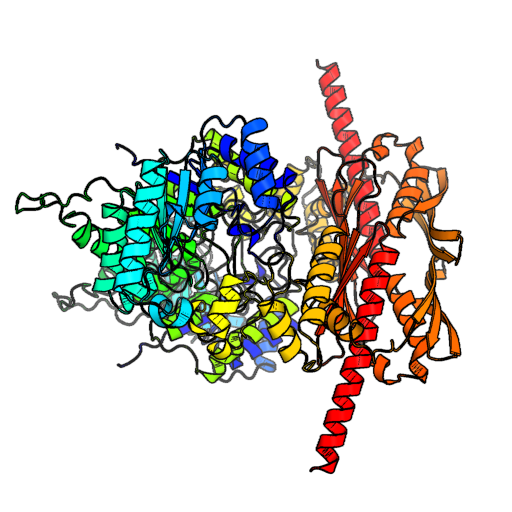 SER B 1 138 ? -16.719 33.719 13.398 1 98.12 138 SER B C 1
ATOM 5423 O O . SER B 1 138 ? -17.188 34.781 12.992 1 98.12 138 SER B O 1
ATOM 5425 N N . GLN B 1 139 ? -15.586 33.219 12.953 1 98.06 139 GLN B N 1
ATOM 5426 C CA . GLN B 1 139 ? -14.867 33.844 11.852 1 98.06 139 GLN B CA 1
ATOM 5427 C C . GLN B 1 139 ? -15.398 33.344 10.508 1 98.06 139 GLN B C 1
ATOM 5429 O O . GLN B 1 139 ? -14.789 33.594 9.461 1 98.06 139 GLN B O 1
ATOM 5434 N N . GLY B 1 140 ? -16.469 32.5 10.445 1 97.5 140 GLY B N 1
ATOM 5435 C CA . GLY B 1 140 ? -17.156 32.094 9.227 1 97.5 140 GLY B CA 1
ATOM 5436 C C . GLY B 1 140 ? -16.562 30.859 8.578 1 97.5 140 GLY B C 1
ATOM 5437 O O . GLY B 1 140 ? -16.75 30.625 7.387 1 97.5 140 GLY B O 1
ATOM 5438 N N . ARG B 1 141 ? -15.867 30.062 9.328 1 98.06 141 ARG B N 1
ATOM 5439 C CA . ARG B 1 141 ? -15.227 28.875 8.773 1 98.06 141 ARG B CA 1
ATOM 5440 C C . ARG B 1 141 ? -16.031 27.609 9.109 1 98.06 141 ARG B C 1
ATOM 5442 O O . ARG B 1 141 ? -16.734 27.578 10.117 1 98.06 141 ARG B O 1
ATOM 5449 N N . GLU B 1 142 ? -16 26.641 8.203 1 98.12 142 GLU B N 1
ATOM 5450 C CA . GLU B 1 142 ? -16.344 25.281 8.594 1 98.12 142 GLU B CA 1
ATOM 5451 C C . GLU B 1 142 ? -15.266 24.672 9.492 1 98.12 142 GLU B C 1
ATOM 5453 O O . GLU B 1 142 ? -14.07 24.781 9.195 1 98.12 142 GLU B O 1
ATOM 5458 N N . VAL B 1 143 ? -15.719 24.109 10.625 1 98.62 143 VAL B N 1
ATOM 5459 C CA . VAL B 1 143 ? -14.727 23.625 11.586 1 98.62 143 VAL B CA 1
ATOM 5460 C C . VAL B 1 143 ? -14.82 22.109 11.703 1 98.62 143 VAL B C 1
ATOM 5462 O O . VAL B 1 143 ? -15.891 21.562 11.992 1 98.62 143 VAL B O 1
ATOM 5465 N N . ILE B 1 144 ? -13.734 21.422 11.445 1 98.81 144 ILE B N 1
ATOM 5466 C CA . ILE B 1 144 ? -13.562 19.984 11.688 1 98.81 144 ILE B CA 1
ATOM 5467 C C . ILE B 1 144 ? -12.695 19.781 12.93 1 98.81 144 ILE B C 1
ATOM 5469 O O . ILE B 1 144 ? -11.586 20.312 13.016 1 98.81 144 ILE B O 1
ATOM 5473 N N . TYR B 1 145 ? -13.242 19.078 13.922 1 98.75 145 TYR B N 1
ATOM 5474 C CA . TYR B 1 145 ? -12.516 18.797 15.148 1 98.75 145 TYR B CA 1
ATOM 5475 C C . TYR B 1 145 ? -11.945 17.391 15.141 1 98.75 145 TYR B C 1
ATOM 5477 O O . TYR B 1 145 ? -12.695 16.406 15.117 1 98.75 145 TYR B O 1
ATOM 5485 N N . ASP B 1 146 ? -10.648 17.25 15.07 1 98.81 146 ASP B N 1
ATOM 5486 C CA . ASP B 1 146 ? -9.953 15.977 15.211 1 98.81 146 ASP B CA 1
ATOM 5487 C C . ASP B 1 146 ? -9.711 15.648 16.688 1 98.81 146 ASP B C 1
ATOM 5489 O O . ASP B 1 146 ? -8.828 16.234 17.312 1 98.81 146 ASP B O 1
ATOM 5493 N N . ALA B 1 147 ? -10.477 14.734 17.203 1 98.75 147 ALA B N 1
ATOM 5494 C CA . ALA B 1 147 ? -10.305 14.297 18.594 1 98.75 147 ALA B CA 1
ATOM 5495 C C . ALA B 1 147 ? -9.086 13.391 18.734 1 98.75 147 ALA B C 1
ATOM 5497 O O . ALA B 1 147 ? -9.211 12.164 18.703 1 98.75 147 ALA B O 1
ATOM 5498 N N . GLU B 1 148 ? -7.926 14.031 18.875 1 98 148 GLU B N 1
ATOM 5499 C CA . GLU B 1 148 ? -6.664 13.297 18.922 1 98 148 GLU B CA 1
ATOM 5500 C C . GLU B 1 148 ? -6.645 12.289 20.062 1 98 148 GLU B C 1
ATOM 5502 O O . GLU B 1 148 ? -7.062 12.602 21.188 1 98 148 GLU B O 1
ATOM 5507 N N . HIS B 1 149 ? -6.199 11.078 19.859 1 97.75 149 HIS B N 1
ATOM 5508 C CA . HIS B 1 149 ? -6.094 9.969 20.797 1 97.75 149 HIS B CA 1
ATOM 5509 C C . HIS B 1 149 ? -7.457 9.594 21.359 1 97.75 149 HIS B C 1
ATOM 5511 O O . HIS B 1 149 ? -7.574 9.234 22.531 1 97.75 149 HIS B O 1
ATOM 5517 N N . PHE B 1 150 ? -8.469 9.758 20.594 1 98.69 150 PHE B N 1
ATOM 5518 C CA . PHE B 1 150 ? -9.812 9.547 21.109 1 98.69 150 PHE B CA 1
ATOM 5519 C C . PHE B 1 150 ? -9.992 8.117 21.594 1 98.69 150 PHE B C 1
ATOM 5521 O O . PHE B 1 150 ? -10.461 7.895 22.719 1 98.69 150 PHE B O 1
ATOM 5528 N N . PHE B 1 151 ? -9.625 7.137 20.828 1 98.62 151 PHE B N 1
ATOM 5529 C CA . PHE B 1 151 ? -9.906 5.746 21.156 1 98.62 151 PHE B CA 1
ATOM 5530 C C . PHE B 1 151 ? -9.094 5.305 22.375 1 98.62 151 PHE B C 1
ATOM 5532 O O . PHE B 1 151 ? -9.602 4.602 23.25 1 98.62 151 PHE B O 1
ATOM 5539 N N . ASP B 1 152 ? -7.863 5.711 22.453 1 97.25 152 ASP B N 1
ATOM 5540 C CA . ASP B 1 152 ? -7.078 5.465 23.656 1 97.25 152 ASP B CA 1
ATOM 5541 C C . ASP B 1 152 ? -7.695 6.16 24.859 1 97.25 152 ASP B C 1
ATOM 5543 O O . ASP B 1 152 ? -7.793 5.57 25.938 1 97.25 152 ASP B O 1
ATOM 5547 N N . GLY B 1 153 ? -8.047 7.398 24.688 1 97.94 153 GLY B N 1
ATOM 5548 C CA . GLY B 1 153 ? -8.695 8.156 25.75 1 97.94 153 GLY B CA 1
ATOM 5549 C C . GLY B 1 153 ? -10 7.539 26.203 1 97.94 153 GLY B C 1
ATOM 5550 O O . GLY B 1 153 ? -10.289 7.5 27.406 1 97.94 153 GLY B O 1
ATOM 5551 N N . TYR B 1 154 ? -10.797 7.094 25.219 1 98.31 154 TYR B N 1
ATOM 5552 C CA . TYR B 1 154 ? -12.07 6.477 25.562 1 98.31 154 TYR B CA 1
ATOM 5553 C C . TYR B 1 154 ? -11.867 5.199 26.359 1 98.31 154 TYR B C 1
ATOM 5555 O O . TYR B 1 154 ? -12.594 4.938 27.328 1 98.31 154 TYR B O 1
ATOM 5563 N N . LYS B 1 155 ? -10.945 4.355 25.984 1 97.38 155 LYS B N 1
ATOM 5564 C CA . LYS B 1 155 ? -10.656 3.125 26.719 1 97.38 155 LYS B CA 1
ATOM 5565 C C . LYS B 1 155 ? -10.18 3.424 28.141 1 97.38 155 LYS B C 1
ATOM 5567 O O . LYS B 1 155 ? -10.492 2.678 29.062 1 97.38 155 LYS B O 1
ATOM 5572 N N . ALA B 1 156 ? -9.461 4.516 28.328 1 96.94 156 ALA B N 1
ATOM 5573 C CA . ALA B 1 156 ? -8.914 4.891 29.625 1 96.94 156 ALA B CA 1
ATOM 5574 C C . ALA B 1 156 ? -9.953 5.609 30.469 1 96.94 156 ALA B C 1
ATOM 5576 O O . ALA B 1 156 ? -10.055 5.371 31.672 1 96.94 156 ALA B O 1
ATOM 5577 N N . ASN B 1 157 ? -10.703 6.559 29.938 1 97.94 157 ASN B N 1
ATOM 5578 C CA . ASN B 1 157 ? -11.664 7.438 30.594 1 97.94 157 ASN B CA 1
ATOM 5579 C C . ASN B 1 157 ? -12.789 7.852 29.641 1 97.94 157 ASN B C 1
ATOM 5581 O O . ASN B 1 157 ? -12.773 8.961 29.109 1 97.94 157 ASN B O 1
ATOM 5585 N N . PRO B 1 158 ? -13.766 6.91 29.469 1 97.56 158 PRO B N 1
ATOM 5586 C CA . PRO B 1 158 ? -14.828 7.145 28.484 1 97.56 158 PRO B CA 1
ATOM 5587 C C . PRO B 1 158 ? -15.578 8.453 28.734 1 97.56 158 PRO B C 1
ATOM 5589 O O . PRO B 1 158 ? -15.922 9.156 27.781 1 97.56 158 PRO B O 1
ATOM 5592 N N . GLU B 1 159 ? -15.867 8.789 29.969 1 96.69 159 GLU B N 1
ATOM 5593 C CA . GLU B 1 159 ? -16.609 10 30.297 1 96.69 159 GLU B CA 1
ATOM 5594 C C . GLU B 1 159 ? -15.883 11.25 29.812 1 96.69 159 GLU B C 1
ATOM 5596 O O . GLU B 1 159 ? -16.484 12.125 29.188 1 96.69 159 GLU B O 1
ATOM 5601 N N . TYR B 1 160 ? -14.648 11.297 30.062 1 97.94 160 TYR B N 1
ATOM 5602 C CA . TYR B 1 160 ? -13.883 12.477 29.672 1 97.94 160 TYR B CA 1
ATOM 5603 C C . TYR B 1 160 ? -13.742 12.555 28.156 1 97.94 160 TYR B C 1
ATOM 5605 O O . TYR B 1 160 ? -13.836 13.641 27.578 1 97.94 160 TYR B O 1
ATOM 5613 N N . ALA B 1 161 ? -13.391 11.391 27.516 1 98.19 161 ALA B N 1
ATOM 5614 C CA . ALA B 1 161 ? -13.281 11.367 26.047 1 98.19 161 ALA B CA 1
ATOM 5615 C C . ALA B 1 161 ? -14.547 11.922 25.406 1 98.19 161 ALA B C 1
ATOM 5617 O O . ALA B 1 161 ? -14.477 12.734 24.484 1 98.19 161 ALA B O 1
ATOM 5618 N N . LEU B 1 162 ? -15.695 11.516 25.922 1 97.06 162 LEU B N 1
ATOM 5619 C CA . LEU B 1 162 ? -16.969 11.984 25.391 1 97.06 162 LEU B CA 1
ATOM 5620 C C . LEU B 1 162 ? -17.156 13.477 25.672 1 97.06 162 LEU B C 1
ATOM 5622 O O . LEU B 1 162 ? -17.703 14.203 24.828 1 97.06 162 LEU B O 1
ATOM 5626 N N . ALA B 1 163 ? -16.703 13.914 26.812 1 97.5 163 ALA B N 1
ATOM 5627 C CA . ALA B 1 163 ? -16.812 15.328 27.188 1 97.5 163 ALA B CA 1
ATOM 5628 C C . ALA B 1 163 ? -16.047 16.203 26.188 1 97.5 163 ALA B C 1
ATOM 5630 O O . ALA B 1 163 ? -16.438 17.328 25.906 1 97.5 163 ALA B O 1
ATOM 5631 N N . THR B 1 164 ? -14.906 15.734 25.688 1 98.31 164 THR B N 1
ATOM 5632 C CA . THR B 1 164 ? -14.133 16.5 24.734 1 98.31 164 THR B CA 1
ATOM 5633 C C . THR B 1 164 ? -14.906 16.672 23.422 1 98.31 164 THR B C 1
ATOM 5635 O O . THR B 1 164 ? -14.852 17.734 22.797 1 98.31 164 THR B O 1
ATOM 5638 N N . LEU B 1 165 ? -15.625 15.609 22.969 1 97.75 165 LEU B N 1
ATOM 5639 C CA . LEU B 1 165 ? -16.469 15.719 21.781 1 97.75 165 LEU B CA 1
ATOM 5640 C C . LEU B 1 165 ? -17.594 16.719 22.016 1 97.75 165 LEU B C 1
ATOM 5642 O O . LEU B 1 165 ? -17.891 17.547 21.156 1 97.75 165 LEU B O 1
ATOM 5646 N N . GLN B 1 166 ? -18.203 16.625 23.188 1 96.12 166 GLN B N 1
ATOM 5647 C CA . GLN B 1 166 ? -19.281 17.531 23.547 1 96.12 166 GLN B CA 1
ATOM 5648 C C . GLN B 1 166 ? -18.812 18.984 23.547 1 96.12 166 GLN B C 1
ATOM 5650 O O . GLN B 1 166 ? -19.516 19.875 23.078 1 96.12 166 GLN B O 1
ATOM 5655 N N . ALA B 1 167 ? -17.609 19.234 24.062 1 97.75 167 ALA B N 1
ATOM 5656 C CA . ALA B 1 167 ? -17.031 20.578 24.062 1 97.75 167 ALA B CA 1
ATOM 5657 C C . ALA B 1 167 ? -16.906 21.125 22.656 1 97.75 167 ALA B C 1
ATOM 5659 O O . ALA B 1 167 ? -17.234 22.281 22.391 1 97.75 167 ALA B O 1
ATOM 5660 N N . ALA B 1 168 ? -16.422 20.281 21.719 1 98.06 168 ALA B N 1
ATOM 5661 C CA . ALA B 1 168 ? -16.281 20.688 20.328 1 98.06 168 ALA B CA 1
ATOM 5662 C C . ALA B 1 168 ? -17.641 21 19.703 1 98.06 168 ALA B C 1
ATOM 5664 O O . ALA B 1 168 ? -17.781 22 19 1 98.06 168 ALA B O 1
ATOM 5665 N N . ILE B 1 169 ? -18.641 20.172 19.969 1 96.06 169 ILE B N 1
ATOM 5666 C CA . ILE B 1 169 ? -20 20.328 19.438 1 96.06 169 ILE B CA 1
ATOM 5667 C C . ILE B 1 169 ? -20.609 21.609 19.984 1 96.06 169 ILE B C 1
ATOM 5669 O O . ILE B 1 169 ? -21.219 22.391 19.234 1 96.06 169 ILE B O 1
ATOM 5673 N N . LEU B 1 170 ? -20.469 21.812 21.297 1 95.5 170 LEU B N 1
ATOM 5674 C CA . LEU B 1 170 ? -20.984 23.031 21.938 1 95.5 170 LEU B CA 1
ATOM 5675 C C . LEU B 1 170 ? -20.312 24.266 21.359 1 95.5 170 LEU B C 1
ATOM 5677 O O . LEU B 1 170 ? -20.938 25.328 21.281 1 95.5 170 LEU B O 1
ATOM 5681 N N . GLY B 1 171 ? -19.078 24.078 20.938 1 97.38 171 GLY B N 1
ATOM 5682 C CA . GLY B 1 171 ? -18.375 25.172 20.297 1 97.38 171 GLY B CA 1
ATOM 5683 C C . GLY B 1 171 ? -18.844 25.438 18.875 1 97.38 171 GLY B C 1
ATOM 5684 O O . GLY B 1 171 ? -18.562 26.484 18.297 1 97.38 171 GLY B O 1
ATOM 5685 N N . GLY B 1 172 ? -19.5 24.438 18.25 1 96.69 172 GLY B N 1
ATOM 5686 C CA . GLY B 1 172 ? -20.078 24.641 16.938 1 96.69 172 GLY B CA 1
ATOM 5687 C C . GLY B 1 172 ? -19.375 23.828 15.852 1 96.69 172 GLY B C 1
ATOM 5688 O O . GLY B 1 172 ? -19.484 24.141 14.664 1 96.69 172 GLY B O 1
ATOM 5689 N N . ALA B 1 173 ? -18.656 22.812 16.172 1 97.5 173 ALA B N 1
ATOM 5690 C CA . ALA B 1 173 ? -17.969 21.984 15.195 1 97.5 173 ALA B CA 1
ATOM 5691 C C . ALA B 1 173 ? -18.938 21.391 14.18 1 97.5 173 ALA B C 1
ATOM 5693 O O . ALA B 1 173 ? -20.031 20.969 14.539 1 97.5 173 ALA B O 1
ATOM 5694 N N . ASP B 1 174 ? -18.578 21.406 12.938 1 97.31 174 ASP B N 1
ATOM 5695 C CA . ASP B 1 174 ? -19.391 20.844 11.867 1 97.31 174 ASP B CA 1
ATOM 5696 C C . ASP B 1 174 ? -19.172 19.328 11.75 1 97.31 174 ASP B C 1
ATOM 5698 O O . ASP B 1 174 ? -20.094 18.594 11.406 1 97.31 174 ASP B O 1
ATOM 5702 N N . VAL B 1 175 ? -18 18.922 11.969 1 97.75 175 VAL B N 1
ATOM 5703 C CA . VAL B 1 175 ? -17.594 17.516 11.938 1 97.75 175 VAL B CA 1
ATOM 5704 C C . VAL B 1 175 ? -16.766 17.203 13.18 1 97.75 175 VAL B C 1
ATOM 5706 O O . VAL B 1 175 ? -15.898 17.984 13.578 1 97.75 175 VAL B O 1
ATOM 5709 N N . VAL B 1 176 ? -17.016 16.125 13.859 1 98.06 176 VAL B N 1
ATOM 5710 C CA . VAL B 1 176 ? -16.188 15.594 14.93 1 98.06 176 VAL B CA 1
ATOM 5711 C C . VAL B 1 176 ? -15.578 14.266 14.492 1 98.06 176 VAL B C 1
ATOM 5713 O O . VAL B 1 176 ? -16.297 13.32 14.156 1 98.06 176 VAL B O 1
ATOM 5716 N N . VAL B 1 177 ? -14.289 14.219 14.453 1 98.81 177 VAL B N 1
ATOM 5717 C CA . VAL B 1 177 ? -13.562 13.078 13.914 1 98.81 177 VAL B CA 1
ATOM 5718 C C . VAL B 1 177 ? -12.914 12.297 15.047 1 98.81 177 VAL B C 1
ATOM 5720 O O . VAL B 1 177 ? -12.156 12.859 15.852 1 98.81 177 VAL B O 1
ATOM 5723 N N . LEU B 1 178 ? -13.234 11.031 15.211 1 98.88 178 LEU B N 1
ATOM 5724 C CA . LEU B 1 178 ? -12.602 10.133 16.172 1 98.88 178 LEU B CA 1
ATOM 5725 C C . LEU B 1 178 ? -11.258 9.633 15.641 1 98.88 178 LEU B C 1
ATOM 5727 O O . LEU B 1 178 ? -11.203 8.977 14.602 1 98.88 178 LEU B O 1
ATOM 5731 N N . CYS B 1 179 ? -10.188 9.93 16.344 1 98.81 179 CYS B N 1
ATOM 5732 C CA . CYS B 1 179 ? -8.852 9.648 15.82 1 98.81 179 CYS B CA 1
ATOM 5733 C C . CYS B 1 179 ? -8.219 8.461 16.547 1 98.81 179 CYS B C 1
ATOM 5735 O O . CYS B 1 179 ? -8.125 8.469 17.781 1 98.81 179 CYS B O 1
ATOM 5737 N N . ASP B 1 180 ? -7.848 7.43 15.859 1 98.5 180 ASP B N 1
ATOM 5738 C CA . ASP B 1 180 ? -6.969 6.371 16.344 1 98.5 180 ASP B CA 1
ATOM 5739 C C . ASP B 1 180 ? -5.5 6.738 16.141 1 98.5 180 ASP B C 1
ATOM 5741 O O . ASP B 1 180 ? -4.785 6.066 15.398 1 98.5 180 ASP B O 1
ATOM 5745 N N . THR B 1 181 ? -5.059 7.699 16.906 1 97.12 181 THR B N 1
ATOM 5746 C CA . THR B 1 181 ? -3.799 8.406 16.703 1 97.12 181 THR B CA 1
ATOM 5747 C C . THR B 1 181 ? -2.615 7.457 16.844 1 97.12 181 THR B C 1
ATOM 5749 O O . THR B 1 181 ? -1.664 7.516 16.062 1 97.12 181 THR B O 1
ATOM 5752 N N . ASN B 1 182 ? -2.672 6.527 17.812 1 95.25 182 ASN B N 1
ATOM 5753 C CA . ASN B 1 182 ? -1.583 5.578 18.031 1 95.25 182 ASN B CA 1
ATOM 5754 C C . ASN B 1 182 ? -1.66 4.414 17.047 1 95.25 182 ASN B C 1
ATOM 5756 O O . ASN B 1 182 ? -0.717 3.629 16.938 1 95.25 182 ASN B O 1
ATOM 5760 N N . GLY B 1 183 ? -2.846 4.262 16.328 1 97.31 183 GLY B N 1
ATOM 5761 C CA . GLY B 1 183 ? -3.008 3.207 15.336 1 97.31 183 GLY B CA 1
ATOM 5762 C C . GLY B 1 183 ? -3.072 1.82 15.953 1 97.31 183 GLY B C 1
ATOM 5763 O O . GLY B 1 183 ? -2.816 0.825 15.266 1 97.31 183 GLY B O 1
ATOM 5764 N N . GLY B 1 184 ? -3.352 1.699 17.234 1 97.06 184 GLY B N 1
ATOM 5765 C CA . GLY B 1 184 ? -3.27 0.441 17.953 1 97.06 184 GLY B CA 1
ATOM 5766 C C . GLY B 1 184 ? -4.605 -0.264 18.078 1 97.06 184 GLY B C 1
ATOM 5767 O O . GLY B 1 184 ? -4.668 -1.412 18.531 1 97.06 184 GLY B O 1
ATOM 5768 N N . CYS B 1 185 ? -5.738 0.376 17.688 1 98.12 185 CYS B N 1
ATOM 5769 C CA . CYS B 1 185 ? -7.059 -0.212 17.875 1 98.12 185 CYS B CA 1
ATOM 5770 C C . CYS B 1 185 ? -7.348 -1.262 16.812 1 98.12 185 CYS B C 1
ATOM 5772 O O . CYS B 1 185 ? -6.871 -1.151 15.68 1 98.12 185 CYS B O 1
ATOM 5774 N N . LEU B 1 186 ? -8.086 -2.312 17.219 1 98.69 186 LEU B N 1
ATOM 5775 C CA . LEU B 1 186 ? -8.562 -3.334 16.297 1 98.69 186 LEU B CA 1
ATOM 5776 C C . LEU B 1 186 ? -9.992 -3.035 15.852 1 98.69 186 LEU B C 1
ATOM 5778 O O . LEU B 1 186 ? -10.703 -2.277 16.5 1 98.69 186 LEU B O 1
ATOM 5782 N N . PRO B 1 187 ? -10.445 -3.551 14.734 1 98.56 187 PRO B N 1
ATOM 5783 C CA . PRO B 1 187 ? -11.68 -3.115 14.07 1 98.56 187 PRO B CA 1
ATOM 5784 C C . PRO B 1 187 ? -12.906 -3.221 14.977 1 98.56 187 PRO B C 1
ATOM 5786 O O . PRO B 1 187 ? -13.742 -2.318 14.984 1 98.56 187 PRO B O 1
ATOM 5789 N N . TRP B 1 188 ? -13.07 -4.328 15.75 1 98 188 TRP B N 1
ATOM 5790 C CA . TRP B 1 188 ? -14.266 -4.473 16.578 1 98 188 TRP B CA 1
ATOM 5791 C C . TRP B 1 188 ? -14.281 -3.445 17.703 1 98 188 TRP B C 1
ATOM 5793 O O . TRP B 1 188 ? -15.344 -3.006 18.141 1 98 188 TRP B O 1
ATOM 5803 N N . GLU B 1 189 ? -13.055 -3.01 18.203 1 98.31 189 GLU B N 1
ATOM 5804 C CA . GLU B 1 189 ? -12.969 -1.939 19.203 1 98.31 189 GLU B CA 1
ATOM 5805 C C . GLU B 1 189 ? -13.469 -0.617 18.625 1 98.31 189 GLU B C 1
ATOM 5807 O O . GLU B 1 189 ? -14.227 0.105 19.281 1 98.31 189 GLU B O 1
ATOM 5812 N N . ILE B 1 190 ? -13.086 -0.362 17.375 1 98.62 190 ILE B N 1
ATOM 5813 C CA . ILE B 1 190 ? -13.531 0.831 16.672 1 98.62 190 ILE B CA 1
ATOM 5814 C C . ILE B 1 190 ? -15.055 0.835 16.578 1 98.62 190 ILE B C 1
ATOM 5816 O O . ILE B 1 190 ? -15.703 1.827 16.922 1 98.62 190 ILE B O 1
ATOM 5820 N N . GLY B 1 191 ? -15.633 -0.336 16.094 1 98.25 191 GLY B N 1
ATOM 5821 C CA . GLY B 1 191 ? -17.078 -0.433 15.93 1 98.25 191 GLY B CA 1
ATOM 5822 C C . GLY B 1 191 ? -17.844 -0.201 17.219 1 98.25 191 GLY B C 1
ATOM 5823 O O . GLY B 1 191 ? -18.797 0.575 17.25 1 98.25 191 GLY B O 1
ATOM 5824 N N . GLN B 1 192 ? -17.391 -0.82 18.297 1 98 192 GLN B N 1
ATOM 5825 C CA . GLN B 1 192 ? -18.047 -0.728 19.609 1 98 192 GLN B CA 1
ATOM 5826 C C . GLN B 1 192 ? -18.031 0.703 20.125 1 98 192 GLN B C 1
ATOM 5828 O O . GLN B 1 192 ? -19.031 1.198 20.641 1 98 192 GLN B O 1
ATOM 5833 N N . ILE B 1 193 ? -16.906 1.387 19.953 1 98.5 193 ILE B N 1
ATOM 5834 C CA . ILE B 1 193 ? -16.75 2.73 20.5 1 98.5 193 ILE B CA 1
ATOM 5835 C C . ILE B 1 193 ? -17.516 3.73 19.656 1 98.5 193 ILE B C 1
ATOM 5837 O O . ILE B 1 193 ? -18.125 4.668 20.172 1 98.5 193 ILE B O 1
ATOM 5841 N N . VAL B 1 194 ? -17.547 3.547 18.297 1 98.06 194 VAL B N 1
ATOM 5842 C CA . VAL B 1 194 ? -18.359 4.41 17.438 1 98.06 194 VAL B CA 1
ATOM 5843 C C . VAL B 1 194 ? -19.828 4.285 17.812 1 98.06 194 VAL B C 1
ATOM 5845 O O . VAL B 1 194 ? -20.547 5.285 17.891 1 98.06 194 VAL B O 1
ATOM 5848 N N . ASP B 1 195 ? -20.312 3.047 18.078 1 96.88 195 ASP B N 1
ATOM 5849 C CA . ASP B 1 195 ? -21.688 2.822 18.5 1 96.88 195 ASP B CA 1
ATOM 5850 C C . ASP B 1 195 ? -21.984 3.561 19.812 1 96.88 195 ASP B C 1
ATOM 5852 O O . ASP B 1 195 ? -23.031 4.176 19.953 1 96.88 195 ASP B O 1
ATOM 5856 N N . ALA B 1 196 ? -21.031 3.496 20.656 1 96.06 196 ALA B N 1
ATOM 5857 C CA . ALA B 1 196 ? -21.188 4.156 21.953 1 96.06 196 ALA B CA 1
ATOM 5858 C C . ALA B 1 196 ? -21.266 5.672 21.781 1 96.06 196 ALA B C 1
ATOM 5860 O O . ALA B 1 196 ? -22.094 6.332 22.438 1 96.06 196 ALA B O 1
ATOM 5861 N N . VAL B 1 197 ? -20.422 6.195 20.953 1 96.19 197 VAL B N 1
ATOM 5862 C CA . VAL B 1 197 ? -20.406 7.633 20.688 1 96.19 197 VAL B CA 1
ATOM 5863 C C . VAL B 1 197 ? -21.75 8.062 20.094 1 96.19 197 VAL B C 1
ATOM 5865 O O . VAL B 1 197 ? -22.328 9.055 20.531 1 96.19 197 VAL B O 1
ATOM 5868 N N . ARG B 1 198 ? -22.266 7.34 19.125 1 93.62 198 ARG B N 1
ATOM 5869 C CA . ARG B 1 198 ? -23.531 7.66 18.469 1 93.62 198 ARG B CA 1
ATOM 5870 C C . ARG B 1 198 ? -24.688 7.605 19.469 1 93.62 198 ARG B C 1
ATOM 5872 O O . ARG B 1 198 ? -25.578 8.453 19.438 1 93.62 198 ARG B O 1
ATOM 5879 N N . ARG B 1 199 ? -24.625 6.621 20.328 1 90.12 199 ARG B N 1
ATOM 5880 C CA . ARG B 1 199 ? -25.672 6.449 21.344 1 90.12 199 ARG B CA 1
ATOM 5881 C C . ARG B 1 199 ? -25.625 7.578 22.359 1 90.12 199 ARG B C 1
ATOM 5883 O O . ARG B 1 199 ? -26.641 8.219 22.625 1 90.12 199 ARG B O 1
ATOM 5890 N N . ASP B 1 200 ? -24.484 7.895 22.812 1 87.44 200 ASP B N 1
ATOM 5891 C CA . ASP B 1 200 ? -24.344 8.766 23.984 1 87.44 200 ASP B CA 1
ATOM 5892 C C . ASP B 1 200 ? -24.312 10.234 23.562 1 87.44 200 ASP B C 1
ATOM 5894 O O . ASP B 1 200 ? -24.719 11.102 24.328 1 87.44 200 ASP B O 1
ATOM 5898 N N . LEU B 1 201 ? -23.828 10.461 22.469 1 83 201 LEU B N 1
ATOM 5899 C CA . LEU B 1 201 ? -23.672 11.844 22.031 1 83 201 LEU B CA 1
ATOM 5900 C C . LEU B 1 201 ? -24.797 12.25 21.078 1 83 201 LEU B C 1
ATOM 5902 O O . LEU B 1 201 ? -25.297 13.367 21.141 1 83 201 LEU B O 1
ATOM 5906 N N . LEU B 1 202 ? -25.219 11.367 20.203 1 74.69 202 LEU B N 1
ATOM 5907 C CA . LEU B 1 202 ? -26.125 11.75 19.125 1 74.69 202 LEU B CA 1
ATOM 5908 C C . LEU B 1 202 ? -27.531 11.219 19.391 1 74.69 202 LEU B C 1
ATOM 5910 O O . LEU B 1 202 ? -28.484 11.609 18.719 1 74.69 202 LEU B O 1
ATOM 5914 N N . GLY B 1 203 ? -27.719 10.539 20.516 1 68.81 203 GLY B N 1
ATOM 5915 C CA . GLY B 1 203 ? -29.031 10.023 20.875 1 68.81 203 GLY B CA 1
ATOM 5916 C C . GLY B 1 203 ? -29.547 8.961 19.922 1 68.81 203 GLY B C 1
ATOM 5917 O O . GLY B 1 203 ? -30.734 8.68 19.891 1 68.81 203 GLY B O 1
ATOM 5918 N N . HIS B 1 204 ? -28.656 8.57 18.984 1 58.56 204 HIS B N 1
ATOM 5919 C CA . HIS B 1 204 ? -29.078 7.586 18 1 58.56 204 HIS B CA 1
ATOM 5920 C C . HIS B 1 204 ? -29.172 6.195 18.609 1 58.56 204 HIS B C 1
ATOM 5922 O O . HIS B 1 204 ? -28.281 5.766 19.344 1 58.56 204 HIS B O 1
ATOM 5928 N N . SER B 1 205 ? -30.375 5.781 19.156 1 46.19 205 SER B N 1
ATOM 5929 C CA . SER B 1 205 ? -30.562 4.41 19.609 1 46.19 205 SER B CA 1
ATOM 5930 C C . SER B 1 205 ? -30.156 3.4 18.547 1 46.19 205 SER B C 1
ATOM 5932 O O . SER B 1 205 ? -30.453 3.582 17.375 1 46.19 205 SER B O 1
ATOM 5934 N N . LEU B 1 206 ? -29.125 2.627 18.781 1 44.28 206 LEU B N 1
ATOM 5935 C CA . LEU B 1 206 ? -28.719 1.572 17.859 1 44.28 206 LEU B CA 1
ATOM 5936 C C . LEU B 1 206 ? -29.938 0.871 17.281 1 44.28 206 LEU B C 1
ATOM 5938 O O . LEU B 1 206 ? -29.875 0.296 16.188 1 44.28 206 LEU B O 1
ATOM 5942 N N . ASP B 1 207 ? -30.844 0.295 18.078 1 37.38 207 ASP B N 1
ATOM 5943 C CA . ASP B 1 207 ? -32.031 -0.508 17.766 1 37.38 207 ASP B CA 1
ATOM 5944 C C . ASP B 1 207 ? -33.125 0.354 17.188 1 37.38 207 ASP B C 1
ATOM 5946 O O . ASP B 1 207 ? -34.281 -0.059 17.141 1 37.38 207 ASP B O 1
ATOM 5950 N N . GLY B 1 208 ? -32.906 1.269 16.328 1 38.16 208 GLY B N 1
ATOM 5951 C CA . GLY B 1 208 ? -33.969 1.985 15.656 1 38.16 208 GLY B CA 1
ATOM 5952 C C . GLY B 1 208 ? -34.844 2.799 16.594 1 38.16 208 GLY B C 1
ATOM 5953 O O . GLY B 1 208 ? -35.844 3.342 16.188 1 38.16 208 GLY B O 1
ATOM 5954 N N . ASP B 1 209 ? -34.906 2.357 17.844 1 35.69 209 ASP B N 1
ATOM 5955 C CA . ASP B 1 209 ? -35.938 2.955 18.703 1 35.69 209 ASP B CA 1
ATOM 5956 C C . ASP B 1 209 ? -35.688 4.453 18.875 1 35.69 209 ASP B C 1
ATOM 5958 O O . ASP B 1 209 ? -34.562 4.895 18.953 1 35.69 209 ASP B O 1
ATOM 5962 N N . GLU B 1 210 ? -36.625 5.203 18.438 1 36.59 210 GLU B N 1
ATOM 5963 C CA . GLU B 1 210 ? -36.75 6.648 18.625 1 36.59 210 GLU B CA 1
ATOM 5964 C C . GLU B 1 210 ? -36.25 7.086 19.984 1 36.59 210 GLU B C 1
ATOM 5966 O O . GLU B 1 210 ? -36.5 6.43 21 1 36.59 210 GLU B O 1
ATOM 5971 N N . PRO B 1 211 ? -35.219 7.785 20.016 1 38.97 211 PRO B N 1
ATOM 5972 C CA . PRO B 1 211 ? -34.844 8.258 21.344 1 38.97 211 PRO B CA 1
ATOM 5973 C C . PRO B 1 211 ? -36.062 8.648 22.188 1 38.97 211 PRO B C 1
ATOM 5975 O O . PRO B 1 211 ? -37.031 9.18 21.656 1 38.97 211 PRO B O 1
ATOM 5978 N N . SER B 1 212 ? -36.312 7.785 23.141 1 34.94 212 SER B N 1
ATOM 5979 C CA . SER B 1 212 ? -37.5 8.016 23.984 1 34.94 212 SER B CA 1
ATOM 5980 C C . SER B 1 212 ? -37.688 9.5 24.266 1 34.94 212 SER B C 1
ATOM 5982 O O . SER B 1 212 ? -38.812 10.008 24.219 1 34.94 212 SER B O 1
ATOM 5984 N N . ASN B 1 213 ? -36.844 9.984 25.344 1 33 213 ASN B N 1
ATOM 5985 C CA . ASN B 1 213 ? -37.344 11.109 26.141 1 33 213 ASN B CA 1
ATOM 5986 C C . ASN B 1 213 ? -37.062 12.445 25.438 1 33 213 ASN B C 1
ATOM 5988 O O . ASN B 1 213 ? -35.906 12.797 25.203 1 33 213 ASN B O 1
ATOM 5992 N N . GLY B 1 214 ? -37.781 13.086 24.5 1 36.38 214 GLY B N 1
ATOM 5993 C CA . GLY B 1 214 ? -38 14.359 23.844 1 36.38 214 GLY B CA 1
ATOM 5994 C C . GLY B 1 214 ? -36.688 15.125 23.594 1 36.38 214 GLY B C 1
ATOM 5995 O O . GLY B 1 214 ? -36.719 16.203 22.984 1 36.38 214 GLY B O 1
ATOM 5996 N N . HIS B 1 215 ? -35.75 15.266 24.453 1 35.91 215 HIS B N 1
ATOM 5997 C CA . HIS B 1 215 ? -34.688 16.25 24.25 1 35.91 215 HIS B CA 1
ATOM 5998 C C . HIS B 1 215 ? -33.656 15.734 23.266 1 35.91 215 HIS B C 1
ATOM 6000 O O . HIS B 1 215 ? -33.031 14.711 23.516 1 35.91 215 HIS B O 1
ATOM 6006 N N . GLN B 1 216 ? -33.812 15.883 21.984 1 41.81 216 GLN B N 1
ATOM 6007 C CA . GLN B 1 216 ? -32.781 15.672 20.969 1 41.81 216 GLN B CA 1
ATOM 6008 C C . GLN B 1 216 ? -31.469 16.297 21.391 1 41.81 216 GLN B C 1
ATOM 6010 O O . GLN B 1 216 ? -31.406 17.5 21.688 1 41.81 216 GLN B O 1
ATOM 6015 N N . PRO B 1 217 ? -30.516 15.547 21.688 1 49.97 217 PRO B N 1
ATOM 6016 C CA . PRO B 1 217 ? -29.281 16.266 22.031 1 49.97 217 PRO B CA 1
ATOM 6017 C C . PRO B 1 217 ? -28.859 17.266 20.953 1 49.97 217 PRO B C 1
ATOM 6019 O O . PRO B 1 217 ? -29.188 17.078 19.781 1 49.97 217 PRO B O 1
ATOM 6022 N N . PRO B 1 218 ? -28.609 18.484 21.281 1 48.69 218 PRO B N 1
ATOM 6023 C CA . PRO B 1 218 ? -28.141 19.547 20.359 1 48.69 218 PRO B CA 1
ATOM 6024 C C . PRO B 1 218 ? -27.188 19.016 19.297 1 48.69 218 PRO B C 1
ATOM 6026 O O . PRO B 1 218 ? -26.859 19.734 18.344 1 48.69 218 PRO B O 1
ATOM 6029 N N . ALA B 1 219 ? -26.781 17.766 19.406 1 56.53 219 ALA B N 1
ATOM 6030 C CA . ALA B 1 219 ? -25.656 17.312 18.578 1 56.53 219 ALA B CA 1
ATOM 6031 C C . ALA B 1 219 ? -26.125 16.375 17.484 1 56.53 219 ALA B C 1
ATOM 6033 O O . ALA B 1 219 ? -25.312 15.648 16.891 1 56.53 219 ALA B O 1
ATOM 6034 N N . ALA B 1 220 ? -27.422 16.375 17.109 1 57.31 220 ALA B N 1
ATOM 6035 C CA . ALA B 1 220 ? -27.969 15.344 16.219 1 57.31 220 ALA B CA 1
ATOM 6036 C C . ALA B 1 220 ? -27.484 15.531 14.789 1 57.31 220 ALA B C 1
ATOM 6038 O O . ALA B 1 220 ? -27.453 14.57 14.008 1 57.31 220 ALA B O 1
ATOM 6039 N N . ASP B 1 221 ? -26.938 16.75 14.523 1 75.69 221 ASP B N 1
ATOM 6040 C CA . ASP B 1 221 ? -26.656 16.969 13.109 1 75.69 221 ASP B CA 1
ATOM 6041 C C . ASP B 1 221 ? -25.141 16.953 12.844 1 75.69 221 ASP B C 1
ATOM 6043 O O . ASP B 1 221 ? -24.703 17.25 11.734 1 75.69 221 ASP B O 1
ATOM 6047 N N . VAL B 1 222 ? -24.422 16.656 13.859 1 88.25 222 VAL B N 1
ATOM 6048 C CA . VAL B 1 222 ? -22.984 16.703 13.648 1 88.25 222 VAL B CA 1
ATOM 6049 C C . VAL B 1 222 ? -22.531 15.5 12.828 1 88.25 222 VAL B C 1
ATOM 6051 O O . VAL B 1 222 ? -23.031 14.391 13.031 1 88.25 222 VAL B O 1
ATOM 6054 N N . VAL B 1 223 ? -21.703 15.719 11.836 1 95.25 223 VAL B N 1
ATOM 6055 C CA . VAL B 1 223 ? -21.109 14.656 11.031 1 95.25 223 VAL B CA 1
ATOM 6056 C C . VAL B 1 223 ? -20.016 13.945 11.828 1 95.25 223 VAL B C 1
ATOM 6058 O O . VAL B 1 223 ? -19.172 14.602 12.438 1 95.25 223 VAL B O 1
ATOM 6061 N N . LEU B 1 224 ? -20.094 12.672 11.961 1 97.06 224 LEU B N 1
ATOM 6062 C CA . LEU B 1 224 ? -19.094 11.867 12.648 1 97.06 224 LEU B CA 1
ATOM 6063 C C . LEU B 1 224 ? -18.062 11.32 11.664 1 97.06 224 LEU B C 1
ATOM 6065 O O . LEU B 1 224 ? -18.422 10.836 10.586 1 97.06 224 LEU B O 1
ATOM 6069 N N . GLY B 1 225 ? -16.797 11.461 12.039 1 98.56 225 GLY B N 1
ATOM 6070 C CA . GLY B 1 225 ? -15.734 11.016 11.148 1 98.56 225 GLY B CA 1
ATOM 6071 C C . GLY B 1 225 ? -14.742 10.086 11.82 1 98.56 225 GLY B C 1
ATOM 6072 O O . GLY B 1 225 ? -14.828 9.852 13.031 1 98.56 225 GLY B O 1
ATOM 6073 N N . ILE B 1 226 ? -13.859 9.5 11.031 1 98.94 226 ILE B N 1
ATOM 6074 C CA . ILE B 1 226 ? -12.836 8.57 11.492 1 98.94 226 ILE B CA 1
ATOM 6075 C C . ILE B 1 226 ? -11.492 8.945 10.875 1 98.94 226 ILE B C 1
ATOM 6077 O O . ILE B 1 226 ? -11.414 9.305 9.703 1 98.94 226 ILE B O 1
ATOM 6081 N N . HIS B 1 227 ? -10.469 8.984 11.633 1 98.94 227 HIS B N 1
ATOM 6082 C CA . HIS B 1 227 ? -9.062 9.133 11.281 1 98.94 227 HIS B CA 1
ATOM 6083 C C . HIS B 1 227 ? -8.219 8.031 11.914 1 98.94 227 HIS B C 1
ATOM 6085 O O . HIS B 1 227 ? -7.965 8.047 13.117 1 98.94 227 HIS B O 1
ATOM 6091 N N . ALA B 1 228 ? -7.73 7.102 11.109 1 98.81 228 ALA B N 1
ATOM 6092 C CA . ALA B 1 228 ? -7.043 5.945 11.672 1 98.81 228 ALA B CA 1
ATOM 6093 C C . ALA B 1 228 ? -5.602 5.863 11.18 1 98.81 228 ALA B C 1
ATOM 6095 O O . ALA B 1 228 ? -5.328 6.109 10.008 1 98.81 228 ALA B O 1
ATOM 6096 N N . HIS B 1 229 ? -4.664 5.617 12.062 1 98.56 229 HIS B N 1
ATOM 6097 C CA . HIS B 1 229 ? -3.297 5.258 11.711 1 98.56 229 HIS B CA 1
ATOM 6098 C C . HIS B 1 229 ? -3.127 3.744 11.633 1 98.56 229 HIS B C 1
ATOM 6100 O O . HIS B 1 229 ? -3.996 2.994 12.078 1 98.56 229 HIS B O 1
ATOM 6106 N N . ASN B 1 230 ? -2.014 3.27 11.102 1 98.69 230 ASN B N 1
ATOM 6107 C CA . ASN B 1 230 ? -1.925 1.894 10.625 1 98.69 230 ASN B CA 1
ATOM 6108 C C . ASN B 1 230 ? -0.949 1.072 11.461 1 98.69 230 ASN B C 1
ATOM 6110 O O . ASN B 1 230 ? -0.451 0.04 11.008 1 98.69 230 ASN B O 1
ATOM 6114 N N . ASP B 1 231 ? -0.71 1.392 12.727 1 98.38 231 ASP B N 1
ATOM 6115 C CA . ASP B 1 231 ? 0.329 0.784 13.555 1 98.38 231 ASP B CA 1
ATOM 6116 C C . ASP B 1 231 ? 0.009 -0.679 13.852 1 98.38 231 ASP B C 1
ATOM 6118 O O . ASP B 1 231 ? 0.911 -1.477 14.109 1 98.38 231 ASP B O 1
ATOM 6122 N N . SER B 1 232 ? -1.255 -1.075 13.773 1 98.75 232 SER B N 1
ATOM 6123 C CA . SER B 1 232 ? -1.648 -2.469 13.945 1 98.75 232 SER B CA 1
ATOM 6124 C C . SER B 1 232 ? -1.959 -3.125 12.609 1 98.75 232 SER B C 1
ATOM 6126 O O . SER B 1 232 ? -2.486 -4.238 12.562 1 98.75 232 SER B O 1
ATOM 6128 N N . GLU B 1 233 ? -1.744 -2.443 11.469 1 98.75 233 GLU B N 1
ATOM 6129 C CA . GLU B 1 233 ? -2.012 -2.869 10.102 1 98.75 233 GLU B CA 1
ATOM 6130 C C . GLU B 1 233 ? -3.506 -3.07 9.867 1 98.75 233 GLU B C 1
ATOM 6132 O O . GLU B 1 233 ? -3.91 -3.998 9.164 1 98.75 233 GLU B O 1
ATOM 6137 N N . THR B 1 234 ? -4.359 -2.275 10.586 1 98.81 234 THR B N 1
ATOM 6138 C CA . THR B 1 234 ? -5.805 -2.428 10.445 1 98.81 234 THR B CA 1
ATOM 6139 C C . THR B 1 234 ? -6.465 -1.081 10.156 1 98.81 234 THR B C 1
ATOM 6141 O O . THR B 1 234 ? -7.672 -0.922 10.352 1 98.81 234 THR B O 1
ATOM 6144 N N . ALA B 1 235 ? -5.691 -0.07 9.719 1 98.88 235 ALA B N 1
ATOM 6145 C CA . ALA B 1 235 ? -6.242 1.27 9.516 1 98.88 235 ALA B CA 1
ATOM 6146 C C . ALA B 1 235 ? -7.375 1.252 8.5 1 98.88 235 ALA B C 1
ATOM 6148 O O . ALA B 1 235 ? -8.391 1.925 8.68 1 98.88 235 ALA B O 1
ATOM 6149 N N . VAL B 1 236 ? -7.203 0.488 7.363 1 98.94 236 VAL B N 1
ATOM 6150 C CA . VAL B 1 236 ? -8.242 0.394 6.344 1 98.94 236 VAL B CA 1
ATOM 6151 C C . VAL B 1 236 ? -9.484 -0.281 6.93 1 98.94 236 VAL B C 1
ATOM 6153 O O . VAL B 1 236 ? -10.586 0.255 6.84 1 98.94 236 VAL B O 1
ATOM 6156 N N . ALA B 1 237 ? -9.297 -1.452 7.582 1 98.94 237 ALA B N 1
ATOM 6157 C CA . ALA B 1 237 ? -10.406 -2.176 8.188 1 98.94 237 ALA B CA 1
ATOM 6158 C C . ALA B 1 237 ? -11.094 -1.328 9.258 1 98.94 237 ALA B C 1
ATOM 6160 O O . ALA B 1 237 ? -12.32 -1.348 9.375 1 98.94 237 ALA B O 1
ATOM 6161 N N . ASN B 1 238 ? -10.266 -0.574 10.109 1 98.94 238 ASN B N 1
ATOM 6162 C CA . ASN B 1 238 ? -10.812 0.319 11.125 1 98.94 238 ASN B CA 1
ATOM 6163 C C . ASN B 1 238 ? -11.703 1.392 10.508 1 98.94 238 ASN B C 1
ATOM 6165 O O . ASN B 1 238 ? -12.797 1.661 11.008 1 98.94 238 ASN B O 1
ATOM 6169 N N . THR B 1 239 ? -11.266 1.952 9.406 1 98.94 239 THR B N 1
ATOM 6170 C CA . THR B 1 239 ? -12.008 2.998 8.711 1 98.94 239 THR B CA 1
ATOM 6171 C C . THR B 1 239 ? -13.312 2.443 8.133 1 98.94 239 THR B C 1
ATOM 6173 O O . THR B 1 239 ? -14.375 3.045 8.305 1 98.94 239 THR B O 1
ATOM 6176 N N . LEU B 1 240 ? -13.242 1.263 7.48 1 98.88 240 LEU B N 1
ATOM 6177 C CA . LEU B 1 240 ? -14.43 0.631 6.914 1 98.88 240 LEU B CA 1
ATOM 6178 C C . LEU B 1 240 ? -15.445 0.303 8.008 1 98.88 240 LEU B C 1
ATOM 6180 O O . LEU B 1 240 ? -16.641 0.503 7.824 1 98.88 240 LEU B O 1
ATOM 6184 N N . GLU B 1 241 ? -14.961 -0.223 9.125 1 98.81 241 GLU B N 1
ATOM 6185 C CA . GLU B 1 241 ? -15.836 -0.561 10.25 1 98.81 241 GLU B CA 1
ATOM 6186 C C . GLU B 1 241 ? -16.5 0.685 10.82 1 98.81 241 GLU B C 1
ATOM 6188 O O . GLU B 1 241 ? -17.688 0.659 11.164 1 98.81 241 GLU B O 1
ATOM 6193 N N . ALA B 1 242 ? -15.727 1.808 10.992 1 98.75 242 ALA B N 1
ATOM 6194 C CA . ALA B 1 242 ? -16.297 3.061 11.477 1 98.75 242 ALA B CA 1
ATOM 6195 C C . ALA B 1 242 ? -17.438 3.535 10.57 1 98.75 242 ALA B C 1
ATOM 6197 O O . ALA B 1 242 ? -18.484 3.979 11.055 1 98.75 242 ALA B O 1
ATOM 6198 N N . VAL B 1 243 ? -17.25 3.418 9.211 1 98.56 243 VAL B N 1
ATOM 6199 C CA . VAL B 1 243 ? -18.266 3.828 8.25 1 98.56 243 VAL B CA 1
ATOM 6200 C C . VAL B 1 243 ? -19.5 2.924 8.375 1 98.56 243 VAL B C 1
ATOM 6202 O O . VAL B 1 243 ? -20.625 3.402 8.391 1 98.56 243 VAL B O 1
ATOM 6205 N N . ARG B 1 244 ? -19.203 1.595 8.5 1 97.5 244 ARG B N 1
ATOM 6206 C CA . ARG B 1 244 ? -20.297 0.639 8.688 1 97.5 244 ARG B CA 1
ATOM 6207 C C . ARG B 1 244 ? -21.125 1.001 9.906 1 97.5 244 ARG B C 1
ATOM 6209 O O . ARG B 1 244 ? -22.344 0.752 9.93 1 97.5 244 ARG B O 1
ATOM 6216 N N . ARG B 1 245 ? -20.516 1.66 10.914 1 97.06 245 ARG B N 1
ATOM 6217 C CA . ARG B 1 245 ? -21.188 1.967 12.172 1 97.06 245 ARG B CA 1
ATOM 6218 C C . ARG B 1 245 ? -21.719 3.398 12.18 1 97.06 245 ARG B C 1
ATOM 6220 O O . ARG B 1 245 ? -22.25 3.865 13.188 1 97.06 245 ARG B O 1
ATOM 6227 N N . GLY B 1 246 ? -21.516 4.145 11.109 1 95 246 GLY B N 1
ATOM 6228 C CA . GLY B 1 246 ? -22.266 5.383 11.016 1 95 246 GLY B CA 1
ATOM 6229 C C . GLY B 1 246 ? -21.406 6.59 10.727 1 95 246 GLY B C 1
ATOM 6230 O O . GLY B 1 246 ? -21.906 7.691 10.5 1 95 246 GLY B O 1
ATOM 6231 N N . CYS B 1 247 ? -20.078 6.5 10.703 1 97.56 247 CYS B N 1
ATOM 6232 C CA . CYS B 1 247 ? -19.219 7.605 10.281 1 97.56 247 CYS B CA 1
ATOM 6233 C C . CYS B 1 247 ? -19.422 7.918 8.805 1 97.56 247 CYS B C 1
ATOM 6235 O O . CYS B 1 247 ? -19.547 7.004 7.98 1 97.56 247 CYS B O 1
ATOM 6237 N N . THR B 1 248 ? -19.5 9.164 8.477 1 97.5 248 THR B N 1
ATOM 6238 C CA . THR B 1 248 ? -19.719 9.531 7.082 1 97.5 248 THR B CA 1
ATOM 6239 C C . THR B 1 248 ? -18.625 10.461 6.59 1 97.5 248 THR B C 1
ATOM 6241 O O . THR B 1 248 ? -18.703 10.992 5.48 1 97.5 248 THR B O 1
ATOM 6244 N N . HIS B 1 249 ? -17.625 10.742 7.375 1 98.56 249 HIS B N 1
ATOM 6245 C CA . HIS B 1 249 ? -16.406 11.5 7.062 1 98.56 249 HIS B CA 1
ATOM 6246 C C . HIS B 1 249 ? -15.156 10.656 7.273 1 98.56 249 HIS B C 1
ATOM 6248 O O . HIS B 1 249 ? -14.883 10.219 8.391 1 98.56 249 HIS B O 1
ATOM 6254 N N . VAL B 1 250 ? -14.438 10.414 6.23 1 98.81 250 VAL B N 1
ATOM 6255 C CA . VAL B 1 250 ? -13.273 9.531 6.312 1 98.81 250 VAL B CA 1
ATOM 6256 C C . VAL B 1 250 ? -12.008 10.312 5.992 1 98.81 250 VAL B C 1
ATOM 6258 O O . VAL B 1 250 ? -11.93 10.984 4.961 1 98.81 250 VAL B O 1
ATOM 6261 N N . GLN B 1 251 ? -11.047 10.273 6.852 1 98.94 251 GLN B N 1
ATOM 6262 C CA . GLN B 1 251 ? -9.766 10.93 6.629 1 98.94 251 GLN B CA 1
ATOM 6263 C C . GLN B 1 251 ? -8.664 9.914 6.332 1 98.94 251 GLN B C 1
ATOM 6265 O O . GLN B 1 251 ? -8.594 8.859 6.973 1 98.94 251 GLN B O 1
ATOM 6270 N N . GLY B 1 252 ? -7.859 10.102 5.461 1 98.81 252 GLY B N 1
ATOM 6271 C CA . GLY B 1 252 ? -6.734 9.258 5.098 1 98.81 252 GLY B CA 1
ATOM 6272 C C . GLY B 1 252 ? -5.758 9.938 4.156 1 98.81 252 GLY B C 1
ATOM 6273 O O . GLY B 1 252 ? -5.812 11.148 3.969 1 98.81 252 GLY B O 1
ATOM 6274 N N . THR B 1 253 ? -4.816 9.219 3.6 1 98.81 253 THR B N 1
ATOM 6275 C CA . THR B 1 253 ? -3.824 9.758 2.676 1 98.81 253 THR B CA 1
ATOM 6276 C C . THR B 1 253 ? -3.697 8.867 1.44 1 98.81 253 THR B C 1
ATOM 6278 O O . THR B 1 253 ? -4 7.676 1.494 1 98.81 253 THR B O 1
ATOM 6281 N N . VAL B 1 254 ? -3.291 9.477 0.372 1 98.69 254 VAL B N 1
ATOM 6282 C CA . VAL B 1 254 ? -2.906 8.711 -0.81 1 98.69 254 VAL B CA 1
ATOM 6283 C C . VAL B 1 254 ? -1.733 7.797 -0.474 1 98.69 254 VAL B C 1
ATOM 6285 O O . VAL B 1 254 ? -0.737 8.242 0.103 1 98.69 254 VAL B O 1
ATOM 6288 N N . ASN B 1 255 ? -1.927 6.527 -0.722 1 97.94 255 ASN B N 1
ATOM 6289 C CA . ASN B 1 255 ? -0.914 5.492 -0.554 1 97.94 255 ASN B CA 1
ATOM 6290 C C . ASN B 1 255 ? -0.612 5.234 0.92 1 97.94 255 ASN B C 1
ATOM 6292 O O . ASN B 1 255 ? 0.398 4.613 1.252 1 97.94 255 ASN B O 1
ATOM 6296 N N . GLY B 1 256 ? -1.421 5.738 1.792 1 98.25 256 GLY B N 1
ATOM 6297 C CA . GLY B 1 256 ? -1.28 5.453 3.211 1 98.25 256 GLY B CA 1
ATOM 6298 C C . GLY B 1 256 ? -0.077 6.129 3.84 1 98.25 256 GLY B C 1
ATOM 6299 O O . GLY B 1 256 ? 0.456 5.652 4.844 1 98.25 256 GLY B O 1
ATOM 6300 N N . TYR B 1 257 ? 0.442 7.258 3.348 1 96.81 257 TYR B N 1
ATOM 6301 C CA . TYR B 1 257 ? 1.61 7.953 3.875 1 96.81 257 TYR B CA 1
ATOM 6302 C C . TYR B 1 257 ? 1.313 8.555 5.242 1 96.81 257 TYR B C 1
ATOM 6304 O O . TYR B 1 257 ? 0.167 8.898 5.539 1 96.81 257 TYR B O 1
ATOM 6312 N N . GLY B 1 258 ? 2.334 8.672 6.027 1 95.25 258 GLY B N 1
ATOM 6313 C CA . GLY B 1 258 ? 2.184 9.352 7.309 1 95.25 258 GLY B CA 1
ATOM 6314 C C . GLY B 1 258 ? 3.186 8.883 8.352 1 95.25 258 GLY B C 1
ATOM 6315 O O . GLY B 1 258 ? 4.105 8.125 8.039 1 95.25 258 GLY B O 1
ATOM 6316 N N . GLU B 1 259 ? 3.02 9.328 9.508 1 91.31 259 GLU B N 1
ATOM 6317 C CA . GLU B 1 259 ? 3.916 9.031 10.617 1 91.31 259 GLU B CA 1
ATOM 6318 C C . GLU B 1 259 ? 3.918 7.539 10.938 1 91.31 259 GLU B C 1
ATOM 6320 O O . GLU B 1 259 ? 2.885 6.875 10.836 1 91.31 259 GLU B O 1
ATOM 6325 N N . ARG B 1 260 ? 5.195 7.07 11.344 1 94.75 260 ARG B N 1
ATOM 6326 C CA . ARG B 1 260 ? 5.355 5.684 11.766 1 94.75 260 ARG B CA 1
ATOM 6327 C C . ARG B 1 260 ? 4.895 4.719 10.68 1 94.75 260 ARG B C 1
ATOM 6329 O O . ARG B 1 260 ? 5.59 4.52 9.68 1 94.75 260 ARG B O 1
ATOM 6336 N N . CYS B 1 261 ? 3.668 4.098 10.812 1 97.06 261 CYS B N 1
ATOM 6337 C CA . CYS B 1 261 ? 3.193 3.096 9.867 1 97.06 261 CYS B CA 1
ATOM 6338 C C . CYS B 1 261 ? 2.207 3.707 8.875 1 97.06 261 CYS B C 1
ATOM 6340 O O . CYS B 1 261 ? 1.655 3.004 8.031 1 97.06 261 CYS B O 1
ATOM 6342 N N . GLY B 1 262 ? 1.964 5.02 8.984 1 96.94 262 GLY B N 1
ATOM 6343 C CA . GLY B 1 262 ? 1.127 5.715 8.023 1 96.94 262 GLY B CA 1
ATOM 6344 C C . GLY B 1 262 ? -0.326 5.805 8.453 1 96.94 262 GLY B C 1
ATOM 6345 O O . GLY B 1 262 ? -0.672 5.438 9.578 1 96.94 262 GLY B O 1
ATOM 6346 N N . ASN B 1 263 ? -1.196 6.504 7.559 1 98.44 263 ASN B N 1
ATOM 6347 C CA . ASN B 1 263 ? -2.629 6.707 7.738 1 98.44 263 ASN B CA 1
ATOM 6348 C C . ASN B 1 263 ? -3.443 5.633 7.023 1 98.44 263 ASN B C 1
ATOM 6350 O O . ASN B 1 263 ? -2.883 4.77 6.348 1 98.44 263 ASN B O 1
ATOM 6354 N N . ALA B 1 264 ? -4.73 5.629 7.266 1 98.81 264 ALA B N 1
ATOM 6355 C CA . ALA B 1 264 ? -5.617 4.828 6.426 1 98.81 264 ALA B CA 1
ATOM 6356 C C . ALA B 1 264 ? -5.379 5.121 4.945 1 98.81 264 ALA B C 1
ATOM 6358 O O . ALA B 1 264 ? -5.41 6.277 4.52 1 98.81 264 ALA B O 1
ATOM 6359 N N . ASN B 1 265 ? -5.109 4.074 4.16 1 98.81 265 ASN B N 1
ATOM 6360 C CA . ASN B 1 265 ? -4.801 4.164 2.736 1 98.81 265 ASN B CA 1
ATOM 6361 C C . ASN B 1 265 ? -6.051 4.43 1.905 1 98.81 265 ASN B C 1
ATOM 6363 O O . ASN B 1 265 ? -6.883 3.537 1.728 1 98.81 265 ASN B O 1
ATOM 6367 N N . LEU B 1 266 ? -6.18 5.656 1.386 1 98.94 266 LEU B N 1
ATOM 6368 C CA . LEU B 1 266 ? -7.363 6.039 0.625 1 98.94 266 LEU B CA 1
ATOM 6369 C C . LEU B 1 266 ? -7.473 5.223 -0.66 1 98.94 266 LEU B C 1
ATOM 6371 O O . LEU B 1 266 ? -8.562 5.051 -1.199 1 98.94 266 LEU B O 1
ATOM 6375 N N . MET B 1 267 ? -6.281 4.66 -1.157 1 98.81 267 MET B N 1
ATOM 6376 C CA . MET B 1 267 ? -6.293 3.859 -2.377 1 98.81 267 MET B CA 1
ATOM 6377 C C . MET B 1 267 ? -6.984 2.521 -2.143 1 98.81 267 MET B C 1
ATOM 6379 O O . MET B 1 267 ? -7.348 1.829 -3.098 1 98.81 267 MET B O 1
ATOM 6383 N N . SER B 1 268 ? -7.16 2.111 -0.925 1 98.88 268 SER B N 1
ATOM 6384 C CA . SER B 1 268 ? -7.895 0.9 -0.581 1 98.88 268 SER B CA 1
ATOM 6385 C C . SER B 1 268 ? -9.266 1.232 0.004 1 98.88 268 SER B C 1
ATOM 6387 O O . SER B 1 268 ? -10.25 0.542 -0.272 1 98.88 268 SER B O 1
ATOM 6389 N N . VAL B 1 269 ? -9.352 2.332 0.762 1 98.94 269 VAL B N 1
ATOM 6390 C CA . VAL B 1 269 ? -10.586 2.707 1.441 1 98.94 269 VAL B CA 1
ATOM 6391 C C . VAL B 1 269 ? -11.656 3.053 0.412 1 98.94 269 VAL B C 1
ATOM 6393 O O . VAL B 1 269 ? -12.781 2.555 0.486 1 98.94 269 VAL B O 1
ATOM 6396 N N . ILE B 1 270 ? -11.336 3.84 -0.603 1 98.88 270 ILE B N 1
ATOM 6397 C CA . ILE B 1 270 ? -12.305 4.379 -1.549 1 98.88 270 ILE B CA 1
ATOM 6398 C C . ILE B 1 270 ? -12.906 3.242 -2.373 1 98.88 270 ILE B C 1
ATOM 6400 O O . ILE B 1 270 ? -14.133 3.084 -2.428 1 98.88 270 ILE B O 1
ATOM 6404 N N . PRO B 1 271 ? -12.07 2.355 -2.994 1 98.81 271 PRO B N 1
ATOM 6405 C CA . PRO B 1 271 ? -12.695 1.278 -3.77 1 98.81 271 PRO B CA 1
ATOM 6406 C C . PRO B 1 271 ? -13.453 0.284 -2.896 1 98.81 271 PRO B C 1
ATOM 6408 O O . PRO B 1 271 ? -14.461 -0.278 -3.328 1 98.81 271 PRO B O 1
ATOM 6411 N N . ASN B 1 272 ? -13 -0.004 -1.665 1 98.81 272 ASN B N 1
ATOM 6412 C CA . ASN B 1 272 ? -13.766 -0.885 -0.786 1 98.81 272 ASN B CA 1
ATOM 6413 C C . ASN B 1 272 ? -15.133 -0.295 -0.45 1 98.81 272 ASN B C 1
ATOM 6415 O O . ASN B 1 272 ? -16.141 -0.998 -0.494 1 98.81 272 ASN B O 1
ATOM 6419 N N . LEU B 1 273 ? -15.203 0.985 -0.137 1 98.75 273 LEU B N 1
ATOM 6420 C CA . LEU B 1 273 ? -16.469 1.645 0.207 1 98.75 273 LEU B CA 1
ATOM 6421 C C . LEU B 1 273 ? -17.391 1.696 -0.998 1 98.75 273 LEU B C 1
ATOM 6423 O O . LEU B 1 273 ? -18.594 1.455 -0.867 1 98.75 273 LEU B O 1
ATOM 6427 N N . GLN B 1 274 ? -16.844 1.997 -2.184 1 98.31 274 GLN B N 1
ATOM 6428 C CA . GLN B 1 274 ? -17.672 2.268 -3.348 1 98.31 274 GLN B CA 1
ATOM 6429 C C . GLN B 1 274 ? -18.031 0.979 -4.086 1 98.31 274 GLN B C 1
ATOM 6431 O O . GLN B 1 274 ? -19.203 0.739 -4.402 1 98.31 274 GLN B O 1
ATOM 6436 N N . LEU B 1 275 ? -17.094 0.121 -4.375 1 98.12 275 LEU B N 1
ATOM 6437 C CA . LEU B 1 275 ? -17.312 -1.057 -5.207 1 98.12 275 LEU B CA 1
ATOM 6438 C C . LEU B 1 275 ? -17.875 -2.209 -4.379 1 98.12 275 LEU B C 1
ATOM 6440 O O . LEU B 1 275 ? -18.672 -3.006 -4.883 1 98.12 275 LEU B O 1
ATOM 6444 N N . LYS B 1 276 ? -17.5 -2.332 -3.082 1 97.62 276 LYS B N 1
ATOM 6445 C CA . LYS B 1 276 ? -17.859 -3.518 -2.309 1 97.62 276 LYS B CA 1
ATOM 6446 C C . LYS B 1 276 ? -18.969 -3.211 -1.314 1 97.62 276 LYS B C 1
ATOM 6448 O O . LYS B 1 276 ? -19.844 -4.047 -1.08 1 97.62 276 LYS B O 1
ATOM 6453 N N . MET B 1 277 ? -19 -1.97 -0.718 1 97.75 277 MET B N 1
ATOM 6454 C CA . MET B 1 277 ? -20 -1.644 0.299 1 97.75 277 MET B CA 1
ATOM 6455 C C . MET B 1 277 ? -21.141 -0.842 -0.304 1 97.75 277 MET B C 1
ATOM 6457 O O . MET B 1 277 ? -22.188 -0.667 0.333 1 97.75 277 MET B O 1
ATOM 6461 N N . GLY B 1 278 ? -20.953 -0.299 -1.549 1 96.75 278 GLY B N 1
ATOM 6462 C CA . GLY B 1 278 ? -22.062 0.296 -2.285 1 96.75 278 GLY B CA 1
ATOM 6463 C C . GLY B 1 278 ? -22.281 1.76 -1.951 1 96.75 278 GLY B C 1
ATOM 6464 O O . GLY B 1 278 ? -23.312 2.332 -2.301 1 96.75 278 GLY B O 1
ATOM 6465 N N . TYR B 1 279 ? -21.328 2.445 -1.241 1 97.44 279 TYR B N 1
ATOM 6466 C CA . TYR B 1 279 ? -21.438 3.865 -0.929 1 97.44 279 TYR B CA 1
ATOM 6467 C C . TYR B 1 279 ? -21.062 4.723 -2.129 1 97.44 279 TYR B C 1
ATOM 6469 O O . TYR B 1 279 ? -20.453 4.23 -3.084 1 97.44 279 TYR B O 1
ATOM 6477 N N . GLU B 1 280 ? -21.484 5.906 -2.133 1 96.25 280 GLU B N 1
ATOM 6478 C CA . GLU B 1 280 ? -21.125 6.875 -3.164 1 96.25 280 GLU B CA 1
ATOM 6479 C C . GLU B 1 280 ? -20.016 7.801 -2.686 1 96.25 280 GLU B C 1
ATOM 6481 O O . GLU B 1 280 ? -20.156 8.477 -1.662 1 96.25 280 GLU B O 1
ATOM 6486 N N . LEU B 1 281 ? -18.969 7.773 -3.332 1 97.56 281 LEU B N 1
ATOM 6487 C CA . LEU B 1 281 ? -17.844 8.648 -3.012 1 97.56 281 LEU B CA 1
ATOM 6488 C C . LEU B 1 281 ? -17.453 9.5 -4.215 1 97.56 281 LEU B C 1
ATOM 6490 O O . LEU B 1 281 ? -17.641 10.719 -4.207 1 97.56 281 LEU B O 1
ATOM 6494 N N . VAL B 1 282 ? -17.031 8.852 -5.371 1 98 282 VAL B N 1
ATOM 6495 C CA . VAL B 1 282 ? -16.641 9.531 -6.605 1 98 282 VAL B CA 1
ATOM 6496 C C . VAL B 1 282 ? -17.344 8.875 -7.793 1 98 282 VAL B C 1
ATOM 6498 O O . VAL B 1 282 ? -17.938 7.805 -7.66 1 98 282 VAL B O 1
ATOM 6501 N N . SER B 1 283 ? -17.359 9.555 -8.969 1 97.5 283 SER B N 1
ATOM 6502 C CA . SER B 1 283 ? -17.953 8.953 -10.156 1 97.5 283 SER B CA 1
ATOM 6503 C C . SER B 1 283 ? -17.125 7.758 -10.633 1 97.5 283 SER B C 1
ATOM 6505 O O . SER B 1 283 ? -15.953 7.617 -10.273 1 97.5 283 SER B O 1
ATOM 6507 N N . PRO B 1 284 ? -17.703 6.852 -11.391 1 97.62 284 PRO B N 1
ATOM 6508 C CA . PRO B 1 284 ? -16.969 5.711 -11.945 1 97.62 284 PRO B CA 1
ATOM 6509 C C . PRO B 1 284 ? -15.766 6.137 -12.781 1 97.62 284 PRO B C 1
ATOM 6511 O O . PRO B 1 284 ? -14.727 5.48 -12.758 1 97.62 284 PRO B O 1
ATOM 6514 N N . GLU B 1 285 ? -15.891 7.262 -13.5 1 97.56 285 GLU B N 1
ATOM 6515 C CA . GLU B 1 285 ? -14.789 7.773 -14.312 1 97.56 285 GLU B CA 1
ATOM 6516 C C . GLU B 1 285 ? -13.633 8.258 -13.445 1 97.56 285 GLU B C 1
ATOM 6518 O O . GLU B 1 285 ? -12.469 8.062 -13.789 1 97.56 285 GLU B O 1
ATOM 6523 N N . GLN B 1 286 ? -14.07 8.812 -12.391 1 98.38 286 GLN B N 1
ATOM 6524 C CA . GLN B 1 286 ? -13.062 9.273 -11.445 1 98.38 286 GLN B CA 1
ATOM 6525 C C . GLN B 1 286 ? -12.375 8.102 -10.758 1 98.38 286 GLN B C 1
ATOM 6527 O O . GLN B 1 286 ? -11.148 8.102 -10.602 1 98.38 286 GLN B O 1
ATOM 6532 N N . LEU B 1 287 ? -13.125 7.156 -10.359 1 98.62 287 LEU B N 1
ATOM 6533 C CA . LEU B 1 287 ? -12.562 5.98 -9.703 1 98.62 287 LEU B CA 1
ATOM 6534 C C . LEU B 1 287 ? -11.555 5.285 -10.602 1 98.62 287 LEU B C 1
ATOM 6536 O O . LEU B 1 287 ? -10.547 4.758 -10.125 1 98.62 287 LEU B O 1
ATOM 6540 N N . ALA B 1 288 ? -11.781 5.281 -11.898 1 98.31 288 ALA B N 1
ATOM 6541 C CA . ALA B 1 288 ? -10.898 4.648 -12.883 1 98.31 288 ALA B CA 1
ATOM 6542 C C . ALA B 1 288 ? -9.555 5.371 -12.961 1 98.31 288 ALA B C 1
ATOM 6544 O O . ALA B 1 288 ? -8.633 4.902 -13.625 1 98.31 288 ALA B O 1
ATOM 6545 N N . GLN B 1 289 ? -9.383 6.516 -12.242 1 98 289 GLN B N 1
ATOM 6546 C CA . GLN B 1 289 ? -8.133 7.266 -12.211 1 98 289 GLN B CA 1
ATOM 6547 C C . GLN B 1 289 ? -7.359 7 -10.922 1 98 289 GLN B C 1
ATOM 6549 O O . GLN B 1 289 ? -6.34 7.645 -10.656 1 98 289 GLN B O 1
ATOM 6554 N N . LEU B 1 290 ? -7.852 6.074 -10.148 1 98.75 290 LEU B N 1
ATOM 6555 C CA . LEU B 1 290 ? -7.289 5.801 -8.836 1 98.75 290 LEU B CA 1
ATOM 6556 C C . LEU B 1 290 ? -5.812 5.418 -8.945 1 98.75 290 LEU B C 1
ATOM 6558 O O . LEU B 1 290 ? -4.977 5.934 -8.203 1 98.75 290 LEU B O 1
ATOM 6562 N N . THR B 1 291 ? -5.484 4.48 -9.906 1 97.94 291 THR B N 1
ATOM 6563 C CA . THR B 1 291 ? -4.117 4.004 -10.078 1 97.94 291 THR B CA 1
ATOM 6564 C C . THR B 1 291 ? -3.199 5.141 -10.523 1 97.94 291 THR B C 1
ATOM 6566 O O . THR B 1 291 ? -2.09 5.289 -10 1 97.94 291 THR B O 1
ATOM 6569 N N . GLU B 1 292 ? -3.67 5.977 -11.398 1 95 292 GLU B N 1
ATOM 6570 C CA . GLU B 1 292 ? -2.895 7.121 -11.867 1 95 292 GLU B CA 1
ATOM 6571 C C . GLU B 1 292 ? -2.635 8.109 -10.734 1 95 292 GLU B C 1
ATOM 6573 O O . GLU B 1 292 ? -1.535 8.656 -10.617 1 95 292 GLU B O 1
ATOM 6578 N N . LEU B 1 293 ? -3.619 8.352 -9.938 1 98 293 LEU B N 1
ATOM 6579 C CA . LEU B 1 293 ? -3.461 9.242 -8.797 1 98 293 LEU B CA 1
ATOM 6580 C C . LEU B 1 293 ? -2.393 8.727 -7.84 1 98 293 LEU B C 1
ATOM 6582 O O . LEU B 1 293 ? -1.532 9.484 -7.391 1 98 293 LEU B O 1
ATOM 6586 N N . SER B 1 294 ? -2.48 7.441 -7.52 1 98 294 SER B N 1
ATOM 6587 C CA . SER B 1 294 ? -1.506 6.797 -6.648 1 98 294 SER B CA 1
ATOM 6588 C C . SER B 1 294 ? -0.085 6.992 -7.168 1 98 294 SER B C 1
ATOM 6590 O O . SER B 1 294 ? 0.797 7.43 -6.426 1 98 294 SER B O 1
ATOM 6592 N N . ARG B 1 295 ? 0.178 6.688 -8.484 1 91.12 295 ARG B N 1
ATOM 6593 C CA . ARG B 1 295 ? 1.494 6.789 -9.109 1 91.12 295 ARG B CA 1
ATOM 6594 C C . ARG B 1 295 ? 1.961 8.234 -9.172 1 91.12 295 ARG B C 1
ATOM 6596 O O . ARG B 1 295 ? 3.137 8.531 -8.945 1 91.12 295 ARG B O 1
ATOM 6603 N N . PHE B 1 296 ? 0.969 9.242 -9.453 1 91.69 296 PHE B N 1
ATOM 6604 C CA . PHE B 1 296 ? 1.266 10.664 -9.547 1 91.69 296 PHE B CA 1
ATOM 6605 C C . PHE B 1 296 ? 1.826 11.188 -8.227 1 91.69 296 PHE B C 1
ATOM 6607 O O . PHE B 1 296 ? 2.867 11.852 -8.211 1 91.69 296 PHE B O 1
ATOM 6614 N N . VAL B 1 297 ? 1.244 10.734 -7.105 1 95.81 297 VAL B N 1
ATOM 6615 C CA . VAL B 1 297 ? 1.647 11.211 -5.789 1 95.81 297 VAL B CA 1
ATOM 6616 C C . VAL B 1 297 ? 2.973 10.57 -5.387 1 95.81 297 VAL B C 1
ATOM 6618 O O . VAL B 1 297 ? 3.844 11.234 -4.816 1 95.81 297 VAL B O 1
ATOM 6621 N N . SER B 1 298 ? 3.119 9.289 -5.66 1 90.31 298 SER B N 1
ATOM 6622 C CA . SER B 1 298 ? 4.379 8.609 -5.371 1 90.31 298 SER B CA 1
ATOM 6623 C C . SER B 1 298 ? 5.543 9.266 -6.105 1 90.31 298 SER B C 1
ATOM 6625 O O . SER B 1 298 ? 6.625 9.438 -5.543 1 90.31 298 SER B O 1
ATOM 6627 N N . GLU B 1 299 ? 5.34 9.602 -7.297 1 81.31 299 GLU B N 1
ATOM 6628 C CA . GLU B 1 299 ? 6.367 10.258 -8.102 1 81.31 299 GLU B CA 1
ATOM 6629 C C . GLU B 1 299 ? 6.766 11.602 -7.5 1 81.31 299 GLU B C 1
ATOM 6631 O O . GLU B 1 299 ? 7.953 11.898 -7.363 1 81.31 299 GLU B O 1
ATOM 6636 N N . LEU B 1 300 ? 5.777 12.406 -7.129 1 84.44 300 LEU B N 1
ATOM 6637 C CA . LEU B 1 300 ? 6.051 13.727 -6.578 1 84.44 300 LEU B CA 1
ATOM 6638 C C . LEU B 1 300 ? 6.68 13.617 -5.191 1 84.44 300 LEU B C 1
ATOM 6640 O O . LEU B 1 300 ? 7.434 14.5 -4.777 1 84.44 300 LEU B O 1
ATOM 6644 N N . ALA B 1 301 ? 6.371 12.477 -4.473 1 86.06 301 ALA B N 1
ATOM 6645 C CA . ALA B 1 301 ? 6.973 12.227 -3.166 1 86.06 301 ALA B CA 1
ATOM 6646 C C . ALA B 1 301 ? 8.375 11.648 -3.311 1 86.06 301 ALA B C 1
ATOM 6648 O O . ALA B 1 301 ? 9.07 11.422 -2.312 1 86.06 301 ALA B O 1
ATOM 6649 N N . ASN B 1 302 ? 8.789 11.328 -4.574 1 74.19 302 ASN B N 1
ATOM 6650 C CA . ASN B 1 302 ? 10.07 10.695 -4.871 1 74.19 302 ASN B CA 1
ATOM 6651 C C . ASN B 1 302 ? 10.188 9.336 -4.195 1 74.19 302 ASN B C 1
ATOM 6653 O O . ASN B 1 302 ? 11.234 9.008 -3.635 1 74.19 302 ASN B O 1
ATOM 6657 N N . LEU B 1 303 ? 9.094 8.711 -4.164 1 77.88 303 LEU B N 1
ATOM 6658 C CA . LEU B 1 303 ? 9.039 7.352 -3.637 1 77.88 303 LEU B CA 1
ATOM 6659 C C . LEU B 1 303 ? 8.68 6.355 -4.734 1 77.88 303 LEU B C 1
ATOM 6661 O O . LEU B 1 303 ? 7.906 6.672 -5.637 1 77.88 303 LEU B O 1
ATOM 6665 N N . SER B 1 304 ? 9.359 5.156 -4.648 1 74.75 304 SER B N 1
ATOM 6666 C CA . SER B 1 304 ? 8.938 4.082 -5.539 1 74.75 304 SER B CA 1
ATOM 6667 C C . SER B 1 304 ? 7.566 3.543 -5.141 1 74.75 304 SER B C 1
ATOM 6669 O O . SER B 1 304 ? 7.32 3.273 -3.963 1 74.75 304 SER B O 1
ATOM 6671 N N . PRO B 1 305 ? 6.676 3.477 -6.121 1 84.88 305 PRO B N 1
ATOM 6672 C CA . PRO B 1 305 ? 5.367 2.898 -5.801 1 84.88 305 PRO B CA 1
ATOM 6673 C C . PRO B 1 305 ? 5.465 1.466 -5.285 1 84.88 305 PRO B C 1
ATOM 6675 O O . PRO B 1 305 ? 6.324 0.702 -5.73 1 84.88 305 PRO B O 1
ATOM 6678 N N . ASP B 1 306 ? 4.742 1.147 -4.281 1 90.12 306 ASP B N 1
ATOM 6679 C CA . ASP B 1 306 ? 4.609 -0.236 -3.836 1 90.12 306 ASP B CA 1
ATOM 6680 C C . ASP B 1 306 ? 3.885 -1.083 -4.879 1 90.12 306 ASP B C 1
ATOM 6682 O O . ASP B 1 306 ? 2.682 -0.925 -5.09 1 90.12 306 ASP B O 1
ATOM 6686 N N . THR B 1 307 ? 4.578 -2.006 -5.496 1 88.44 307 THR B N 1
ATOM 6687 C CA . THR B 1 307 ? 4.035 -2.775 -6.609 1 88.44 307 THR B CA 1
ATOM 6688 C C . THR B 1 307 ? 2.926 -3.707 -6.137 1 88.44 307 THR B C 1
ATOM 6690 O O . THR B 1 307 ? 2.107 -4.164 -6.938 1 88.44 307 THR B O 1
ATOM 6693 N N . HIS B 1 308 ? 2.859 -4.004 -4.871 1 94.62 308 HIS B N 1
ATOM 6694 C CA . HIS B 1 308 ? 1.891 -4.965 -4.355 1 94.62 308 HIS B CA 1
ATOM 6695 C C . HIS B 1 308 ? 0.752 -4.262 -3.625 1 94.62 308 HIS B C 1
ATOM 6697 O O . HIS B 1 308 ? -0.084 -4.918 -2.998 1 94.62 308 HIS B O 1
ATOM 6703 N N . GLN B 1 309 ? 0.764 -2.947 -3.709 1 96.88 309 GLN B N 1
ATOM 6704 C CA . GLN B 1 309 ? -0.297 -2.215 -3.025 1 96.88 309 GLN B CA 1
ATOM 6705 C C . GLN B 1 309 ? -1.672 -2.627 -3.543 1 96.88 309 GLN B C 1
ATOM 6707 O O . GLN B 1 309 ? -1.919 -2.604 -4.75 1 96.88 309 GLN B O 1
ATOM 6712 N N . PRO B 1 310 ? -2.615 -2.979 -2.707 1 98.56 310 PRO B N 1
ATOM 6713 C CA . PRO B 1 310 ? -3.951 -3.396 -3.139 1 98.56 310 PRO B CA 1
ATOM 6714 C C . PRO B 1 310 ? -4.621 -2.377 -4.059 1 98.56 310 PRO B C 1
ATOM 6716 O O . PRO B 1 310 ? -4.508 -1.17 -3.834 1 98.56 310 PRO B O 1
ATOM 6719 N N . PHE B 1 311 ? -5.262 -2.82 -5.145 1 98.56 311 PHE B N 1
ATOM 6720 C CA . PHE B 1 311 ? -6.055 -2.096 -6.133 1 98.56 311 PHE B CA 1
ATOM 6721 C C . PHE B 1 311 ? -5.152 -1.385 -7.133 1 98.56 311 PHE B C 1
ATOM 6723 O O . PHE B 1 311 ? -5.387 -1.451 -8.344 1 98.56 311 PHE B O 1
ATOM 6730 N N . VAL B 1 312 ? -4.02 -0.812 -6.652 1 98.19 312 VAL B N 1
ATOM 6731 C CA . VAL B 1 312 ? -3.367 0.151 -7.531 1 98.19 312 VAL B CA 1
ATOM 6732 C C . VAL B 1 312 ? -1.959 -0.333 -7.871 1 98.19 312 VAL B C 1
ATOM 6734 O O . VAL B 1 312 ? -1.336 0.164 -8.812 1 98.19 312 VAL B O 1
ATOM 6737 N N . GLY B 1 313 ? -1.361 -1.194 -7.094 1 95.69 313 GLY B N 1
ATOM 6738 C CA . GLY B 1 313 ? -0.028 -1.688 -7.402 1 95.69 313 GLY B CA 1
ATOM 6739 C C . GLY B 1 313 ? 0.055 -2.381 -8.75 1 95.69 313 GLY B C 1
ATOM 6740 O O . GLY B 1 313 ? -0.906 -3.018 -9.188 1 95.69 313 GLY B O 1
ATOM 6741 N N . ALA B 1 314 ? 1.233 -2.383 -9.289 1 89.5 314 ALA B N 1
ATOM 6742 C CA . ALA B 1 314 ? 1.45 -3.006 -10.594 1 89.5 314 ALA B CA 1
ATOM 6743 C C . ALA B 1 314 ? 1.221 -4.516 -10.523 1 89.5 314 ALA B C 1
ATOM 6745 O O . ALA B 1 314 ? 0.833 -5.133 -11.516 1 89.5 314 ALA B O 1
ATOM 6746 N N . SER B 1 315 ? 1.367 -5.055 -9.336 1 92.56 315 SER B N 1
ATOM 6747 C CA . SER B 1 315 ? 1.238 -6.5 -9.172 1 92.56 315 SER B CA 1
ATOM 6748 C C . SER B 1 315 ? -0.106 -6.867 -8.555 1 92.56 315 SER B C 1
ATOM 6750 O O . SER B 1 315 ? -0.38 -8.039 -8.305 1 92.56 315 SER B O 1
ATOM 6752 N N . ALA B 1 316 ? -0.958 -5.883 -8.32 1 96 316 ALA B N 1
ATOM 6753 C CA . ALA B 1 316 ? -2.215 -6.137 -7.625 1 96 316 ALA B CA 1
ATOM 6754 C C . ALA B 1 316 ? -3.088 -7.117 -8.406 1 96 316 ALA B C 1
ATOM 6756 O O . ALA B 1 316 ? -3.879 -7.859 -7.82 1 96 316 ALA B O 1
ATOM 6757 N N . PHE B 1 317 ? -2.947 -7.113 -9.734 1 94.31 317 PHE B N 1
ATOM 6758 C CA . PHE B 1 317 ? -3.695 -8 -10.617 1 94.31 317 PHE B CA 1
ATOM 6759 C C . PHE B 1 317 ? -2.756 -8.781 -11.531 1 94.31 317 PHE B C 1
ATOM 6761 O O . PHE B 1 317 ? -3.059 -8.992 -12.711 1 94.31 317 PHE B O 1
ATOM 6768 N N . ALA B 1 318 ? -1.596 -9.102 -10.906 1 89.31 318 ALA B N 1
ATOM 6769 C CA . ALA B 1 318 ? -0.591 -9.859 -11.641 1 89.31 318 ALA B CA 1
ATOM 6770 C C . ALA B 1 318 ? -0.636 -11.344 -11.266 1 89.31 318 ALA B C 1
ATOM 6772 O O . ALA B 1 318 ? -0.825 -11.68 -10.094 1 89.31 318 ALA B O 1
ATOM 6773 N N . HIS B 1 319 ? -0.422 -12.156 -12.188 1 86.44 319 HIS B N 1
ATOM 6774 C CA . HIS B 1 319 ? -0.433 -13.602 -11.984 1 86.44 319 HIS B CA 1
ATOM 6775 C C . HIS B 1 319 ? 0.859 -14.234 -12.484 1 86.44 319 HIS B C 1
ATOM 6777 O O . HIS B 1 319 ? 1.231 -14.062 -13.648 1 86.44 319 HIS B O 1
ATOM 6783 N N . LYS B 1 320 ? 1.508 -14.875 -11.633 1 81.31 320 LYS B N 1
ATOM 6784 C CA . LYS B 1 320 ? 2.826 -15.453 -11.883 1 81.31 320 LYS B CA 1
ATOM 6785 C C . LYS B 1 320 ? 2.744 -16.969 -12.078 1 81.31 320 LYS B C 1
ATOM 6787 O O . LYS B 1 320 ? 3.357 -17.516 -12.992 1 81.31 320 LYS B O 1
ATOM 6792 N N . GLY B 1 321 ? 2.008 -17.656 -11.211 1 78.88 321 GLY B N 1
ATOM 6793 C CA . GLY B 1 321 ? 1.917 -19.109 -11.234 1 78.88 321 GLY B CA 1
ATOM 6794 C C . GLY B 1 321 ? 1.171 -19.641 -12.445 1 78.88 321 GLY B C 1
ATOM 6795 O O . GLY B 1 321 ? 0.166 -19.062 -12.867 1 78.88 321 GLY B O 1
ATOM 6796 N N . GLY B 1 322 ? 1.688 -20.656 -13 1 77.69 322 GLY B N 1
ATOM 6797 C CA . GLY B 1 322 ? 1.108 -21.234 -14.195 1 77.69 322 GLY B CA 1
ATOM 6798 C C . GLY B 1 322 ? -0.354 -21.609 -14.031 1 77.69 322 GLY B C 1
ATOM 6799 O O . GLY B 1 322 ? -1.175 -21.312 -14.906 1 77.69 322 GLY B O 1
ATOM 6800 N N . THR B 1 323 ? -0.753 -22.172 -12.93 1 78 323 THR B N 1
ATOM 6801 C CA . THR B 1 323 ? -2.127 -22.578 -12.664 1 78 323 THR B CA 1
ATOM 6802 C C . THR B 1 323 ? -3.049 -21.375 -12.594 1 78 323 THR B C 1
ATOM 6804 O O . THR B 1 323 ? -4.172 -21.406 -13.102 1 78 323 THR B O 1
ATOM 6807 N N . HIS B 1 324 ? -2.52 -20.344 -12 1 82.69 324 HIS B N 1
ATOM 6808 C CA . HIS B 1 324 ? -3.311 -19.125 -11.891 1 82.69 324 HIS B CA 1
ATOM 6809 C C . HIS B 1 324 ? -3.52 -18.484 -13.258 1 82.69 324 HIS B C 1
ATOM 6811 O O . HIS B 1 324 ? -4.633 -18.062 -13.594 1 82.69 324 HIS B O 1
ATOM 6817 N N . VAL B 1 325 ? -2.506 -18.438 -14.039 1 82.12 325 VAL B N 1
ATOM 6818 C CA . VAL B 1 325 ? -2.588 -17.844 -15.367 1 82.12 325 VAL B CA 1
ATOM 6819 C C . VAL B 1 325 ? -3.547 -18.656 -16.234 1 82.12 325 VAL B C 1
ATOM 6821 O O . VAL B 1 325 ? -4.371 -18.094 -16.953 1 82.12 325 VAL B O 1
ATOM 6824 N N . ASN B 1 326 ? -3.434 -19.969 -16.125 1 81.94 326 ASN B N 1
ATOM 6825 C CA . ASN B 1 326 ? -4.359 -20.844 -16.844 1 81.94 326 ASN B CA 1
ATOM 6826 C C . ASN B 1 326 ? -5.809 -20.531 -16.484 1 81.94 326 ASN B C 1
ATOM 6828 O O . ASN B 1 326 ? -6.668 -20.453 -17.375 1 81.94 326 ASN B O 1
ATOM 6832 N N . ALA B 1 327 ? -6.098 -20.297 -15.242 1 85.88 327 ALA B N 1
ATOM 6833 C CA . ALA B 1 327 ? -7.449 -20.016 -14.758 1 85.88 327 ALA B CA 1
ATOM 6834 C C . ALA B 1 327 ? -7.922 -18.641 -15.227 1 85.88 327 ALA B C 1
ATOM 6836 O O . ALA B 1 327 ? -9.055 -18.484 -15.688 1 85.88 327 ALA B O 1
ATOM 6837 N N . VAL B 1 328 ? -7.102 -17.656 -15.156 1 84.56 328 VAL B N 1
ATOM 6838 C CA . VAL B 1 328 ? -7.449 -16.266 -15.477 1 84.56 328 VAL B CA 1
ATOM 6839 C C . VAL B 1 328 ? -7.723 -16.141 -16.969 1 84.56 328 VAL B C 1
ATOM 6841 O O . VAL B 1 328 ? -8.609 -15.391 -17.391 1 84.56 328 VAL B O 1
ATOM 6844 N N . VAL B 1 329 ? -6.934 -16.891 -17.766 1 79.88 329 VAL B N 1
ATOM 6845 C CA . VAL B 1 329 ? -7.141 -16.891 -19.203 1 79.88 329 VAL B CA 1
ATOM 6846 C C . VAL B 1 329 ? -8.523 -17.453 -19.531 1 79.88 329 VAL B C 1
ATOM 6848 O O . VAL B 1 329 ? -9.195 -16.984 -20.453 1 79.88 329 VAL B O 1
ATOM 6851 N N . LYS B 1 330 ? -8.961 -18.406 -18.75 1 81.62 330 LYS B N 1
ATOM 6852 C CA . LYS B 1 330 ? -10.266 -19.016 -18.938 1 81.62 330 LYS B CA 1
ATOM 6853 C C . LYS B 1 330 ? -11.383 -18.125 -18.406 1 81.62 330 LYS B C 1
ATOM 6855 O O . LYS B 1 330 ? -12.422 -17.969 -19.062 1 81.62 330 LYS B O 1
ATOM 6860 N N . HIS B 1 331 ? -11.172 -17.609 -17.234 1 86.81 331 HIS B N 1
ATOM 6861 C CA . HIS B 1 331 ? -12.133 -16.734 -16.562 1 86.81 331 HIS B CA 1
ATOM 6862 C C . HIS B 1 331 ? -11.422 -15.727 -15.656 1 86.81 331 HIS B C 1
ATOM 6864 O O . HIS B 1 331 ? -11.008 -16.078 -14.555 1 86.81 331 HIS B O 1
ATOM 6870 N N . ALA B 1 332 ? -11.453 -14.469 -16.031 1 80.12 332 ALA B N 1
ATOM 6871 C CA . ALA B 1 332 ? -10.68 -13.445 -15.328 1 80.12 332 ALA B CA 1
ATOM 6872 C C . ALA B 1 332 ? -11.078 -13.359 -13.859 1 80.12 332 ALA B C 1
ATOM 6874 O O . ALA B 1 332 ? -10.227 -13.195 -12.984 1 80.12 332 ALA B O 1
ATOM 6875 N N . MET B 1 333 ? -12.328 -13.586 -13.562 1 84.31 333 MET B N 1
ATOM 6876 C CA . MET B 1 333 ? -12.844 -13.414 -12.211 1 84.31 333 MET B CA 1
ATOM 6877 C C . MET B 1 333 ? -12.461 -14.602 -11.328 1 84.31 333 MET B C 1
ATOM 6879 O O . MET B 1 333 ? -12.703 -14.586 -10.117 1 84.31 333 MET B O 1
ATOM 6883 N N . SER B 1 334 ? -11.805 -15.578 -11.914 1 88.69 334 SER B N 1
ATOM 6884 C CA . SER B 1 334 ? -11.375 -16.734 -11.141 1 88.69 334 SER B CA 1
ATOM 6885 C C . SER B 1 334 ? -10.32 -16.344 -10.109 1 88.69 334 SER B C 1
ATOM 6887 O O . SER B 1 334 ? -10.242 -16.953 -9.039 1 88.69 334 SER B O 1
ATOM 6889 N N . TYR B 1 335 ? -9.547 -15.297 -10.383 1 90.5 335 TYR B N 1
ATOM 6890 C CA . TYR B 1 335 ? -8.516 -14.953 -9.414 1 90.5 335 TYR B CA 1
ATOM 6891 C C . TYR B 1 335 ? -8.422 -13.438 -9.234 1 90.5 335 TYR B C 1
ATOM 6893 O O . TYR B 1 335 ? -7.402 -12.922 -8.773 1 90.5 335 TYR B O 1
ATOM 6901 N N . GLN B 1 336 ? -9.383 -12.75 -9.656 1 92.19 336 GLN B N 1
ATOM 6902 C CA . GLN B 1 336 ? -9.461 -11.312 -9.453 1 92.19 336 GLN B CA 1
ATOM 6903 C C . GLN B 1 336 ? -10.75 -10.93 -8.727 1 92.19 336 GLN B C 1
ATOM 6905 O O . GLN B 1 336 ? -11.836 -11.344 -9.125 1 92.19 336 GLN B O 1
ATOM 6910 N N . HIS B 1 337 ? -10.633 -10.078 -7.68 1 94.69 337 HIS B N 1
ATOM 6911 C CA . HIS B 1 337 ? -11.781 -9.781 -6.832 1 94.69 337 HIS B CA 1
ATOM 6912 C C . HIS B 1 337 ? -12.617 -8.648 -7.422 1 94.69 337 HIS B C 1
ATOM 6914 O O . HIS B 1 337 ? -13.766 -8.453 -7.016 1 94.69 337 HIS B O 1
ATOM 6920 N N . ILE B 1 338 ? -12.039 -7.965 -8.367 1 96.81 338 ILE B N 1
ATOM 6921 C CA . ILE B 1 338 ? -12.742 -6.957 -9.148 1 96.81 338 ILE B CA 1
ATOM 6922 C C . ILE B 1 338 ? -12.125 -6.871 -10.547 1 96.81 338 ILE B C 1
ATOM 6924 O O . ILE B 1 338 ? -11.062 -7.441 -10.805 1 96.81 338 ILE B O 1
ATOM 6928 N N . ASP B 1 339 ? -12.898 -6.184 -11.445 1 96.12 339 ASP B N 1
ATOM 6929 C CA . ASP B 1 339 ? -12.32 -5.766 -12.719 1 96.12 339 ASP B CA 1
ATOM 6930 C C . ASP B 1 339 ? -11.305 -4.645 -12.516 1 96.12 339 ASP B C 1
ATOM 6932 O O . ASP B 1 339 ? -11.656 -3.545 -12.086 1 96.12 339 ASP B O 1
ATOM 6936 N N . PRO B 1 340 ? -9.984 -4.945 -12.82 1 96.44 340 PRO B N 1
ATOM 6937 C CA . PRO B 1 340 ? -8.953 -3.939 -12.555 1 96.44 340 PRO B CA 1
ATOM 6938 C C . PRO B 1 340 ? -9.227 -2.617 -13.273 1 96.44 340 PRO B C 1
ATOM 6940 O O . PRO B 1 340 ? -8.789 -1.561 -12.805 1 96.44 340 PRO B O 1
ATOM 6943 N N . ALA B 1 341 ? -9.953 -2.566 -14.328 1 96.06 341 ALA B N 1
ATOM 6944 C CA . ALA B 1 341 ? -10.25 -1.356 -15.086 1 96.06 341 ALA B CA 1
ATOM 6945 C C . ALA B 1 341 ? -11.07 -0.375 -14.258 1 96.06 341 ALA B C 1
ATOM 6947 O O . ALA B 1 341 ? -11.016 0.836 -14.484 1 96.06 341 ALA B O 1
ATOM 6948 N N . LEU B 1 342 ? -11.812 -0.913 -13.328 1 98 342 LEU B N 1
ATOM 6949 C CA . LEU B 1 342 ? -12.672 -0.079 -12.492 1 98 342 LEU B CA 1
ATOM 6950 C C . LEU B 1 342 ? -11.836 0.892 -11.656 1 98 342 LEU B C 1
ATOM 6952 O O . LEU B 1 342 ? -12.336 1.936 -11.234 1 98 342 LEU B O 1
ATOM 6956 N N . VAL B 1 343 ? -10.547 0.603 -11.391 1 98.62 343 VAL B N 1
ATOM 6957 C CA . VAL B 1 343 ? -9.688 1.453 -10.578 1 98.62 343 VAL B CA 1
ATOM 6958 C C . VAL B 1 343 ? -8.508 1.942 -11.422 1 98.62 343 VAL B C 1
ATOM 6960 O O . VAL B 1 343 ? -7.488 2.383 -10.883 1 98.62 343 VAL B O 1
ATOM 6963 N N . GLY B 1 344 ? -8.586 1.725 -12.727 1 97.75 344 GLY B N 1
ATOM 6964 C CA . GLY B 1 344 ? -7.562 2.213 -13.641 1 97.75 344 GLY B CA 1
ATOM 6965 C C . GLY B 1 344 ? -6.32 1.342 -13.656 1 97.75 344 GLY B C 1
ATOM 6966 O O . GLY B 1 344 ? -5.227 1.82 -13.961 1 97.75 344 GLY B O 1
ATOM 6967 N N . ASN B 1 345 ? -6.434 0.151 -13.219 1 96.56 345 ASN B N 1
ATOM 6968 C CA . ASN B 1 345 ? -5.363 -0.84 -13.273 1 96.56 345 ASN B CA 1
ATOM 6969 C C . ASN B 1 345 ? -5.625 -1.89 -14.352 1 96.56 345 ASN B C 1
ATOM 6971 O O . ASN B 1 345 ? -6.582 -1.771 -15.117 1 96.56 345 ASN B O 1
ATOM 6975 N N . GLU B 1 346 ? -4.742 -2.904 -14.508 1 92.31 346 GLU B N 1
ATOM 6976 C CA . GLU B 1 346 ? -4.898 -3.908 -15.555 1 92.31 346 GLU B CA 1
ATOM 6977 C C . GLU B 1 346 ? -4.375 -5.266 -15.102 1 92.31 346 GLU B C 1
ATOM 6979 O O . GLU B 1 346 ? -3.561 -5.348 -14.18 1 92.31 346 GLU B O 1
ATOM 6984 N N . THR B 1 347 ? -4.949 -6.301 -15.688 1 91.19 347 THR B N 1
ATOM 6985 C CA . THR B 1 347 ? -4.445 -7.652 -15.469 1 91.19 347 THR B CA 1
ATOM 6986 C C . THR B 1 347 ? -3.082 -7.832 -16.125 1 91.19 347 THR B C 1
ATOM 6988 O O . THR B 1 347 ? -2.869 -7.383 -17.266 1 91.19 347 THR B O 1
ATOM 6991 N N . ARG B 1 348 ? -2.066 -8.414 -15.352 1 86.94 348 ARG B N 1
ATOM 6992 C CA . ARG B 1 348 ? -0.73 -8.656 -15.883 1 86.94 348 ARG B CA 1
ATOM 6993 C C . ARG B 1 348 ? -0.321 -10.117 -15.695 1 86.94 348 ARG B C 1
ATOM 6995 O O . ARG B 1 348 ? -0.646 -10.727 -14.68 1 86.94 348 ARG B O 1
ATOM 7002 N N . VAL B 1 349 ? 0.26 -10.57 -16.641 1 86.31 349 VAL B N 1
ATOM 7003 C CA . VAL B 1 349 ? 0.865 -11.898 -16.547 1 86.31 349 VAL B CA 1
ATOM 7004 C C . VAL B 1 349 ? 2.383 -11.766 -16.438 1 86.31 349 VAL B C 1
ATOM 7006 O O . VAL B 1 349 ? 3.006 -11.031 -17.219 1 86.31 349 VAL B O 1
ATOM 7009 N N . LEU B 1 350 ? 2.994 -12.375 -15.484 1 82 350 LEU B N 1
ATOM 7010 C CA . LEU B 1 350 ? 4.43 -12.312 -15.25 1 82 350 LEU B CA 1
ATOM 7011 C C . LEU B 1 350 ? 5.125 -13.57 -15.758 1 82 350 LEU B C 1
ATOM 7013 O O . LEU B 1 350 ? 4.504 -14.633 -15.859 1 82 350 LEU B O 1
ATOM 7017 N N . VAL B 1 351 ? 6.359 -13.273 -16.062 1 82.56 351 VAL B N 1
ATOM 7018 C CA . VAL B 1 351 ? 7.184 -14.391 -16.516 1 82.56 351 VAL B CA 1
ATOM 7019 C C . VAL B 1 351 ? 8.328 -14.617 -15.531 1 82.56 351 VAL B C 1
ATOM 7021 O O . VAL B 1 351 ? 9.031 -13.68 -15.164 1 82.56 351 VAL B O 1
ATOM 7024 N N . SER B 1 352 ? 8.422 -15.766 -15.039 1 80.25 352 SER B N 1
ATOM 7025 C CA . SER B 1 352 ? 9.445 -16.172 -14.086 1 80.25 352 SER B CA 1
ATOM 7026 C C . SER B 1 352 ? 9.703 -17.672 -14.172 1 80.25 352 SER B C 1
ATOM 7028 O O . SER B 1 352 ? 9.172 -18.359 -15.047 1 80.25 352 SER B O 1
ATOM 7030 N N . GLU B 1 353 ? 10.617 -18.125 -13.289 1 75.31 353 GLU B N 1
ATOM 7031 C CA . GLU B 1 353 ? 10.914 -19.547 -13.227 1 75.31 353 GLU B CA 1
ATOM 7032 C C . GLU B 1 353 ? 9.68 -20.359 -12.859 1 75.31 353 GLU B C 1
ATOM 7034 O O . GLU B 1 353 ? 9.633 -21.562 -13.078 1 75.31 353 GLU B O 1
ATOM 7039 N N . LEU B 1 354 ? 8.656 -19.703 -12.383 1 70.94 354 LEU B N 1
ATOM 7040 C CA . LEU B 1 354 ? 7.422 -20.359 -11.977 1 70.94 354 LEU B CA 1
ATOM 7041 C C . LEU B 1 354 ? 6.402 -20.359 -13.109 1 70.94 354 LEU B C 1
ATOM 7043 O O . LEU B 1 354 ? 5.32 -20.938 -12.984 1 70.94 354 LEU B O 1
ATOM 7047 N N . SER B 1 355 ? 6.836 -19.672 -14.195 1 80 355 SER B N 1
ATOM 7048 C CA . SER B 1 355 ? 5.934 -19.516 -15.336 1 80 355 SER B CA 1
ATOM 7049 C C . SER B 1 355 ? 5.785 -20.828 -16.109 1 80 355 SER B C 1
ATOM 7051 O O . SER B 1 355 ? 6.684 -21.672 -16.094 1 80 355 SER B O 1
ATOM 7053 N N . GLY B 1 356 ? 4.625 -21 -16.656 1 77.69 356 GLY B N 1
ATOM 7054 C CA . GLY B 1 356 ? 4.367 -22.078 -17.594 1 77.69 356 GLY B CA 1
ATOM 7055 C C . GLY B 1 356 ? 4.191 -21.594 -19.031 1 77.69 356 GLY B C 1
ATOM 7056 O O . GLY B 1 356 ? 4.492 -20.438 -19.344 1 77.69 356 GLY B O 1
ATOM 7057 N N . LYS B 1 357 ? 3.818 -22.5 -19.812 1 82.44 357 LYS B N 1
ATOM 7058 C CA . LYS B 1 357 ? 3.654 -22.234 -21.234 1 82.44 357 LYS B CA 1
ATOM 7059 C C . LYS B 1 357 ? 2.635 -21.125 -21.469 1 82.44 357 LYS B C 1
ATOM 7061 O O . LYS B 1 357 ? 2.799 -20.312 -22.375 1 82.44 357 LYS B O 1
ATOM 7066 N N . ASP B 1 358 ? 1.643 -21.125 -20.625 1 82.12 358 ASP B N 1
ATOM 7067 C CA . ASP B 1 358 ? 0.584 -20.141 -20.812 1 82.12 358 ASP B CA 1
ATOM 7068 C C . ASP B 1 358 ? 1.091 -18.719 -20.516 1 82.12 358 ASP B C 1
ATOM 7070 O O . ASP B 1 358 ? 0.628 -17.75 -21.125 1 82.12 358 ASP B O 1
ATOM 7074 N N . ASN B 1 359 ? 2.07 -18.531 -19.641 1 86.62 359 ASN B N 1
ATOM 7075 C CA . ASN B 1 359 ? 2.672 -17.234 -19.375 1 86.62 359 ASN B CA 1
ATOM 7076 C C . ASN B 1 359 ? 3.332 -16.656 -20.625 1 86.62 359 ASN B C 1
ATOM 7078 O O . ASN B 1 359 ? 3.119 -15.484 -20.969 1 86.62 359 ASN B O 1
ATOM 7082 N N . ILE B 1 360 ? 4.004 -17.516 -21.281 1 85.94 360 ILE B N 1
ATOM 7083 C CA . ILE B 1 360 ? 4.742 -17.094 -22.469 1 85.94 360 ILE B CA 1
ATOM 7084 C C . ILE B 1 360 ? 3.768 -16.812 -23.594 1 85.94 360 ILE B C 1
ATOM 7086 O O . ILE B 1 360 ? 3.926 -15.82 -24.328 1 85.94 360 ILE B O 1
ATOM 7090 N N . ALA B 1 361 ? 2.777 -17.594 -23.719 1 85.38 361 ALA B N 1
ATOM 7091 C CA . ALA B 1 361 ? 1.781 -17.422 -24.781 1 85.38 361 ALA B CA 1
ATOM 7092 C C . ALA B 1 361 ? 1.053 -16.094 -24.625 1 85.38 361 ALA B C 1
ATOM 7094 O O . ALA B 1 361 ? 0.836 -15.375 -25.594 1 85.38 361 ALA B O 1
ATOM 7095 N N . VAL B 1 362 ? 0.695 -15.836 -23.453 1 84.31 362 VAL B N 1
ATOM 7096 C CA . VAL B 1 362 ? 0.01 -14.578 -23.172 1 84.31 362 VAL B CA 1
ATOM 7097 C C . VAL B 1 362 ? 0.925 -13.406 -23.516 1 84.31 362 VAL B C 1
ATOM 7099 O O . VAL B 1 362 ? 0.497 -12.445 -24.156 1 84.31 362 VAL B O 1
ATOM 7102 N N . LYS B 1 363 ? 2.15 -13.469 -23.078 1 86.81 363 LYS B N 1
ATOM 7103 C CA . LYS B 1 363 ? 3.098 -12.391 -23.344 1 86.81 363 LYS B CA 1
ATOM 7104 C C . LYS B 1 363 ? 3.34 -12.234 -24.844 1 86.81 363 LYS B C 1
ATOM 7106 O O . LYS B 1 363 ? 3.422 -11.117 -25.359 1 86.81 363 LYS B O 1
ATOM 7111 N N . ARG B 1 364 ? 3.461 -13.305 -25.484 1 86 364 ARG B N 1
ATOM 7112 C CA . ARG B 1 364 ? 3.619 -13.289 -26.938 1 86 364 ARG B CA 1
ATOM 7113 C C . ARG B 1 364 ? 2.479 -12.523 -27.594 1 86 364 ARG B C 1
ATOM 7115 O O . ARG B 1 364 ? 2.713 -11.688 -28.469 1 86 364 ARG B O 1
ATOM 7122 N N . ARG B 1 365 ? 1.259 -12.828 -27.172 1 84.56 365 ARG B N 1
ATOM 7123 C CA . ARG B 1 365 ? 0.089 -12.164 -27.719 1 84.56 365 ARG B CA 1
ATOM 7124 C C . ARG B 1 365 ? 0.087 -10.68 -27.375 1 84.56 365 ARG B C 1
ATOM 7126 O O . ARG B 1 365 ? -0.196 -9.828 -28.219 1 84.56 365 ARG B O 1
ATOM 7133 N N . GLU B 1 366 ? 0.456 -10.445 -26.203 1 84.44 366 GLU B N 1
ATOM 7134 C CA . GLU B 1 366 ? 0.513 -9.062 -25.719 1 84.44 366 GLU B CA 1
ATOM 7135 C C . GLU B 1 366 ? 1.497 -8.234 -26.547 1 84.44 366 GLU B C 1
ATOM 7137 O O . GLU B 1 366 ? 1.251 -7.059 -26.812 1 84.44 366 GLU B O 1
ATOM 7142 N N . PHE B 1 367 ? 2.629 -8.867 -26.891 1 85.38 367 PHE B N 1
ATOM 7143 C CA . PHE B 1 367 ? 3.693 -8.164 -27.594 1 85.38 367 PHE B CA 1
ATOM 7144 C C . PHE B 1 367 ? 3.438 -8.172 -29.094 1 85.38 367 PHE B C 1
ATOM 7146 O O . PHE B 1 367 ? 4.207 -7.59 -29.859 1 85.38 367 PHE B O 1
ATOM 7153 N N . GLY B 1 368 ? 2.314 -8.859 -29.547 1 82.44 368 GLY B N 1
ATOM 7154 C CA . GLY B 1 368 ? 2 -8.938 -30.969 1 82.44 368 GLY B CA 1
ATOM 7155 C C . GLY B 1 368 ? 2.963 -9.82 -31.734 1 82.44 368 GLY B C 1
ATOM 7156 O O . GLY B 1 368 ? 3.275 -9.539 -32.906 1 82.44 368 GLY B O 1
ATOM 7157 N N . LEU B 1 369 ? 3.518 -10.734 -31.062 1 83.69 369 LEU B N 1
ATOM 7158 C CA . LEU B 1 369 ? 4.496 -11.625 -31.688 1 83.69 369 LEU B CA 1
ATOM 7159 C C . LEU B 1 369 ? 3.859 -12.961 -32.031 1 83.69 369 LEU B C 1
ATOM 7161 O O . LEU B 1 369 ? 4.359 -14.016 -31.641 1 83.69 369 LEU B O 1
ATOM 7165 N N . ASP B 1 370 ? 2.73 -13.062 -32.719 1 76.44 370 ASP B N 1
ATOM 7166 C CA . ASP B 1 370 ? 1.905 -14.227 -33.031 1 76.44 370 ASP B CA 1
ATOM 7167 C C . ASP B 1 370 ? 2.68 -15.242 -33.875 1 76.44 370 ASP B C 1
ATOM 7169 O O . ASP B 1 370 ? 2.334 -16.422 -33.906 1 76.44 370 ASP B O 1
ATOM 7173 N N . GLY B 1 371 ? 3.873 -14.984 -34.438 1 75.38 371 GLY B N 1
ATOM 7174 C CA . GLY B 1 371 ? 4.539 -15.898 -35.344 1 75.38 371 GLY B CA 1
ATOM 7175 C C . GLY B 1 371 ? 5.449 -16.891 -34.656 1 75.38 371 GLY B C 1
ATOM 7176 O O . GLY B 1 371 ? 6.051 -17.75 -35.312 1 75.38 371 GLY B O 1
ATOM 7177 N N . LEU B 1 372 ? 5.352 -16.938 -33.344 1 80.94 372 LEU B N 1
ATOM 7178 C CA . LEU B 1 372 ? 6.262 -17.844 -32.656 1 80.94 372 LEU B CA 1
ATOM 7179 C C . LEU B 1 372 ? 5.621 -19.203 -32.469 1 80.94 372 LEU B C 1
ATOM 7181 O O . LEU B 1 372 ? 4.434 -19.312 -32.156 1 80.94 372 LEU B O 1
ATOM 7185 N N . SER B 1 373 ? 6.344 -20.281 -32.719 1 82.12 373 SER B N 1
ATOM 7186 C CA . SER B 1 373 ? 5.902 -21.656 -32.531 1 82.12 373 SER B CA 1
ATOM 7187 C C . SER B 1 373 ? 5.914 -22.031 -31.047 1 82.12 373 SER B C 1
ATOM 7189 O O . SER B 1 373 ? 6.508 -21.328 -30.234 1 82.12 373 SER B O 1
ATOM 7191 N N . ARG B 1 374 ? 5.27 -23.031 -30.766 1 82.44 374 ARG B N 1
ATOM 7192 C CA . ARG B 1 374 ? 5.25 -23.562 -29.406 1 82.44 374 ARG B CA 1
ATOM 7193 C C . ARG B 1 374 ? 6.656 -23.953 -28.953 1 82.44 374 ARG B C 1
ATOM 7195 O O . ARG B 1 374 ? 6.996 -23.797 -27.781 1 82.44 374 ARG B O 1
ATOM 7202 N N . GLU B 1 375 ? 7.324 -24.453 -29.812 1 84.69 375 GLU B N 1
ATOM 7203 C CA . GLU B 1 375 ? 8.695 -24.844 -29.516 1 84.69 375 GLU B CA 1
ATOM 7204 C C . GLU B 1 375 ? 9.555 -23.625 -29.188 1 84.69 375 GLU B C 1
ATOM 7206 O O . GLU B 1 375 ? 10.375 -23.672 -28.266 1 84.69 375 GLU B O 1
ATOM 7211 N N . GLU B 1 376 ? 9.305 -22.656 -29.938 1 85.88 376 GLU B N 1
ATOM 7212 C CA . GLU B 1 376 ? 10.031 -21.406 -29.672 1 85.88 376 GLU B CA 1
ATOM 7213 C C . GLU B 1 376 ? 9.664 -20.828 -28.312 1 85.88 376 GLU B C 1
ATOM 7215 O O . GLU B 1 376 ? 10.531 -20.328 -27.594 1 85.88 376 GLU B O 1
ATOM 7220 N N . GLU B 1 377 ? 8.445 -20.969 -28.047 1 86.38 377 GLU B N 1
ATOM 7221 C CA . GLU B 1 377 ? 7.977 -20.516 -26.734 1 86.38 377 GLU B CA 1
ATOM 7222 C C . GLU B 1 377 ? 8.648 -21.312 -25.609 1 86.38 377 GLU B C 1
ATOM 7224 O O . GLU B 1 377 ? 9.055 -20.734 -24.594 1 86.38 377 GLU B O 1
ATOM 7229 N N . ARG B 1 378 ? 8.758 -22.578 -25.812 1 86.31 378 ARG B N 1
ATOM 7230 C CA . ARG B 1 378 ? 9.422 -23.438 -24.828 1 86.31 378 ARG B CA 1
ATOM 7231 C C . ARG B 1 378 ? 10.891 -23.062 -24.672 1 86.31 378 ARG B C 1
ATOM 7233 O O . ARG B 1 378 ? 11.43 -23.109 -23.562 1 86.31 378 ARG B O 1
ATOM 7240 N N . GLN B 1 379 ? 11.469 -22.734 -25.734 1 87.56 379 GLN B N 1
ATOM 7241 C CA . GLN B 1 379 ? 12.867 -22.328 -25.703 1 87.56 379 GLN B CA 1
ATOM 7242 C C . GLN B 1 379 ? 13.062 -21.047 -24.891 1 87.56 379 GLN B C 1
ATOM 7244 O O . GLN B 1 379 ? 14.008 -20.938 -24.109 1 87.56 379 GLN B O 1
ATOM 7249 N N . VAL B 1 380 ? 12.188 -20.172 -25.125 1 88.94 380 VAL B N 1
ATOM 7250 C CA . VAL B 1 380 ? 12.258 -18.906 -24.391 1 88.94 380 VAL B CA 1
ATOM 7251 C C . VAL B 1 380 ? 12.078 -19.172 -22.891 1 88.94 380 VAL B C 1
ATOM 7253 O O . VAL B 1 380 ? 12.797 -18.594 -22.062 1 88.94 380 VAL B O 1
ATOM 7256 N N . LEU B 1 381 ? 11.117 -20.031 -22.625 1 86.62 381 LEU B N 1
ATOM 7257 C CA . LEU B 1 381 ? 10.867 -20.375 -21.219 1 86.62 381 LEU B CA 1
ATOM 7258 C C . LEU B 1 381 ? 12.117 -20.969 -20.578 1 86.62 381 LEU B C 1
ATOM 7260 O O . LEU B 1 381 ? 12.469 -20.625 -19.453 1 86.62 381 LEU B O 1
ATOM 7264 N N . ARG B 1 382 ? 12.812 -21.797 -21.266 1 85.44 382 ARG B N 1
ATOM 7265 C CA . ARG B 1 382 ? 14.055 -22.406 -20.781 1 85.44 382 ARG B CA 1
ATOM 7266 C C . ARG B 1 382 ? 15.133 -21.344 -20.578 1 85.44 382 ARG B C 1
ATOM 7268 O O . ARG B 1 382 ? 15.852 -21.359 -19.594 1 85.44 382 ARG B O 1
ATOM 7275 N N . GLN B 1 383 ? 15.219 -20.5 -21.484 1 88.25 383 GLN B N 1
ATOM 7276 C CA . GLN B 1 383 ? 16.219 -19.422 -21.406 1 88.25 383 GLN B CA 1
ATOM 7277 C C . GLN B 1 383 ? 15.969 -18.531 -20.203 1 88.25 383 GLN B C 1
ATOM 7279 O O . GLN B 1 383 ? 16.922 -18.156 -19.5 1 88.25 383 GLN B O 1
ATOM 7284 N N . ILE B 1 384 ? 14.773 -18.219 -20.047 1 86.44 384 ILE B N 1
ATOM 7285 C CA . ILE B 1 384 ? 14.398 -17.375 -18.906 1 86.44 384 ILE B CA 1
ATOM 7286 C C . ILE B 1 384 ? 14.82 -18.062 -17.609 1 86.44 384 ILE B C 1
ATOM 7288 O O . ILE B 1 384 ? 15.406 -17.422 -16.734 1 86.44 384 ILE B O 1
ATOM 7292 N N . LYS B 1 385 ? 14.5 -19.312 -17.453 1 79.5 385 LYS B N 1
ATOM 7293 C CA . LYS B 1 385 ? 14.875 -20.062 -16.266 1 79.5 385 LYS B CA 1
ATOM 7294 C C . LYS B 1 385 ? 16.391 -20.062 -16.062 1 79.5 385 LYS B C 1
ATOM 7296 O O . LYS B 1 385 ? 16.875 -19.875 -14.938 1 79.5 385 LYS B O 1
ATOM 7301 N N . GLU B 1 386 ? 17.172 -20.156 -17.109 1 83 386 GLU B N 1
ATOM 7302 C CA . GLU B 1 386 ? 18.625 -20.156 -17.062 1 83 386 GLU B CA 1
ATOM 7303 C C . GLU B 1 386 ? 19.172 -18.781 -16.656 1 83 386 GLU B C 1
ATOM 7305 O O . GLU B 1 386 ? 20.047 -18.688 -15.805 1 83 386 GLU B O 1
ATOM 7310 N N . LEU B 1 387 ? 18.672 -17.828 -17.188 1 85.81 387 LEU B N 1
ATOM 7311 C CA . LEU B 1 387 ? 19.141 -16.469 -16.922 1 85.81 387 LEU B CA 1
ATOM 7312 C C . LEU B 1 387 ? 18.781 -16.047 -15.508 1 85.81 387 LEU B C 1
ATOM 7314 O O . LEU B 1 387 ? 19.562 -15.352 -14.852 1 85.81 387 LEU B O 1
ATOM 7318 N N . GLU B 1 388 ? 17.641 -16.391 -15.109 1 81.56 388 GLU B N 1
ATOM 7319 C CA . GLU B 1 388 ? 17.281 -16.078 -13.734 1 81.56 388 GLU B CA 1
ATOM 7320 C C . GLU B 1 388 ? 18.219 -16.781 -12.75 1 81.56 388 GLU B C 1
ATOM 7322 O O . GLU B 1 388 ? 18.547 -16.234 -11.695 1 81.56 388 GLU B O 1
ATOM 7327 N N . ASN B 1 389 ? 18.547 -17.922 -13.133 1 75.38 389 ASN B N 1
ATOM 7328 C CA . ASN B 1 389 ? 19.562 -18.625 -12.336 1 75.38 389 ASN B CA 1
ATOM 7329 C C . ASN B 1 389 ? 20.875 -17.859 -12.32 1 75.38 389 ASN B C 1
ATOM 7331 O O . ASN B 1 389 ? 21.609 -17.891 -11.328 1 75.38 389 ASN B O 1
ATOM 7335 N N . ALA B 1 390 ? 21.172 -17.125 -13.414 1 78.5 390 ALA B N 1
ATOM 7336 C CA . ALA B 1 390 ? 22.406 -16.344 -13.547 1 78.5 390 ALA B CA 1
ATOM 7337 C C . ALA B 1 390 ? 22.266 -14.984 -12.875 1 78.5 390 ALA B C 1
ATOM 7339 O O . ALA B 1 390 ? 23.203 -14.18 -12.906 1 78.5 390 ALA B O 1
ATOM 7340 N N . GLY B 1 391 ? 21.141 -14.758 -12.336 1 76.44 391 GLY B N 1
ATOM 7341 C CA . GLY B 1 391 ? 21 -13.555 -11.531 1 76.44 391 GLY B CA 1
ATOM 7342 C C . GLY B 1 391 ? 20.016 -12.562 -12.109 1 76.44 391 GLY B C 1
ATOM 7343 O O . GLY B 1 391 ? 19.719 -11.539 -11.484 1 76.44 391 GLY B O 1
ATOM 7344 N N . PHE B 1 392 ? 19.516 -12.922 -13.328 1 83.94 392 PHE B N 1
ATOM 7345 C CA . PHE B 1 392 ? 18.516 -12.047 -13.945 1 83.94 392 PHE B CA 1
ATOM 7346 C C . PHE B 1 392 ? 17.203 -12.133 -13.195 1 83.94 392 PHE B C 1
ATOM 7348 O O . PHE B 1 392 ? 16.969 -13.07 -12.438 1 83.94 392 PHE B O 1
ATOM 7355 N N . ALA B 1 393 ? 16.484 -11.117 -13.344 1 78.88 393 ALA B N 1
ATOM 7356 C CA . ALA B 1 393 ? 15.109 -11.078 -12.836 1 78.88 393 ALA B CA 1
ATOM 7357 C C . ALA B 1 393 ? 14.164 -10.453 -13.859 1 78.88 393 ALA B C 1
ATOM 7359 O O . ALA B 1 393 ? 14.109 -9.234 -14 1 78.88 393 ALA B O 1
ATOM 7360 N N . PHE B 1 394 ? 13.359 -11.312 -14.438 1 85.69 394 PHE B N 1
ATOM 7361 C CA . PHE B 1 394 ? 12.625 -10.852 -15.609 1 85.69 394 PHE B CA 1
ATOM 7362 C C . PHE B 1 394 ? 11.258 -10.305 -15.211 1 85.69 394 PHE B C 1
ATOM 7364 O O . PHE B 1 394 ? 10.617 -9.586 -15.984 1 85.69 394 PHE B O 1
ATOM 7371 N N . GLU B 1 395 ? 10.891 -10.617 -14.117 1 79.25 395 GLU B N 1
ATOM 7372 C CA . GLU B 1 395 ? 9.578 -10.164 -13.672 1 79.25 395 GLU B CA 1
ATOM 7373 C C . GLU B 1 395 ? 9.492 -8.641 -13.672 1 79.25 395 GLU B C 1
ATOM 7375 O O . GLU B 1 395 ? 8.414 -8.07 -13.898 1 79.25 395 GLU B O 1
ATOM 7380 N N . SER B 1 396 ? 10.562 -8.031 -13.352 1 74.62 396 SER B N 1
ATOM 7381 C CA . SER B 1 396 ? 10.57 -6.574 -13.289 1 74.62 396 SER B CA 1
ATOM 7382 C C . SER B 1 396 ? 11.102 -5.965 -14.586 1 74.62 396 SER B C 1
ATOM 7384 O O . SER B 1 396 ? 11.336 -4.758 -14.656 1 74.62 396 SER B O 1
ATOM 7386 N N . ALA B 1 397 ? 11.297 -6.727 -15.617 1 86.44 397 ALA B N 1
ATOM 7387 C CA . ALA B 1 397 ? 11.922 -6.27 -16.859 1 86.44 397 ALA B CA 1
ATOM 7388 C C . ALA B 1 397 ? 11.203 -6.848 -18.078 1 86.44 397 ALA B C 1
ATOM 7390 O O . ALA B 1 397 ? 11.797 -7.602 -18.859 1 86.44 397 ALA B O 1
ATOM 7391 N N . GLU B 1 398 ? 10.047 -6.309 -18.219 1 86.25 398 GLU B N 1
ATOM 7392 C CA . GLU B 1 398 ? 9.188 -6.832 -19.281 1 86.25 398 GLU B CA 1
ATOM 7393 C C . GLU B 1 398 ? 9.82 -6.617 -20.656 1 86.25 398 GLU B C 1
ATOM 7395 O O . GLU B 1 398 ? 9.656 -7.445 -21.547 1 86.25 398 GLU B O 1
ATOM 7400 N N . ALA B 1 399 ? 10.484 -5.48 -20.75 1 91.31 399 ALA B N 1
ATOM 7401 C CA . ALA B 1 399 ? 11.141 -5.207 -22.031 1 91.31 399 ALA B CA 1
ATOM 7402 C C . ALA B 1 399 ? 12.211 -6.254 -22.328 1 91.31 399 ALA B C 1
ATOM 7404 O O . ALA B 1 399 ? 12.398 -6.637 -23.484 1 91.31 399 ALA B O 1
ATOM 7405 N N . SER B 1 400 ? 12.898 -6.68 -21.328 1 92.94 400 SER B N 1
ATOM 7406 C CA . SER B 1 400 ? 13.875 -7.742 -21.531 1 92.94 400 SER B CA 1
ATOM 7407 C C . SER B 1 400 ? 13.203 -9.031 -21.984 1 92.94 400 SER B C 1
ATOM 7409 O O . SER B 1 400 ? 13.742 -9.758 -22.828 1 92.94 400 SER B O 1
ATOM 7411 N N . VAL B 1 401 ? 12.031 -9.344 -21.5 1 90.19 401 VAL B N 1
ATOM 7412 C CA . VAL B 1 401 ? 11.297 -10.539 -21.891 1 90.19 401 VAL B CA 1
ATOM 7413 C C . VAL B 1 401 ? 10.867 -10.43 -23.359 1 90.19 401 VAL B C 1
ATOM 7415 O O . VAL B 1 401 ? 11.023 -11.375 -24.125 1 90.19 401 VAL B O 1
ATOM 7418 N N . GLU B 1 402 ? 10.32 -9.281 -23.625 1 91.5 402 GLU B N 1
ATOM 7419 C CA . GLU B 1 402 ? 9.914 -9.062 -25.016 1 91.5 402 GLU B CA 1
ATOM 7420 C C . GLU B 1 402 ? 11.086 -9.242 -25.969 1 91.5 402 GLU B C 1
ATOM 7422 O O . GLU B 1 402 ? 10.938 -9.844 -27.031 1 91.5 402 GLU B O 1
ATOM 7427 N N . LEU B 1 403 ? 12.172 -8.727 -25.594 1 92.31 403 LEU B N 1
ATOM 7428 C CA . LEU B 1 403 ? 13.359 -8.852 -26.438 1 92.31 403 LEU B CA 1
ATOM 7429 C C . LEU B 1 403 ? 13.758 -10.32 -26.594 1 92.31 403 LEU B C 1
ATOM 7431 O O . LEU B 1 403 ? 14.18 -10.742 -27.672 1 92.31 403 LEU B O 1
ATOM 7435 N N . LEU B 1 404 ? 13.68 -11.047 -25.516 1 91.38 404 LEU B N 1
ATOM 7436 C CA . LEU B 1 404 ? 13.992 -12.469 -25.609 1 91.38 404 LEU B CA 1
ATOM 7437 C C . LEU B 1 404 ? 13.086 -13.164 -26.625 1 91.38 404 LEU B C 1
ATOM 7439 O O . LEU B 1 404 ? 13.539 -14.008 -27.391 1 91.38 404 LEU B O 1
ATOM 7443 N N . LEU B 1 405 ? 11.852 -12.805 -26.609 1 90.31 405 LEU B N 1
ATOM 7444 C CA . LEU B 1 405 ? 10.891 -13.383 -27.547 1 90.31 405 LEU B CA 1
ATOM 7445 C C . LEU B 1 405 ? 11.195 -12.945 -28.984 1 90.31 405 LEU B C 1
ATOM 7447 O O . LEU B 1 405 ? 11.172 -13.766 -29.906 1 90.31 405 LEU B O 1
ATOM 7451 N N . ARG B 1 406 ? 11.477 -11.711 -29.156 1 89.94 406 ARG B N 1
ATOM 7452 C CA . ARG B 1 406 ? 11.789 -11.188 -30.469 1 89.94 406 ARG B CA 1
ATOM 7453 C C . ARG B 1 406 ? 13.047 -11.828 -31.047 1 89.94 406 ARG B C 1
ATOM 7455 O O . ARG B 1 406 ? 13.109 -12.141 -32.219 1 89.94 406 ARG B O 1
ATOM 7462 N N . ARG B 1 407 ? 14.047 -11.977 -30.219 1 91.06 407 ARG B N 1
ATOM 7463 C CA . ARG B 1 407 ? 15.344 -12.492 -30.641 1 91.06 407 ARG B CA 1
ATOM 7464 C C . ARG B 1 407 ? 15.234 -13.945 -31.078 1 91.06 407 ARG B C 1
ATOM 7466 O O . ARG B 1 407 ? 16.125 -14.469 -31.75 1 91.06 407 ARG B O 1
ATOM 7473 N N . THR B 1 408 ? 14.203 -14.617 -30.656 1 86.81 408 THR B N 1
ATOM 7474 C CA . THR B 1 408 ? 14.023 -16.016 -31.016 1 86.81 408 THR B CA 1
ATOM 7475 C C . THR B 1 408 ? 13.453 -16.141 -32.438 1 86.81 408 THR B C 1
ATOM 7477 O O . THR B 1 408 ? 13.477 -17.234 -33.031 1 86.81 408 THR B O 1
ATOM 7480 N N . ARG B 1 409 ? 13.039 -15.055 -32.938 1 83.19 409 ARG B N 1
ATOM 7481 C CA . ARG B 1 409 ? 12.516 -15.07 -34.281 1 83.19 409 ARG B CA 1
ATOM 7482 C C . ARG B 1 409 ? 13.641 -15.281 -35.312 1 83.19 409 ARG B C 1
ATOM 7484 O O . ARG B 1 409 ? 14.742 -14.75 -35.125 1 83.19 409 ARG B O 1
ATOM 7491 N N . THR B 1 410 ? 13.328 -16.062 -36.281 1 81.12 410 THR B N 1
ATOM 7492 C CA . THR B 1 410 ? 14.312 -16.391 -37.312 1 81.12 410 THR B CA 1
ATOM 7493 C C . THR B 1 410 ? 14.688 -15.141 -38.094 1 81.12 410 THR B C 1
ATOM 7495 O O . THR B 1 410 ? 15.812 -15.031 -38.594 1 81.12 410 THR B O 1
ATOM 7498 N N . ASP B 1 411 ? 13.773 -14.258 -38.219 1 82.12 411 ASP B N 1
ATOM 7499 C CA . ASP B 1 411 ? 14.008 -13.07 -39.031 1 82.12 411 ASP B CA 1
ATOM 7500 C C . ASP B 1 411 ? 14.516 -11.914 -38.188 1 82.12 411 ASP B C 1
ATOM 7502 O O . ASP B 1 411 ? 14.57 -10.766 -38.656 1 82.12 411 ASP B O 1
ATOM 7506 N N . TYR B 1 412 ? 14.914 -12.227 -37.031 1 87.19 412 TYR B N 1
ATOM 7507 C CA . TYR B 1 412 ? 15.336 -11.148 -36.125 1 87.19 412 TYR B CA 1
ATOM 7508 C C . TYR B 1 412 ? 16.75 -10.695 -36.469 1 87.19 412 TYR B C 1
ATOM 7510 O O . TYR B 1 412 ? 17.641 -11.523 -36.656 1 87.19 412 TYR B O 1
ATOM 7518 N N . THR B 1 413 ? 16.891 -9.406 -36.594 1 87.69 413 THR B N 1
ATOM 7519 C CA . THR B 1 413 ? 18.188 -8.758 -36.719 1 87.69 413 THR B CA 1
ATOM 7520 C C . THR B 1 413 ? 18.344 -7.645 -35.688 1 87.69 413 THR B C 1
ATOM 7522 O O . THR B 1 413 ? 17.516 -6.73 -35.625 1 87.69 413 THR B O 1
ATOM 7525 N N . PRO B 1 414 ? 19.312 -7.664 -34.969 1 88.62 414 PRO B N 1
ATOM 7526 C CA . PRO B 1 414 ? 19.516 -6.59 -34 1 88.62 414 PRO B CA 1
ATOM 7527 C C . PRO B 1 414 ? 19.797 -5.242 -34.625 1 88.62 414 PRO B C 1
ATOM 7529 O O . PRO B 1 414 ? 20.5 -5.184 -35.656 1 88.62 414 PRO B O 1
ATOM 7532 N N . PRO B 1 415 ? 19.25 -4.203 -34.125 1 90.56 415 PRO B N 1
ATOM 7533 C CA . PRO B 1 415 ? 19.5 -2.871 -34.688 1 90.56 415 PRO B CA 1
ATOM 7534 C C . PRO B 1 415 ? 20.969 -2.445 -34.531 1 90.56 415 PRO B C 1
ATOM 7536 O O . PRO B 1 415 ? 21.453 -1.623 -35.312 1 90.56 415 PRO B O 1
ATOM 7539 N N . PHE B 1 416 ? 21.547 -2.875 -33.531 1 89.56 416 PHE B N 1
ATOM 7540 C CA . PHE B 1 416 ? 22.984 -2.641 -33.344 1 89.56 416 PHE B CA 1
ATOM 7541 C C . PHE B 1 416 ? 23.609 -3.777 -32.562 1 89.56 416 PHE B C 1
ATOM 7543 O O . PHE B 1 416 ? 22.906 -4.547 -31.891 1 89.56 416 PHE B O 1
ATOM 7550 N N . GLU B 1 417 ? 24.859 -3.885 -32.719 1 86.44 417 GLU B N 1
ATOM 7551 C CA . GLU B 1 417 ? 25.672 -4.859 -32 1 86.44 417 GLU B CA 1
ATOM 7552 C C . GLU B 1 417 ? 26.859 -4.188 -31.297 1 86.44 417 GLU B C 1
ATOM 7554 O O . GLU B 1 417 ? 27.609 -3.443 -31.938 1 86.44 417 GLU B O 1
ATOM 7559 N N . LEU B 1 418 ? 26.984 -4.52 -30.078 1 77.75 418 LEU B N 1
ATOM 7560 C CA . LEU B 1 418 ? 28.125 -3.971 -29.328 1 77.75 418 LEU B CA 1
ATOM 7561 C C . LEU B 1 418 ? 29.406 -4.742 -29.641 1 77.75 418 LEU B C 1
ATOM 7563 O O . LEU B 1 418 ? 29.422 -5.969 -29.547 1 77.75 418 LEU B O 1
ATOM 7567 N N . ILE B 1 419 ? 30.391 -3.955 -30.047 1 77.94 419 ILE B N 1
ATOM 7568 C CA . ILE B 1 419 ? 31.703 -4.531 -30.312 1 77.94 419 ILE B CA 1
ATOM 7569 C C . ILE B 1 419 ? 32.594 -4.324 -29.094 1 77.94 419 ILE B C 1
ATOM 7571 O O . ILE B 1 419 ? 33.156 -5.281 -28.562 1 77.94 419 ILE B O 1
ATOM 7575 N N . ASP B 1 420 ? 32.594 -3.039 -28.625 1 76.19 420 ASP B N 1
ATOM 7576 C CA . ASP B 1 420 ? 33.5 -2.68 -27.516 1 76.19 420 ASP B CA 1
ATOM 7577 C C . ASP B 1 420 ? 33 -1.408 -26.812 1 76.19 420 ASP B C 1
ATOM 7579 O O . ASP B 1 420 ? 32.281 -0.602 -27.406 1 76.19 420 ASP B O 1
ATOM 7583 N N . TYR B 1 421 ? 33.406 -1.307 -25.562 1 73.81 421 TYR B N 1
ATOM 7584 C CA . TYR B 1 421 ? 33.125 -0.061 -24.844 1 73.81 421 TYR B CA 1
ATOM 7585 C C . TYR B 1 421 ? 34.188 0.183 -23.781 1 73.81 421 TYR B C 1
ATOM 7587 O O . TYR B 1 421 ? 34.844 -0.759 -23.312 1 73.81 421 TYR B O 1
ATOM 7595 N N . THR B 1 422 ? 34.562 1.525 -23.656 1 70.81 422 THR B N 1
ATOM 7596 C CA . THR B 1 422 ? 35.406 1.986 -22.578 1 70.81 422 THR B CA 1
ATOM 7597 C C . THR B 1 422 ? 34.75 3.164 -21.844 1 70.81 422 THR B C 1
ATOM 7599 O O . THR B 1 422 ? 34.125 4.016 -22.469 1 70.81 422 THR B O 1
ATOM 7602 N N . ALA B 1 423 ? 34.719 3.219 -20.609 1 71.06 423 ALA B N 1
ATOM 7603 C CA . ALA B 1 423 ? 34.219 4.363 -19.844 1 71.06 423 ALA B CA 1
ATOM 7604 C C . ALA B 1 423 ? 35.25 4.805 -18.797 1 71.06 423 ALA B C 1
ATOM 7606 O O . ALA B 1 423 ? 35.875 3.969 -18.141 1 71.06 423 ALA B O 1
ATOM 7607 N N . THR B 1 424 ? 35.625 6.145 -18.875 1 65.62 424 THR B N 1
ATOM 7608 C CA . THR B 1 424 ? 36.562 6.754 -17.953 1 65.62 424 THR B CA 1
ATOM 7609 C C . THR B 1 424 ? 35.906 7.859 -17.141 1 65.62 424 THR B C 1
ATOM 7611 O O . THR B 1 424 ? 35.062 8.602 -17.641 1 65.62 424 THR B O 1
ATOM 7614 N N . VAL B 1 425 ? 36.031 7.965 -15.938 1 61.94 425 VAL B N 1
ATOM 7615 C CA . VAL B 1 425 ? 35.594 9.039 -15.055 1 61.94 425 VAL B CA 1
ATOM 7616 C C . VAL B 1 425 ? 36.781 9.703 -14.406 1 61.94 425 VAL B C 1
ATOM 7618 O O . VAL B 1 425 ? 37.656 9.031 -13.844 1 61.94 425 VAL B O 1
ATOM 7621 N N . GLU B 1 426 ? 37.062 11.133 -14.703 1 58.84 426 GLU B N 1
ATOM 7622 C CA . GLU B 1 426 ? 38.219 11.844 -14.18 1 58.84 426 GLU B CA 1
ATOM 7623 C C . GLU B 1 426 ? 37.781 13.086 -13.398 1 58.84 426 GLU B C 1
ATOM 7625 O O . GLU B 1 426 ? 36.844 13.781 -13.781 1 58.84 426 GLU B O 1
ATOM 7630 N N . HIS B 1 427 ? 38.062 13.289 -12.219 1 57.28 427 HIS B N 1
ATOM 7631 C CA . HIS B 1 427 ? 37.969 14.547 -11.484 1 57.28 427 HIS B CA 1
ATOM 7632 C C . HIS B 1 427 ? 39.312 15.234 -11.375 1 57.28 427 HIS B C 1
ATOM 7634 O O . HIS B 1 427 ? 40.281 14.641 -10.883 1 57.28 427 HIS B O 1
ATOM 7640 N N . ARG B 1 428 ? 39.719 16.359 -11.984 1 50.44 428 ARG B N 1
ATOM 7641 C CA . ARG B 1 428 ? 40.938 17.125 -11.836 1 50.44 428 ARG B CA 1
ATOM 7642 C C . ARG B 1 428 ? 40.688 18.391 -11.016 1 50.44 428 ARG B C 1
ATOM 7644 O O . ARG B 1 428 ? 39.688 19.078 -11.211 1 50.44 428 ARG B O 1
ATOM 7651 N N . ALA B 1 429 ? 41.5 18.469 -10.078 1 50.34 429 ALA B N 1
ATOM 7652 C CA . ALA B 1 429 ? 41.469 19.688 -9.289 1 50.34 429 ALA B CA 1
ATOM 7653 C C . ALA B 1 429 ? 41.438 20.922 -10.188 1 50.34 429 ALA B C 1
ATOM 7655 O O . ALA B 1 429 ? 42.25 21.047 -11.109 1 50.34 429 ALA B O 1
ATOM 7656 N N . GLY B 1 430 ? 40.594 21.891 -9.945 1 49.22 430 GLY B N 1
ATOM 7657 C CA . GLY B 1 430 ? 40.406 23.141 -10.656 1 49.22 430 GLY B CA 1
ATOM 7658 C C . GLY B 1 430 ? 39.531 23.016 -11.891 1 49.22 430 GLY B C 1
ATOM 7659 O O . GLY B 1 430 ? 39.031 24.016 -12.398 1 49.22 430 GLY B O 1
ATOM 7660 N N . ARG B 1 431 ? 39.562 21.734 -12.695 1 49.19 431 ARG B N 1
ATOM 7661 C CA . ARG B 1 431 ? 38.844 21.703 -13.953 1 49.19 431 ARG B CA 1
ATOM 7662 C C . ARG B 1 431 ? 37.531 20.938 -13.812 1 49.19 431 ARG B C 1
ATOM 7664 O O . ARG B 1 431 ? 36.75 20.859 -14.758 1 49.19 431 ARG B O 1
ATOM 7671 N N . GLY B 1 432 ? 37.125 20.359 -12.656 1 54.72 432 GLY B N 1
ATOM 7672 C CA . GLY B 1 432 ? 35.844 19.719 -12.445 1 54.72 432 GLY B CA 1
ATOM 7673 C C . GLY B 1 432 ? 35.812 18.266 -12.859 1 54.72 432 GLY B C 1
ATOM 7674 O O . GLY B 1 432 ? 36.844 17.641 -13.031 1 54.72 432 GLY B O 1
ATOM 7675 N N . MET B 1 433 ? 34.688 17.484 -12.695 1 50.5 433 MET B N 1
ATOM 7676 C CA . MET B 1 433 ? 34.469 16.062 -12.906 1 50.5 433 MET B CA 1
ATOM 7677 C C . MET B 1 433 ? 34.031 15.781 -14.344 1 50.5 433 MET B C 1
ATOM 7679 O O . MET B 1 433 ? 33.156 16.469 -14.867 1 50.5 433 MET B O 1
ATOM 7683 N N . PHE B 1 434 ? 34.906 14.906 -15.047 1 61.62 434 PHE B N 1
ATOM 7684 C CA . PHE B 1 434 ? 34.594 14.586 -16.438 1 61.62 434 PHE B CA 1
ATOM 7685 C C . PHE B 1 434 ? 34.375 13.086 -16.609 1 61.62 434 PHE B C 1
ATOM 7687 O O . PHE B 1 434 ? 35.125 12.281 -16.047 1 61.62 434 PHE B O 1
ATOM 7694 N N . SER B 1 435 ? 33.219 12.508 -16.953 1 70.06 435 SER B N 1
ATOM 7695 C CA . SER B 1 435 ? 33.031 11.141 -17.422 1 70.06 435 SER B CA 1
ATOM 7696 C C . SER B 1 435 ? 33.062 11.062 -18.953 1 70.06 435 SER B C 1
ATOM 7698 O O . SER B 1 435 ? 32.469 11.914 -19.625 1 70.06 435 SER B O 1
ATOM 7700 N N . GLU B 1 436 ? 33.844 10.078 -19.391 1 77 436 GLU B N 1
ATOM 7701 C CA . GLU B 1 436 ? 33.938 9.867 -20.828 1 77 436 GLU B CA 1
ATOM 7702 C C . GLU B 1 436 ? 33.781 8.391 -21.172 1 77 436 GLU B C 1
ATOM 7704 O O . GLU B 1 436 ? 34.312 7.527 -20.469 1 77 436 GLU B O 1
ATOM 7709 N N . ALA B 1 437 ? 33 8.062 -22.062 1 79.88 437 ALA B N 1
ATOM 7710 C CA . ALA B 1 437 ? 32.844 6.695 -22.547 1 79.88 437 ALA B CA 1
ATOM 7711 C C . ALA B 1 437 ? 33.031 6.609 -24.047 1 79.88 437 ALA B C 1
ATOM 7713 O O . ALA B 1 437 ? 32.75 7.555 -24.781 1 79.88 437 ALA B O 1
ATOM 7714 N N . THR B 1 438 ? 33.75 5.461 -24.438 1 82.31 438 THR B N 1
ATOM 7715 C CA . THR B 1 438 ? 33.875 5.105 -25.844 1 82.31 438 THR B CA 1
ATOM 7716 C C . THR B 1 438 ? 33.094 3.834 -26.156 1 82.31 438 THR B C 1
ATOM 7718 O O . THR B 1 438 ? 33.188 2.844 -25.438 1 82.31 438 THR B O 1
ATOM 7721 N N . VAL B 1 439 ? 32.344 3.943 -27.109 1 84.31 439 VAL B N 1
ATOM 7722 C CA . VAL B 1 439 ? 31.531 2.803 -27.531 1 84.31 439 VAL B CA 1
ATOM 7723 C C . VAL B 1 439 ? 31.797 2.492 -29 1 84.31 439 VAL B C 1
ATOM 7725 O O . VAL B 1 439 ? 31.828 3.4 -29.844 1 84.31 439 VAL B O 1
ATOM 7728 N N . LYS B 1 440 ? 32.062 1.206 -29.266 1 85.25 440 LYS B N 1
ATOM 7729 C CA . LYS B 1 440 ? 32.156 0.681 -30.625 1 85.25 440 LYS B CA 1
ATOM 7730 C C . LYS B 1 440 ? 30.984 -0.243 -30.953 1 85.25 440 LYS B C 1
ATOM 7732 O O . LYS B 1 440 ? 30.797 -1.258 -30.281 1 85.25 440 LYS B O 1
ATOM 7737 N N . VAL B 1 441 ? 30.281 0.199 -31.906 1 89.88 441 VAL B N 1
ATOM 7738 C CA . VAL B 1 441 ? 29.078 -0.558 -32.219 1 89.88 441 VAL B CA 1
ATOM 7739 C C . VAL B 1 441 ? 29.016 -0.796 -33.75 1 89.88 441 VAL B C 1
ATOM 7741 O O . VAL B 1 441 ? 29.516 0.004 -34.531 1 89.88 441 VAL B O 1
ATOM 7744 N N . ARG B 1 442 ? 28.359 -1.964 -34.062 1 88.81 442 ARG B N 1
ATOM 7745 C CA . ARG B 1 442 ? 28.109 -2.316 -35.469 1 88.81 442 ARG B CA 1
ATOM 7746 C C . ARG B 1 442 ? 26.625 -2.164 -35.812 1 88.81 442 ARG B C 1
ATOM 7748 O O . ARG B 1 442 ? 25.766 -2.594 -35.062 1 88.81 442 ARG B O 1
ATOM 7755 N N . VAL B 1 443 ? 26.438 -1.394 -36.812 1 89.06 443 VAL B N 1
ATOM 7756 C CA . VAL B 1 443 ? 25.109 -1.287 -37.406 1 89.06 443 VAL B CA 1
ATOM 7757 C C . VAL B 1 443 ? 25.156 -1.728 -38.875 1 89.06 443 VAL B C 1
ATOM 7759 O O . VAL B 1 443 ? 25.75 -1.043 -39.719 1 89.06 443 VAL B O 1
ATOM 7762 N N . GLY B 1 444 ? 24.453 -2.836 -39.125 1 83.69 444 GLY B N 1
ATOM 7763 C CA . GLY B 1 444 ? 24.656 -3.398 -40.469 1 83.69 444 GLY B CA 1
ATOM 7764 C C . GLY B 1 444 ? 26.094 -3.736 -40.75 1 83.69 444 GLY B C 1
ATOM 7765 O O . GLY B 1 444 ? 26.719 -4.512 -40.031 1 83.69 444 GLY B O 1
ATOM 7766 N N . ASP B 1 445 ? 26.531 -3.09 -41.656 1 84.62 445 ASP B N 1
ATOM 7767 C CA . ASP B 1 445 ? 27.906 -3.346 -42.062 1 84.62 445 ASP B CA 1
ATOM 7768 C C . ASP B 1 445 ? 28.828 -2.217 -41.625 1 84.62 445 ASP B C 1
ATOM 7770 O O . ASP B 1 445 ? 30.031 -2.256 -41.875 1 84.62 445 ASP B O 1
ATOM 7774 N N . LYS B 1 446 ? 28.312 -1.296 -40.906 1 85.81 446 LYS B N 1
ATOM 7775 C CA . LYS B 1 446 ? 29.094 -0.135 -40.5 1 85.81 446 LYS B CA 1
ATOM 7776 C C . LYS B 1 446 ? 29.469 -0.231 -39 1 85.81 446 LYS B C 1
ATOM 7778 O O . LYS B 1 446 ? 28.672 -0.695 -38.188 1 85.81 446 LYS B O 1
ATOM 7783 N N . ILE B 1 447 ? 30.641 0.217 -38.75 1 87.38 447 ILE B N 1
ATOM 7784 C CA . ILE B 1 447 ? 31.156 0.27 -37.406 1 87.38 447 ILE B CA 1
ATOM 7785 C C . ILE B 1 447 ? 31.266 1.725 -36.938 1 87.38 447 ILE B C 1
ATOM 7787 O O . ILE B 1 447 ? 31.844 2.555 -37.656 1 87.38 447 ILE B O 1
ATOM 7791 N N . PHE B 1 448 ? 30.75 2.02 -35.906 1 89.31 448 PHE B N 1
ATOM 7792 C CA . PHE B 1 448 ? 30.797 3.344 -35.281 1 89.31 448 PHE B CA 1
ATOM 7793 C C . PHE B 1 448 ? 31.609 3.311 -34 1 89.31 448 PHE B C 1
ATOM 7795 O O . PHE B 1 448 ? 31.453 2.387 -33.188 1 89.31 448 PHE B O 1
ATOM 7802 N N . HIS B 1 449 ? 32.438 4.215 -33.875 1 83.19 449 HIS B N 1
ATOM 7803 C CA . HIS B 1 449 ? 33.281 4.395 -32.688 1 83.19 449 HIS B CA 1
ATOM 7804 C C . HIS B 1 449 ? 33.156 5.82 -32.156 1 83.19 449 HIS B C 1
ATOM 7806 O O . HIS B 1 449 ? 33.719 6.75 -32.75 1 83.19 449 HIS B O 1
ATOM 7812 N N . GLU B 1 450 ? 32.469 6.02 -31.094 1 88.62 450 GLU B N 1
ATOM 7813 C CA . GLU B 1 450 ? 32.188 7.355 -30.578 1 88.62 450 GLU B CA 1
ATOM 7814 C C . GLU B 1 450 ? 32.531 7.488 -29.109 1 88.62 450 GLU B C 1
ATOM 7816 O O . GLU B 1 450 ? 32.625 6.488 -28.391 1 88.62 450 GLU B O 1
ATOM 7821 N N . VAL B 1 451 ? 32.781 8.656 -28.797 1 82.88 451 VAL B N 1
ATOM 7822 C CA . VAL B 1 451 ? 33.125 9.016 -27.422 1 82.88 451 VAL B CA 1
ATOM 7823 C C . VAL B 1 451 ? 32.188 10.109 -26.938 1 82.88 451 VAL B C 1
ATOM 7825 O O . VAL B 1 451 ? 31.812 11.008 -27.688 1 82.88 451 VAL B O 1
ATOM 7828 N N . ALA B 1 452 ? 31.859 10.008 -25.766 1 84.31 452 ALA B N 1
ATOM 7829 C CA . ALA B 1 452 ? 31.016 11.047 -25.188 1 84.31 452 ALA B CA 1
ATOM 7830 C C . ALA B 1 452 ? 31.328 11.242 -23.703 1 84.31 452 ALA B C 1
ATOM 7832 O O . ALA B 1 452 ? 31.812 10.32 -23.047 1 84.31 452 ALA B O 1
ATOM 7833 N N . GLU B 1 453 ? 31 12.484 -23.359 1 76.06 453 GLU B N 1
ATOM 7834 C CA . GLU B 1 453 ? 31.109 12.828 -21.953 1 76.06 453 GLU B CA 1
ATOM 7835 C C . GLU B 1 453 ? 29.75 12.781 -21.266 1 76.06 453 GLU B C 1
ATOM 7837 O O . GLU B 1 453 ? 28.719 12.891 -21.922 1 76.06 453 GLU B O 1
ATOM 7842 N N . GLY B 1 454 ? 29.844 12.531 -20.109 1 73.06 454 GLY B N 1
ATOM 7843 C CA . GLY B 1 454 ? 28.594 12.477 -19.359 1 73.06 454 GLY B CA 1
ATOM 7844 C C . GLY B 1 454 ? 28.781 12.734 -17.875 1 73.06 454 GLY B C 1
ATOM 7845 O O . GLY B 1 454 ? 29.906 12.914 -17.422 1 73.06 454 GLY B O 1
ATOM 7846 N N . ASN B 1 455 ? 27.594 12.773 -17.172 1 65.69 455 ASN B N 1
ATOM 7847 C CA . ASN B 1 455 ? 27.562 13.016 -15.734 1 65.69 455 ASN B CA 1
ATOM 7848 C C . ASN B 1 455 ? 27.938 11.758 -14.945 1 65.69 455 ASN B C 1
ATOM 7850 O O . ASN B 1 455 ? 28.078 11.805 -13.727 1 65.69 455 ASN B O 1
ATOM 7854 N N . GLY B 1 456 ? 28.234 10.609 -15.688 1 68.88 456 GLY B N 1
ATOM 7855 C CA . GLY B 1 456 ? 28.641 9.305 -15.188 1 68.88 456 GLY B CA 1
ATOM 7856 C C . GLY B 1 456 ? 28.953 8.305 -16.281 1 68.88 456 GLY B C 1
ATOM 7857 O O . GLY B 1 456 ? 28.688 8.57 -17.453 1 68.88 456 GLY B O 1
ATOM 7858 N N . PRO B 1 457 ? 29.531 7.156 -15.812 1 68.56 457 PRO B N 1
ATOM 7859 C CA . PRO B 1 457 ? 29.922 6.188 -16.844 1 68.56 457 PRO B CA 1
ATOM 7860 C C . PRO B 1 457 ? 28.734 5.68 -17.656 1 68.56 457 PRO B C 1
ATOM 7862 O O . PRO B 1 457 ? 28.828 5.555 -18.875 1 68.56 457 PRO B O 1
ATOM 7865 N N . VAL B 1 458 ? 27.641 5.375 -16.938 1 75.38 458 VAL B N 1
ATOM 7866 C CA . VAL B 1 458 ? 26.5 4.844 -17.656 1 75.38 458 VAL B CA 1
ATOM 7867 C C . VAL B 1 458 ? 25.906 5.926 -18.547 1 75.38 458 VAL B C 1
ATOM 7869 O O . VAL B 1 458 ? 25.5 5.652 -19.688 1 75.38 458 VAL B O 1
ATOM 7872 N N . ASN B 1 459 ? 25.828 7.117 -18.047 1 75.81 459 ASN B N 1
ATOM 7873 C CA . ASN B 1 459 ? 25.375 8.234 -18.875 1 75.81 459 ASN B CA 1
ATOM 7874 C C . ASN B 1 459 ? 26.312 8.469 -20.062 1 75.81 459 ASN B C 1
ATOM 7876 O O . ASN B 1 459 ? 25.844 8.711 -21.172 1 75.81 459 ASN B O 1
ATOM 7880 N N . ALA B 1 460 ? 27.594 8.453 -19.797 1 78.12 460 ALA B N 1
ATOM 7881 C CA . ALA B 1 460 ? 28.578 8.602 -20.875 1 78.12 460 ALA B CA 1
ATOM 7882 C C . ALA B 1 460 ? 28.422 7.508 -21.922 1 78.12 460 ALA B C 1
ATOM 7884 O O . ALA B 1 460 ? 28.484 7.773 -23.125 1 78.12 460 ALA B O 1
ATOM 7885 N N . MET B 1 461 ? 28.188 6.332 -21.422 1 82.75 461 MET B N 1
ATOM 7886 C CA . MET B 1 461 ? 27.984 5.211 -22.344 1 82.75 461 MET B CA 1
ATOM 7887 C C . MET B 1 461 ? 26.734 5.406 -23.172 1 82.75 461 MET B C 1
ATOM 7889 O O . MET B 1 461 ? 26.734 5.18 -24.375 1 82.75 461 MET B O 1
ATOM 7893 N N . ASN B 1 462 ? 25.703 5.699 -22.469 1 83.19 462 ASN B N 1
ATOM 7894 C CA . ASN B 1 462 ? 24.453 5.969 -23.172 1 83.19 462 ASN B CA 1
ATOM 7895 C C . ASN B 1 462 ? 24.625 7.055 -24.234 1 83.19 462 ASN B C 1
ATOM 7897 O O . ASN B 1 462 ? 24.156 6.906 -25.359 1 83.19 462 ASN B O 1
ATOM 7901 N N . ARG B 1 463 ? 25.312 8.117 -23.906 1 83.75 463 ARG B N 1
ATOM 7902 C CA . ARG B 1 463 ? 25.547 9.203 -24.844 1 83.75 463 ARG B CA 1
ATOM 7903 C C . ARG B 1 463 ? 26.422 8.742 -26 1 83.75 463 ARG B C 1
ATOM 7905 O O . ARG B 1 463 ? 26.188 9.125 -27.156 1 83.75 463 ARG B O 1
ATOM 7912 N N . ALA B 1 464 ? 27.406 7.992 -25.672 1 86.44 464 ALA B N 1
ATOM 7913 C CA . ALA B 1 464 ? 28.297 7.477 -26.719 1 86.44 464 ALA B CA 1
ATOM 7914 C C . ALA B 1 464 ? 27.531 6.566 -27.688 1 86.44 464 ALA B C 1
ATOM 7916 O O . ALA B 1 464 ? 27.688 6.66 -28.906 1 86.44 464 ALA B O 1
ATOM 7917 N N . LEU B 1 465 ? 26.781 5.723 -27.062 1 88.69 465 LEU B N 1
ATOM 7918 C CA . LEU B 1 465 ? 25.969 4.832 -27.875 1 88.69 465 LEU B CA 1
ATOM 7919 C C . LEU B 1 465 ? 25.016 5.629 -28.766 1 88.69 465 LEU B C 1
ATOM 7921 O O . LEU B 1 465 ? 24.906 5.371 -29.969 1 88.69 465 LEU B O 1
ATOM 7925 N N . ARG B 1 466 ? 24.375 6.492 -28.219 1 87.62 466 ARG B N 1
ATOM 7926 C CA . ARG B 1 466 ? 23.438 7.336 -28.953 1 87.62 466 ARG B CA 1
ATOM 7927 C C . ARG B 1 466 ? 24.156 8.078 -30.078 1 87.62 466 ARG B C 1
ATOM 7929 O O . ARG B 1 466 ? 23.641 8.156 -31.203 1 87.62 466 ARG B O 1
ATOM 7936 N N . LYS B 1 467 ? 25.203 8.688 -29.688 1 86.12 467 LYS B N 1
ATOM 7937 C CA . LYS B 1 467 ? 26 9.398 -30.703 1 86.12 467 LYS B CA 1
ATOM 7938 C C . LYS B 1 467 ? 26.359 8.477 -31.859 1 86.12 467 LYS B C 1
ATOM 7940 O O . LYS B 1 467 ? 26.344 8.898 -33.031 1 86.12 467 LYS B O 1
ATOM 7945 N N . ALA B 1 468 ? 26.703 7.379 -31.531 1 86.69 468 ALA B N 1
ATOM 7946 C CA . ALA B 1 468 ? 27.156 6.422 -32.531 1 86.69 468 ALA B CA 1
ATOM 7947 C C . ALA B 1 468 ? 26.016 6.066 -33.5 1 86.69 468 ALA B C 1
ATOM 7949 O O . ALA B 1 468 ? 26.219 5.961 -34.688 1 86.69 468 ALA B O 1
ATOM 7950 N N . ILE B 1 469 ? 24.797 5.898 -32.969 1 87.62 469 ILE B N 1
ATOM 7951 C CA . ILE B 1 469 ? 23.781 5.285 -33.812 1 87.62 469 ILE B CA 1
ATOM 7952 C C . ILE B 1 469 ? 22.672 6.289 -34.094 1 87.62 469 ILE B C 1
ATOM 7954 O O . ILE B 1 469 ? 21.75 6.012 -34.875 1 87.62 469 ILE B O 1
ATOM 7958 N N . GLN B 1 470 ? 22.766 7.469 -33.625 1 84.75 470 GLN B N 1
ATOM 7959 C CA . GLN B 1 470 ? 21.688 8.453 -33.75 1 84.75 470 GLN B CA 1
ATOM 7960 C C . GLN B 1 470 ? 21.438 8.828 -35.188 1 84.75 470 GLN B C 1
ATOM 7962 O O . GLN B 1 470 ? 20.297 9.109 -35.594 1 84.75 470 GLN B O 1
ATOM 7967 N N . GLN B 1 471 ? 22.484 8.922 -35.906 1 82.25 471 GLN B N 1
ATOM 7968 C CA . GLN B 1 471 ? 22.328 9.289 -37.312 1 82.25 471 GLN B CA 1
ATOM 7969 C C . GLN B 1 471 ? 21.438 8.289 -38.031 1 82.25 471 GLN B C 1
ATOM 7971 O O . GLN B 1 471 ? 20.688 8.656 -38.938 1 82.25 471 GLN B O 1
ATOM 7976 N N . LEU B 1 472 ? 21.5 7.133 -37.594 1 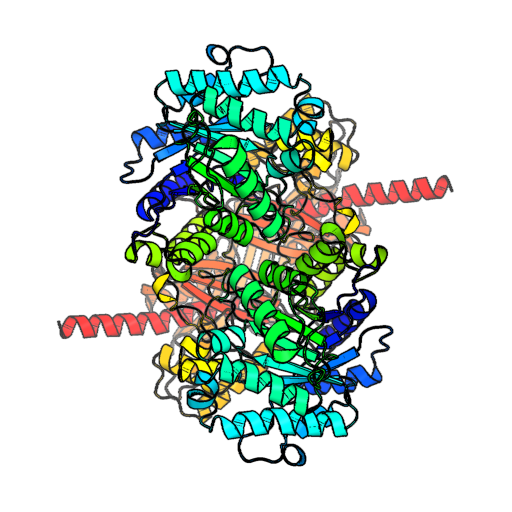84.62 472 LEU B N 1
ATOM 7977 C CA . LEU B 1 472 ? 20.719 6.082 -38.219 1 84.62 472 LEU B CA 1
ATOM 7978 C C . LEU B 1 472 ? 19.328 5.969 -37.594 1 84.62 472 LEU B C 1
ATOM 7980 O O . LEU B 1 472 ? 18.375 5.527 -38.25 1 84.62 472 LEU B O 1
ATOM 7984 N N . TYR B 1 473 ? 19.312 6.434 -36.375 1 88.88 473 TYR B N 1
ATOM 7985 C CA . TYR B 1 473 ? 18.062 6.359 -35.625 1 88.88 473 TYR B CA 1
ATOM 7986 C C . TYR B 1 473 ? 17.766 7.688 -34.938 1 88.88 473 TYR B C 1
ATOM 7988 O O . TYR B 1 473 ? 17.922 7.805 -33.719 1 88.88 473 TYR B O 1
ATOM 7996 N N . PRO B 1 474 ? 17.312 8.516 -35.5 1 85.38 474 PRO B N 1
ATOM 7997 C CA . PRO B 1 474 ? 17.156 9.867 -34.969 1 85.38 474 PRO B CA 1
ATOM 7998 C C . PRO B 1 474 ? 16.203 9.938 -33.781 1 85.38 474 PRO B C 1
ATOM 8000 O O . PRO B 1 474 ? 16.344 10.82 -32.938 1 85.38 474 PRO B O 1
ATOM 8003 N N . ARG B 1 475 ? 15.367 9.07 -33.719 1 85.88 475 ARG B N 1
ATOM 8004 C CA . ARG B 1 475 ? 14.359 9.102 -32.656 1 85.88 475 ARG B CA 1
ATOM 8005 C C . ARG B 1 475 ? 14.969 8.703 -31.328 1 85.88 475 ARG B C 1
ATOM 8007 O O . ARG B 1 475 ? 14.328 8.836 -30.281 1 85.88 475 ARG B O 1
ATOM 8014 N N . LEU B 1 476 ? 16.094 8.297 -31.281 1 87.62 476 LEU B N 1
ATOM 8015 C CA . LEU B 1 476 ? 16.797 7.938 -30.062 1 87.62 476 LEU B CA 1
ATOM 8016 C C . LEU B 1 476 ? 16.906 9.141 -29.125 1 87.62 476 LEU B C 1
ATOM 8018 O O . LEU B 1 476 ? 17.188 8.984 -27.938 1 87.62 476 LEU B O 1
ATOM 8022 N N . GLN B 1 477 ? 16.703 10.297 -29.703 1 83 477 GLN B N 1
ATOM 8023 C CA . GLN B 1 477 ? 16.766 11.523 -28.922 1 83 477 GLN B CA 1
ATOM 8024 C C . GLN B 1 477 ? 15.68 11.539 -27.844 1 83 477 GLN B C 1
ATOM 8026 O O . GLN B 1 477 ? 15.805 12.242 -26.844 1 83 477 GLN B O 1
ATOM 8031 N N . HIS B 1 478 ? 14.711 10.742 -28.062 1 83.44 478 HIS B N 1
ATOM 8032 C CA . HIS B 1 478 ? 13.578 10.719 -27.141 1 83.44 478 HIS B CA 1
ATOM 8033 C C . HIS B 1 478 ? 13.797 9.703 -26.016 1 83.44 478 HIS B C 1
ATOM 8035 O O . HIS B 1 478 ? 13.023 9.648 -25.062 1 83.44 478 HIS B O 1
ATOM 8041 N N . HIS B 1 479 ? 14.828 8.891 -26.156 1 87 479 HIS B N 1
ATOM 8042 C CA . HIS B 1 479 ? 15.141 7.871 -25.172 1 87 479 HIS B CA 1
ATOM 8043 C C . HIS B 1 479 ? 15.867 8.469 -23.969 1 87 479 HIS B C 1
ATOM 8045 O O . HIS B 1 479 ? 16.922 9.102 -24.125 1 87 479 HIS B O 1
ATOM 8051 N N . HIS B 1 480 ? 15.273 8.359 -22.75 1 81.75 480 HIS B N 1
ATOM 8052 C CA . HIS B 1 480 ? 15.883 8.875 -21.531 1 81.75 480 HIS B CA 1
ATOM 8053 C C . HIS B 1 480 ? 15.898 7.824 -20.422 1 81.75 480 HIS B C 1
ATOM 8055 O O . HIS B 1 480 ? 14.938 7.059 -20.281 1 81.75 480 HIS B O 1
ATOM 8061 N N . LEU B 1 481 ? 17.031 7.852 -19.719 1 80.62 481 LEU B N 1
ATOM 8062 C CA . LEU B 1 481 ? 17.141 6.988 -18.547 1 80.62 481 LEU B CA 1
ATOM 8063 C C . LEU B 1 481 ? 16.453 7.625 -17.344 1 80.62 481 LEU B C 1
ATOM 8065 O O . LEU B 1 481 ? 16.734 8.781 -17.016 1 80.62 481 LEU B O 1
ATOM 8069 N N . LYS B 1 482 ? 15.5 6.934 -16.656 1 73.12 482 LYS B N 1
ATOM 8070 C CA . LYS B 1 482 ? 14.734 7.438 -15.523 1 73.12 482 LYS B CA 1
ATOM 8071 C C . LYS B 1 482 ? 15.336 6.965 -14.203 1 73.12 482 LYS B C 1
ATOM 8073 O O . LYS B 1 482 ? 15.398 7.727 -13.242 1 73.12 482 LYS B O 1
ATOM 8078 N N . ASP B 1 483 ? 15.789 5.691 -14.188 1 73 483 ASP B N 1
ATOM 8079 C CA . ASP B 1 483 ? 16.281 5.102 -12.945 1 73 483 ASP B CA 1
ATOM 8080 C C . ASP B 1 483 ? 17.312 4.02 -13.219 1 73 483 ASP B C 1
ATOM 8082 O O . ASP B 1 483 ? 17.281 3.377 -14.273 1 73 483 ASP B O 1
ATOM 8086 N N . TYR B 1 484 ? 18.25 3.934 -12.359 1 76.88 484 TYR B N 1
ATOM 8087 C CA . TYR B 1 484 ? 19.344 2.973 -12.383 1 76.88 484 TYR B CA 1
ATOM 8088 C C . TYR B 1 484 ? 19.562 2.361 -11.008 1 76.88 484 TYR B C 1
ATOM 8090 O O . TYR B 1 484 ? 19.906 3.068 -10.055 1 76.88 484 TYR B O 1
ATOM 8098 N N . LYS B 1 485 ? 19.359 1.062 -10.961 1 72.31 485 LYS B N 1
ATOM 8099 C CA . LYS B 1 485 ? 19.484 0.354 -9.695 1 72.31 485 LYS B CA 1
ATOM 8100 C C . LYS B 1 485 ? 20.484 -0.799 -9.797 1 72.31 485 LYS B C 1
ATOM 8102 O O . LYS B 1 485 ? 20.438 -1.573 -10.758 1 72.31 485 LYS B O 1
ATOM 8107 N N . VAL B 1 486 ? 21.375 -0.823 -8.844 1 73.5 486 VAL B N 1
ATOM 8108 C CA . VAL B 1 486 ? 22.359 -1.898 -8.789 1 73.5 486 VAL B CA 1
ATOM 8109 C C . VAL B 1 486 ? 22.188 -2.701 -7.5 1 73.5 486 VAL B C 1
ATOM 8111 O O . VAL B 1 486 ? 22.047 -2.127 -6.418 1 73.5 486 VAL B O 1
ATOM 8114 N N . ARG B 1 487 ? 22.125 -3.963 -7.688 1 69.56 487 ARG B N 1
ATOM 8115 C CA . ARG B 1 487 ? 22.031 -4.863 -6.543 1 69.56 487 ARG B CA 1
ATOM 8116 C C . ARG B 1 487 ? 23.156 -5.898 -6.566 1 69.56 487 ARG B C 1
ATOM 8118 O O . ARG B 1 487 ? 23.391 -6.539 -7.594 1 69.56 487 ARG B O 1
ATOM 8125 N N . ILE B 1 488 ? 23.922 -5.961 -5.453 1 62.69 488 ILE B N 1
ATOM 8126 C CA . ILE B 1 488 ? 24.938 -7 -5.316 1 62.69 488 ILE B CA 1
ATOM 8127 C C . ILE B 1 488 ? 24.297 -8.281 -4.789 1 62.69 488 ILE B C 1
ATOM 8129 O O . ILE B 1 488 ? 23.672 -8.281 -3.729 1 62.69 488 ILE B O 1
ATOM 8133 N N . LEU B 1 489 ? 24.266 -9.297 -5.699 1 65 489 LEU B N 1
ATOM 8134 C CA . LEU B 1 489 ? 23.656 -10.578 -5.363 1 65 489 LEU B CA 1
ATOM 8135 C C . LEU B 1 489 ? 24.625 -11.453 -4.574 1 65 489 LEU B C 1
ATOM 8137 O O . LEU B 1 489 ? 25.844 -11.422 -4.828 1 65 489 LEU B O 1
ATOM 8141 N N . ASP B 1 490 ? 24.406 -11.656 -3.225 1 54.97 490 ASP B N 1
ATOM 8142 C CA . ASP B 1 490 ? 25.266 -12.367 -2.287 1 54.97 490 ASP B CA 1
ATOM 8143 C C . ASP B 1 490 ? 25.875 -13.617 -2.93 1 54.97 490 ASP B C 1
ATOM 8145 O O . ASP B 1 490 ? 25.156 -14.375 -3.59 1 54.97 490 ASP B O 1
ATOM 8149 N N . SER B 1 491 ? 27.234 -13.516 -3.434 1 48.97 491 SER B N 1
ATOM 8150 C CA . SER B 1 491 ? 27.906 -14.766 -3.781 1 48.97 491 SER B CA 1
ATOM 8151 C C . SER B 1 491 ? 28.422 -15.484 -2.535 1 48.97 491 SER B C 1
ATOM 8153 O O . SER B 1 491 ? 28.906 -14.844 -1.604 1 48.97 491 SER B O 1
ATOM 8155 N N . GLU B 1 492 ? 27.719 -16.5 -2.037 1 41.53 492 GLU B N 1
ATOM 8156 C CA . GLU B 1 492 ? 28.453 -17.219 -0.994 1 41.53 492 GLU B CA 1
ATOM 8157 C C . GLU B 1 492 ? 29.969 -17.094 -1.2 1 41.53 492 GLU B C 1
ATOM 8159 O O . GLU B 1 492 ? 30.703 -16.766 -0.264 1 41.53 492 GLU B O 1
ATOM 8164 N N . SER B 1 493 ? 30.469 -18.188 -1.938 1 36.03 493 SER B N 1
ATOM 8165 C CA . SER B 1 493 ? 31.734 -18.875 -2.082 1 36.03 493 SER B CA 1
ATOM 8166 C C . SER B 1 493 ? 32.688 -18.094 -2.965 1 36.03 493 SER B C 1
ATOM 8168 O O . SER B 1 493 ? 32.781 -18.328 -4.172 1 36.03 493 SER B O 1
ATOM 8170 N N . GLY B 1 494 ? 33.375 -17.219 -2.393 1 42.62 494 GLY B N 1
ATOM 8171 C CA . GLY B 1 494 ? 34.656 -16.781 -2.943 1 42.62 494 GLY B CA 1
ATOM 8172 C C . GLY B 1 494 ? 34.531 -16.188 -4.332 1 42.62 494 GLY B C 1
ATOM 8173 O O . GLY B 1 494 ? 35.531 -15.75 -4.914 1 42.62 494 GLY B O 1
ATOM 8174 N N . THR B 1 495 ? 33.438 -16.594 -5.004 1 44.69 495 THR B N 1
ATOM 8175 C CA . THR B 1 495 ? 33.375 -16.125 -6.383 1 44.69 495 THR B CA 1
ATOM 8176 C C . THR B 1 495 ? 32.844 -14.695 -6.441 1 44.69 495 THR B C 1
ATOM 8178 O O . THR B 1 495 ? 32.188 -14.242 -5.508 1 44.69 495 THR B O 1
ATOM 8181 N N . ALA B 1 496 ? 33.25 -14.031 -7.266 1 52.12 496 ALA B N 1
ATOM 8182 C CA . ALA B 1 496 ? 32.875 -12.648 -7.566 1 52.12 496 ALA B CA 1
ATOM 8183 C C . ALA B 1 496 ? 31.375 -12.445 -7.547 1 52.12 496 ALA B C 1
ATOM 8185 O O . ALA B 1 496 ? 30.641 -13.188 -8.203 1 52.12 496 ALA B O 1
ATOM 8186 N N . ALA B 1 497 ? 30.828 -11.82 -6.473 1 62.66 497 ALA B N 1
ATOM 8187 C CA . ALA B 1 497 ? 29.406 -11.484 -6.312 1 62.66 497 ALA B CA 1
ATOM 8188 C C . ALA B 1 497 ? 28.812 -10.977 -7.625 1 62.66 497 ALA B C 1
ATOM 8190 O O . ALA B 1 497 ? 29.453 -10.219 -8.352 1 62.66 497 ALA B O 1
ATOM 8191 N N . LYS B 1 498 ? 27.688 -11.68 -8 1 74.06 498 LYS B N 1
ATOM 8192 C CA . LYS B 1 498 ? 26.938 -11.195 -9.156 1 74.06 498 LYS B CA 1
ATOM 8193 C C . LYS B 1 498 ? 26.203 -9.891 -8.836 1 74.06 498 LYS B C 1
ATOM 8195 O O . LYS B 1 498 ? 25.875 -9.633 -7.68 1 74.06 498 LYS B O 1
ATOM 8200 N N . VAL B 1 499 ? 26.234 -9.094 -9.789 1 74.88 499 VAL B N 1
ATOM 8201 C CA . VAL B 1 499 ? 25.547 -7.805 -9.68 1 74.88 499 VAL B CA 1
ATOM 8202 C C . VAL B 1 499 ? 24.391 -7.754 -10.672 1 74.88 499 VAL B C 1
ATOM 8204 O O . VAL B 1 499 ? 24.516 -8.195 -11.82 1 74.88 499 VAL B O 1
ATOM 8207 N N . ARG B 1 500 ? 23.219 -7.336 -10.211 1 82.88 500 ARG B N 1
ATOM 8208 C CA . ARG B 1 500 ? 22.047 -7.129 -11.055 1 82.88 500 ARG B CA 1
ATOM 8209 C C . ARG B 1 500 ? 21.734 -5.645 -11.211 1 82.88 500 ARG B C 1
ATOM 8211 O O . ARG B 1 500 ? 21.75 -4.898 -10.227 1 82.88 500 ARG B O 1
ATOM 8218 N N . VAL B 1 501 ? 21.562 -5.277 -12.477 1 84.06 501 VAL B N 1
ATOM 8219 C CA . VAL B 1 501 ? 21.281 -3.887 -12.805 1 84.06 501 VAL B CA 1
ATOM 8220 C C . VAL B 1 501 ? 19.891 -3.785 -13.438 1 84.06 501 VAL B C 1
ATOM 8222 O O . VAL B 1 501 ? 19.562 -4.551 -14.344 1 84.06 501 VAL B O 1
ATOM 8225 N N . LEU B 1 502 ? 19 -2.961 -12.812 1 84.75 502 LEU B N 1
ATOM 8226 C CA . LEU B 1 502 ? 17.703 -2.613 -13.391 1 84.75 502 LEU B CA 1
ATOM 8227 C C . LEU B 1 502 ? 17.703 -1.172 -13.891 1 84.75 502 LEU B C 1
ATOM 8229 O O . LEU B 1 502 ? 18.094 -0.256 -13.156 1 84.75 502 LEU B O 1
ATOM 8233 N N . ILE B 1 503 ? 17.422 -0.975 -15.211 1 86.56 503 ILE B N 1
ATOM 8234 C CA . ILE B 1 503 ? 17.344 0.354 -15.805 1 86.56 503 ILE B CA 1
ATOM 8235 C C . ILE B 1 503 ? 15.898 0.661 -16.203 1 86.56 503 ILE B C 1
ATOM 8237 O O . ILE B 1 503 ? 15.242 -0.159 -16.844 1 86.56 503 ILE B O 1
ATOM 8241 N N . ASP B 1 504 ? 15.406 1.664 -15.75 1 85.31 504 ASP B N 1
ATOM 8242 C CA . ASP B 1 504 ? 14.133 2.211 -16.203 1 85.31 504 ASP B CA 1
ATOM 8243 C C . ASP B 1 504 ? 14.344 3.355 -17.188 1 85.31 504 ASP B C 1
ATOM 8245 O O . ASP B 1 504 ? 15.07 4.309 -16.891 1 85.31 504 ASP B O 1
ATOM 8249 N N . SER B 1 505 ? 13.758 3.326 -18.297 1 87.31 505 SER B N 1
ATOM 8250 C CA . SER B 1 505 ? 13.875 4.301 -19.375 1 87.31 505 SER B CA 1
ATOM 8251 C C . SER B 1 505 ? 12.508 4.82 -19.812 1 87.31 505 SER B C 1
ATOM 8253 O O . SER B 1 505 ? 11.477 4.262 -19.422 1 87.31 505 SER B O 1
ATOM 8255 N N . THR B 1 506 ? 12.531 5.863 -20.547 1 84.12 506 THR B N 1
ATOM 8256 C CA . THR B 1 506 ? 11.305 6.469 -21.047 1 84.12 506 THR B CA 1
ATOM 8257 C C . THR B 1 506 ? 11.57 7.266 -22.328 1 84.12 506 THR B C 1
ATOM 8259 O O . THR B 1 506 ? 12.703 7.664 -22.578 1 84.12 506 THR B O 1
ATOM 8262 N N . ASP B 1 507 ? 10.523 7.445 -23.125 1 84.69 507 ASP B N 1
ATOM 8263 C CA . ASP B 1 507 ? 10.555 8.344 -24.266 1 84.69 507 ASP B CA 1
ATOM 8264 C C . ASP B 1 507 ? 9.578 9.508 -24.078 1 84.69 507 ASP B C 1
ATOM 8266 O O . ASP B 1 507 ? 9.195 10.172 -25.047 1 84.69 507 ASP B O 1
ATOM 8270 N N . GLY B 1 508 ? 9.305 9.617 -22.828 1 72.19 508 GLY B N 1
ATOM 8271 C CA . GLY B 1 508 ? 8.367 10.688 -22.516 1 72.19 508 GLY B CA 1
ATOM 8272 C C . GLY B 1 508 ? 6.922 10.234 -22.531 1 72.19 508 GLY B C 1
ATOM 8273 O O . GLY B 1 508 ? 6.07 10.852 -21.875 1 72.19 508 GLY B O 1
ATOM 8274 N N . GLU B 1 509 ? 6.582 9.211 -23.344 1 70.69 509 GLU B N 1
ATOM 8275 C CA . GLU B 1 509 ? 5.234 8.664 -23.438 1 70.69 509 GLU B CA 1
ATOM 8276 C C . GLU B 1 509 ? 5.113 7.34 -22.703 1 70.69 509 GLU B C 1
ATOM 8278 O O . GLU B 1 509 ? 4.184 7.141 -21.922 1 70.69 509 GLU B O 1
ATOM 8283 N N . ARG B 1 510 ? 6.191 6.578 -23.016 1 80.56 510 ARG B N 1
ATOM 8284 C CA . ARG B 1 510 ? 6.242 5.242 -22.422 1 80.56 510 ARG B CA 1
ATOM 8285 C C . ARG B 1 510 ? 7.461 5.094 -21.531 1 80.56 510 ARG B C 1
ATOM 8287 O O . ARG B 1 510 ? 8.438 5.832 -21.656 1 80.56 510 ARG B O 1
ATOM 8294 N N . SER B 1 511 ? 7.254 4.16 -20.469 1 83.94 511 SER B N 1
ATOM 8295 C CA . SER B 1 511 ? 8.375 3.734 -19.641 1 83.94 511 SER B CA 1
ATOM 8296 C C . SER B 1 511 ? 8.555 2.221 -19.688 1 83.94 511 SER B C 1
ATOM 8298 O O . SER B 1 511 ? 7.578 1.477 -19.812 1 83.94 511 SER B O 1
ATOM 8300 N N . TRP B 1 512 ? 9.805 1.699 -19.781 1 88.19 512 TRP B N 1
ATOM 8301 C CA . TRP B 1 512 ? 10.102 0.27 -19.797 1 88.19 512 TRP B CA 1
ATOM 8302 C C . TRP B 1 512 ? 11.32 -0.034 -18.922 1 88.19 512 TRP B C 1
ATOM 8304 O O . TRP B 1 512 ? 12.117 0.861 -18.625 1 88.19 512 TRP B O 1
ATOM 8314 N N . SER B 1 513 ? 11.375 -1.23 -18.547 1 89.25 513 SER B N 1
ATOM 8315 C CA . SER B 1 513 ? 12.477 -1.668 -17.688 1 89.25 513 SER B CA 1
ATOM 8316 C C . SER B 1 513 ? 13.234 -2.836 -18.312 1 89.25 513 SER B C 1
ATOM 8318 O O . SER B 1 513 ? 12.625 -3.723 -18.922 1 89.25 513 SER B O 1
ATOM 8320 N N . THR B 1 514 ? 14.508 -2.803 -18.172 1 93 514 THR B N 1
ATOM 8321 C CA . THR B 1 514 ? 15.391 -3.875 -18.609 1 93 514 THR B CA 1
ATOM 8322 C C . THR B 1 514 ? 16.344 -4.285 -17.5 1 93 514 THR B C 1
ATOM 8324 O O . THR B 1 514 ? 16.578 -3.514 -16.562 1 93 514 THR B O 1
ATOM 8327 N N . VAL B 1 515 ? 16.766 -5.469 -17.672 1 91.44 515 VAL B N 1
ATOM 8328 C CA . VAL B 1 515 ? 17.578 -6.02 -16.578 1 91.44 515 VAL B CA 1
ATOM 8329 C C . VAL B 1 515 ? 18.844 -6.645 -17.156 1 91.44 515 VAL B C 1
ATOM 8331 O O . VAL B 1 515 ? 18.828 -7.195 -18.266 1 91.44 515 VAL B O 1
ATOM 8334 N N . GLY B 1 516 ? 19.969 -6.457 -16.438 1 90.69 516 GLY B N 1
ATOM 8335 C CA . GLY B 1 516 ? 21.25 -7.109 -16.688 1 90.69 516 GLY B CA 1
ATOM 8336 C C . GLY B 1 516 ? 21.891 -7.672 -15.43 1 90.69 516 GLY B C 1
ATOM 8337 O O . GLY B 1 516 ? 21.719 -7.125 -14.336 1 90.69 516 GLY B O 1
ATOM 8338 N N . ALA B 1 517 ? 22.516 -8.75 -15.641 1 86.56 517 ALA B N 1
ATOM 8339 C CA . ALA B 1 517 ? 23.234 -9.352 -14.523 1 86.56 517 ALA B CA 1
ATOM 8340 C C . ALA B 1 517 ? 24.594 -9.875 -14.969 1 86.56 517 ALA B C 1
ATOM 8342 O O . ALA B 1 517 ? 24.75 -10.367 -16.094 1 86.56 517 ALA B O 1
ATOM 8343 N N . SER B 1 518 ? 25.594 -9.578 -14.156 1 82.69 518 SER B N 1
ATOM 8344 C CA . SER B 1 518 ? 26.969 -10.008 -14.398 1 82.69 518 SER B CA 1
ATOM 8345 C C . SER B 1 518 ? 27.812 -9.93 -13.125 1 82.69 518 SER B C 1
ATOM 8347 O O . SER B 1 518 ? 27.359 -9.383 -12.117 1 82.69 518 SER B O 1
ATOM 8349 N N . THR B 1 519 ? 28.812 -10.523 -13.125 1 75.31 519 THR B N 1
ATOM 8350 C CA . THR B 1 519 ? 29.766 -10.375 -12.031 1 75.31 519 THR B CA 1
ATOM 8351 C C . THR B 1 519 ? 30.438 -9.008 -12.07 1 75.31 519 THR B C 1
ATOM 8353 O O . THR B 1 519 ? 31.094 -8.602 -11.109 1 75.31 519 THR B O 1
ATOM 8356 N N . ASN B 1 520 ? 30.203 -8.328 -13.164 1 71.5 520 ASN B N 1
ATOM 8357 C CA . ASN B 1 520 ? 30.719 -6.984 -13.375 1 71.5 520 ASN B CA 1
ATOM 8358 C C . ASN B 1 520 ? 29.594 -5.969 -13.539 1 71.5 520 ASN B C 1
ATOM 8360 O O . ASN B 1 520 ? 28.734 -6.133 -14.398 1 71.5 520 ASN B O 1
ATOM 8364 N N . ILE B 1 521 ? 29.641 -4.871 -12.695 1 72.62 521 ILE B N 1
ATOM 8365 C CA . ILE B 1 521 ? 28.547 -3.902 -12.641 1 72.62 521 ILE B CA 1
ATOM 8366 C C . ILE B 1 521 ? 28.422 -3.193 -13.992 1 72.62 521 ILE B C 1
ATOM 8368 O O . ILE B 1 521 ? 27.312 -2.855 -14.422 1 72.62 521 ILE B O 1
ATOM 8372 N N . ILE B 1 522 ? 29.469 -2.893 -14.648 1 73.12 522 ILE B N 1
ATOM 8373 C CA . ILE B 1 522 ? 29.422 -2.172 -15.914 1 73.12 522 ILE B CA 1
ATOM 8374 C C . ILE B 1 522 ? 28.812 -3.061 -17 1 73.12 522 ILE B C 1
ATOM 8376 O O . ILE B 1 522 ? 28.016 -2.596 -17.812 1 73.12 522 ILE B O 1
ATOM 8380 N N . GLU B 1 523 ? 29.25 -4.32 -16.953 1 76.88 523 GLU B N 1
ATOM 8381 C CA . GLU B 1 523 ? 28.656 -5.258 -17.906 1 76.88 523 GLU B CA 1
ATOM 8382 C C . GLU B 1 523 ? 27.156 -5.41 -17.672 1 76.88 523 GLU B C 1
ATOM 8384 O O . GLU B 1 523 ? 26.359 -5.387 -18.609 1 76.88 523 GLU B O 1
ATOM 8389 N N . ALA B 1 524 ? 26.875 -5.645 -16.469 1 83.62 524 ALA B N 1
ATOM 8390 C CA . ALA B 1 524 ? 25.453 -5.723 -16.125 1 83.62 524 ALA B CA 1
ATOM 8391 C C . ALA B 1 524 ? 24.719 -4.469 -16.578 1 83.62 524 ALA B C 1
ATOM 8393 O O . ALA B 1 524 ? 23.609 -4.559 -17.109 1 83.62 524 ALA B O 1
ATOM 8394 N N . SER B 1 525 ? 25.312 -3.271 -16.344 1 83.25 525 SER B N 1
ATOM 8395 C CA . SER B 1 525 ? 24.734 -1.998 -16.766 1 83.25 525 SER B CA 1
ATOM 8396 C C . SER B 1 525 ? 24.594 -1.93 -18.281 1 83.25 525 SER B C 1
ATOM 8398 O O . SER B 1 525 ? 23.578 -1.454 -18.781 1 83.25 525 SER B O 1
ATOM 8400 N N . TRP B 1 526 ? 25.562 -2.461 -18.906 1 82.06 526 TRP B N 1
ATOM 8401 C CA . TRP B 1 526 ? 25.516 -2.434 -20.375 1 82.06 526 TRP B CA 1
ATOM 8402 C C . TRP B 1 526 ? 24.391 -3.311 -20.891 1 82.06 526 TRP B C 1
ATOM 8404 O O . TRP B 1 526 ? 23.641 -2.904 -21.797 1 82.06 526 TRP B O 1
ATOM 8414 N N . ILE B 1 527 ? 24.375 -4.438 -20.422 1 88.62 527 ILE B N 1
ATOM 8415 C CA . ILE B 1 527 ? 23.328 -5.359 -20.859 1 88.62 527 ILE B CA 1
ATOM 8416 C C . ILE B 1 527 ? 21.953 -4.707 -20.719 1 88.62 527 ILE B C 1
ATOM 8418 O O . ILE B 1 527 ? 21.172 -4.684 -21.656 1 88.62 527 ILE B O 1
ATOM 8422 N N . ALA B 1 528 ? 21.703 -4.172 -19.562 1 91.12 528 ALA B N 1
ATOM 8423 C CA . ALA B 1 528 ? 20.438 -3.512 -19.312 1 91.12 528 ALA B CA 1
ATOM 8424 C C . ALA B 1 528 ? 20.234 -2.309 -20.234 1 91.12 528 ALA B C 1
ATOM 8426 O O . ALA B 1 528 ? 19.141 -2.08 -20.75 1 91.12 528 ALA B O 1
ATOM 8427 N N . LEU B 1 529 ? 21.281 -1.54 -20.453 1 89.5 529 LEU B N 1
ATOM 8428 C CA . LEU B 1 529 ? 21.219 -0.344 -21.297 1 89.5 529 LEU B CA 1
ATOM 8429 C C . LEU B 1 529 ? 21 -0.711 -22.75 1 89.5 529 LEU B C 1
ATOM 8431 O O . LEU B 1 529 ? 20.141 -0.126 -23.422 1 89.5 529 LEU B O 1
ATOM 8435 N N . ALA B 1 530 ? 21.812 -1.629 -23.172 1 89.88 530 ALA B N 1
ATOM 8436 C CA . ALA B 1 530 ? 21.672 -2.059 -24.562 1 89.88 530 ALA B CA 1
ATOM 8437 C C . ALA B 1 530 ? 20.281 -2.584 -24.859 1 89.88 530 ALA B C 1
ATOM 8439 O O . ALA B 1 530 ? 19.688 -2.266 -25.891 1 89.88 530 ALA B O 1
ATOM 8440 N N . ASP B 1 531 ? 19.766 -3.404 -23.969 1 92.38 531 ASP B N 1
ATOM 8441 C CA . ASP B 1 531 ? 18.406 -3.91 -24.109 1 92.38 531 ASP B CA 1
ATOM 8442 C C . ASP B 1 531 ? 17.391 -2.766 -24.156 1 92.38 531 ASP B C 1
ATOM 8444 O O . ASP B 1 531 ? 16.422 -2.807 -24.922 1 92.38 531 ASP B O 1
ATOM 8448 N N . SER B 1 532 ? 17.656 -1.74 -23.266 1 92.69 532 SER B N 1
ATOM 8449 C CA . SER B 1 532 ? 16.75 -0.604 -23.203 1 92.69 532 SER B CA 1
ATOM 8450 C C . SER B 1 532 ? 16.688 0.141 -24.531 1 92.69 532 SER B C 1
ATOM 8452 O O . SER B 1 532 ? 15.609 0.452 -25.031 1 92.69 532 SER B O 1
ATOM 8454 N N . VAL B 1 533 ? 17.797 0.343 -25.156 1 91.69 533 VAL B N 1
ATOM 8455 C CA . VAL B 1 533 ? 17.891 1.052 -26.422 1 91.69 533 VAL B CA 1
ATOM 8456 C C . VAL B 1 533 ? 17.328 0.183 -27.547 1 91.69 533 VAL B C 1
ATOM 8458 O O . VAL B 1 533 ? 16.578 0.667 -28.406 1 91.69 533 VAL B O 1
ATOM 8461 N N . GLU B 1 534 ? 17.75 -1.062 -27.531 1 92.12 534 GLU B N 1
ATOM 8462 C CA . GLU B 1 534 ? 17.234 -1.985 -28.547 1 92.12 534 GLU B CA 1
ATOM 8463 C C . GLU B 1 534 ? 15.719 -2.066 -28.516 1 92.12 534 GLU B C 1
ATOM 8465 O O . GLU B 1 534 ? 15.07 -2.021 -29.562 1 92.12 534 GLU B O 1
ATOM 8470 N N . TYR B 1 535 ? 15.258 -2.213 -27.359 1 93.12 535 TYR B N 1
ATOM 8471 C CA . TYR B 1 535 ? 13.805 -2.262 -27.188 1 93.12 535 TYR B CA 1
ATOM 8472 C C . TYR B 1 535 ? 13.148 -1.011 -27.766 1 93.12 535 TYR B C 1
ATOM 8474 O O . TYR B 1 535 ? 12.156 -1.102 -28.5 1 93.12 535 TYR B O 1
ATOM 8482 N N . PHE B 1 536 ? 13.648 0.121 -27.453 1 91.75 536 PHE B N 1
ATOM 8483 C CA . PHE B 1 536 ? 13.125 1.385 -27.953 1 91.75 536 PHE B CA 1
ATOM 8484 C C . PHE B 1 536 ? 13.133 1.41 -29.469 1 91.75 536 PHE B C 1
ATOM 8486 O O . PHE B 1 536 ? 12.125 1.751 -30.094 1 91.75 536 PHE B O 1
ATOM 8493 N N . LEU B 1 537 ? 14.234 1.037 -30.109 1 91.56 537 LEU B N 1
ATOM 8494 C CA . LEU B 1 537 ? 14.391 1.104 -31.562 1 91.56 537 LEU B CA 1
ATOM 8495 C C . LEU B 1 537 ? 13.398 0.178 -32.25 1 91.56 537 LEU B C 1
ATOM 8497 O O . LEU B 1 537 ? 12.797 0.551 -33.25 1 91.56 537 LEU B O 1
ATOM 8501 N N . LEU B 1 538 ? 13.211 -0.925 -31.656 1 89.75 538 LEU B N 1
ATOM 8502 C CA . LEU B 1 538 ? 12.328 -1.908 -32.281 1 89.75 538 LEU B CA 1
ATOM 8503 C C . LEU B 1 538 ? 10.867 -1.49 -32.125 1 89.75 538 LEU B C 1
ATOM 8505 O O . LEU B 1 538 ? 10.102 -1.547 -33.094 1 89.75 538 LEU B O 1
ATOM 8509 N N . THR B 1 539 ? 10.531 -1.066 -30.969 1 89.06 539 THR B N 1
ATOM 8510 C CA . THR B 1 539 ? 9.125 -0.786 -30.703 1 89.06 539 THR B CA 1
ATOM 8511 C C . THR B 1 539 ? 8.727 0.581 -31.266 1 89.06 539 THR B C 1
ATOM 8513 O O . THR B 1 539 ? 7.578 0.794 -31.656 1 89.06 539 THR B O 1
ATOM 8516 N N . ASP B 1 540 ? 9.727 1.491 -31.281 1 86.31 540 ASP B N 1
ATOM 8517 C CA . ASP B 1 540 ? 9.477 2.799 -31.875 1 86.31 540 ASP B CA 1
ATOM 8518 C C . ASP B 1 540 ? 9.234 2.68 -33.375 1 86.31 540 ASP B C 1
ATOM 8520 O O . ASP B 1 540 ? 8.344 3.34 -33.938 1 86.31 540 ASP B O 1
ATOM 8524 N N . ALA B 1 541 ? 9.992 1.914 -34.031 1 80.75 541 ALA B N 1
ATOM 8525 C CA . ALA B 1 541 ? 9.82 1.67 -35.469 1 80.75 541 ALA B CA 1
ATOM 8526 C C . ALA B 1 541 ? 8.445 1.081 -35.75 1 80.75 541 ALA B C 1
ATOM 8528 O O . ALA B 1 541 ? 7.797 1.462 -36.75 1 80.75 541 ALA B O 1
ATOM 8529 N N . GLU B 1 542 ? 8.094 0.229 -34.969 1 82.38 542 GLU B N 1
ATOM 8530 C CA . GLU B 1 542 ? 6.797 -0.411 -35.156 1 82.38 542 GLU B CA 1
ATOM 8531 C C . GLU B 1 542 ? 5.656 0.574 -34.906 1 82.38 542 GLU B C 1
ATOM 8533 O O . GLU B 1 542 ? 4.648 0.549 -35.625 1 82.38 542 GLU B O 1
ATOM 8538 N N . ARG B 1 543 ? 5.891 1.377 -34 1 80 543 ARG B N 1
ATOM 8539 C CA . ARG B 1 543 ? 4.879 2.389 -33.688 1 80 543 ARG B CA 1
ATOM 8540 C C . ARG B 1 543 ? 4.758 3.387 -34.844 1 80 543 ARG B C 1
ATOM 8542 O O . ARG B 1 543 ? 3.65 3.799 -35.188 1 80 543 ARG B O 1
ATOM 8549 N N . GLN B 1 544 ? 5.809 3.756 -35.344 1 77.12 544 GLN B N 1
ATOM 8550 C CA . GLN B 1 544 ? 5.809 4.664 -36.5 1 77.12 544 GLN B CA 1
ATOM 8551 C C . GLN B 1 544 ? 5.148 4.016 -37.719 1 77.12 544 GLN B C 1
ATOM 8553 O O . GLN B 1 544 ? 4.414 4.672 -38.438 1 77.12 544 GLN B O 1
ATOM 8558 N N . ALA B 1 545 ? 5.559 2.85 -37.875 1 73.5 545 ALA B N 1
ATOM 8559 C CA . ALA B 1 545 ? 4.961 2.133 -39 1 73.5 545 ALA B CA 1
ATOM 8560 C C . ALA B 1 545 ? 3.445 2.037 -38.844 1 73.5 545 ALA B C 1
ATOM 8562 O O . ALA B 1 545 ? 2.703 2.193 -39.844 1 73.5 545 ALA B O 1
ATOM 8563 N N . ARG B 1 546 ? 2.928 1.828 -37.656 1 69 546 ARG B N 1
ATOM 8564 C CA . ARG B 1 546 ? 1.495 1.729 -37.375 1 69 546 ARG B CA 1
ATOM 8565 C C . ARG B 1 546 ? 0.812 3.082 -37.562 1 69 546 ARG B C 1
ATOM 8567 O O . ARG B 1 546 ? -0.316 3.152 -38.062 1 69 546 ARG B O 1
ATOM 8574 N N . GLN B 1 547 ? 1.579 4.098 -37.156 1 68.06 547 GLN B N 1
ATOM 8575 C CA . GLN B 1 547 ? 1.026 5.438 -37.344 1 68.06 547 GLN B CA 1
ATOM 8576 C C . GLN B 1 547 ? 0.965 5.836 -38.812 1 68.06 547 GLN B C 1
ATOM 8578 O O . GLN B 1 547 ? 0.015 6.492 -39.25 1 68.06 547 GLN B O 1
ATOM 8583 N N . GLN B 1 548 ? 1.979 5.473 -39.562 1 64.75 548 GLN B N 1
ATOM 8584 C CA . GLN B 1 548 ? 1.988 5.762 -41 1 64.75 548 GLN B CA 1
ATOM 8585 C C . GLN B 1 548 ? 0.903 4.973 -41.719 1 64.75 548 GLN B C 1
ATOM 8587 O O . GLN B 1 548 ? 0.274 5.484 -42.656 1 64.75 548 GLN B O 1
ATOM 8592 N N . GLU B 1 549 ? 0.901 3.818 -41.281 1 60.12 549 GLU B N 1
ATOM 8593 C CA . GLU B 1 549 ? -0.168 3.039 -41.875 1 60.12 549 GLU B CA 1
ATOM 8594 C C . GLU B 1 549 ? -1.541 3.572 -41.5 1 60.12 549 GLU B C 1
ATOM 8596 O O . GLU B 1 549 ? -2.471 3.574 -42.312 1 60.12 549 GLU B O 1
ATOM 8601 N N . GLY B 1 550 ? -1.609 3.822 -40.406 1 46.44 550 GLY B N 1
ATOM 8602 C CA . GLY B 1 550 ? -2.877 4.387 -39.969 1 46.44 550 GLY B CA 1
ATOM 8603 C C . GLY B 1 550 ? -3.17 5.742 -40.594 1 46.44 550 GLY B C 1
ATOM 8604 O O . GLY B 1 550 ? -4.332 6.086 -40.812 1 46.44 550 GLY B O 1
ATOM 8605 N N . ALA B 1 551 ? -2.209 6.547 -40.812 1 50.19 551 ALA B N 1
ATOM 8606 C CA . ALA B 1 551 ? -2.441 7.828 -41.469 1 50.19 551 ALA B CA 1
ATOM 8607 C C . ALA B 1 551 ? -2.852 7.625 -42.938 1 50.19 551 ALA B C 1
ATOM 8609 O O . ALA B 1 551 ? -3.527 8.477 -43.531 1 50.19 551 ALA B O 1
ATOM 8610 N N . VAL B 1 552 ? -2.381 6.617 -43.781 1 47.72 552 VAL B N 1
ATOM 8611 C CA . VAL B 1 552 ? -2.768 6.34 -45.156 1 47.72 552 VAL B CA 1
ATOM 8612 C C . VAL B 1 552 ? -4.195 5.793 -45.188 1 47.72 552 VAL B C 1
ATOM 8614 O O . VAL B 1 552 ? -4.883 5.902 -46.219 1 47.72 552 VAL B O 1
ATOM 8617 N N . THR B 1 553 ? -4.574 5.168 -44.094 1 32.12 553 THR B N 1
ATOM 8618 C CA . THR B 1 553 ? -5.961 4.707 -44.125 1 32.12 553 THR B CA 1
ATOM 8619 C C . THR B 1 553 ? -6.898 5.789 -43.594 1 32.12 553 THR B C 1
ATOM 8621 O O . THR B 1 553 ? -8.117 5.668 -43.719 1 32.12 553 THR B O 1
ATOM 8624 N N . ALA B 1 554 ? -6.285 6.715 -43.281 1 28.78 554 ALA B N 1
ATOM 8625 C CA . ALA B 1 554 ? -7.234 7.738 -42.844 1 28.78 554 ALA B CA 1
ATOM 8626 C C . ALA B 1 554 ? -7.352 8.852 -43.875 1 28.78 554 ALA B C 1
ATOM 8628 O O . ALA B 1 554 ? -6.344 9.297 -44.438 1 28.78 554 ALA B O 1
#

Nearest PDB structures (foldseek):
  2zyf-assembly1_A-2  TM=9.008E-01  e=2.920E-24  Thermus thermophilus HB27
  2ztj-assembly1_A  TM=8.915E-01  e=2.762E-24  Thermus thermophilus HB27
  3blf-assembly1_A-2  TM=9.013E-01  e=1.386E-21  Leptospira interrogans
  3bli-assembly1_A-2  TM=8.995E-01  e=1.110E-21  Leptospira interrogans
  3ble-assembly1_A-2  TM=8.878E-01  e=8.888E-22  Leptospira interrogans